Protein AF-A0A2M6XU69-F1 (afdb_monomer_lite)

Organism: NCBI:txid2014273

Sequence (946 aa):
MEDDLRRLQGEQAQTVRETMVRGRLKMVSPRLAEAGETQEKKTETLATSLAQGSFLLKLKNSFARFKRKKSDLRFGKARESFQPPSQVISQSSPQVSRPQVVFSTTETKPSPAPLKKGLASGLRLGERIIEANKEEPEAESLESKRTTQPQVLAPKPLTQEQISQPKILPEGAQLPISSPLPVVPVSSDIQPLPDNLRAEPYAIDDLEERLKEKSRLQQEKSELDAKLQVFWPQRRPLELKIAVLREERQAFSKSLSPFAVKDAQLRAQTRDITEKEKKAQSPQERHQLEEQRWALEQQRQGLEKQKWAQEEKIDAKDAEIKAAELQLEAVLTQEADLRQRKEAVVEGLEKIVLAQERLMLNDKLSALDLQRRGLGKDIFALKAEEDLFKKKLEEISDKERIFEAQETSLEETYEKAASFKEKKEIEQNRWRLAEQRKDAEEKRWEIEKKIEKNKEQADILKLNSNEILRKQIAREIRAQEIDILLRQAFSQAENILKIRHQQKDRIEAAQKQEIEIRSEQDKPWLPFLKKTISDEAASFQSEDVIASPKPTPADSEVLSTFEAQSAAKIRQKVEEREKEKKLALIQQRAEDQRGSLVVPKIKGSISKADVLFKLLQISPDEQANRERFLARLAGRTPLFAVSSKKEGKEIIFRPLVKKSSFFEKILARFLFLLIIFAVVATIIALVYFYVILPKPEIHFPLPPVLPGAGNEATTSPPSTSTLPEIEFPAGSTSTESGLSTTTGEAPVIPTLVASTSVVVLPEPLIPIEKTTTLEFTTSTEIAGLLKKALEDNQGDNLNRLIFQTKDQTVLNLPDFLAAFKVALPAAIGDLLETDGLLLVSGQGLSSRFGFIVSVKDAAALPSVLRGWETNMEKDWSGLWSVLGKTKPALTPYFLNAKYKNMSFRYQTFTKQDFGICYCVLDDYFVIATSYAQMKLILEKVKGITP

Structure (mmCIF, N/CA/C/O backbone):
data_AF-A0A2M6XU69-F1
#
_entry.id   AF-A0A2M6XU69-F1
#
loop_
_atom_site.group_PDB
_atom_site.id
_atom_site.type_symbol
_atom_site.label_atom_id
_atom_site.label_alt_id
_atom_site.label_comp_id
_atom_site.label_asym_id
_atom_site.label_entity_id
_atom_site.label_seq_id
_atom_site.pdbx_PDB_ins_code
_atom_site.Cartn_x
_atom_site.Cartn_y
_atom_site.Cartn_z
_atom_site.occupancy
_atom_site.B_iso_or_equiv
_atom_site.auth_seq_id
_atom_site.auth_comp_id
_atom_site.auth_asym_id
_atom_site.auth_atom_id
_atom_site.pdbx_PDB_model_num
ATOM 1 N N . MET A 1 1 ? -24.689 -4.017 18.060 1.00 42.03 1 MET A N 1
ATOM 2 C CA . MET A 1 1 ? -25.381 -4.418 19.304 1.00 42.03 1 MET A CA 1
ATOM 3 C C . MET A 1 1 ? -24.886 -3.622 20.513 1.00 42.03 1 MET A C 1
ATOM 5 O O . MET A 1 1 ? -25.682 -2.906 21.095 1.00 42.03 1 MET A O 1
ATOM 9 N N . GLU A 1 2 ? -23.597 -3.670 20.875 1.00 35.09 2 GLU A N 1
ATOM 10 C CA . GLU A 1 2 ? -23.054 -2.887 22.011 1.00 35.09 2 GLU A CA 1
ATOM 11 C C . GLU A 1 2 ? -22.980 -1.371 21.717 1.00 35.09 2 GLU A C 1
ATOM 13 O O . GLU A 1 2 ? -23.292 -0.554 22.580 1.00 35.09 2 GLU A O 1
ATOM 18 N N . ASP A 1 3 ? -22.707 -0.990 20.464 1.00 43.25 3 ASP A N 1
ATOM 19 C CA . ASP A 1 3 ? -22.790 0.410 20.011 1.00 43.25 3 ASP A CA 1
ATOM 20 C C . ASP A 1 3 ? -24.237 0.908 19.834 1.00 43.25 3 ASP A C 1
ATOM 22 O O . ASP A 1 3 ? -24.505 2.098 20.000 1.00 43.25 3 ASP A O 1
ATOM 26 N N . ASP A 1 4 ? -25.189 0.005 19.575 1.00 49.16 4 ASP A N 1
ATOM 27 C CA . ASP A 1 4 ? -26.618 0.345 19.472 1.00 49.16 4 ASP A CA 1
ATOM 28 C C . ASP A 1 4 ? -27.223 0.602 20.862 1.00 49.16 4 ASP A C 1
ATOM 30 O O . ASP A 1 4 ? -28.015 1.524 21.040 1.00 49.16 4 ASP A O 1
ATOM 34 N N . LEU A 1 5 ? -26.766 -0.142 21.877 1.00 45.25 5 LEU A N 1
ATOM 35 C CA . LEU A 1 5 ? -27.092 0.095 23.287 1.00 45.25 5 LEU A CA 1
ATOM 36 C C . LEU A 1 5 ? -26.481 1.403 23.816 1.00 45.25 5 LEU A C 1
ATOM 38 O O . LEU A 1 5 ? -27.141 2.123 24.564 1.00 45.25 5 LEU A O 1
ATOM 42 N N . ARG A 1 6 ? -25.264 1.763 23.382 1.00 53.94 6 ARG A N 1
ATOM 43 C CA . ARG A 1 6 ? -24.649 3.062 23.721 1.00 53.94 6 ARG A CA 1
ATOM 44 C C . ARG A 1 6 ? -25.345 4.247 23.045 1.00 53.94 6 ARG A C 1
ATOM 46 O O . ARG A 1 6 ? -25.410 5.315 23.648 1.00 53.94 6 ARG A O 1
ATOM 53 N N . ARG A 1 7 ? -25.898 4.072 21.838 1.00 50.75 7 ARG A N 1
ATOM 54 C CA . ARG A 1 7 ? -26.703 5.104 21.153 1.00 50.75 7 ARG A CA 1
ATOM 55 C C . ARG A 1 7 ? -28.054 5.335 21.831 1.00 50.75 7 ARG A C 1
ATOM 57 O O . ARG A 1 7 ? -28.388 6.483 22.105 1.00 50.75 7 ARG A O 1
ATOM 64 N N . LEU A 1 8 ? -28.752 4.267 22.220 1.00 50.50 8 LEU A N 1
ATOM 65 C CA . LEU A 1 8 ? -30.031 4.366 22.938 1.00 50.50 8 LEU A CA 1
ATOM 66 C C . LEU A 1 8 ? -29.895 5.014 24.329 1.00 50.50 8 LEU A C 1
ATOM 68 O O . LEU A 1 8 ? -30.794 5.727 24.767 1.00 50.50 8 LEU A O 1
ATOM 72 N N . GLN A 1 9 ? -28.762 4.818 25.015 1.00 48.69 9 GLN A N 1
ATOM 73 C CA . GLN A 1 9 ? -28.497 5.446 26.318 1.00 48.69 9 GLN A CA 1
ATOM 74 C C . GLN A 1 9 ? -27.971 6.893 26.212 1.00 48.69 9 GLN A C 1
ATOM 76 O O . GLN A 1 9 ? -28.116 7.663 27.161 1.00 48.69 9 GLN A O 1
ATOM 81 N N . GLY A 1 10 ? -27.391 7.289 25.072 1.00 45.69 10 GLY A N 1
ATOM 82 C CA . GLY A 1 10 ? -26.908 8.654 24.824 1.00 45.69 10 GLY A CA 1
ATOM 83 C C . GLY A 1 10 ? -28.006 9.645 24.411 1.00 45.69 10 GLY A C 1
ATOM 84 O O . GLY A 1 10 ? -27.972 10.802 24.832 1.00 45.69 10 GLY A O 1
ATOM 85 N N . GLU A 1 11 ? -29.013 9.196 23.653 1.00 42.88 11 GLU A N 1
ATOM 86 C CA . GLU A 1 11 ? -30.100 10.055 23.144 1.00 42.88 11 GLU A CA 1
ATOM 87 C C . GLU A 1 11 ? -31.061 10.556 24.240 1.00 42.88 11 GLU A C 1
ATOM 89 O O . GLU A 1 11 ? -31.608 11.656 24.127 1.00 42.88 11 GLU A O 1
ATOM 94 N N . GLN A 1 12 ? -31.206 9.828 25.355 1.00 40.59 12 GLN A N 1
ATOM 95 C CA . GLN A 1 12 ? -32.028 10.284 26.488 1.00 40.59 12 GLN A CA 1
ATOM 96 C C . GLN A 1 12 ? -31.341 11.335 27.380 1.00 40.59 12 GLN A C 1
ATOM 98 O O . GLN A 1 12 ? -32.012 12.018 28.152 1.00 40.59 12 GLN A O 1
ATOM 103 N N . ALA A 1 13 ? -30.020 11.516 27.273 1.00 39.44 13 ALA A N 1
ATOM 104 C CA . ALA A 1 13 ? -29.284 12.489 28.087 1.00 39.44 13 ALA A CA 1
ATOM 105 C C . ALA A 1 13 ? -29.176 13.883 27.435 1.00 39.44 13 ALA A C 1
ATOM 107 O O . ALA A 1 13 ? -28.981 14.875 28.142 1.00 39.44 13 ALA A O 1
ATOM 108 N N . GLN A 1 14 ? -29.315 13.986 26.106 1.00 39.50 14 GLN A N 1
ATOM 109 C CA . GLN A 1 14 ? -29.244 15.264 25.380 1.00 39.50 14 GLN A CA 1
ATOM 110 C C . GLN A 1 14 ? -30.592 15.994 25.294 1.00 39.50 14 GLN A C 1
ATOM 112 O O . GLN A 1 14 ? -30.618 17.221 25.350 1.00 39.50 14 GLN A O 1
ATOM 117 N N . THR A 1 15 ? -31.716 15.275 25.288 1.00 37.56 15 THR A N 1
ATOM 118 C CA . THR A 1 15 ? -33.066 15.866 25.189 1.00 37.56 15 THR A CA 1
ATOM 119 C C . THR A 1 15 ? -33.536 16.598 26.455 1.00 37.56 15 THR A C 1
ATOM 121 O O . THR A 1 15 ? -34.483 17.376 26.393 1.00 37.56 15 THR A O 1
ATOM 124 N N . VAL A 1 16 ? -32.848 16.441 27.594 1.00 36.28 16 VAL A N 1
ATOM 125 C CA . VAL A 1 16 ? -33.194 17.121 28.862 1.00 36.28 16 VAL A CA 1
ATOM 126 C C . VAL A 1 16 ? -32.378 18.408 29.097 1.00 36.28 16 VAL A C 1
ATOM 128 O O . VAL A 1 16 ? -32.716 19.199 29.974 1.00 36.28 16 VAL A O 1
ATOM 131 N N . ARG A 1 17 ? -31.325 18.683 28.309 1.00 34.44 17 ARG A N 1
ATOM 132 C CA . ARG A 1 17 ? -30.462 19.870 28.506 1.00 34.44 17 ARG A CA 1
ATOM 133 C C . ARG A 1 17 ? -30.762 21.071 27.602 1.00 34.44 17 ARG A C 1
ATOM 135 O O . ARG A 1 17 ? -30.236 22.143 27.882 1.00 34.44 17 ARG A O 1
ATOM 142 N N . GLU A 1 18 ? -31.622 20.949 26.591 1.00 34.12 18 GLU A N 1
ATOM 143 C CA . GLU A 1 18 ? -31.889 22.045 25.636 1.00 34.12 18 GLU A CA 1
ATOM 144 C C . GLU A 1 18 ? -33.148 22.893 25.914 1.00 34.12 18 GLU A C 1
ATOM 146 O O . GLU A 1 18 ? -33.395 23.864 25.203 1.00 34.12 18 GLU A O 1
ATOM 151 N N . THR A 1 19 ? -33.911 22.638 26.983 1.00 32.81 19 THR A N 1
ATOM 152 C CA . THR A 1 19 ? -35.131 23.420 27.304 1.00 32.81 19 THR A CA 1
ATOM 153 C C . THR A 1 19 ? -34.983 24.457 28.423 1.00 32.81 19 THR A C 1
ATOM 155 O O . THR A 1 19 ? -35.948 25.138 28.762 1.00 32.81 19 THR A O 1
ATOM 158 N N . MET A 1 20 ? -33.781 24.680 28.957 1.00 31.50 20 MET A N 1
ATOM 159 C CA . MET A 1 20 ? -33.524 25.746 29.936 1.00 31.50 20 MET A CA 1
ATOM 160 C C . MET A 1 20 ? -32.295 26.565 29.543 1.00 31.50 20 MET A C 1
ATOM 162 O O . MET A 1 20 ? -31.247 26.363 30.124 1.00 31.50 20 MET A O 1
ATOM 166 N N . VAL A 1 21 ? -32.416 27.474 28.571 1.00 35.78 21 VAL A N 1
ATOM 167 C CA . VAL A 1 21 ? -31.783 28.816 28.544 1.00 35.78 21 VAL A CA 1
ATOM 168 C C . VAL A 1 21 ? -32.374 29.551 27.335 1.00 35.78 21 VAL A C 1
ATOM 170 O O . VAL A 1 21 ? -31.847 29.479 26.231 1.00 35.78 21 VAL A O 1
ATOM 173 N N . ARG A 1 22 ? -33.485 30.269 27.526 1.00 33.66 22 ARG A N 1
ATOM 174 C CA . ARG A 1 22 ? -33.873 31.414 26.682 1.00 33.66 22 ARG A CA 1
ATOM 175 C C . ARG A 1 22 ? -34.889 32.272 27.433 1.00 33.66 22 ARG A C 1
ATOM 177 O O . ARG A 1 22 ? -36.054 31.914 27.550 1.00 33.66 22 ARG A O 1
ATOM 184 N N . GLY A 1 23 ? -34.438 33.418 27.942 1.00 28.61 23 GLY A N 1
ATOM 185 C CA . GLY A 1 23 ? -35.325 34.443 28.486 1.00 28.61 23 GLY A CA 1
ATOM 186 C C . GLY A 1 23 ? -34.585 35.652 29.066 1.00 28.61 23 GLY A C 1
ATOM 187 O O . GLY A 1 23 ? -33.869 35.497 30.047 1.00 28.61 23 GLY A O 1
ATOM 188 N N . ARG A 1 24 ? -34.893 36.844 28.513 1.00 29.69 24 ARG A N 1
ATOM 189 C CA . ARG A 1 24 ? -34.493 38.233 28.891 1.00 29.69 24 ARG A CA 1
ATOM 190 C C . ARG A 1 24 ? -33.141 38.699 28.314 1.00 29.69 24 ARG A C 1
ATOM 192 O O . ARG A 1 24 ? -32.173 37.970 28.418 1.00 29.69 24 ARG A O 1
ATOM 199 N N . LEU A 1 25 ? -32.968 39.877 27.695 1.00 29.39 25 LEU A N 1
ATOM 200 C CA . LEU A 1 25 ? -33.717 41.149 27.576 1.00 29.39 25 LEU A CA 1
ATOM 201 C C . LEU A 1 25 ? -33.661 41.643 26.105 1.00 29.39 25 LEU A C 1
ATOM 203 O O . LEU A 1 25 ? -32.676 41.386 25.427 1.00 29.39 25 LEU A O 1
ATOM 207 N N . LYS A 1 26 ? -34.732 42.156 25.480 1.00 31.36 26 LYS A N 1
ATOM 208 C CA . LYS A 1 26 ? -35.340 43.513 25.510 1.00 31.36 26 LYS A CA 1
ATOM 209 C C . LYS A 1 26 ? -34.455 44.693 25.035 1.00 31.36 26 LYS A C 1
ATOM 211 O O . LYS A 1 26 ? -33.638 45.188 25.793 1.00 31.36 26 LYS A O 1
ATOM 216 N N . MET A 1 27 ? -34.837 45.173 23.839 1.00 30.05 27 MET A N 1
ATOM 217 C CA . MET A 1 27 ? -34.958 46.554 23.321 1.00 30.05 27 MET A CA 1
ATOM 218 C C . MET A 1 27 ? -33.715 47.448 23.200 1.00 30.05 27 MET A C 1
ATOM 220 O O . MET A 1 27 ? -33.096 47.784 24.197 1.00 30.05 27 MET A O 1
ATOM 224 N N . VAL A 1 28 ? -33.457 47.948 21.982 1.00 27.36 28 VAL A N 1
ATOM 225 C CA . VAL A 1 28 ? -33.779 49.319 21.511 1.00 27.36 28 VAL A CA 1
ATOM 226 C C . VAL A 1 28 ? -33.515 49.380 19.989 1.00 27.36 28 VAL A C 1
ATOM 228 O O . VAL A 1 28 ? -32.492 48.900 19.511 1.00 27.36 28 VAL A O 1
ATOM 231 N N . SER A 1 29 ? -34.471 49.928 19.235 1.00 29.95 29 SER A N 1
ATOM 232 C CA . SER A 1 29 ? -34.413 50.193 17.783 1.00 29.95 29 SER A CA 1
ATOM 233 C C . SER A 1 29 ? -33.961 51.653 17.510 1.00 29.95 29 SER A C 1
ATOM 235 O O . SER A 1 29 ? -33.661 52.376 18.456 1.00 29.95 29 SER A O 1
ATOM 237 N N . PRO A 1 30 ? -34.055 52.183 16.275 1.00 59.09 30 PRO A N 1
ATOM 238 C CA . PRO A 1 30 ? -33.104 52.058 15.162 1.00 59.09 30 PRO A CA 1
ATOM 239 C C . PRO A 1 30 ? -32.678 53.458 14.645 1.00 59.09 30 PRO A C 1
ATOM 241 O O . PRO A 1 30 ? -33.177 54.457 15.158 1.00 59.09 30 PRO A O 1
ATOM 244 N N . ARG A 1 31 ? -31.838 53.564 13.596 1.00 26.72 31 ARG A N 1
ATOM 245 C CA . ARG A 1 31 ? -31.917 54.640 12.570 1.00 26.72 31 ARG A CA 1
ATOM 246 C C . ARG A 1 31 ? -30.834 54.529 11.480 1.00 26.72 31 ARG A C 1
ATOM 248 O O . ARG A 1 31 ? -29.673 54.420 11.841 1.00 26.72 31 ARG A O 1
ATOM 255 N N . LEU A 1 32 ? -31.296 54.664 10.219 1.00 30.08 32 LEU A N 1
ATOM 256 C CA . LEU A 1 32 ? -30.759 55.458 9.079 1.00 30.08 32 LEU A CA 1
ATOM 257 C C . LEU A 1 32 ? -29.300 55.204 8.635 1.00 30.08 32 LEU A C 1
ATOM 259 O O . LEU A 1 32 ? -28.423 55.074 9.469 1.00 30.08 32 LEU A O 1
ATOM 263 N N . ALA A 1 33 ? -28.896 55.213 7.366 1.00 30.94 33 ALA A N 1
ATOM 264 C CA . ALA A 1 33 ? -29.474 55.464 6.042 1.00 30.94 33 ALA A CA 1
ATOM 265 C C . ALA A 1 33 ? -28.445 54.884 5.025 1.00 30.94 33 ALA A C 1
ATOM 267 O O . ALA A 1 33 ? -27.288 54.693 5.388 1.00 30.94 33 ALA A O 1
ATOM 268 N N . GLU A 1 34 ? -28.877 54.321 3.897 1.00 30.97 34 GLU A N 1
ATOM 269 C CA . GLU A 1 34 ? -28.775 54.891 2.532 1.00 30.97 34 GLU A CA 1
ATOM 270 C C . GLU A 1 34 ? -27.372 55.090 1.927 1.00 30.97 34 GLU A C 1
ATOM 272 O O . GLU A 1 34 ? -26.472 55.636 2.555 1.00 30.97 34 GLU A O 1
ATOM 277 N N . ALA A 1 35 ? -27.324 54.759 0.626 1.00 30.61 35 ALA A N 1
ATOM 278 C CA . ALA A 1 35 ? -26.343 55.122 -0.404 1.00 30.61 35 ALA A CA 1
ATOM 279 C C . ALA A 1 35 ? -24.946 54.497 -0.251 1.00 30.61 35 ALA A C 1
ATOM 281 O O . ALA A 1 35 ? -24.418 54.338 0.837 1.00 30.61 35 ALA A O 1
ATOM 282 N N . GLY A 1 36 ? -24.244 54.085 -1.296 1.00 28.38 36 GLY A N 1
ATOM 283 C CA . GLY A 1 36 ? -24.320 54.317 -2.737 1.00 28.38 36 GLY A CA 1
ATOM 284 C C . GLY A 1 36 ? -22.896 53.999 -3.211 1.00 28.38 36 GLY A C 1
ATOM 285 O O . GLY A 1 36 ? -21.928 54.400 -2.577 1.00 28.38 36 GLY A O 1
ATOM 286 N N . GLU A 1 37 ? -22.735 52.980 -4.039 1.00 31.83 37 GLU A N 1
ATOM 287 C CA . GLU A 1 37 ? -22.411 53.159 -5.453 1.00 31.83 37 GLU A CA 1
ATOM 288 C C . GLU A 1 37 ? -20.974 53.657 -5.734 1.00 31.83 37 GLU A C 1
ATOM 290 O O . GLU A 1 37 ? -20.611 54.809 -5.527 1.00 31.83 37 GLU A O 1
ATOM 295 N N . THR A 1 38 ? -20.228 52.745 -6.366 1.00 31.86 38 THR A N 1
ATOM 296 C CA . THR A 1 38 ? -19.315 52.947 -7.508 1.00 31.86 38 THR A CA 1
ATOM 297 C C . THR A 1 38 ? -17.893 53.509 -7.383 1.00 31.86 38 THR A C 1
ATOM 299 O O . THR A 1 38 ? -17.652 54.589 -6.863 1.00 31.86 38 THR A O 1
ATOM 302 N N . GLN A 1 39 ? -17.036 52.798 -8.143 1.00 30.80 39 GLN A N 1
ATOM 303 C CA . GLN A 1 39 ? -15.887 53.266 -8.938 1.00 30.80 39 GLN A CA 1
ATOM 304 C C . GLN A 1 39 ? -14.606 53.644 -8.172 1.00 30.80 39 GLN A C 1
ATOM 306 O O . GLN A 1 39 ? -14.643 54.126 -7.056 1.00 30.80 39 GLN A O 1
ATOM 311 N N . GLU A 1 40 ? -13.390 53.487 -8.691 1.00 30.11 40 GLU A N 1
ATOM 312 C CA . GLU A 1 40 ? -12.807 52.838 -9.870 1.00 30.11 40 GLU A CA 1
ATOM 313 C C . GLU A 1 40 ? -11.280 52.852 -9.640 1.00 30.11 40 GLU A C 1
ATOM 315 O O . GLU A 1 40 ? -10.756 53.832 -9.127 1.00 30.11 40 GLU A O 1
ATOM 320 N N . LYS A 1 41 ? -10.599 51.815 -10.144 1.00 30.61 41 LYS A N 1
ATOM 321 C CA . LYS A 1 41 ? -9.269 51.818 -10.793 1.00 30.61 41 LYS A CA 1
ATOM 322 C C . LYS A 1 41 ? -7.994 52.322 -10.074 1.00 30.61 41 LYS A C 1
ATOM 324 O O . LYS A 1 41 ? -7.959 53.310 -9.358 1.00 30.61 41 LYS A O 1
ATOM 329 N N . LYS A 1 42 ? -6.908 51.715 -10.587 1.00 30.02 42 LYS A N 1
ATOM 330 C CA . LYS A 1 42 ? -5.476 52.083 -10.559 1.00 30.02 42 LYS A CA 1
ATOM 331 C C . LYS A 1 42 ? -4.727 51.699 -9.280 1.00 30.02 42 LYS A C 1
ATOM 333 O O . LYS A 1 42 ? -5.244 51.875 -8.193 1.00 30.02 42 LYS A O 1
ATOM 338 N N . THR A 1 43 ? -3.504 51.183 -9.305 1.00 31.02 43 THR A N 1
ATOM 339 C CA . THR A 1 43 ? -2.548 50.741 -10.339 1.00 31.02 43 THR A CA 1
ATOM 340 C C . THR A 1 43 ? -1.421 50.023 -9.579 1.00 31.02 43 THR A C 1
ATOM 342 O O . THR A 1 43 ? -1.208 50.295 -8.403 1.00 31.02 43 THR A O 1
ATOM 345 N N . GLU A 1 44 ? -0.677 49.184 -10.301 1.00 29.42 44 GLU A N 1
ATOM 346 C CA . GLU A 1 44 ? 0.778 48.996 -10.157 1.00 29.42 44 GLU A CA 1
ATOM 347 C C . GLU A 1 44 ? 1.361 48.262 -8.931 1.00 29.42 44 GLU A C 1
ATOM 349 O O . GLU A 1 44 ? 1.444 48.751 -7.812 1.00 29.42 44 GLU A O 1
ATOM 354 N N . THR A 1 45 ? 1.860 47.057 -9.240 1.00 33.38 45 THR A N 1
ATOM 355 C CA . THR A 1 45 ? 3.252 46.610 -9.035 1.00 33.38 45 THR A CA 1
ATOM 356 C C . THR A 1 45 ? 4.035 47.200 -7.861 1.00 33.38 45 THR A C 1
ATOM 358 O O . THR A 1 45 ? 4.455 48.348 -7.918 1.00 33.38 45 THR A O 1
ATOM 361 N N . LEU A 1 46 ? 4.454 46.335 -6.931 1.00 27.77 46 LEU A N 1
ATOM 362 C CA . LEU A 1 46 ? 5.874 46.012 -6.740 1.00 27.77 46 LEU A CA 1
ATOM 363 C C . LEU A 1 46 ? 6.055 44.857 -5.749 1.00 27.77 46 LEU A C 1
ATOM 365 O O . LEU A 1 46 ? 5.328 44.700 -4.771 1.00 27.77 46 LEU A O 1
ATOM 369 N N . ALA A 1 47 ? 7.046 44.031 -6.062 1.00 31.48 47 ALA A N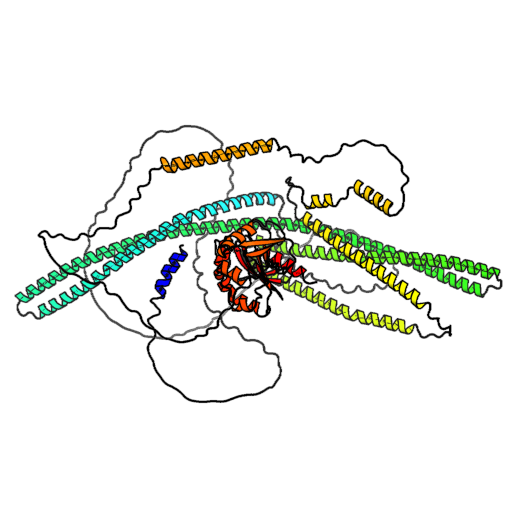 1
ATOM 370 C CA . ALA A 1 47 ? 7.534 42.935 -5.250 1.00 31.48 47 ALA A CA 1
ATOM 371 C C . ALA A 1 47 ? 8.311 43.429 -4.015 1.00 31.48 47 ALA A C 1
ATOM 373 O O . ALA A 1 47 ? 8.727 44.582 -3.937 1.00 31.48 47 ALA A O 1
ATOM 374 N N . THR A 1 48 ? 8.597 42.468 -3.133 1.00 31.12 48 THR A N 1
ATOM 375 C CA . THR A 1 48 ? 9.513 42.473 -1.977 1.00 31.12 48 THR A CA 1
ATOM 376 C C . THR A 1 48 ? 9.025 43.103 -0.669 1.00 31.12 48 THR A C 1
ATOM 378 O O . THR A 1 48 ? 9.185 44.291 -0.431 1.00 31.12 48 THR A O 1
ATOM 381 N N . SER A 1 49 ? 8.619 42.250 0.279 1.00 27.91 49 SER A N 1
ATOM 382 C CA . SER A 1 49 ? 9.227 42.286 1.612 1.00 27.91 49 SER A CA 1
ATOM 383 C C . SER A 1 49 ? 9.180 40.914 2.291 1.00 27.91 49 SER A C 1
ATOM 385 O O . SER A 1 49 ? 8.244 40.126 2.156 1.00 27.91 49 SER A O 1
ATOM 387 N N . LEU A 1 50 ? 10.294 40.623 2.949 1.00 30.97 50 LEU A N 1
ATOM 388 C CA . LEU A 1 50 ? 10.594 39.441 3.729 1.00 30.97 50 LEU A CA 1
ATOM 389 C C . LEU A 1 50 ? 9.885 39.510 5.090 1.00 30.97 50 LEU A C 1
ATOM 391 O O . LEU A 1 50 ? 9.781 40.578 5.679 1.00 30.97 50 LEU A O 1
ATOM 395 N N . ALA A 1 51 ? 9.601 38.324 5.629 1.00 30.55 51 ALA A N 1
ATOM 396 C CA . ALA A 1 51 ? 9.660 37.987 7.052 1.00 30.55 51 ALA A CA 1
ATOM 397 C C . ALA A 1 51 ? 8.721 38.728 8.023 1.00 30.55 51 ALA A C 1
ATOM 399 O O . ALA A 1 51 ? 9.034 39.807 8.506 1.00 30.55 51 ALA A O 1
ATOM 400 N N . GLN A 1 52 ? 7.669 38.027 8.460 1.00 32.50 52 GLN A N 1
ATOM 401 C CA . GLN A 1 52 ? 7.355 37.794 9.881 1.00 32.50 52 GLN A CA 1
ATOM 402 C C . GLN A 1 52 ? 6.104 36.912 10.000 1.00 32.50 52 GLN A C 1
ATOM 404 O O . GLN A 1 52 ? 5.086 37.170 9.369 1.00 32.50 52 GLN A O 1
ATOM 409 N N . GLY A 1 53 ? 6.178 35.855 10.810 1.00 25.80 53 GLY A N 1
ATOM 410 C CA . GLY A 1 53 ? 5.034 34.967 11.025 1.00 25.80 53 GLY A CA 1
ATOM 411 C C . GLY A 1 53 ? 5.311 33.758 11.911 1.00 25.80 53 GLY A C 1
ATOM 412 O O . GLY A 1 53 ? 4.798 32.678 11.650 1.00 25.80 53 GLY A O 1
ATOM 413 N N . SER A 1 54 ? 6.140 33.907 12.946 1.00 31.17 54 SER A N 1
ATOM 414 C CA . SER A 1 54 ? 6.257 32.926 14.026 1.00 31.17 54 SER A CA 1
ATOM 415 C C . SER A 1 54 ? 5.292 33.299 15.150 1.00 31.17 54 SER A C 1
ATOM 417 O O . SER A 1 54 ? 5.645 34.095 16.015 1.00 31.17 54 SER A O 1
ATOM 419 N N . PHE A 1 55 ? 4.087 32.729 15.162 1.00 28.94 55 PHE A N 1
ATOM 420 C CA . PHE A 1 55 ? 3.241 32.695 16.356 1.00 28.94 55 PHE A CA 1
ATOM 421 C C . PHE A 1 55 ? 2.334 31.457 16.329 1.00 28.94 55 PHE A C 1
ATOM 423 O O . PHE A 1 55 ? 1.756 31.135 15.300 1.00 28.94 55 PHE A O 1
ATOM 430 N N . LEU A 1 56 ? 2.200 30.826 17.503 1.00 29.27 56 LEU A N 1
ATOM 431 C CA . LEU A 1 56 ? 1.324 29.698 17.874 1.00 29.27 56 LEU A CA 1
ATOM 432 C C . LEU A 1 56 ? 1.872 28.271 17.705 1.00 29.27 56 LEU A C 1
ATOM 434 O O . LEU A 1 56 ? 1.522 27.555 16.777 1.00 29.27 56 LEU A O 1
ATOM 438 N N . LEU A 1 57 ? 2.593 27.806 18.735 1.00 28.78 57 LEU A N 1
ATOM 439 C CA . LEU A 1 57 ? 2.351 26.487 19.350 1.00 28.78 57 LEU A CA 1
ATOM 440 C C . LEU A 1 57 ? 2.995 26.419 20.749 1.00 28.78 57 LEU A C 1
ATOM 442 O O . LEU A 1 57 ? 4.073 25.873 20.961 1.00 28.78 57 LEU A O 1
ATOM 446 N N . LYS A 1 58 ? 2.300 26.995 21.736 1.00 28.09 58 LYS A N 1
ATOM 447 C CA . LYS A 1 58 ? 2.416 26.607 23.148 1.00 28.09 58 LYS A CA 1
ATOM 448 C C . LYS A 1 58 ? 1.148 25.843 23.499 1.00 28.09 58 LYS A C 1
ATOM 450 O O . LYS A 1 58 ? 0.099 26.469 23.577 1.00 28.09 58 LYS A O 1
ATOM 455 N N . LEU A 1 59 ? 1.253 24.531 23.716 1.00 29.28 59 LEU A N 1
ATOM 456 C CA . LEU A 1 59 ? 0.604 23.800 24.815 1.00 29.28 59 LEU A CA 1
ATOM 457 C C . LEU A 1 59 ? 0.844 22.287 24.685 1.00 29.28 59 LEU A C 1
ATOM 459 O O . LEU A 1 59 ? 0.682 21.714 23.615 1.00 29.28 59 LEU A O 1
ATOM 463 N N . LYS A 1 60 ? 1.126 21.674 25.843 1.00 28.59 60 LYS A N 1
ATOM 464 C CA . LYS A 1 60 ? 1.200 20.233 26.160 1.00 28.59 60 LYS A CA 1
ATOM 465 C C . LYS A 1 60 ? 2.545 19.525 25.947 1.00 28.59 60 LYS A C 1
ATOM 467 O O . LYS A 1 60 ? 2.670 18.606 25.151 1.00 28.59 60 LYS A O 1
ATOM 472 N N . ASN A 1 61 ? 3.497 19.868 26.819 1.00 28.38 61 ASN A N 1
ATOM 473 C CA . ASN A 1 61 ? 4.488 18.925 27.343 1.00 28.38 61 ASN A CA 1
ATOM 474 C C . ASN A 1 61 ? 4.174 18.668 28.824 1.00 28.38 61 ASN A C 1
ATOM 476 O O . ASN A 1 61 ? 4.490 19.490 29.681 1.00 28.38 61 ASN A O 1
ATOM 480 N N . SER A 1 62 ? 3.532 17.542 29.124 1.00 28.64 62 SER A N 1
ATOM 481 C CA . SER A 1 62 ? 3.367 17.049 30.495 1.00 28.64 62 SER A CA 1
ATOM 482 C C . SER A 1 62 ? 3.002 15.566 30.468 1.00 28.64 62 SER A C 1
ATOM 484 O O . SER A 1 62 ? 1.824 15.250 30.462 1.00 28.64 62 SER A O 1
ATOM 486 N N . PHE A 1 63 ? 3.995 14.674 30.387 1.00 31.69 63 PHE A N 1
ATOM 487 C CA . PHE A 1 63 ? 3.997 13.332 31.003 1.00 31.69 63 PHE A CA 1
ATOM 488 C C . PHE A 1 63 ? 5.350 12.652 30.725 1.00 31.69 63 PHE A C 1
ATOM 490 O O . PHE A 1 63 ? 5.487 11.807 29.850 1.00 31.69 63 PHE A O 1
ATOM 497 N N . ALA A 1 64 ? 6.388 13.060 31.458 1.00 32.91 64 ALA A N 1
ATOM 498 C CA . ALA A 1 64 ? 7.672 12.357 31.479 1.00 32.91 64 ALA A CA 1
ATOM 499 C C . ALA A 1 64 ? 8.409 12.621 32.799 1.00 32.91 64 ALA A C 1
ATOM 501 O O . ALA A 1 64 ? 9.390 13.357 32.838 1.00 32.91 64 ALA A O 1
ATOM 502 N N . ARG A 1 65 ? 7.926 12.039 33.904 1.00 30.34 65 ARG A N 1
ATOM 503 C CA . ARG A 1 65 ? 8.710 11.856 35.138 1.00 30.34 65 ARG A CA 1
ATOM 504 C C . ARG A 1 65 ? 8.200 10.638 35.899 1.00 30.34 65 ARG A C 1
ATOM 506 O O . ARG A 1 65 ? 7.321 10.776 36.730 1.00 30.34 65 ARG A O 1
ATOM 513 N N . PHE A 1 66 ? 8.773 9.469 35.631 1.00 32.97 66 PHE A N 1
ATOM 514 C CA . PHE A 1 66 ? 8.983 8.423 36.638 1.00 32.97 66 PHE A CA 1
ATOM 515 C C . PHE A 1 66 ? 9.953 7.391 36.051 1.00 32.97 66 PHE A C 1
ATOM 517 O O . PHE A 1 66 ? 9.538 6.531 35.285 1.00 32.97 66 PHE A O 1
ATOM 524 N N . LYS A 1 67 ? 11.258 7.531 36.337 1.00 35.12 67 LYS A N 1
ATOM 525 C CA . LYS A 1 67 ? 12.261 6.444 36.296 1.00 35.12 67 LYS A CA 1
ATOM 526 C C . LYS A 1 67 ? 13.631 6.929 36.804 1.00 35.12 67 LYS A C 1
ATOM 528 O O . LYS A 1 67 ? 14.401 7.558 36.090 1.00 35.12 67 LYS A O 1
ATOM 533 N N . ARG A 1 68 ? 13.907 6.614 38.069 1.00 33.53 68 ARG A N 1
ATOM 534 C CA . ARG A 1 68 ? 15.202 6.393 38.758 1.00 33.53 68 ARG A CA 1
ATOM 535 C C . ARG A 1 68 ? 14.810 5.463 39.924 1.00 33.53 68 ARG A C 1
ATOM 537 O O . ARG A 1 68 ? 13.738 5.668 40.474 1.00 33.53 68 ARG A O 1
ATOM 544 N N . LYS A 1 69 ? 15.509 4.418 40.365 1.00 31.66 69 LYS A N 1
ATOM 545 C CA . LYS A 1 69 ? 16.927 4.026 40.416 1.00 31.66 69 LYS A CA 1
ATOM 546 C C . LYS A 1 69 ? 16.946 2.550 40.882 1.00 31.66 69 LYS A C 1
ATOM 548 O O . LYS A 1 69 ? 16.091 2.211 41.696 1.00 31.66 69 LYS A O 1
ATOM 553 N N . LYS A 1 70 ? 17.940 1.752 40.471 1.00 32.78 70 LYS A N 1
ATOM 554 C CA . LYS A 1 70 ? 18.666 0.696 41.237 1.00 32.78 70 LYS A CA 1
ATOM 555 C C . LYS A 1 70 ? 19.440 -0.151 40.214 1.00 32.78 70 LYS A C 1
ATOM 557 O O . LYS A 1 70 ? 18.816 -0.703 39.322 1.00 32.78 70 LYS A O 1
ATOM 562 N N . SER A 1 71 ? 20.759 -0.020 40.079 1.00 32.47 71 SER A N 1
ATOM 563 C CA . SER A 1 71 ? 21.898 -0.306 40.977 1.00 32.47 71 SER A CA 1
ATOM 564 C C . SER A 1 71 ? 22.568 -1.610 40.556 1.00 32.47 71 SER A C 1
ATOM 566 O O . SER A 1 71 ? 21.912 -2.643 40.446 1.00 32.47 71 SER A O 1
ATOM 568 N N . ASP A 1 72 ? 23.869 -1.494 40.325 1.00 33.31 72 ASP A N 1
ATOM 569 C CA . ASP A 1 72 ? 24.791 -2.494 39.817 1.00 33.31 72 ASP A CA 1
ATOM 570 C C . ASP A 1 72 ? 24.842 -3.768 40.666 1.00 33.31 72 ASP A C 1
ATOM 572 O O . ASP A 1 72 ? 24.960 -3.713 41.890 1.00 33.31 72 ASP A O 1
ATOM 576 N N . LEU A 1 73 ? 24.866 -4.920 39.996 1.00 33.19 73 LEU A N 1
ATOM 577 C CA . LEU A 1 73 ? 25.460 -6.140 40.531 1.00 33.19 73 LEU A CA 1
ATOM 578 C C . LEU A 1 73 ? 26.288 -6.812 39.435 1.00 33.19 73 LEU A C 1
ATOM 580 O O . LEU A 1 73 ? 25.772 -7.316 38.440 1.00 33.19 73 LEU A O 1
ATOM 584 N N . ARG A 1 74 ? 27.606 -6.783 39.649 1.00 34.88 74 ARG A N 1
ATOM 585 C CA . ARG A 1 74 ? 28.601 -7.598 38.954 1.00 34.88 74 ARG A CA 1
ATOM 586 C C . ARG A 1 74 ? 28.397 -9.059 39.351 1.00 34.88 74 ARG A C 1
ATOM 588 O O . ARG A 1 74 ? 28.398 -9.351 40.540 1.00 34.88 74 ARG A O 1
ATOM 595 N N . PHE A 1 75 ? 28.358 -9.966 38.381 1.00 32.34 75 PHE A N 1
ATOM 596 C CA . PHE A 1 75 ? 28.755 -11.357 38.596 1.00 32.34 75 PHE A CA 1
ATOM 597 C C . PHE A 1 75 ? 29.571 -11.845 37.399 1.00 32.34 75 PHE A C 1
ATOM 599 O O . PHE A 1 75 ? 29.152 -11.737 36.246 1.00 32.34 75 PHE A O 1
ATOM 606 N N . GLY A 1 76 ? 30.783 -12.311 37.703 1.00 29.58 76 GLY A N 1
ATOM 607 C CA . GLY A 1 76 ? 31.725 -12.874 36.749 1.00 29.58 76 GLY A CA 1
ATOM 608 C C . GLY A 1 76 ? 31.250 -14.220 36.208 1.00 29.58 76 GLY A C 1
ATOM 609 O O . GLY A 1 76 ? 30.636 -15.012 36.919 1.00 29.58 76 GLY A O 1
ATOM 610 N N . LYS A 1 77 ? 31.558 -14.479 34.937 1.00 33.19 77 LYS A N 1
ATOM 611 C CA . LYS A 1 77 ? 31.408 -15.795 34.312 1.00 33.19 77 LYS A CA 1
ATOM 612 C C . LYS A 1 77 ? 32.693 -16.593 34.525 1.00 33.19 77 LYS A C 1
ATOM 614 O O . LYS A 1 77 ? 33.684 -16.347 33.843 1.00 33.19 77 LYS A O 1
ATOM 619 N N . ALA A 1 78 ? 32.648 -17.552 35.445 1.00 32.66 78 ALA A N 1
ATOM 620 C CA . ALA A 1 78 ? 33.514 -18.723 35.415 1.00 32.66 78 ALA A CA 1
ATOM 621 C C . ALA A 1 78 ? 32.838 -19.813 34.569 1.00 32.66 78 ALA A C 1
ATOM 623 O O . ALA A 1 78 ? 31.614 -19.946 34.545 1.00 32.66 78 ALA A O 1
ATOM 624 N N . ARG A 1 79 ? 33.664 -20.523 33.809 1.00 36.25 79 ARG A N 1
ATOM 625 C CA . ARG A 1 79 ? 33.322 -21.498 32.778 1.00 36.25 79 ARG A CA 1
ATOM 626 C C . ARG A 1 79 ? 33.614 -22.874 33.362 1.00 36.25 79 ARG A C 1
ATOM 628 O O . ARG A 1 79 ? 34.783 -23.187 33.529 1.00 36.25 79 ARG A O 1
ATOM 635 N N . GLU A 1 80 ? 32.593 -23.680 33.630 1.00 32.34 80 GLU A N 1
ATOM 636 C CA . GLU A 1 80 ? 32.771 -25.099 33.950 1.00 32.34 80 GLU A CA 1
ATOM 637 C C . GLU A 1 80 ? 31.756 -25.964 33.197 1.00 32.34 80 GLU A C 1
ATOM 639 O O . GLU A 1 80 ? 30.553 -25.715 33.163 1.00 32.34 80 GLU A O 1
ATOM 644 N N . SER A 1 81 ? 32.333 -26.951 32.523 1.00 37.47 81 SER A N 1
ATOM 645 C CA . SER A 1 81 ? 31.757 -28.124 31.878 1.00 37.47 81 SER A CA 1
ATOM 646 C C . SER A 1 81 ? 31.052 -29.043 32.871 1.00 37.47 81 SER A C 1
ATOM 648 O O . SER A 1 81 ? 31.605 -29.227 33.942 1.00 37.47 81 SER A O 1
ATOM 650 N N . PHE A 1 82 ? 29.968 -29.729 32.488 1.00 33.91 82 PHE A N 1
ATOM 651 C CA . PHE A 1 82 ? 29.780 -31.159 32.795 1.00 33.91 82 PHE A CA 1
ATOM 652 C C . PHE A 1 82 ? 28.641 -31.788 31.965 1.00 33.91 82 PHE A C 1
ATOM 654 O O . PHE A 1 82 ? 27.681 -31.128 31.573 1.00 33.91 82 PHE A O 1
ATOM 661 N N . GLN A 1 83 ? 28.842 -33.070 31.661 1.00 32.78 83 GLN A N 1
ATOM 662 C CA . GLN A 1 83 ? 28.057 -34.004 30.843 1.00 32.78 83 GLN A CA 1
ATOM 663 C C . GLN A 1 83 ? 26.679 -34.391 31.436 1.00 32.78 83 GLN A C 1
ATOM 665 O O . GLN A 1 83 ? 26.442 -34.167 32.622 1.00 32.78 83 GLN A O 1
ATOM 670 N N . PRO A 1 84 ? 25.783 -35.016 30.638 1.00 50.28 84 PRO A N 1
ATOM 671 C CA . PRO A 1 84 ? 24.444 -35.431 31.065 1.00 50.28 84 PRO A CA 1
ATOM 672 C C . PRO A 1 84 ? 24.421 -36.878 31.594 1.00 50.28 84 PRO A C 1
ATOM 674 O O . PRO A 1 84 ? 25.332 -37.649 31.287 1.00 50.28 84 PRO A O 1
ATOM 677 N N . PRO A 1 85 ? 23.331 -37.307 32.258 1.00 46.47 85 PRO A N 1
ATOM 678 C CA . PRO A 1 85 ? 23.003 -38.722 32.299 1.00 46.47 85 PRO A CA 1
ATOM 679 C C . PRO A 1 85 ? 21.639 -39.055 31.685 1.00 46.47 85 PRO A C 1
ATOM 681 O O . PRO A 1 85 ? 20.664 -38.304 31.729 1.00 46.47 85 PRO A O 1
ATOM 684 N N . SER A 1 86 ? 21.644 -40.250 31.110 1.00 34.47 86 SER A N 1
ATOM 685 C CA . SER A 1 86 ? 20.579 -40.972 30.433 1.00 34.47 86 SER A CA 1
ATOM 686 C C . SER A 1 86 ? 19.693 -41.768 31.404 1.00 34.47 86 SER A C 1
ATOM 688 O O . SER A 1 86 ? 20.195 -42.298 32.384 1.00 34.47 86 SER A O 1
ATOM 690 N N . GLN A 1 87 ? 18.422 -41.930 31.000 1.00 38.25 87 GLN A N 1
ATOM 691 C CA . GLN A 1 87 ? 17.528 -43.107 31.119 1.00 38.25 87 GLN A CA 1
ATOM 692 C C . GLN A 1 87 ? 17.185 -43.725 32.499 1.00 38.25 87 GLN A C 1
ATOM 694 O O . GLN A 1 87 ? 18.054 -44.026 33.302 1.00 38.25 87 GLN A O 1
ATOM 699 N N . VAL A 1 88 ? 15.893 -44.047 32.703 1.00 32.09 88 VAL A N 1
ATOM 700 C CA . VAL A 1 88 ? 15.315 -45.423 32.773 1.00 32.09 88 VAL A CA 1
ATOM 701 C C . VAL A 1 88 ? 13.890 -45.395 33.395 1.00 32.09 88 VAL A C 1
ATOM 703 O O . VAL A 1 88 ? 13.696 -45.077 34.558 1.00 32.09 88 VAL A O 1
ATOM 706 N N . ILE A 1 89 ? 12.894 -45.663 32.541 1.00 34.41 89 ILE A N 1
ATOM 707 C CA . ILE A 1 89 ? 11.779 -46.644 32.598 1.00 34.41 89 ILE A CA 1
ATOM 708 C C . ILE A 1 89 ? 11.201 -47.140 33.965 1.00 34.41 89 ILE A C 1
ATOM 710 O O . ILE A 1 89 ? 11.910 -47.739 34.763 1.00 34.41 89 ILE A O 1
ATOM 714 N N . SER A 1 90 ? 9.852 -47.069 34.063 1.00 32.12 90 SER A N 1
ATOM 715 C CA . SER A 1 90 ? 8.858 -48.087 34.530 1.00 32.12 90 SER A CA 1
ATOM 716 C C . SER A 1 90 ? 7.953 -47.856 35.766 1.00 32.12 90 SER A C 1
ATOM 718 O O . SER A 1 90 ? 8.401 -47.845 36.902 1.00 32.12 90 SER A O 1
ATOM 720 N N . GLN A 1 91 ? 6.639 -47.886 35.462 1.00 33.78 91 GLN A N 1
ATOM 721 C CA . GLN A 1 91 ? 5.515 -48.615 36.100 1.00 33.78 91 GLN A CA 1
ATOM 722 C C . GLN A 1 91 ? 5.013 -48.262 37.520 1.00 33.78 91 GLN A C 1
ATOM 724 O O . GLN A 1 91 ? 5.643 -48.578 38.519 1.00 33.78 91 GLN A O 1
ATOM 729 N N . SER A 1 92 ? 3.758 -47.790 37.614 1.00 31.33 92 SER A N 1
ATOM 730 C CA . SER A 1 92 ? 2.576 -48.548 38.113 1.00 31.33 92 SER A CA 1
ATOM 731 C C . SER A 1 92 ? 1.417 -47.616 38.538 1.00 31.33 92 SER A C 1
ATOM 733 O O . SER A 1 92 ? 1.625 -46.534 39.079 1.00 31.33 92 SER A O 1
ATOM 735 N N . SER A 1 93 ? 0.181 -48.022 38.220 1.00 33.34 93 SER A N 1
ATOM 736 C CA . SER A 1 93 ? -1.093 -47.378 38.602 1.00 33.34 93 SER A CA 1
ATOM 737 C C . SER A 1 93 ? -1.631 -47.936 39.950 1.00 33.34 93 SER A C 1
ATOM 739 O O . SER A 1 93 ? -0.901 -48.640 40.638 1.00 33.34 93 SER A O 1
ATOM 741 N N . PRO A 1 94 ? -2.884 -47.658 40.371 1.00 47.81 94 PRO A N 1
ATOM 742 C CA . PRO A 1 94 ? -3.226 -46.594 41.313 1.00 47.81 94 PRO A CA 1
ATOM 743 C C . PRO A 1 94 ? -3.831 -47.133 42.629 1.00 47.81 94 PRO A C 1
ATOM 745 O O . PRO A 1 94 ? -4.498 -48.167 42.639 1.00 47.81 94 PRO A O 1
ATOM 748 N N . GLN A 1 95 ? -3.711 -46.390 43.733 1.00 32.16 95 GLN A N 1
ATOM 749 C CA . GLN A 1 95 ? -4.574 -46.605 44.899 1.00 32.16 95 GLN A CA 1
ATOM 750 C C . GLN A 1 95 ? -5.160 -45.310 45.460 1.00 32.16 95 GLN A C 1
ATOM 752 O O . GLN A 1 95 ? -4.519 -44.267 45.563 1.00 32.16 95 GLN A O 1
ATOM 757 N N . VAL A 1 96 ? -6.442 -45.448 45.774 1.00 38.75 96 VAL A N 1
ATOM 758 C CA . VAL A 1 96 ? -7.393 -44.500 46.336 1.00 38.75 96 VAL A CA 1
ATOM 759 C C . VAL A 1 96 ? -7.092 -44.269 47.814 1.00 38.75 96 VAL A C 1
ATOM 761 O O . VAL A 1 96 ? -7.101 -45.226 48.579 1.00 38.75 96 VAL A O 1
ATOM 764 N N . SER A 1 97 ? -6.982 -43.008 48.239 1.00 34.50 97 SER A N 1
ATOM 765 C CA . SER A 1 97 ? -7.389 -42.600 49.593 1.00 34.50 97 SER A CA 1
ATOM 766 C C . SER A 1 97 ? -7.494 -41.077 49.730 1.00 34.50 97 SER A C 1
ATOM 768 O O . SER A 1 97 ? -6.575 -40.334 49.397 1.00 34.50 97 SER A O 1
ATOM 770 N N . ARG A 1 98 ? -8.660 -40.645 50.232 1.00 36.66 98 ARG A N 1
ATOM 771 C CA . ARG A 1 98 ? -9.016 -39.302 50.727 1.00 36.66 98 ARG A CA 1
ATOM 772 C C . ARG A 1 98 ? -7.905 -38.649 51.564 1.00 36.66 98 ARG A C 1
ATOM 774 O O . ARG A 1 98 ? -7.321 -39.337 52.398 1.00 36.66 98 ARG A O 1
ATOM 781 N N . PRO A 1 99 ? -7.827 -37.308 51.550 1.00 39.12 99 PRO A N 1
ATOM 782 C CA . PRO A 1 99 ? -7.475 -36.567 52.751 1.00 39.12 99 PRO A CA 1
ATOM 783 C C . PRO A 1 99 ? -8.592 -35.620 53.204 1.00 39.12 99 PRO A C 1
ATOM 785 O O . PRO A 1 99 ? -9.296 -34.986 52.418 1.00 39.12 99 PRO A O 1
ATOM 788 N N . GLN A 1 100 ? -8.738 -35.591 54.524 1.00 32.72 100 GLN A N 1
ATOM 789 C CA . GLN A 1 100 ? -9.631 -34.754 55.304 1.00 32.72 100 GLN A CA 1
ATOM 790 C C . GLN A 1 100 ? -9.248 -33.275 55.193 1.00 32.72 100 GLN A C 1
ATOM 792 O O . GLN A 1 100 ? -8.073 -32.912 55.203 1.00 32.72 100 GLN A O 1
ATOM 797 N N . VAL A 1 101 ? -10.273 -32.430 55.133 1.00 34.16 101 VAL A N 1
ATOM 798 C CA . VAL A 1 101 ? -10.175 -30.974 55.219 1.00 34.16 101 VAL A CA 1
ATOM 799 C C . VAL A 1 101 ? -10.130 -30.591 56.698 1.00 34.16 101 VAL A C 1
ATOM 801 O O . VAL A 1 101 ? -11.101 -30.813 57.418 1.00 34.16 101 VAL A O 1
ATOM 804 N N . VAL A 1 102 ? -9.013 -30.018 57.148 1.00 34.03 102 VAL A N 1
ATOM 805 C CA . VAL A 1 102 ? -8.897 -29.362 58.457 1.00 34.03 102 VAL A CA 1
ATOM 806 C C . VAL A 1 102 ? -8.976 -27.856 58.222 1.00 34.03 102 VAL A C 1
ATOM 808 O O . VAL A 1 102 ? -8.063 -27.260 57.654 1.00 34.03 102 VAL A O 1
ATOM 811 N N . PHE A 1 103 ? -10.095 -27.253 58.622 1.00 33.94 103 PHE A N 1
ATOM 812 C CA . PHE A 1 103 ? -10.259 -25.805 58.725 1.00 33.94 103 PHE A CA 1
ATOM 813 C C . PHE A 1 103 ? -9.733 -25.343 60.088 1.00 33.94 103 PHE A C 1
ATOM 815 O O . PHE A 1 103 ? -10.239 -25.774 61.122 1.00 33.94 103 PHE A O 1
ATOM 822 N N . SER A 1 104 ? -8.750 -24.444 60.083 1.00 33.34 104 SER A N 1
ATOM 823 C CA . SER A 1 104 ? -8.313 -23.706 61.270 1.00 33.34 104 SER A CA 1
ATOM 824 C C . SER A 1 104 ? -8.945 -22.316 61.254 1.00 33.34 104 SER A C 1
ATOM 826 O O . SER A 1 104 ? -8.500 -21.429 60.529 1.00 33.34 104 SER A O 1
ATOM 828 N N . THR A 1 105 ? -9.996 -22.134 62.047 1.00 31.66 105 THR A N 1
ATOM 829 C CA . THR A 1 105 ? -10.570 -20.837 62.427 1.00 31.66 105 THR A CA 1
ATOM 830 C C . THR A 1 105 ? -9.920 -20.370 63.726 1.00 31.66 105 THR A C 1
ATOM 832 O O . THR A 1 105 ? -10.090 -21.010 64.760 1.00 31.66 105 THR A O 1
ATOM 835 N N . THR A 1 106 ? -9.191 -19.254 63.695 1.00 37.69 106 THR A N 1
ATOM 836 C CA . THR A 1 106 ? -8.772 -18.534 64.906 1.00 37.69 106 THR A CA 1
ATOM 837 C C . THR A 1 106 ? -9.637 -17.293 65.073 1.00 37.69 106 THR A C 1
ATOM 839 O O . THR A 1 106 ? -9.488 -16.318 64.338 1.00 37.69 106 THR A O 1
ATOM 842 N N . GLU A 1 107 ? -10.549 -17.366 66.040 1.00 31.67 107 GLU A N 1
ATOM 843 C CA . GLU A 1 107 ? -11.275 -16.243 66.628 1.00 31.67 107 GLU A CA 1
ATOM 844 C C . GLU A 1 107 ? -10.327 -15.395 67.492 1.00 31.67 107 GLU A C 1
ATOM 846 O O . GLU A 1 107 ? -9.586 -15.927 68.321 1.00 31.67 107 GLU A O 1
ATOM 851 N N . THR A 1 108 ? -10.393 -14.070 67.365 1.00 37.38 108 THR A N 1
ATOM 852 C CA . THR A 1 108 ? -9.810 -13.127 68.331 1.00 37.38 108 THR A CA 1
ATOM 853 C C . THR A 1 108 ? -10.898 -12.206 68.874 1.00 37.38 108 THR A C 1
ATOM 855 O O . THR A 1 108 ? -11.568 -11.478 68.146 1.00 37.38 108 THR A O 1
ATOM 858 N N . LYS A 1 109 ? -11.078 -12.290 70.193 1.00 34.91 109 LYS A N 1
ATOM 859 C CA . LYS A 1 109 ? -12.060 -11.594 71.033 1.00 34.91 109 LYS A CA 1
ATOM 860 C C . LYS A 1 109 ? -11.506 -10.228 71.507 1.00 34.91 109 LYS A C 1
ATOM 862 O O . LYS A 1 109 ? -10.292 -10.126 71.689 1.00 34.91 109 LYS A O 1
ATOM 867 N N . PRO A 1 110 ? -12.347 -9.196 71.738 1.00 50.59 110 PRO A N 1
ATOM 868 C CA . PRO A 1 110 ? -11.908 -7.823 72.021 1.00 50.59 110 PRO A CA 1
ATOM 869 C C . PRO A 1 110 ? -11.812 -7.489 73.527 1.00 50.59 110 PRO A C 1
ATOM 871 O O . PRO A 1 110 ? -12.434 -8.145 74.360 1.00 50.59 110 PRO A O 1
ATOM 874 N N . SER A 1 111 ? -11.062 -6.430 73.864 1.00 30.41 111 SER A N 1
ATOM 875 C CA . SER A 1 111 ? -10.917 -5.827 75.210 1.00 30.41 111 SER A CA 1
ATOM 876 C C . SER A 1 111 ? -10.600 -4.313 75.066 1.00 30.41 111 SER A C 1
ATOM 878 O O . SER A 1 111 ? -10.148 -3.926 73.988 1.00 30.41 111 SER A O 1
ATOM 880 N N . PRO A 1 112 ? -10.882 -3.419 76.044 1.00 51.62 112 PRO A N 1
ATOM 881 C CA . PRO A 1 112 ? -11.676 -2.212 75.803 1.00 51.62 112 PRO A CA 1
ATOM 882 C C . PRO A 1 112 ? -10.912 -0.875 75.902 1.00 51.62 112 PRO A C 1
ATOM 884 O O . PRO A 1 112 ? -9.755 -0.799 76.305 1.00 51.62 112 PRO A O 1
ATOM 887 N N . ALA A 1 113 ? -11.637 0.187 75.531 1.00 39.69 113 ALA A N 1
ATOM 888 C CA . ALA A 1 113 ? -11.276 1.607 75.524 1.00 39.69 113 ALA A CA 1
ATOM 889 C C . ALA A 1 113 ? -10.776 2.190 76.864 1.00 39.69 113 ALA A C 1
ATOM 891 O O . ALA A 1 113 ? -11.073 1.658 77.936 1.00 39.69 113 ALA A O 1
ATOM 892 N N . PRO A 1 114 ? -10.201 3.411 76.808 1.00 51.84 114 PRO A N 1
ATOM 893 C CA . PRO A 1 114 ? -10.734 4.455 77.682 1.00 51.84 114 PRO A CA 1
ATOM 894 C C . PRO A 1 114 ? -10.999 5.818 77.007 1.00 51.84 114 PRO A C 1
ATOM 896 O O . PRO A 1 114 ? -10.315 6.279 76.099 1.00 51.84 114 PRO A O 1
ATOM 899 N N . LEU A 1 115 ? -12.035 6.454 77.553 1.00 44.03 115 LEU A N 1
ATOM 900 C CA . LEU A 1 115 ? -12.533 7.826 77.412 1.00 44.03 115 LEU A CA 1
ATOM 901 C C . LEU A 1 115 ? -11.550 8.911 77.914 1.00 44.03 115 LEU A C 1
ATOM 903 O O . LEU A 1 115 ? -11.005 8.735 79.000 1.00 44.03 115 LEU A O 1
ATOM 907 N N . LYS A 1 116 ? -11.493 10.093 77.258 1.00 38.22 116 LYS A N 1
ATOM 908 C CA . LYS A 1 116 ? -12.006 11.417 77.743 1.00 38.22 116 LYS A CA 1
ATOM 909 C C . LYS A 1 116 ? -11.355 12.650 77.065 1.00 38.22 116 LYS A C 1
ATOM 911 O O . LYS A 1 116 ? -10.139 12.747 77.030 1.00 38.22 116 LYS A O 1
ATOM 916 N N . LYS A 1 117 ? -12.228 13.645 76.789 1.00 36.03 117 LYS A N 1
ATOM 917 C CA . LYS A 1 117 ? -12.044 15.129 76.759 1.00 36.03 117 LYS A CA 1
ATOM 918 C C . LYS A 1 117 ? -11.176 15.688 75.611 1.00 36.03 117 LYS A C 1
ATOM 920 O O . LYS A 1 117 ? -10.058 15.254 75.431 1.00 36.03 117 LYS A O 1
ATOM 925 N N . GLY A 1 118 ? -11.577 16.658 74.787 1.00 33.53 118 GLY A N 1
ATOM 926 C CA . GLY A 1 118 ? -12.608 17.697 74.866 1.00 33.53 118 GLY A CA 1
ATOM 927 C C . GLY A 1 118 ? -11.921 19.068 74.847 1.00 33.53 118 GLY A C 1
ATOM 928 O O . GLY A 1 118 ? -11.164 19.318 75.771 1.00 33.53 118 GLY A O 1
ATOM 929 N N . LEU A 1 119 ? -12.161 19.917 73.835 1.00 36.03 119 LEU A N 1
ATOM 930 C CA . LEU A 1 119 ? -12.223 21.392 73.918 1.00 36.03 119 LEU A CA 1
ATOM 931 C C . LEU A 1 119 ? -12.345 22.042 72.531 1.00 36.03 119 LEU A C 1
ATOM 933 O O . LEU A 1 119 ? -11.971 21.477 71.510 1.00 36.03 119 LEU A O 1
ATOM 937 N N . ALA A 1 120 ? -12.964 23.216 72.554 1.00 36.03 120 ALA A N 1
ATOM 938 C CA . ALA A 1 120 ? -13.554 23.960 71.455 1.00 36.03 120 ALA A CA 1
ATOM 939 C C . ALA A 1 120 ? -12.649 25.103 70.944 1.00 36.03 120 ALA A C 1
ATOM 941 O O . ALA A 1 120 ? -11.507 25.231 71.377 1.00 36.03 120 ALA A O 1
ATOM 942 N N . SER A 1 121 ? -13.252 25.984 70.129 1.00 36.31 121 SER A N 1
ATOM 943 C CA . SER A 1 121 ? -12.760 27.244 69.522 1.00 36.31 121 SER A CA 1
ATOM 944 C C . SER A 1 121 ? -11.963 27.066 68.218 1.00 36.31 121 SER A C 1
ATOM 946 O O . SER A 1 121 ? -11.162 26.154 68.106 1.00 36.31 121 SER A O 1
ATOM 948 N N . GLY A 1 122 ? -12.153 27.833 67.141 1.00 30.70 122 GLY A N 1
ATOM 949 C CA . GLY A 1 122 ? -12.892 29.079 66.929 1.00 30.70 122 GLY A CA 1
ATOM 950 C C . GLY A 1 122 ? -11.962 30.130 66.301 1.00 30.70 122 GLY A C 1
ATOM 951 O O . GLY A 1 122 ? -10.875 30.326 66.823 1.00 30.70 122 GLY A O 1
ATOM 952 N N . LEU A 1 123 ? -12.443 30.832 65.258 1.00 32.94 123 LEU A N 1
ATOM 953 C CA . LEU A 1 123 ? -11.864 32.036 64.608 1.00 32.94 123 LEU A CA 1
ATOM 954 C C . LEU A 1 123 ? -10.582 31.844 63.764 1.00 32.94 123 LEU A C 1
ATOM 956 O O . LEU A 1 123 ? -9.802 30.945 64.022 1.00 32.94 123 LEU A O 1
ATOM 960 N N . ARG A 1 124 ? -10.193 32.706 62.812 1.00 34.28 124 ARG A N 1
ATOM 961 C CA . ARG A 1 124 ? -10.778 33.629 61.800 1.00 34.28 124 ARG A CA 1
ATOM 962 C C . ARG A 1 124 ? -9.581 34.505 61.366 1.00 34.28 124 ARG A C 1
ATOM 964 O O . ARG A 1 124 ? -8.917 35.010 62.258 1.00 34.28 124 ARG A O 1
ATOM 971 N N . LEU A 1 125 ? -9.431 34.776 60.058 1.00 33.81 125 LEU A N 1
ATOM 972 C CA . LEU A 1 125 ? -8.544 35.797 59.439 1.00 33.81 125 LEU A CA 1
ATOM 973 C C . LEU A 1 125 ? -7.025 35.641 59.708 1.00 33.81 125 LEU A C 1
ATOM 975 O O . LEU A 1 125 ? -6.616 35.077 60.704 1.00 33.81 125 LEU A O 1
ATOM 979 N N . GLY A 1 126 ? -6.100 36.102 58.871 1.00 29.16 126 GLY A N 1
ATOM 980 C CA . GLY A 1 126 ? -6.147 36.970 57.701 1.00 29.16 126 GLY A CA 1
ATOM 981 C C . GLY A 1 126 ? -4.713 37.262 57.229 1.00 29.16 126 GLY A C 1
ATOM 982 O O . GLY A 1 126 ? -3.740 36.825 57.837 1.00 29.16 126 GLY A O 1
ATOM 983 N N . GLU A 1 127 ? -4.642 37.982 56.117 1.00 34.94 127 GLU A N 1
ATOM 984 C CA . GLU A 1 127 ? -3.482 38.440 55.342 1.00 34.94 127 GLU A CA 1
ATOM 985 C C . GLU A 1 127 ? -2.353 39.147 56.120 1.00 34.94 127 GLU A C 1
ATOM 987 O O . GLU A 1 127 ? -2.613 39.852 57.094 1.00 34.94 127 GLU A O 1
ATOM 992 N N . ARG A 1 128 ? -1.122 39.055 55.579 1.00 31.64 128 ARG A N 1
ATOM 993 C CA . ARG A 1 128 ? -0.135 40.137 55.282 1.00 31.64 128 ARG A CA 1
ATOM 994 C C . ARG A 1 128 ? 1.206 39.473 54.904 1.00 31.64 128 ARG A C 1
ATOM 996 O O . ARG A 1 128 ? 1.629 38.553 55.588 1.00 31.64 128 ARG A O 1
ATOM 1003 N N . ILE A 1 129 ? 1.759 39.667 53.701 1.00 37.38 129 ILE A N 1
ATOM 1004 C CA . ILE A 1 129 ? 2.616 40.779 53.218 1.00 37.38 129 ILE A CA 1
ATOM 1005 C C . ILE A 1 129 ? 3.821 41.067 54.133 1.00 37.38 129 ILE A C 1
ATOM 1007 O O . ILE A 1 129 ? 3.603 41.438 55.280 1.00 37.38 129 ILE A O 1
ATOM 1011 N N . ILE A 1 130 ? 5.034 40.920 53.566 1.00 36.44 130 ILE A N 1
ATOM 1012 C CA . ILE A 1 130 ? 6.300 41.709 53.648 1.00 36.44 130 ILE A CA 1
ATOM 1013 C C . ILE A 1 130 ? 7.325 40.878 52.825 1.00 36.44 130 ILE A C 1
ATOM 1015 O O . ILE A 1 130 ? 7.512 39.701 53.116 1.00 36.44 130 ILE A O 1
ATOM 1019 N N . GLU A 1 131 ? 7.747 41.240 51.609 1.00 33.72 131 GLU A N 1
ATOM 1020 C CA . GLU A 1 131 ? 8.733 42.255 51.172 1.00 33.72 131 GLU A CA 1
ATOM 1021 C C . GLU A 1 131 ? 10.193 42.104 51.667 1.00 33.72 131 GLU A C 1
ATOM 1023 O O . GLU A 1 131 ? 10.470 42.124 52.857 1.00 33.72 131 GLU A O 1
ATOM 1028 N N . ALA A 1 132 ? 11.088 42.068 50.664 1.00 33.94 132 ALA A N 1
ATOM 1029 C CA . ALA A 1 132 ? 12.454 42.615 50.580 1.00 33.94 132 ALA A CA 1
ATOM 1030 C C . ALA A 1 132 ? 13.648 41.987 51.343 1.00 33.94 132 ALA A C 1
ATOM 1032 O O . ALA A 1 132 ? 13.710 41.990 52.566 1.00 33.94 132 ALA A O 1
ATOM 1033 N N . ASN A 1 133 ? 14.648 41.549 50.556 1.00 33.09 133 ASN A N 1
ATOM 1034 C CA . ASN A 1 133 ? 16.091 41.910 50.576 1.00 33.09 133 ASN A CA 1
ATOM 1035 C C . ASN A 1 133 ? 16.853 40.825 49.781 1.00 33.09 133 ASN A C 1
ATOM 1037 O O . ASN A 1 133 ? 16.702 39.644 50.069 1.00 33.09 133 ASN A O 1
ATOM 1041 N N . LYS A 1 134 ? 17.497 41.075 48.630 1.00 33.75 134 LYS A N 1
ATOM 1042 C CA . LYS A 1 134 ? 18.612 41.987 48.301 1.00 33.75 134 LYS A CA 1
ATOM 1043 C C . LYS A 1 134 ? 19.829 41.739 49.194 1.00 33.75 134 LYS A C 1
ATOM 1045 O O . LYS A 1 134 ? 19.824 42.210 50.318 1.00 33.75 134 LYS A O 1
ATOM 1050 N N . GLU A 1 135 ? 20.824 41.024 48.663 1.00 34.72 135 GLU A N 1
ATOM 1051 C CA . GLU A 1 135 ? 22.253 41.374 48.732 1.00 34.72 135 GLU A CA 1
ATOM 1052 C C . GLU A 1 135 ? 23.124 40.353 47.969 1.00 34.72 135 GLU A C 1
ATOM 1054 O O . GLU A 1 135 ? 23.077 39.145 48.192 1.00 34.72 135 GLU A O 1
ATOM 1059 N N . GLU A 1 136 ? 23.867 40.898 47.007 1.00 38.47 136 GLU A N 1
ATOM 1060 C CA . GLU A 1 136 ? 25.173 40.459 46.492 1.00 38.47 136 GLU A CA 1
ATOM 1061 C C . GLU A 1 136 ? 26.209 40.483 47.646 1.00 38.47 136 GLU A C 1
ATOM 1063 O O . GLU A 1 136 ? 25.948 41.174 48.635 1.00 38.47 136 GLU A O 1
ATOM 1068 N N . PRO A 1 137 ? 27.375 39.798 47.572 1.00 52.75 137 PRO A N 1
ATOM 1069 C CA . PRO A 1 137 ? 28.484 40.393 46.814 1.00 52.75 137 PRO A CA 1
ATOM 1070 C C . PRO A 1 137 ? 29.539 39.437 46.203 1.00 52.75 137 PRO A C 1
ATOM 1072 O O . PRO A 1 137 ? 29.738 38.302 46.623 1.00 52.75 137 PRO A O 1
ATOM 1075 N N . GLU A 1 138 ? 30.162 39.986 45.157 1.00 34.47 138 GLU A N 1
ATOM 1076 C CA . GLU A 1 138 ? 31.592 40.152 44.830 1.00 34.47 138 GLU A CA 1
ATOM 1077 C C . GLU A 1 138 ? 32.680 39.080 45.053 1.00 34.47 138 GLU A C 1
ATOM 1079 O O . GLU A 1 138 ? 32.684 38.238 45.944 1.00 34.47 138 GLU A O 1
ATOM 1084 N N . ALA A 1 139 ? 33.644 39.208 44.137 1.00 41.97 139 ALA A N 1
ATOM 1085 C CA . ALA A 1 139 ? 34.848 38.442 43.875 1.00 41.97 139 ALA A CA 1
ATOM 1086 C C . ALA A 1 139 ? 35.973 38.628 44.903 1.00 41.97 139 ALA A C 1
ATOM 1088 O O . ALA A 1 139 ? 36.125 39.698 45.477 1.00 41.97 139 ALA A O 1
ATOM 1089 N N . GLU A 1 140 ? 36.882 37.649 44.953 1.00 34.34 140 GLU A N 1
ATOM 1090 C CA . GLU A 1 140 ? 38.283 37.887 45.304 1.00 34.34 140 GLU A CA 1
ATOM 1091 C C . GLU A 1 140 ? 39.220 36.911 44.565 1.00 34.34 140 GLU A C 1
ATOM 1093 O O . GLU A 1 140 ? 38.932 35.727 44.377 1.00 34.34 140 GLU A O 1
ATOM 1098 N N . SER A 1 141 ? 40.324 37.475 44.087 1.00 35.12 141 SER A N 1
ATOM 1099 C CA . SER A 1 141 ? 41.463 36.892 43.370 1.00 35.12 141 SER A CA 1
ATOM 1100 C C . SER A 1 141 ? 42.622 36.682 44.376 1.00 35.12 141 SER A C 1
ATOM 1102 O O . SER A 1 141 ? 42.611 37.299 45.432 1.00 35.12 141 SER A O 1
ATOM 1104 N N . LEU A 1 142 ? 43.591 35.763 44.235 1.00 34.59 142 LEU A N 1
ATOM 1105 C CA . LEU A 1 142 ? 44.832 35.850 43.438 1.00 34.59 142 LEU A CA 1
ATOM 1106 C C . LEU A 1 142 ? 45.809 34.718 43.875 1.00 34.59 142 LEU A C 1
ATOM 1108 O O . LEU A 1 142 ? 45.798 34.317 45.034 1.00 34.59 142 LEU A O 1
ATOM 1112 N N . GLU A 1 143 ? 46.714 34.342 42.950 1.00 31.70 143 GLU A N 1
ATOM 1113 C CA . GLU A 1 143 ? 48.104 33.827 43.139 1.00 31.70 143 GLU A CA 1
ATOM 1114 C C . GLU A 1 143 ? 48.354 32.443 43.785 1.00 31.70 143 GLU A C 1
ATOM 1116 O O . GLU A 1 143 ? 47.675 32.034 44.708 1.00 31.70 143 GLU A O 1
ATOM 1121 N N . SER A 1 144 ? 49.386 31.637 43.481 1.00 33.88 144 SER A N 1
ATOM 1122 C CA . SER A 1 144 ? 50.457 31.461 42.466 1.00 33.88 144 SER A CA 1
ATOM 1123 C C . SER A 1 144 ? 51.104 30.082 42.829 1.00 33.88 144 SER A C 1
ATOM 1125 O O . SER A 1 144 ? 51.031 29.693 43.990 1.00 33.88 144 SER A O 1
ATOM 1127 N N . LYS A 1 145 ? 51.687 29.206 41.985 1.00 32.41 145 LYS A N 1
ATOM 1128 C CA . LYS A 1 145 ? 53.049 29.234 41.395 1.00 32.41 145 LYS A CA 1
ATOM 1129 C C . LYS A 1 145 ? 53.489 27.788 41.009 1.00 32.41 145 LYS A C 1
ATOM 1131 O O . LYS A 1 145 ? 53.190 26.855 41.744 1.00 32.41 145 LYS A O 1
ATOM 1136 N N . ARG A 1 146 ? 54.355 27.699 39.978 1.00 29.28 146 ARG A N 1
ATOM 1137 C CA . ARG A 1 146 ? 55.397 26.678 39.629 1.00 29.28 146 ARG A CA 1
ATOM 1138 C C . ARG A 1 146 ? 55.006 25.376 38.883 1.00 29.28 146 ARG A C 1
ATOM 1140 O O . ARG A 1 146 ? 54.221 24.591 39.386 1.00 29.28 146 ARG A O 1
ATOM 1147 N N . THR A 1 147 ? 55.437 25.195 37.615 1.00 29.30 147 THR A N 1
ATOM 1148 C CA . THR A 1 147 ? 56.729 24.616 37.094 1.00 29.30 147 THR A CA 1
ATOM 1149 C C . THR A 1 147 ? 56.631 23.072 37.024 1.00 29.30 147 THR A C 1
ATOM 1151 O O . THR A 1 147 ? 56.346 22.460 38.038 1.00 29.30 147 THR A O 1
ATOM 1154 N N . THR A 1 148 ? 56.739 22.342 35.896 1.00 31.88 148 THR A N 1
ATOM 1155 C CA . THR A 1 148 ? 57.866 22.197 34.938 1.00 31.88 148 THR A CA 1
ATOM 1156 C C . THR A 1 148 ? 57.429 21.323 33.731 1.00 31.88 148 THR A C 1
ATOM 1158 O O . THR A 1 148 ? 56.675 20.373 33.925 1.00 31.88 148 THR A O 1
ATOM 1161 N N . GLN A 1 149 ? 57.939 21.591 32.516 1.00 34.12 149 GLN A N 1
ATOM 1162 C CA . GLN A 1 149 ? 58.055 20.611 31.406 1.00 34.12 149 GLN A CA 1
ATOM 1163 C C . GLN A 1 149 ? 59.227 19.629 31.666 1.00 34.12 149 GLN A C 1
ATOM 1165 O O . GLN A 1 149 ? 60.037 19.904 32.554 1.00 34.12 149 GLN A O 1
ATOM 1170 N N . PRO A 1 150 ? 59.374 18.524 30.899 1.00 48.50 150 PRO A N 1
ATOM 1171 C CA . PRO A 1 150 ? 60.288 18.574 29.740 1.00 48.50 150 PRO A CA 1
ATOM 1172 C C . PRO A 1 150 ? 59.866 17.739 28.507 1.00 48.50 150 PRO A C 1
ATOM 1174 O O . PRO A 1 150 ? 59.054 16.819 28.579 1.00 48.50 150 PRO A O 1
ATOM 1177 N N . GLN A 1 151 ? 60.474 18.084 27.367 1.00 39.69 151 GLN A N 1
ATOM 1178 C CA . GLN A 1 151 ? 60.497 17.353 26.094 1.00 39.69 151 GLN A CA 1
ATOM 1179 C C . GLN A 1 151 ? 61.675 16.343 26.004 1.00 39.69 151 GLN A C 1
ATOM 1181 O O . GLN A 1 151 ? 62.640 16.446 26.756 1.00 39.69 151 GLN A O 1
ATOM 1186 N N . VAL A 1 152 ? 61.628 15.530 24.930 1.00 38.44 152 VAL A N 1
ATOM 1187 C CA . VAL A 1 152 ? 62.726 14.894 24.151 1.00 38.44 152 VAL A CA 1
ATOM 1188 C C . VAL A 1 152 ? 63.160 13.471 24.549 1.00 38.44 152 VAL A C 1
ATOM 1190 O O . VAL A 1 152 ? 63.769 13.280 25.589 1.00 38.44 152 VAL A O 1
ATOM 1193 N N . LEU A 1 153 ? 62.943 12.493 23.646 1.00 32.31 153 LEU A N 1
ATOM 1194 C CA . LEU A 1 153 ? 63.993 11.708 22.951 1.00 32.31 153 LEU A CA 1
ATOM 1195 C C . LEU A 1 153 ? 63.380 10.676 21.970 1.00 32.31 153 LEU A C 1
ATOM 1197 O O . LEU A 1 153 ? 62.556 9.851 22.351 1.00 32.31 153 LEU A O 1
ATOM 1201 N N . ALA A 1 154 ? 63.823 10.711 20.708 1.00 40.94 154 ALA A N 1
ATOM 1202 C CA . ALA A 1 154 ? 63.726 9.608 19.736 1.00 40.94 154 ALA A CA 1
ATOM 1203 C C . ALA A 1 154 ? 64.931 8.651 19.914 1.00 40.94 154 ALA A C 1
ATOM 1205 O O . ALA A 1 154 ? 65.930 9.085 20.497 1.00 40.94 154 ALA A O 1
ATOM 1206 N N . PRO A 1 155 ? 64.915 7.399 19.392 1.00 47.12 155 PRO A N 1
ATOM 1207 C CA . PRO A 1 155 ? 65.475 7.203 18.041 1.00 47.12 155 PRO A CA 1
ATOM 1208 C C . PRO A 1 155 ? 64.968 5.999 17.190 1.00 47.12 155 PRO A C 1
ATOM 1210 O O . PRO A 1 155 ? 64.646 4.930 17.694 1.00 47.12 155 PRO A O 1
ATOM 1213 N N . LYS A 1 156 ? 65.136 6.195 15.870 1.00 33.78 156 LYS A N 1
ATOM 1214 C CA . LYS A 1 156 ? 65.598 5.293 14.779 1.00 33.78 156 LYS A CA 1
ATOM 1215 C C . LYS A 1 156 ? 64.682 4.277 14.037 1.00 33.78 156 LYS A C 1
ATOM 1217 O O . LYS A 1 156 ? 63.805 3.676 14.643 1.00 33.78 156 LYS A O 1
ATOM 1222 N N . PRO A 1 157 ? 64.929 4.076 12.709 1.00 47.81 157 PRO A N 1
ATOM 1223 C CA . PRO A 1 157 ? 64.026 3.426 11.746 1.00 47.81 157 PRO A CA 1
ATOM 1224 C C . PRO A 1 157 ? 64.525 2.057 11.220 1.00 47.81 157 PRO A C 1
ATOM 1226 O O . PRO A 1 157 ? 65.705 1.732 11.353 1.00 47.81 157 PRO A O 1
ATOM 1229 N N . LEU A 1 158 ? 63.649 1.301 10.538 1.00 33.25 158 LEU A N 1
ATOM 1230 C CA . LEU A 1 158 ? 64.003 0.104 9.760 1.00 33.25 158 LEU A CA 1
ATOM 1231 C C . LEU A 1 158 ? 63.705 0.276 8.255 1.00 33.25 158 LEU A C 1
ATOM 1233 O O . LEU A 1 158 ? 62.560 0.421 7.845 1.00 33.25 158 LEU A O 1
ATOM 1237 N N . THR A 1 159 ? 64.806 0.277 7.504 1.00 34.16 159 THR A N 1
ATOM 1238 C CA . THR A 1 159 ? 65.145 -0.436 6.257 1.00 34.16 159 THR A CA 1
ATOM 1239 C C . THR A 1 159 ? 64.165 -0.505 5.077 1.00 34.16 159 THR A C 1
ATOM 1241 O O . THR A 1 159 ? 63.112 -1.131 5.124 1.00 34.16 159 THR A O 1
ATOM 1244 N N . GLN A 1 160 ? 64.640 0.060 3.963 1.00 31.16 160 GLN A N 1
ATOM 1245 C CA . GLN A 1 160 ? 64.095 0.048 2.608 1.00 31.16 160 GLN A CA 1
ATOM 1246 C C . GLN A 1 160 ? 65.073 -0.748 1.721 1.00 31.16 160 GLN A C 1
ATOM 1248 O O . GLN A 1 160 ? 66.262 -0.427 1.702 1.00 31.16 160 GLN A O 1
ATOM 1253 N N . GLU A 1 161 ? 64.600 -1.774 1.009 1.00 37.22 161 GLU A N 1
ATOM 1254 C CA . GLU A 1 161 ? 65.383 -2.502 -0.003 1.00 37.22 161 GLU A CA 1
ATOM 1255 C C . GLU A 1 161 ? 65.136 -1.933 -1.409 1.00 37.22 161 GLU A C 1
ATOM 1257 O O . GLU A 1 161 ? 64.010 -1.631 -1.807 1.00 37.22 161 GLU A O 1
ATOM 1262 N N . GLN A 1 162 ? 66.244 -1.763 -2.131 1.00 34.31 162 GLN A N 1
ATOM 1263 C CA . GLN A 1 162 ? 66.384 -1.270 -3.499 1.00 34.31 162 GLN A CA 1
ATOM 1264 C C . GLN A 1 162 ? 66.219 -2.410 -4.510 1.00 34.31 162 GLN A C 1
ATOM 1266 O O . GLN A 1 162 ? 66.858 -3.434 -4.307 1.00 34.31 162 GLN A O 1
ATOM 1271 N N . ILE A 1 163 ? 65.561 -2.179 -5.658 1.00 32.34 163 ILE A N 1
ATOM 1272 C CA . ILE A 1 163 ? 66.000 -2.721 -6.965 1.00 32.34 163 ILE A CA 1
ATOM 1273 C C . ILE A 1 163 ? 65.735 -1.686 -8.083 1.00 32.34 163 ILE A C 1
ATOM 1275 O O . ILE A 1 163 ? 64.606 -1.444 -8.495 1.00 32.34 163 ILE A O 1
ATOM 1279 N N . SER A 1 164 ? 66.833 -1.051 -8.497 1.00 36.34 164 SER A N 1
ATOM 1280 C CA . SER A 1 164 ? 67.340 -0.766 -9.853 1.00 36.34 164 SER A CA 1
ATOM 1281 C C . SER A 1 164 ? 66.413 -0.425 -11.039 1.00 36.34 164 SER A C 1
ATOM 1283 O O . SER A 1 164 ? 65.648 -1.249 -11.531 1.00 36.34 164 SER A O 1
ATOM 1285 N N . GLN A 1 165 ? 66.668 0.762 -11.612 1.00 36.03 165 GLN A N 1
ATOM 1286 C CA . GLN A 1 165 ? 66.445 1.128 -13.024 1.00 36.03 165 GLN A CA 1
ATOM 1287 C C . GLN A 1 165 ? 67.440 0.406 -13.966 1.00 36.03 165 GLN A C 1
ATOM 1289 O O . GLN A 1 165 ? 68.442 -0.137 -13.494 1.00 36.03 165 GLN A O 1
ATOM 1294 N N . PRO A 1 166 ? 67.261 0.519 -15.299 1.00 49.59 166 PRO A N 1
ATOM 1295 C CA . PRO A 1 166 ? 68.218 1.372 -16.011 1.00 49.59 166 PRO A CA 1
ATOM 1296 C C . PRO A 1 166 ? 67.606 2.343 -17.038 1.00 49.59 166 PRO A C 1
ATOM 1298 O O . PRO A 1 166 ? 66.471 2.231 -17.490 1.00 49.59 166 PRO A O 1
ATOM 1301 N N . LYS A 1 167 ? 68.450 3.323 -17.356 1.00 43.94 167 LYS A N 1
ATOM 1302 C CA . LYS A 1 167 ? 68.303 4.554 -18.139 1.00 43.94 167 LYS A CA 1
ATOM 1303 C C . LYS A 1 167 ? 68.907 4.352 -19.541 1.00 43.94 167 LYS A C 1
ATOM 1305 O O . LYS A 1 167 ? 69.917 3.660 -19.624 1.00 43.94 167 LYS A O 1
ATOM 1310 N N . ILE A 1 168 ? 68.362 5.008 -20.580 1.00 34.50 168 ILE A N 1
ATOM 1311 C CA . ILE A 1 168 ? 69.035 5.866 -21.603 1.00 34.50 168 ILE A CA 1
ATOM 1312 C C . ILE A 1 168 ? 68.139 6.060 -22.867 1.00 34.50 168 ILE A C 1
ATOM 1314 O O . ILE A 1 168 ? 67.511 5.124 -23.345 1.00 34.50 168 ILE A O 1
ATOM 1318 N N . LEU A 1 169 ? 68.107 7.328 -23.318 1.00 39.34 169 LEU A N 1
ATOM 1319 C CA . LEU A 1 169 ? 67.508 8.059 -24.474 1.00 39.34 169 LEU A CA 1
ATOM 1320 C C . LEU A 1 169 ? 67.868 7.527 -25.898 1.00 39.34 169 LEU A C 1
ATOM 1322 O O . LEU A 1 169 ? 68.660 6.586 -25.928 1.00 39.34 169 LEU A O 1
ATOM 1326 N N . PRO A 1 170 ? 67.429 8.110 -27.065 1.00 51.72 170 PRO A N 1
ATOM 1327 C CA . PRO A 1 170 ? 66.913 9.482 -27.350 1.00 51.72 170 PRO A CA 1
ATOM 1328 C C . PRO A 1 170 ? 65.661 9.586 -28.284 1.00 51.72 170 PRO A C 1
ATOM 1330 O O . PRO A 1 170 ? 65.274 8.625 -28.932 1.00 51.72 170 PRO A O 1
ATOM 1333 N N . GLU A 1 171 ? 64.830 10.633 -28.160 1.00 36.50 171 GLU A N 1
ATOM 1334 C CA . GLU A 1 171 ? 64.759 11.866 -28.995 1.00 36.50 171 GLU A CA 1
ATOM 1335 C C . GLU A 1 171 ? 64.079 11.692 -30.374 1.00 36.50 171 GLU A C 1
ATOM 1337 O O . GLU A 1 171 ? 64.587 10.998 -31.248 1.00 36.50 171 GLU A O 1
ATOM 1342 N N . GLY A 1 172 ? 62.944 12.380 -30.583 1.00 36.81 172 GLY A N 1
ATOM 1343 C CA . GLY A 1 172 ? 62.378 12.621 -31.918 1.00 36.81 172 GLY A CA 1
ATOM 1344 C C . GLY A 1 172 ? 60.847 12.722 -31.989 1.00 36.81 172 GLY A C 1
ATOM 1345 O O . GLY A 1 172 ? 60.153 11.745 -31.745 1.00 36.81 172 GLY A O 1
ATOM 1346 N N . ALA A 1 173 ? 60.363 13.890 -32.428 1.00 34.25 173 ALA A N 1
ATOM 1347 C CA . ALA A 1 173 ? 59.007 14.217 -32.901 1.00 34.25 173 ALA A CA 1
ATOM 1348 C C . ALA A 1 173 ? 57.902 14.474 -31.850 1.00 34.25 173 ALA A C 1
ATOM 1350 O O . ALA A 1 173 ? 57.150 13.597 -31.433 1.00 34.25 173 ALA A O 1
ATOM 1351 N N . GLN A 1 174 ? 57.750 15.757 -31.506 1.00 36.81 174 GLN A N 1
ATOM 1352 C CA . GLN A 1 174 ? 56.529 16.320 -30.931 1.00 36.81 174 GLN A CA 1
ATOM 1353 C C . GLN A 1 174 ? 55.441 16.405 -32.016 1.00 36.81 174 GLN A C 1
ATOM 1355 O O . GLN A 1 174 ? 55.640 17.057 -33.039 1.00 36.81 174 GLN A O 1
ATOM 1360 N N . LEU A 1 175 ? 54.282 15.792 -31.769 1.00 37.06 175 LEU A N 1
ATOM 1361 C CA . LEU A 1 175 ? 53.015 16.127 -32.425 1.00 37.06 175 LEU A CA 1
ATOM 1362 C C . LEU A 1 175 ? 52.124 16.853 -31.402 1.00 37.06 175 LEU A C 1
ATOM 1364 O O . LEU A 1 175 ? 52.110 16.455 -30.233 1.00 37.06 175 LEU A O 1
ATOM 1368 N N . PRO A 1 176 ? 51.384 17.904 -31.794 1.00 42.41 176 PRO A N 1
ATOM 1369 C CA . PRO A 1 176 ? 50.542 18.649 -30.869 1.00 42.41 176 PRO A CA 1
ATOM 1370 C C . PRO A 1 176 ? 49.319 17.808 -30.484 1.00 42.41 176 PRO A C 1
ATOM 1372 O O . PRO A 1 176 ? 48.414 17.582 -31.285 1.00 42.41 176 PRO A O 1
ATOM 1375 N N . ILE A 1 177 ? 49.292 17.340 -29.235 1.00 34.16 177 ILE A N 1
ATOM 1376 C CA . ILE A 1 177 ? 48.109 16.729 -28.630 1.00 34.16 177 ILE A CA 1
ATOM 1377 C C . ILE A 1 177 ? 47.120 17.858 -28.336 1.00 34.16 177 ILE A C 1
ATOM 1379 O O . ILE A 1 177 ? 47.337 18.681 -27.449 1.00 34.16 177 ILE A O 1
ATOM 1383 N N . SER A 1 178 ? 46.040 17.889 -29.114 1.00 36.31 178 SER A N 1
ATOM 1384 C CA . SER A 1 178 ? 44.860 18.703 -28.846 1.00 36.31 178 SER A CA 1
ATOM 1385 C C . SER A 1 178 ? 44.257 18.293 -27.500 1.00 36.31 178 SER A C 1
ATOM 1387 O O . SER A 1 178 ? 43.972 17.115 -27.265 1.00 36.31 178 SER A O 1
ATOM 1389 N N . SER A 1 179 ? 44.115 19.265 -26.603 1.00 36.06 179 SER A N 1
ATOM 1390 C CA . SER A 1 179 ? 43.548 19.115 -25.266 1.00 36.06 179 SER A CA 1
ATOM 1391 C C . SER A 1 179 ? 42.195 18.388 -25.304 1.00 36.06 179 SER A C 1
ATOM 1393 O O . SER A 1 179 ? 41.290 18.839 -26.011 1.00 36.06 179 SER A O 1
ATOM 1395 N N . PRO A 1 180 ? 41.991 17.305 -24.532 1.00 38.66 180 PRO A N 1
ATOM 1396 C CA . PRO A 1 180 ? 40.660 16.743 -24.374 1.00 38.66 180 PRO A CA 1
ATOM 1397 C C . PRO A 1 180 ? 39.783 17.734 -23.597 1.00 38.66 180 PRO A C 1
ATOM 1399 O O . PRO A 1 180 ? 40.178 18.252 -22.551 1.00 38.66 180 PRO A O 1
ATOM 1402 N N . LEU A 1 181 ? 38.592 17.996 -24.137 1.00 35.62 181 LEU A N 1
ATOM 1403 C CA . LEU A 1 181 ? 37.526 18.771 -23.501 1.00 35.62 181 LEU A CA 1
ATOM 1404 C C . LEU A 1 181 ? 37.296 18.309 -22.047 1.00 35.62 181 LEU A C 1
ATOM 1406 O O . LEU A 1 181 ? 37.356 17.104 -21.775 1.00 35.62 181 LEU A O 1
ATOM 1410 N N . PRO A 1 182 ? 36.995 19.232 -21.113 1.00 34.00 182 PRO A N 1
ATOM 1411 C CA . PRO A 1 182 ? 36.730 18.893 -19.724 1.00 34.00 182 PRO A CA 1
ATOM 1412 C C . PRO A 1 182 ? 35.470 18.027 -19.643 1.00 34.00 182 PRO A C 1
ATOM 1414 O O . PRO A 1 182 ? 34.346 18.497 -19.812 1.00 34.00 182 PRO A O 1
ATOM 1417 N N . VAL A 1 183 ? 35.662 16.736 -19.383 1.00 35.19 183 VAL A N 1
ATOM 1418 C CA . VAL A 1 183 ? 34.587 15.828 -18.991 1.00 35.19 183 VAL A CA 1
ATOM 1419 C C . VAL A 1 183 ? 34.098 16.299 -17.625 1.00 35.19 183 VAL A C 1
ATOM 1421 O O . VAL A 1 183 ? 34.774 16.103 -16.618 1.00 35.19 183 VAL A O 1
ATOM 1424 N N . VAL A 1 184 ? 32.941 16.960 -17.592 1.00 35.38 184 VAL A N 1
ATOM 1425 C CA . VAL A 1 184 ? 32.252 17.310 -16.346 1.00 35.38 184 VAL A CA 1
ATOM 1426 C C . VAL A 1 184 ? 31.956 16.001 -15.600 1.00 35.38 184 VAL A C 1
ATOM 1428 O O . VAL A 1 184 ? 31.239 15.158 -16.152 1.00 35.38 184 VAL A O 1
ATOM 1431 N N . PRO A 1 185 ? 32.493 15.777 -14.384 1.00 36.72 185 PRO A N 1
ATOM 1432 C CA . PRO A 1 185 ? 32.170 14.598 -13.594 1.00 36.72 185 PRO A CA 1
ATOM 1433 C C . PRO A 1 185 ? 30.709 14.702 -13.150 1.00 36.72 185 PRO A C 1
ATOM 1435 O O . PRO A 1 185 ? 30.373 15.368 -12.175 1.00 36.72 185 PRO A O 1
ATOM 1438 N N . VAL A 1 186 ? 29.811 14.065 -13.898 1.00 41.31 186 VAL A N 1
ATOM 1439 C CA . VAL A 1 186 ? 28.411 13.939 -13.501 1.00 41.31 186 VAL A CA 1
ATOM 1440 C C . VAL A 1 186 ? 28.345 12.969 -12.318 1.00 41.31 186 VAL A C 1
ATOM 1442 O O . VAL A 1 186 ? 28.483 11.760 -12.479 1.00 41.31 186 VAL A O 1
ATOM 1445 N N . SER A 1 187 ? 28.089 13.540 -11.139 1.00 43.91 187 SER A N 1
ATOM 1446 C CA . SER A 1 187 ? 27.511 12.899 -9.951 1.00 43.91 187 SER A CA 1
ATOM 1447 C C . SER A 1 187 ? 28.369 11.846 -9.226 1.00 43.91 187 SER A C 1
ATOM 1449 O O . SER A 1 187 ? 28.043 10.662 -9.193 1.00 43.91 187 SER A O 1
ATOM 1451 N N . SER A 1 188 ? 29.424 12.301 -8.543 1.00 42.72 188 SER A N 1
ATOM 1452 C CA . SER A 1 188 ? 30.088 11.551 -7.458 1.00 42.72 188 SER A CA 1
ATOM 1453 C C . SER A 1 188 ? 29.689 12.011 -6.044 1.00 42.72 188 SER A C 1
ATOM 1455 O O . SER A 1 188 ? 30.204 11.476 -5.068 1.00 42.72 188 SER A O 1
ATOM 1457 N N . ASP A 1 189 ? 28.756 12.958 -5.900 1.00 45.00 189 ASP A N 1
ATOM 1458 C CA . ASP A 1 189 ? 28.404 13.565 -4.600 1.00 45.00 189 ASP A CA 1
ATOM 1459 C C . ASP A 1 189 ? 27.424 12.744 -3.743 1.00 45.00 189 ASP A C 1
ATOM 1461 O O . ASP A 1 189 ? 26.905 13.229 -2.734 1.00 45.00 189 ASP A O 1
ATOM 1465 N N . ILE A 1 190 ? 27.182 11.475 -4.080 1.00 52.41 190 ILE A N 1
ATOM 1466 C CA . ILE A 1 190 ? 26.633 10.545 -3.091 1.00 52.41 190 ILE A CA 1
ATOM 1467 C C . ILE A 1 190 ? 27.806 10.165 -2.194 1.00 52.41 190 ILE A C 1
ATOM 1469 O O . ILE A 1 190 ? 28.557 9.245 -2.518 1.00 52.41 190 ILE A O 1
ATOM 1473 N N . GLN A 1 191 ? 27.992 10.902 -1.092 1.00 54.53 191 GLN A N 1
ATOM 1474 C CA . GLN A 1 191 ? 29.001 10.543 -0.099 1.00 54.53 191 GLN A CA 1
ATOM 1475 C C . GLN A 1 191 ? 28.837 9.055 0.247 1.00 54.53 191 GLN A C 1
ATOM 1477 O O . GLN A 1 191 ? 27.729 8.645 0.620 1.00 54.53 191 GLN A O 1
ATOM 1482 N N . PRO A 1 192 ? 29.893 8.232 0.087 1.00 54.97 192 PRO A N 1
ATOM 1483 C CA . PRO A 1 192 ? 29.828 6.836 0.479 1.00 54.97 192 PRO A CA 1
ATOM 1484 C C . PRO A 1 192 ? 29.416 6.780 1.949 1.00 54.97 192 PRO A C 1
ATOM 1486 O O . PRO A 1 192 ? 29.868 7.600 2.753 1.00 54.97 192 PRO A O 1
ATOM 1489 N N . LEU A 1 193 ? 28.517 5.848 2.291 1.00 53.81 193 LEU A N 1
ATOM 1490 C CA . LEU A 1 193 ? 28.154 5.619 3.688 1.00 53.81 193 LEU A CA 1
ATOM 1491 C C . LEU A 1 193 ? 29.456 5.491 4.493 1.00 53.81 193 LEU A C 1
ATOM 1493 O O . LEU A 1 193 ? 30.315 4.717 4.068 1.00 53.81 193 LEU A O 1
ATOM 1497 N N . PRO A 1 194 ? 29.619 6.223 5.613 1.00 66.81 194 PRO A N 1
ATOM 1498 C CA . PRO A 1 194 ? 30.807 6.090 6.445 1.00 66.81 194 PRO A CA 1
ATOM 1499 C C . PRO A 1 194 ? 31.031 4.608 6.767 1.00 66.81 194 PRO A C 1
ATOM 1501 O O . PRO A 1 194 ? 30.064 3.874 6.958 1.00 66.81 194 PRO A O 1
ATOM 1504 N N . ASP A 1 195 ? 32.286 4.149 6.779 1.00 60.06 195 ASP A N 1
ATOM 1505 C CA . ASP A 1 195 ? 32.619 2.712 6.807 1.00 60.06 195 ASP A CA 1
ATOM 1506 C C . ASP A 1 195 ? 32.002 1.955 8.000 1.00 60.06 195 ASP A C 1
ATOM 1508 O O . ASP A 1 195 ? 31.725 0.761 7.915 1.00 60.06 195 ASP A O 1
ATOM 1512 N N . ASN A 1 196 ? 31.667 2.657 9.086 1.00 63.97 196 ASN A N 1
ATOM 1513 C CA . ASN A 1 196 ? 30.914 2.122 10.227 1.00 63.97 196 ASN A CA 1
ATOM 1514 C C . ASN A 1 196 ? 29.448 1.729 9.904 1.00 63.97 196 ASN A C 1
ATOM 1516 O O . ASN A 1 196 ? 28.787 1.037 10.688 1.00 63.97 196 ASN A O 1
ATOM 1520 N N . LEU A 1 197 ? 28.917 2.157 8.758 1.00 55.09 197 LEU A N 1
ATOM 1521 C CA . LEU A 1 197 ? 27.584 1.836 8.254 1.00 55.09 197 LEU A CA 1
ATOM 1522 C C . LEU A 1 197 ? 27.567 0.708 7.214 1.00 55.09 197 LEU A C 1
ATOM 1524 O O . LEU A 1 197 ? 26.480 0.261 6.845 1.00 55.09 197 LEU A O 1
ATOM 1528 N N . ARG A 1 198 ? 28.724 0.184 6.791 1.00 55.72 198 ARG A N 1
ATOM 1529 C CA . ARG A 1 198 ? 28.779 -0.993 5.915 1.00 55.72 198 ARG A CA 1
ATOM 1530 C C . ARG A 1 198 ? 28.436 -2.238 6.736 1.00 55.72 198 ARG A C 1
ATOM 1532 O O . ARG A 1 198 ? 29.018 -2.467 7.792 1.00 55.72 198 ARG A O 1
ATOM 1539 N N . ALA A 1 199 ? 27.394 -2.972 6.348 1.00 56.53 199 ALA A N 1
ATOM 1540 C CA . ALA A 1 199 ? 27.060 -4.236 7.001 1.00 56.53 199 ALA A CA 1
ATOM 1541 C C . ALA A 1 199 ? 28.056 -5.312 6.548 1.00 56.53 199 ALA A C 1
ATOM 1543 O O . ALA A 1 199 ? 28.376 -5.380 5.360 1.00 56.53 199 ALA A O 1
ATOM 1544 N N . GLU A 1 200 ? 28.537 -6.127 7.487 1.00 62.84 200 GLU A N 1
ATOM 1545 C CA . GLU A 1 200 ? 29.270 -7.354 7.166 1.00 62.84 200 GLU A CA 1
ATOM 1546 C C . GLU A 1 200 ? 28.418 -8.206 6.203 1.00 62.84 200 GLU A C 1
ATOM 1548 O O . GLU A 1 200 ? 27.203 -8.323 6.410 1.00 62.84 200 GLU A O 1
ATOM 1553 N N . PRO A 1 201 ? 29.003 -8.758 5.127 1.00 61.09 201 PRO A N 1
ATOM 1554 C CA . PRO A 1 201 ? 28.268 -9.561 4.160 1.00 61.09 201 PRO A CA 1
ATOM 1555 C C . PRO A 1 201 ? 27.629 -10.776 4.848 1.00 61.09 201 PRO A C 1
ATOM 1557 O O . PRO A 1 201 ? 28.311 -11.604 5.446 1.00 61.09 201 PRO A O 1
ATOM 1560 N N . TYR A 1 202 ? 26.301 -10.879 4.759 1.00 65.00 202 TYR A N 1
ATOM 1561 C CA . TYR A 1 202 ? 25.537 -11.990 5.326 1.00 65.00 202 TYR A CA 1
ATOM 1562 C C . TYR A 1 202 ? 25.893 -13.303 4.607 1.00 65.00 202 TYR A C 1
ATOM 1564 O O . TYR A 1 202 ? 25.688 -13.428 3.398 1.00 65.00 202 TYR A O 1
ATOM 1572 N N . ALA A 1 203 ? 26.442 -14.274 5.342 1.00 75.19 203 ALA A N 1
ATOM 1573 C CA . ALA A 1 203 ? 26.814 -15.585 4.810 1.00 75.19 203 ALA A CA 1
ATOM 1574 C C . ALA A 1 203 ? 25.575 -16.440 4.476 1.00 75.19 203 ALA A C 1
ATOM 1576 O O . ALA A 1 203 ? 24.538 -16.319 5.122 1.00 75.19 203 ALA A O 1
ATOM 1577 N N . ILE A 1 204 ? 25.682 -17.336 3.488 1.00 67.94 204 ILE A N 1
ATOM 1578 C CA . ILE A 1 204 ? 24.576 -18.211 3.040 1.00 67.94 204 ILE A CA 1
ATOM 1579 C C . ILE A 1 204 ? 24.080 -19.131 4.169 1.00 67.94 204 ILE A C 1
ATOM 1581 O O . ILE A 1 204 ? 22.874 -19.354 4.280 1.00 67.94 204 ILE A O 1
ATOM 1585 N N . ASP A 1 205 ? 24.977 -19.592 5.043 1.00 74.56 205 ASP A N 1
ATOM 1586 C CA . ASP A 1 205 ? 24.634 -20.436 6.198 1.00 74.56 205 ASP A CA 1
ATOM 1587 C C . ASP A 1 205 ? 23.677 -19.724 7.182 1.00 74.56 205 ASP A C 1
ATOM 1589 O O . ASP A 1 205 ? 22.847 -20.368 7.824 1.00 74.56 205 ASP A O 1
ATOM 1593 N N . ASP A 1 206 ? 23.698 -18.385 7.216 1.00 82.88 206 ASP A N 1
ATOM 1594 C CA . ASP A 1 206 ? 22.795 -17.547 8.022 1.00 82.88 206 ASP A CA 1
ATOM 1595 C C . ASP A 1 206 ? 21.337 -17.606 7.503 1.00 82.88 206 ASP A C 1
ATOM 1597 O O . ASP A 1 206 ? 20.380 -17.320 8.224 1.00 82.88 206 ASP A O 1
ATOM 1601 N N . LEU A 1 207 ? 21.114 -18.009 6.243 1.00 83.94 207 LEU A N 1
ATOM 1602 C CA . LEU A 1 207 ? 19.778 -18.025 5.639 1.00 83.94 207 LEU A CA 1
ATOM 1603 C C . LEU A 1 207 ? 18.922 -19.208 6.115 1.00 83.94 207 LEU A C 1
ATOM 1605 O O . LEU A 1 207 ? 17.724 -19.041 6.364 1.00 83.94 207 LEU A O 1
ATOM 1609 N N . GLU A 1 208 ? 19.511 -20.398 6.247 1.00 88.81 208 GLU A N 1
ATOM 1610 C CA . GLU A 1 208 ? 18.796 -21.574 6.758 1.00 88.81 208 GLU A CA 1
ATOM 1611 C C . GLU A 1 208 ? 18.399 -21.393 8.225 1.00 88.81 208 GLU A C 1
ATOM 1613 O O . GLU A 1 208 ? 17.279 -21.740 8.617 1.00 88.81 208 GLU A O 1
ATOM 1618 N N . GLU A 1 209 ? 19.293 -20.813 9.030 1.00 92.44 209 GLU A N 1
ATOM 1619 C CA . GLU A 1 209 ? 19.025 -20.500 10.432 1.00 92.44 209 GLU A CA 1
ATOM 1620 C C . GLU A 1 209 ? 17.873 -19.495 10.556 1.00 92.44 209 GLU A C 1
ATOM 1622 O O . GLU A 1 209 ? 16.901 -19.750 11.271 1.00 92.44 209 GLU A O 1
ATOM 1627 N N . ARG A 1 210 ? 17.883 -18.431 9.747 1.00 89.62 210 ARG A N 1
ATOM 1628 C CA . ARG A 1 210 ? 16.788 -17.450 9.694 1.00 89.62 210 ARG A CA 1
ATOM 1629 C C . ARG A 1 210 ? 15.464 -18.025 9.203 1.00 89.62 210 ARG A C 1
ATOM 1631 O O . ARG A 1 210 ? 14.407 -17.575 9.637 1.00 89.62 210 ARG A O 1
ATOM 1638 N N . LEU A 1 211 ? 15.464 -19.013 8.306 1.00 91.56 211 LEU A N 1
ATOM 1639 C CA . LEU A 1 211 ? 14.230 -19.691 7.879 1.00 91.56 211 LEU A CA 1
ATOM 1640 C C . LEU A 1 211 ? 13.615 -20.527 9.010 1.00 91.56 211 LEU A C 1
ATOM 1642 O O . LEU A 1 211 ? 12.390 -20.521 9.197 1.00 91.56 211 LEU A O 1
ATOM 1646 N N . LYS A 1 212 ? 14.456 -21.208 9.797 1.00 95.19 212 LYS A N 1
ATOM 1647 C CA . LYS A 1 212 ? 14.024 -21.907 11.016 1.00 95.19 212 LYS A CA 1
ATOM 1648 C C . LYS A 1 212 ? 13.514 -20.908 12.054 1.00 95.19 212 LYS A C 1
ATOM 1650 O O . LYS A 1 212 ? 12.429 -21.102 12.603 1.00 95.19 212 LYS A O 1
ATOM 1655 N N . GLU A 1 213 ? 14.234 -19.807 12.261 1.00 95.44 213 GLU A N 1
ATOM 1656 C CA . GLU A 1 213 ? 13.829 -18.737 13.173 1.00 95.44 213 GLU A CA 1
ATOM 1657 C C . GLU A 1 213 ? 12.499 -18.097 12.756 1.00 95.44 213 GLU A C 1
ATOM 1659 O O . GLU A 1 213 ? 11.611 -17.928 13.589 1.00 95.44 213 GLU A O 1
ATOM 1664 N N . LYS A 1 214 ? 12.296 -17.834 11.461 1.00 95.81 214 LYS A N 1
ATOM 1665 C CA . LYS A 1 214 ? 11.027 -17.336 10.914 1.00 95.81 214 LYS A CA 1
ATOM 1666 C C . LYS A 1 214 ? 9.869 -18.264 11.254 1.00 95.81 214 LYS A C 1
ATOM 1668 O O . LYS A 1 214 ? 8.819 -17.794 11.682 1.00 95.81 214 LYS A O 1
ATOM 1673 N N . SER A 1 215 ? 10.061 -19.571 11.090 1.00 95.75 215 SER A N 1
ATOM 1674 C CA . SER A 1 215 ? 9.040 -20.571 11.415 1.00 95.75 215 SER A CA 1
ATOM 1675 C C . SER A 1 215 ? 8.735 -20.579 12.919 1.00 95.75 215 SER A C 1
ATOM 1677 O O . SER A 1 215 ? 7.568 -20.573 13.309 1.00 95.75 215 SER A O 1
ATOM 1679 N N . ARG A 1 216 ? 9.773 -20.485 13.767 1.00 97.88 216 ARG A N 1
ATOM 1680 C CA . ARG A 1 216 ? 9.632 -20.372 15.229 1.00 97.88 216 ARG A CA 1
ATOM 1681 C C . ARG A 1 216 ? 8.851 -19.120 15.632 1.00 97.88 216 ARG A C 1
ATOM 1683 O O . ARG A 1 216 ? 7.914 -19.215 16.416 1.00 97.88 216 ARG A O 1
ATOM 1690 N N . LEU A 1 217 ? 9.202 -17.959 15.081 1.00 97.25 217 LEU A N 1
ATOM 1691 C CA . LEU A 1 217 ? 8.526 -16.691 15.369 1.00 97.25 217 LEU A CA 1
ATOM 1692 C C . LEU A 1 217 ? 7.085 -16.667 14.834 1.00 97.25 217 LEU A C 1
ATOM 1694 O O . LEU A 1 217 ? 6.200 -16.102 15.470 1.00 97.25 217 LEU A O 1
ATOM 1698 N N . GLN A 1 218 ? 6.810 -17.302 13.690 1.00 96.44 218 GLN A N 1
ATOM 1699 C CA . GLN A 1 218 ? 5.443 -17.465 13.183 1.00 96.44 218 GLN A CA 1
ATOM 1700 C C . GLN A 1 218 ? 4.586 -18.315 14.124 1.00 96.44 218 GLN A C 1
ATOM 1702 O O . GLN A 1 218 ? 3.443 -17.946 14.406 1.00 96.44 218 GLN A O 1
ATOM 1707 N N . GLN A 1 219 ? 5.141 -19.415 14.636 1.00 97.75 219 GLN A N 1
ATOM 1708 C CA . GLN A 1 219 ? 4.475 -20.235 15.640 1.00 97.75 219 GLN A CA 1
ATOM 1709 C C . GLN A 1 219 ? 4.238 -19.434 16.928 1.00 97.75 219 GLN A C 1
ATOM 1711 O O . GLN A 1 219 ? 3.096 -19.343 17.377 1.00 97.75 219 GLN A O 1
ATOM 1716 N N . GLU A 1 220 ? 5.265 -18.772 17.467 1.00 98.00 220 GLU A N 1
ATOM 1717 C CA . GLU A 1 220 ? 5.148 -17.946 18.677 1.00 98.00 220 GLU A CA 1
ATOM 1718 C C . GLU A 1 220 ? 4.084 -16.850 18.519 1.00 98.00 220 GLU A C 1
ATOM 1720 O O . GLU A 1 220 ? 3.267 -16.638 19.414 1.00 98.00 220 GLU A O 1
ATOM 1725 N N . LYS A 1 221 ? 4.020 -16.196 17.354 1.00 97.62 221 LYS A N 1
ATOM 1726 C CA . LYS A 1 221 ? 2.973 -15.218 17.040 1.00 97.62 221 LYS A CA 1
ATOM 1727 C C . LYS A 1 221 ? 1.575 -15.833 17.138 1.00 97.62 221 LYS A C 1
ATOM 1729 O O . LYS A 1 221 ? 0.694 -15.225 17.740 1.00 97.62 221 LYS A O 1
ATOM 1734 N N . SER A 1 222 ? 1.374 -17.023 16.569 1.00 96.00 222 SER A N 1
ATOM 1735 C CA . SER A 1 222 ? 0.078 -17.713 16.621 1.00 96.00 222 SER A CA 1
ATOM 1736 C C . SER A 1 222 ? -0.312 -18.121 18.047 1.00 96.00 222 SER A C 1
ATOM 1738 O O . SER A 1 222 ? -1.472 -17.983 18.432 1.00 96.00 222 SER A O 1
ATOM 1740 N N . GLU A 1 223 ? 0.660 -18.533 18.865 1.00 98.00 223 GLU A N 1
ATOM 1741 C CA . GLU A 1 223 ? 0.447 -18.847 20.279 1.00 98.00 223 GLU A CA 1
ATOM 1742 C C . GLU A 1 223 ? 0.088 -17.594 21.091 1.00 98.00 223 GLU A C 1
ATOM 1744 O O . GLU A 1 223 ? -0.798 -17.641 21.945 1.00 98.00 223 GLU A O 1
ATOM 1749 N N . LEU A 1 224 ? 0.742 -16.458 20.824 1.00 96.94 224 LEU A N 1
ATOM 1750 C CA . LEU A 1 224 ? 0.415 -15.173 21.449 1.00 96.94 224 LEU A CA 1
ATOM 1751 C C . LEU A 1 224 ? -0.974 -14.677 21.035 1.00 96.94 224 LEU A C 1
ATOM 1753 O O . LEU A 1 224 ? -1.716 -14.181 21.880 1.00 96.94 224 LEU A O 1
ATOM 1757 N N . ASP A 1 225 ? -1.352 -14.854 19.769 1.00 95.81 225 ASP A N 1
ATOM 1758 C CA . ASP A 1 225 ? -2.696 -14.538 19.283 1.00 95.81 225 ASP A CA 1
ATOM 1759 C C . ASP A 1 225 ? -3.765 -15.388 19.982 1.00 95.81 225 ASP A C 1
ATOM 1761 O O . ASP A 1 225 ? -4.773 -14.847 20.439 1.00 95.81 225 ASP A O 1
ATOM 1765 N N . ALA A 1 226 ? -3.522 -16.692 20.140 1.00 97.44 226 ALA A N 1
ATOM 1766 C CA . ALA A 1 226 ? -4.410 -17.577 20.887 1.00 97.44 226 ALA A CA 1
ATOM 1767 C C . ALA A 1 226 ? -4.521 -17.160 22.364 1.00 97.44 226 ALA A C 1
ATOM 1769 O O . ALA A 1 226 ? -5.627 -17.087 22.899 1.00 97.44 226 ALA A O 1
ATOM 1770 N N . LYS A 1 227 ? -3.401 -16.811 23.016 1.00 97.81 227 LYS A N 1
ATOM 1771 C CA . LYS A 1 227 ? -3.399 -16.313 24.404 1.00 97.81 227 LYS A CA 1
ATOM 1772 C C . LYS A 1 227 ? -4.197 -15.020 24.546 1.00 97.81 227 LYS A C 1
ATOM 1774 O O . LYS A 1 227 ? -5.005 -14.918 25.462 1.00 97.81 227 LYS A O 1
ATOM 1779 N N . LEU A 1 228 ? -4.029 -14.065 23.630 1.00 96.69 228 LEU A N 1
ATOM 1780 C CA . LEU A 1 228 ? -4.761 -12.794 23.648 1.00 96.69 228 LEU A CA 1
ATOM 1781 C C . LEU A 1 228 ? -6.278 -12.974 23.482 1.00 96.69 228 LEU A C 1
ATOM 1783 O O . LEU A 1 228 ? -7.044 -12.195 24.045 1.00 96.69 228 LEU A O 1
ATOM 1787 N N . GLN A 1 229 ? -6.737 -14.009 22.772 1.00 94.75 229 GLN A N 1
ATOM 1788 C CA . GLN A 1 229 ? -8.174 -14.293 22.654 1.00 94.75 229 GLN A CA 1
ATOM 1789 C C . GLN A 1 229 ? -8.822 -14.709 23.985 1.00 94.75 229 GLN A C 1
ATOM 1791 O O . GLN A 1 229 ? -10.004 -14.431 24.193 1.00 94.75 229 GLN A O 1
ATOM 1796 N N . VAL A 1 230 ? -8.067 -15.314 24.909 1.00 96.94 230 VAL A N 1
ATOM 1797 C CA . VAL A 1 230 ? -8.579 -15.780 26.214 1.00 96.94 230 VAL A CA 1
ATOM 1798 C C . VAL A 1 230 ? -8.867 -14.622 27.184 1.00 96.94 230 VAL A C 1
ATOM 1800 O O . VAL A 1 230 ? -9.692 -14.768 28.087 1.00 96.94 230 VAL A O 1
ATOM 1803 N N . PHE A 1 231 ? -8.268 -13.444 26.980 1.00 94.31 231 PHE A N 1
ATOM 1804 C CA . PHE A 1 231 ? -8.466 -12.282 27.859 1.00 94.31 231 PHE A CA 1
ATOM 1805 C C . PHE A 1 231 ? -9.878 -11.695 27.770 1.00 94.31 231 PHE A C 1
ATOM 1807 O O . PHE A 1 231 ? -10.407 -11.202 28.765 1.00 94.31 231 PHE A O 1
ATOM 1814 N N . TRP A 1 232 ? -10.531 -11.790 26.609 1.00 89.56 232 TRP A N 1
ATOM 1815 C CA . TRP A 1 232 ? -11.883 -11.256 26.413 1.00 89.56 232 TRP A CA 1
ATOM 1816 C C . TRP A 1 232 ? -12.921 -11.893 27.356 1.00 89.56 232 TRP A C 1
ATOM 1818 O O . TRP A 1 232 ? -13.602 -11.155 28.077 1.00 89.56 232 TRP A O 1
ATOM 1828 N N . PRO A 1 233 ? -13.030 -13.235 27.419 1.00 96.88 233 PRO A N 1
ATOM 1829 C CA . PRO A 1 233 ? -13.887 -13.913 28.390 1.00 96.88 233 PRO A CA 1
ATOM 1830 C C . PRO A 1 233 ? -13.544 -13.644 29.861 1.00 96.88 233 PRO A C 1
ATOM 1832 O O . PRO A 1 233 ? -14.434 -13.747 30.697 1.00 96.88 233 PRO A O 1
ATOM 1835 N N . GLN A 1 234 ? -12.293 -13.307 30.195 1.00 96.06 234 GLN A N 1
ATOM 1836 C CA . GLN A 1 234 ? -11.873 -13.021 31.577 1.00 96.06 234 GLN A CA 1
ATOM 1837 C C . GLN A 1 234 ? -12.192 -11.584 32.006 1.00 96.06 234 GLN A C 1
ATOM 1839 O O . GLN A 1 234 ? -12.609 -11.341 33.137 1.00 96.06 234 GLN A O 1
ATOM 1844 N N . ARG A 1 235 ? -12.036 -10.627 31.091 1.00 96.31 235 ARG A N 1
ATOM 1845 C CA . ARG A 1 235 ? -12.249 -9.199 31.338 1.00 96.31 235 ARG A CA 1
ATOM 1846 C C . ARG A 1 235 ? -13.727 -8.853 31.532 1.00 96.31 235 ARG A C 1
ATOM 1848 O O . ARG A 1 235 ? -14.091 -8.161 32.481 1.00 96.31 235 ARG A O 1
ATOM 1855 N N . ARG A 1 236 ? -14.587 -9.369 30.650 1.00 96.31 236 ARG A N 1
ATOM 1856 C CA . ARG A 1 236 ? -16.025 -9.064 30.628 1.00 96.31 236 ARG A CA 1
ATOM 1857 C C . ARG A 1 236 ? -16.768 -9.335 31.952 1.00 96.31 236 ARG A C 1
ATOM 1859 O O . ARG A 1 236 ? -17.515 -8.457 32.378 1.00 96.31 236 ARG A O 1
ATOM 1866 N N . PRO A 1 237 ? -16.611 -10.490 32.629 1.00 98.06 237 PRO A N 1
ATOM 1867 C CA . PRO A 1 237 ? -17.307 -10.741 33.892 1.00 98.06 237 PRO A CA 1
ATOM 1868 C C . PRO A 1 237 ? -16.851 -9.804 35.016 1.00 98.06 237 PRO A C 1
ATOM 1870 O O . PRO A 1 237 ? -17.670 -9.444 35.856 1.00 98.06 237 PRO A O 1
ATOM 1873 N N . LEU A 1 238 ? -15.586 -9.367 35.025 1.00 97.94 238 LEU A N 1
ATOM 1874 C CA . LEU A 1 238 ? -15.090 -8.399 36.008 1.00 97.94 238 LEU A CA 1
ATOM 1875 C C . LEU A 1 238 ? -15.693 -7.010 35.780 1.00 97.94 238 LEU A C 1
ATOM 1877 O O . LEU A 1 238 ? -16.163 -6.389 36.729 1.00 97.94 238 LEU A O 1
ATOM 1881 N N . GLU A 1 239 ? -15.755 -6.549 34.528 1.00 97.06 239 GLU A N 1
ATOM 1882 C CA . GLU A 1 239 ? -16.404 -5.277 34.177 1.00 97.06 239 GLU A CA 1
ATOM 1883 C C . GLU A 1 239 ? -17.896 -5.278 34.547 1.00 97.06 239 GLU A C 1
ATOM 1885 O O . GLU A 1 239 ? -18.386 -4.318 35.144 1.00 97.06 239 GLU A O 1
ATOM 1890 N N . LEU A 1 240 ? -18.604 -6.377 34.258 1.00 97.88 240 LEU A N 1
ATOM 1891 C CA . LEU A 1 240 ? -20.005 -6.550 34.651 1.00 97.88 240 LEU A CA 1
ATOM 1892 C C . LEU A 1 240 ? -20.168 -6.580 36.174 1.00 97.88 240 LEU A C 1
ATOM 1894 O O . LEU A 1 240 ? -21.049 -5.905 36.701 1.00 97.88 240 LEU A O 1
ATOM 1898 N N . LYS A 1 241 ? -19.300 -7.302 36.895 1.00 98.31 241 LYS A N 1
ATOM 1899 C CA . LYS A 1 241 ? -19.312 -7.341 38.364 1.00 98.31 241 LYS A CA 1
ATOM 1900 C C . LYS A 1 241 ? -19.126 -5.944 38.958 1.00 98.31 241 LYS A C 1
ATOM 1902 O O . LYS A 1 241 ? -19.871 -5.567 39.855 1.00 98.31 241 LYS A O 1
ATOM 1907 N N . ILE A 1 242 ? -18.181 -5.159 38.440 1.00 97.88 242 ILE A N 1
ATOM 1908 C CA . ILE A 1 242 ? -17.960 -3.772 38.873 1.00 97.88 242 ILE A CA 1
ATOM 1909 C C . ILE A 1 242 ? -19.208 -2.917 38.617 1.00 97.88 242 ILE A C 1
ATOM 1911 O O . ILE A 1 242 ? -19.598 -2.135 39.483 1.00 97.88 242 ILE A O 1
ATOM 1915 N N . ALA A 1 243 ? -19.848 -3.060 37.453 1.00 97.94 243 ALA A N 1
ATOM 1916 C CA . ALA A 1 243 ? -21.062 -2.316 37.124 1.00 97.94 243 ALA A CA 1
ATOM 1917 C C . ALA A 1 243 ? -22.222 -2.643 38.083 1.00 97.94 243 ALA A C 1
ATOM 1919 O O . ALA A 1 243 ? -22.815 -1.722 38.643 1.00 97.94 243 ALA A O 1
ATOM 1920 N N . VAL A 1 244 ? -22.479 -3.933 38.334 1.00 98.00 244 VAL A N 1
ATOM 1921 C CA . VAL A 1 244 ? -23.526 -4.396 39.264 1.00 98.00 244 VAL A CA 1
ATOM 1922 C C . VAL A 1 244 ? -23.261 -3.892 40.684 1.00 98.00 244 VAL A C 1
ATOM 1924 O O . VAL A 1 244 ? -24.143 -3.308 41.308 1.00 98.00 244 VAL A O 1
ATOM 1927 N N . LEU A 1 245 ? -22.029 -4.028 41.184 1.00 98.06 245 LEU A N 1
ATOM 1928 C CA . LEU A 1 245 ? -21.671 -3.550 42.522 1.00 98.06 245 LEU A CA 1
ATOM 1929 C C . LEU A 1 245 ? -21.838 -2.031 42.667 1.00 98.06 245 LEU A C 1
ATOM 1931 O O . LEU A 1 245 ? -22.271 -1.556 43.717 1.00 98.06 245 LEU A O 1
ATOM 1935 N N . ARG A 1 246 ? -21.533 -1.254 41.619 1.00 98.31 246 ARG A N 1
ATOM 1936 C CA . ARG A 1 246 ? -21.751 0.203 41.613 1.00 98.31 246 ARG A CA 1
ATOM 1937 C C . ARG A 1 246 ? -23.233 0.563 41.663 1.00 98.31 246 ARG A C 1
ATOM 1939 O O . ARG A 1 246 ? -23.586 1.531 42.336 1.00 98.31 246 ARG A O 1
ATOM 1946 N N . GLU A 1 247 ? -24.086 -0.203 40.991 1.00 97.88 247 GLU A N 1
ATOM 1947 C CA . GLU A 1 247 ? -25.536 -0.016 41.037 1.00 97.88 247 GLU A CA 1
ATOM 1948 C C . GLU A 1 247 ? -26.098 -0.325 42.432 1.00 97.88 247 GLU A C 1
ATOM 1950 O O . GLU A 1 247 ? -26.803 0.508 43.006 1.00 97.88 247 GLU A O 1
ATOM 1955 N N . GLU A 1 248 ? -25.707 -1.453 43.036 1.00 97.94 248 GLU A N 1
ATOM 1956 C CA . GLU A 1 248 ? -26.077 -1.812 44.415 1.00 97.94 248 GLU A CA 1
ATOM 1957 C C . GLU A 1 248 ? -25.628 -0.739 45.416 1.00 97.94 248 GLU A C 1
ATOM 1959 O O . GLU A 1 248 ? -26.407 -0.266 46.249 1.00 97.94 248 GLU A O 1
ATOM 1964 N N . ARG A 1 249 ? -24.378 -0.285 45.294 1.00 97.81 249 ARG A N 1
ATOM 1965 C CA . ARG A 1 249 ? -23.813 0.798 46.105 1.00 97.81 249 ARG A CA 1
ATOM 1966 C C . ARG A 1 249 ? -24.601 2.100 45.949 1.00 97.81 249 ARG A C 1
ATOM 1968 O O . ARG A 1 249 ? -24.843 2.807 46.930 1.00 97.81 249 ARG A O 1
ATOM 1975 N N . GLN A 1 250 ? -25.048 2.422 44.735 1.00 97.81 250 GLN A N 1
ATOM 1976 C CA . GLN A 1 250 ? -25.897 3.585 44.482 1.00 97.81 250 GLN A CA 1
ATOM 1977 C C . GLN A 1 250 ? -27.300 3.418 45.083 1.00 97.81 250 GLN A C 1
ATOM 1979 O O . GLN A 1 250 ? -27.856 4.395 45.588 1.00 97.81 250 GLN A O 1
ATOM 1984 N N . ALA A 1 251 ? -27.871 2.212 45.069 1.00 97.50 251 ALA A N 1
ATOM 1985 C CA . ALA A 1 251 ? -29.151 1.926 45.713 1.00 97.50 251 ALA A CA 1
ATOM 1986 C C . ALA A 1 251 ? -29.076 2.147 47.235 1.00 97.50 251 ALA A C 1
ATOM 1988 O O . ALA A 1 251 ? -29.923 2.854 47.789 1.00 97.50 251 ALA A O 1
ATOM 1989 N N . PHE A 1 252 ? -28.019 1.658 47.896 1.00 97.06 252 PHE A N 1
ATOM 1990 C CA . PHE A 1 252 ? -27.778 1.935 49.317 1.00 97.06 252 PHE A CA 1
ATOM 1991 C C . PHE A 1 252 ? -27.579 3.431 49.584 1.00 97.06 252 PHE A C 1
ATOM 1993 O O . PHE A 1 252 ? -28.200 3.982 50.493 1.00 97.06 252 PHE A O 1
ATOM 2000 N N . SER A 1 253 ? -26.818 4.128 48.739 1.00 96.75 253 SER A N 1
ATOM 2001 C CA . SER A 1 253 ? -26.639 5.582 48.845 1.00 96.75 253 SER A CA 1
ATOM 2002 C C . SER A 1 253 ? -27.960 6.355 48.719 1.00 96.75 253 SER A C 1
ATOM 2004 O O . SER A 1 253 ? -28.235 7.243 49.526 1.00 96.75 253 SER A O 1
ATOM 2006 N N . LYS A 1 254 ? -28.836 5.989 47.774 1.00 97.12 254 LYS A N 1
ATOM 2007 C CA . LYS A 1 254 ? -30.178 6.587 47.644 1.00 97.12 254 LYS A CA 1
ATOM 2008 C C . LYS A 1 254 ? -31.038 6.318 48.880 1.00 97.12 254 LYS A C 1
ATOM 2010 O O . LYS A 1 254 ? -31.758 7.216 49.325 1.00 97.12 254 LYS A O 1
ATOM 2015 N N . SER A 1 255 ? -30.916 5.124 49.467 1.00 95.88 255 SER A N 1
ATOM 2016 C CA . SER A 1 255 ? -31.623 4.746 50.694 1.00 95.88 255 SER A CA 1
ATOM 2017 C C . SER A 1 255 ? -31.205 5.556 51.927 1.00 95.88 255 SER A C 1
ATOM 2019 O O . SER A 1 255 ? -31.961 5.574 52.889 1.00 95.88 255 SER A O 1
ATOM 2021 N N . LEU A 1 256 ? -30.072 6.280 51.898 1.00 96.12 256 LEU A N 1
ATOM 2022 C CA . LEU A 1 256 ? -29.654 7.195 52.972 1.00 96.12 256 LEU A CA 1
ATOM 2023 C C . LEU A 1 256 ? -30.433 8.522 52.986 1.00 96.12 256 LEU A C 1
ATOM 2025 O O . LEU A 1 256 ? -30.544 9.162 54.033 1.00 96.12 256 LEU A O 1
ATOM 2029 N N . SER A 1 257 ? -31.003 8.943 51.851 1.00 95.25 257 SER A N 1
ATOM 2030 C CA . SER A 1 257 ? -31.707 10.232 51.745 1.00 95.25 257 SER A CA 1
ATOM 2031 C C . SER A 1 257 ? -32.906 10.392 52.701 1.00 95.25 257 SER A C 1
ATOM 2033 O O . SER A 1 257 ? -33.008 11.452 53.327 1.00 95.25 257 SER A O 1
ATOM 2035 N N . PRO A 1 258 ? -33.766 9.377 52.942 1.00 97.44 258 PRO A N 1
ATOM 2036 C CA . PRO A 1 258 ? -34.870 9.500 53.891 1.00 97.44 258 PRO A CA 1
ATOM 2037 C C . PRO A 1 258 ? -34.389 9.612 55.343 1.00 97.44 258 PRO A C 1
ATOM 2039 O O . PRO A 1 258 ? -35.066 10.239 56.155 1.00 97.44 258 PRO A O 1
ATOM 2042 N N . PHE A 1 259 ? -33.220 9.049 55.685 1.00 96.75 259 PHE A N 1
ATOM 2043 C CA . PHE A 1 259 ? -32.645 9.181 57.028 1.00 96.75 259 PHE A CA 1
ATOM 2044 C C . PHE A 1 259 ? -32.240 10.628 57.318 1.00 96.75 259 PHE A C 1
ATOM 2046 O O . PHE A 1 259 ? -32.511 11.120 58.408 1.00 96.75 259 PHE A O 1
ATOM 2053 N N . ALA A 1 260 ? -31.665 11.334 56.338 1.00 95.69 260 ALA A N 1
ATOM 2054 C CA . ALA A 1 260 ? -31.308 12.745 56.488 1.00 95.69 260 ALA A CA 1
ATOM 2055 C C . ALA A 1 260 ? -32.543 13.636 56.721 1.00 95.69 260 ALA A C 1
ATOM 2057 O O . ALA A 1 260 ? -32.517 14.521 57.575 1.00 95.69 260 ALA A O 1
ATOM 2058 N N . VAL A 1 261 ? -33.643 13.370 56.005 1.00 97.75 261 VAL A N 1
ATOM 2059 C CA . VAL A 1 261 ? -34.912 14.097 56.183 1.00 97.75 261 VAL A CA 1
ATOM 2060 C C . VAL A 1 261 ? -35.521 13.813 57.560 1.00 97.75 261 VAL A C 1
ATOM 2062 O O . VAL A 1 261 ? -35.897 14.752 58.260 1.00 97.75 261 VAL A O 1
ATOM 2065 N N . LYS A 1 262 ? -35.578 12.542 57.982 1.00 97.69 262 LYS A N 1
ATOM 2066 C CA . LYS A 1 262 ? -36.104 12.154 59.302 1.00 97.69 262 LYS A CA 1
ATOM 2067 C C . LYS A 1 262 ? -35.272 12.720 60.456 1.00 97.69 262 LYS A C 1
ATOM 2069 O O . LYS A 1 262 ? -35.845 13.222 61.415 1.00 97.69 262 LYS A O 1
ATOM 2074 N N . ASP A 1 263 ? -33.941 12.698 60.360 1.00 97.19 263 ASP A N 1
ATOM 2075 C CA . ASP A 1 263 ? -33.059 13.297 61.374 1.00 97.19 263 ASP A CA 1
ATOM 2076 C C . ASP A 1 263 ? -33.277 14.817 61.469 1.00 97.19 263 ASP A C 1
ATOM 2078 O O . ASP A 1 263 ? -33.383 15.364 62.565 1.00 97.19 263 ASP A O 1
ATOM 2082 N N . ALA A 1 264 ? -33.445 15.512 60.336 1.00 97.19 264 ALA A N 1
ATOM 2083 C CA . ALA A 1 264 ? -33.779 16.936 60.331 1.00 97.19 264 ALA A CA 1
ATOM 2084 C C . ALA A 1 264 ? -35.143 17.232 60.988 1.00 97.19 264 ALA A C 1
ATOM 2086 O O . ALA A 1 264 ? -35.251 18.194 61.751 1.00 97.19 264 ALA A O 1
ATOM 2087 N N . GLN A 1 265 ? -36.161 16.399 60.737 1.00 97.69 265 GLN A N 1
ATOM 2088 C CA . GLN A 1 265 ? -37.484 16.510 61.367 1.00 97.69 265 GLN A CA 1
ATOM 2089 C C . GLN A 1 265 ? -37.419 16.289 62.881 1.00 97.69 265 GLN A C 1
ATOM 2091 O O . GLN A 1 265 ? -37.937 17.114 63.633 1.00 97.69 265 GLN A O 1
ATOM 2096 N N . LEU A 1 266 ? -36.737 15.230 63.330 1.00 97.25 266 LEU A N 1
ATOM 2097 C CA . LEU A 1 266 ? -36.547 14.953 64.755 1.00 97.25 266 LEU A CA 1
ATOM 2098 C C . LEU A 1 266 ? -35.820 16.115 65.440 1.00 97.25 266 LEU A C 1
ATOM 2100 O O . LEU A 1 266 ? -36.280 16.596 66.469 1.00 97.25 266 LEU A O 1
ATOM 2104 N N . ARG A 1 267 ? -34.754 16.656 64.833 1.00 97.06 267 ARG A N 1
ATOM 2105 C CA . ARG A 1 267 ? -34.038 17.829 65.367 1.00 97.06 267 ARG A CA 1
ATOM 2106 C C . ARG A 1 267 ? -34.918 19.074 65.465 1.00 97.06 267 ARG A C 1
ATOM 2108 O O . ARG A 1 267 ? -34.760 19.836 66.417 1.00 97.06 267 ARG A O 1
ATOM 2115 N N . ALA A 1 268 ? -35.803 19.309 64.496 1.00 97.62 268 ALA A N 1
ATOM 2116 C CA . ALA A 1 268 ? -36.752 20.419 64.550 1.00 97.62 268 ALA A CA 1
ATOM 2117 C C . ALA A 1 268 ? -37.741 20.240 65.714 1.00 97.62 268 ALA A C 1
ATOM 2119 O O . ALA A 1 268 ? -37.863 21.133 66.547 1.00 97.62 268 ALA A O 1
ATOM 2120 N N . GLN A 1 269 ? -38.333 19.050 65.856 1.00 97.50 269 GLN A N 1
ATOM 2121 C CA . GLN A 1 269 ? -39.232 18.727 66.971 1.00 97.50 269 GLN A CA 1
ATOM 2122 C C . GLN A 1 269 ? -38.537 18.839 68.334 1.00 97.50 269 GLN A C 1
ATOM 2124 O O . GLN A 1 269 ? -39.096 19.407 69.269 1.00 97.50 269 GLN A O 1
ATOM 2129 N N . THR A 1 270 ? -37.295 18.358 68.456 1.00 97.38 270 THR A N 1
ATOM 2130 C CA . THR A 1 270 ? -36.502 18.503 69.684 1.00 97.38 270 THR A CA 1
ATOM 2131 C C . THR A 1 270 ? -36.295 19.974 70.044 1.00 97.38 270 THR A C 1
ATOM 2133 O O . THR A 1 270 ? -36.404 20.326 71.219 1.00 97.38 270 THR A O 1
ATOM 2136 N N . ARG A 1 271 ? -36.032 20.852 69.062 1.00 97.50 271 ARG A N 1
ATOM 2137 C CA . ARG A 1 271 ? -35.914 22.304 69.298 1.00 97.50 271 ARG A CA 1
ATOM 2138 C C . ARG A 1 271 ? -37.230 22.891 69.800 1.00 97.50 271 ARG A C 1
ATOM 2140 O O . ARG A 1 271 ? -37.210 23.572 70.821 1.00 97.50 271 ARG A O 1
ATOM 2147 N N . ASP A 1 272 ? -38.348 22.561 69.158 1.00 97.62 272 ASP A N 1
ATOM 2148 C CA . ASP A 1 272 ? -39.673 23.057 69.547 1.00 97.62 272 ASP A CA 1
ATOM 2149 C C . ASP A 1 272 ? -40.050 22.631 70.975 1.00 97.62 272 ASP A C 1
ATOM 2151 O O . ASP A 1 272 ? -40.543 23.442 71.760 1.00 97.62 272 ASP A O 1
ATOM 2155 N N . ILE A 1 273 ? -39.784 21.372 71.348 1.00 96.50 273 ILE A N 1
ATOM 2156 C CA . ILE A 1 273 ? -40.019 20.870 72.713 1.00 96.50 273 ILE A CA 1
ATOM 2157 C C . ILE A 1 273 ? -39.106 21.576 73.716 1.00 96.50 273 ILE A C 1
ATOM 2159 O O . ILE A 1 273 ? -39.577 22.002 74.766 1.00 96.50 273 ILE A O 1
ATOM 2163 N N . THR A 1 274 ? -37.832 21.784 73.376 1.00 96.31 274 THR A N 1
ATOM 2164 C CA . THR A 1 274 ? -36.881 22.496 74.247 1.00 96.31 274 THR A CA 1
ATOM 2165 C C . THR A 1 274 ? -37.308 23.954 74.470 1.00 96.31 274 THR A C 1
ATOM 2167 O O . THR A 1 274 ? -37.145 24.501 75.560 1.00 96.31 274 THR A O 1
ATOM 2170 N N . GLU A 1 275 ? -37.867 24.617 73.454 1.00 97.12 275 GLU A N 1
ATOM 2171 C CA . GLU A 1 275 ? -38.428 25.961 73.609 1.00 97.12 275 GLU A CA 1
ATOM 2172 C C . GLU A 1 275 ? -39.687 25.980 74.482 1.00 97.12 275 GLU A C 1
ATOM 2174 O O . GLU A 1 275 ? -39.850 26.902 75.284 1.00 97.12 275 GLU A O 1
ATOM 2179 N N . LYS A 1 276 ? -40.560 24.972 74.363 1.00 96.62 276 LYS A N 1
ATOM 2180 C CA . LYS A 1 276 ? -41.732 24.809 75.239 1.00 96.62 276 LYS A CA 1
ATOM 2181 C C . LYS A 1 276 ? -41.317 24.535 76.688 1.00 96.62 276 LYS A C 1
ATOM 2183 O O . LYS A 1 276 ? -41.849 25.169 77.591 1.00 96.62 276 LYS A O 1
ATOM 2188 N N . GLU A 1 277 ? -40.313 23.687 76.908 1.00 94.75 277 GLU A N 1
ATOM 2189 C CA . GLU A 1 277 ? -39.762 23.348 78.231 1.00 94.75 277 GLU A CA 1
ATOM 2190 C C . GLU A 1 277 ? -39.240 24.599 78.955 1.00 94.75 277 GLU A C 1
ATOM 2192 O O . GLU A 1 277 ? -39.518 24.812 80.135 1.00 94.75 277 GLU A O 1
ATOM 2197 N N . LYS A 1 278 ? -38.560 25.494 78.223 1.00 95.44 278 LYS A N 1
ATOM 2198 C CA . LYS A 1 278 ? -38.102 26.791 78.750 1.00 95.44 278 LYS A CA 1
ATOM 2199 C C . LYS A 1 278 ? -39.253 27.720 79.154 1.00 95.44 278 LYS A C 1
ATOM 2201 O O . LYS A 1 278 ? -39.085 28.503 80.087 1.00 95.44 278 LYS A O 1
ATOM 2206 N N . LYS A 1 279 ? -40.390 27.658 78.452 1.00 95.94 279 LYS A N 1
ATOM 2207 C CA . LYS A 1 279 ? -41.576 28.508 78.681 1.00 95.94 279 LYS A CA 1
ATOM 2208 C C . LYS A 1 279 ? -42.520 27.953 79.756 1.00 95.94 279 LYS A C 1
ATOM 2210 O O . LYS A 1 279 ? -43.280 28.730 80.328 1.00 95.94 279 LYS A O 1
ATOM 2215 N N . ALA A 1 280 ? -42.459 26.654 80.046 1.00 93.31 280 ALA A N 1
ATOM 2216 C CA . ALA A 1 280 ? -43.287 26.005 81.059 1.00 93.31 280 ALA A CA 1
ATOM 2217 C C . ALA A 1 280 ? -43.001 26.565 82.466 1.00 93.31 280 ALA A C 1
ATOM 2219 O O . ALA A 1 280 ? -41.840 26.671 82.890 1.00 93.31 280 ALA A O 1
ATOM 2220 N N . GLN A 1 281 ? -44.072 26.929 83.178 1.00 91.62 281 GLN A N 1
ATOM 2221 C CA . GLN A 1 281 ? -44.022 27.542 84.514 1.00 91.62 281 GLN A CA 1
ATOM 2222 C C . GLN A 1 281 ? -44.148 26.504 85.638 1.00 91.62 281 GLN A C 1
ATOM 2224 O O . GLN A 1 281 ? -43.610 26.711 86.725 1.00 91.62 281 GLN A O 1
ATOM 2229 N N . SER A 1 282 ? -44.822 25.378 85.376 1.00 93.06 282 SER A N 1
ATOM 2230 C CA . SER A 1 282 ? -44.987 24.292 86.344 1.00 93.06 282 SER A CA 1
ATOM 2231 C C . SER A 1 282 ? -43.848 23.266 86.240 1.00 93.06 282 SER A C 1
ATOM 2233 O O . SER A 1 282 ? -43.525 22.822 85.133 1.00 93.06 282 SER A O 1
ATOM 2235 N N . PRO A 1 283 ? -43.263 22.814 87.367 1.00 92.44 283 PRO A N 1
ATOM 2236 C CA . PRO A 1 283 ? -42.289 21.722 87.378 1.00 92.44 283 PRO A CA 1
ATOM 2237 C C . PRO A 1 283 ? -42.808 20.424 86.740 1.00 92.44 283 PRO A C 1
ATOM 2239 O O . PRO A 1 283 ? -42.052 19.740 86.055 1.00 92.44 283 PRO A O 1
ATOM 2242 N N . GLN A 1 284 ? -44.094 20.098 86.909 1.00 94.00 284 GLN A N 1
ATOM 2243 C CA . GLN A 1 284 ? -44.690 18.890 86.320 1.00 94.00 284 GLN A CA 1
ATOM 2244 C C . GLN A 1 284 ? -44.757 18.957 84.791 1.00 94.00 284 GLN A C 1
ATOM 2246 O O . GLN A 1 284 ? -44.457 17.973 84.121 1.00 94.00 284 GLN A O 1
ATOM 2251 N N . GLU A 1 285 ? -45.089 20.121 84.233 1.00 93.12 285 GLU A N 1
ATOM 2252 C CA . GLU A 1 285 ? -45.119 20.334 82.782 1.00 93.12 285 GLU A CA 1
ATOM 2253 C C . GLU A 1 285 ? -43.708 20.245 82.177 1.00 93.12 285 GLU A C 1
ATOM 2255 O O . GLU A 1 285 ? -43.515 19.624 81.132 1.00 93.12 285 GLU A O 1
ATOM 2260 N N . ARG A 1 286 ? -42.695 20.788 82.871 1.00 94.25 286 ARG A N 1
ATOM 2261 C CA . ARG A 1 286 ? -41.286 20.634 82.470 1.00 94.25 286 ARG A CA 1
ATOM 2262 C C . ARG A 1 286 ? -40.846 19.176 82.439 1.00 94.25 286 ARG A C 1
ATOM 2264 O O . ARG A 1 286 ? -40.234 18.769 81.460 1.00 94.25 286 ARG A O 1
ATOM 2271 N N . HIS A 1 287 ? -41.193 18.395 83.463 1.00 95.00 287 HIS A N 1
ATOM 2272 C CA . HIS A 1 287 ? -40.883 16.963 83.502 1.00 95.00 287 HIS A CA 1
ATOM 2273 C C . HIS A 1 287 ? -41.512 16.203 82.324 1.00 95.00 287 HIS A C 1
ATOM 2275 O O . HIS A 1 287 ? -40.830 15.414 81.676 1.00 95.00 287 HIS A O 1
ATOM 2281 N N . GLN A 1 288 ? -42.774 16.482 81.982 1.00 96.00 288 GLN A N 1
ATOM 2282 C CA . GLN A 1 288 ? -43.432 15.847 80.831 1.00 96.00 288 GLN A CA 1
ATOM 2283 C C . GLN A 1 288 ? -42.757 16.206 79.498 1.00 96.00 288 GLN A C 1
ATOM 2285 O O . GLN A 1 288 ? -42.574 15.345 78.637 1.00 96.00 288 GLN A O 1
ATOM 2290 N N . LEU A 1 289 ? -42.364 17.470 79.313 1.00 95.50 289 LEU A N 1
ATOM 2291 C CA . LEU A 1 289 ? -41.647 17.910 78.111 1.00 95.50 289 LEU A CA 1
ATOM 2292 C C . LEU A 1 289 ? -40.232 17.322 78.041 1.00 95.50 289 LEU A C 1
ATOM 2294 O O . LEU A 1 289 ? -39.771 16.969 76.954 1.00 95.50 289 LEU A O 1
ATOM 2298 N N . GLU A 1 290 ? -39.563 17.155 79.182 1.00 95.62 290 GLU A N 1
ATOM 2299 C CA . GLU A 1 290 ? -38.279 16.465 79.253 1.00 95.62 290 GLU A CA 1
ATOM 2300 C C . GLU A 1 290 ? -38.417 14.988 78.856 1.00 95.62 290 GLU A C 1
ATOM 2302 O O . GLU A 1 290 ? -37.656 14.522 78.008 1.00 95.62 290 GLU A O 1
ATOM 2307 N N . GLU A 1 291 ? -39.415 14.265 79.367 1.00 96.69 291 GLU A N 1
ATOM 2308 C CA . GLU A 1 291 ? -39.686 12.879 78.958 1.00 96.69 291 GLU A CA 1
ATOM 2309 C C . GLU A 1 291 ? -39.927 12.768 77.443 1.00 96.69 291 GLU A C 1
ATOM 2311 O O . GLU A 1 291 ? -39.365 11.888 76.783 1.00 96.69 291 GLU A O 1
ATOM 2316 N N . GLN A 1 292 ? -40.683 13.705 76.857 1.00 96.38 292 GLN A N 1
ATOM 2317 C CA . GLN A 1 292 ? -40.884 13.765 75.404 1.00 96.38 292 GLN A CA 1
ATOM 2318 C C . GLN A 1 292 ? -39.579 14.045 74.645 1.00 96.38 292 GLN A C 1
ATOM 2320 O O . GLN A 1 292 ? -39.313 13.420 73.614 1.00 96.38 292 GLN A O 1
ATOM 2325 N N . ARG A 1 293 ? -38.730 14.948 75.154 1.00 97.75 293 ARG A N 1
ATOM 2326 C CA . ARG A 1 293 ? -37.407 15.233 74.576 1.00 97.75 293 ARG A CA 1
ATOM 2327 C C . ARG A 1 293 ? -36.521 13.987 74.590 1.00 97.75 293 ARG A C 1
ATOM 2329 O O . ARG A 1 293 ? -35.877 13.683 73.587 1.00 97.75 293 ARG A O 1
ATOM 2336 N N . TRP A 1 294 ? -36.507 13.256 75.702 1.00 96.94 294 TRP A N 1
ATOM 2337 C CA . TRP A 1 294 ? -35.762 12.006 75.845 1.00 96.94 294 TRP A CA 1
ATOM 2338 C C . TRP A 1 294 ? -36.282 10.916 74.901 1.00 96.94 294 TRP A C 1
ATOM 2340 O O . TRP A 1 294 ? -35.479 10.220 74.278 1.00 96.94 294 TRP A O 1
ATOM 2350 N N . ALA A 1 295 ? -37.601 10.802 74.728 1.00 97.06 295 ALA A N 1
ATOM 2351 C CA . ALA A 1 295 ? -38.194 9.872 73.771 1.00 97.06 295 ALA A CA 1
ATOM 2352 C C . ALA A 1 295 ? -37.762 10.174 72.321 1.00 97.06 295 ALA A C 1
ATOM 2354 O O . ALA A 1 295 ? -37.396 9.251 71.590 1.00 97.06 295 ALA A O 1
ATOM 2355 N N . LEU A 1 296 ? -37.730 11.451 71.912 1.00 96.38 296 LEU A N 1
ATOM 2356 C CA . LEU A 1 296 ? -37.228 11.850 70.588 1.00 96.38 296 LEU A CA 1
ATOM 2357 C C . LEU A 1 296 ? -35.733 11.557 70.408 1.00 96.38 296 LEU A C 1
ATOM 2359 O O . LEU A 1 296 ? -35.320 11.119 69.335 1.00 96.38 296 LEU A O 1
ATOM 2363 N N . GLU A 1 297 ? -34.913 11.764 71.439 1.00 96.69 297 GLU A N 1
ATOM 2364 C CA . GLU A 1 297 ? -33.479 11.457 71.366 1.00 96.69 297 GLU A CA 1
ATOM 2365 C C . GLU A 1 297 ? -33.235 9.945 71.232 1.00 96.69 297 GLU A C 1
ATOM 2367 O O . GLU A 1 297 ? -32.400 9.526 70.432 1.00 96.69 297 GLU A O 1
ATOM 2372 N N . GLN A 1 298 ? -34.015 9.107 71.924 1.00 96.69 298 GLN A N 1
ATOM 2373 C CA . GLN A 1 298 ? -33.972 7.652 71.728 1.00 96.69 298 GLN A CA 1
ATOM 2374 C C . GLN A 1 298 ? -34.362 7.254 70.298 1.00 96.69 298 GLN A C 1
ATOM 2376 O O . GLN A 1 298 ? -33.689 6.425 69.677 1.00 96.69 298 GLN A O 1
ATOM 2381 N N . GLN A 1 299 ? -35.400 7.881 69.730 1.00 96.69 299 GLN A N 1
ATOM 2382 C CA . GLN A 1 299 ? -35.770 7.669 68.326 1.00 96.69 299 GLN A CA 1
ATOM 2383 C C . GLN A 1 299 ? -34.642 8.073 67.372 1.00 96.69 299 GLN A C 1
ATOM 2385 O O . GLN A 1 299 ? -34.341 7.343 66.424 1.00 96.69 299 GLN A O 1
ATOM 2390 N N . ARG A 1 300 ? -33.975 9.199 67.638 1.00 97.44 300 ARG A N 1
ATOM 2391 C CA . ARG A 1 300 ? -32.843 9.677 66.843 1.00 97.44 300 ARG A CA 1
ATOM 2392 C C . ARG A 1 300 ? -31.649 8.725 66.912 1.00 97.44 300 ARG A C 1
ATOM 2394 O O . ARG A 1 300 ? -31.100 8.392 65.867 1.00 97.44 300 ARG A O 1
ATOM 2401 N N . GLN A 1 301 ? -31.289 8.226 68.093 1.00 97.00 301 GLN A N 1
ATOM 2402 C CA . GLN A 1 301 ? -30.223 7.225 68.236 1.00 97.00 301 GLN A CA 1
ATOM 2403 C C . GLN A 1 301 ? -30.555 5.922 67.498 1.00 97.00 301 GLN A C 1
ATOM 2405 O O . GLN A 1 301 ? -29.682 5.317 66.875 1.00 97.00 301 GLN A O 1
ATOM 2410 N N . GLY A 1 302 ? -31.820 5.491 67.529 1.00 97.50 302 GLY A N 1
ATOM 2411 C CA . GLY A 1 302 ? -32.291 4.354 66.737 1.00 97.50 302 GLY A CA 1
ATOM 2412 C C . GLY A 1 302 ? -32.125 4.579 65.230 1.00 97.50 302 GLY A C 1
ATOM 2413 O O . GLY A 1 302 ? -31.609 3.707 64.529 1.00 97.50 302 GLY A O 1
ATOM 2414 N N . LEU A 1 303 ? -32.501 5.764 64.740 1.00 96.88 303 LEU A N 1
ATOM 2415 C CA . LEU A 1 303 ? -32.340 6.169 63.340 1.00 96.88 303 LEU A CA 1
ATOM 2416 C C . LEU A 1 303 ? -30.859 6.250 62.927 1.00 96.88 303 LEU A C 1
ATOM 2418 O O . LEU A 1 303 ? -30.498 5.811 61.837 1.00 96.88 303 LEU A O 1
ATOM 2422 N N . GLU A 1 304 ? -29.997 6.778 63.795 1.00 97.31 304 GLU A N 1
ATOM 2423 C CA . GLU A 1 304 ? -28.558 6.911 63.549 1.00 97.31 304 GLU A CA 1
ATOM 2424 C C . GLU A 1 304 ? -27.869 5.545 63.450 1.00 97.31 304 GLU A C 1
ATOM 2426 O O . GLU A 1 304 ? -27.117 5.308 62.507 1.00 97.31 304 GLU A O 1
ATOM 2431 N N . LYS A 1 305 ? -28.217 4.590 64.322 1.00 97.75 305 LYS A N 1
ATOM 2432 C CA . LYS A 1 305 ? -27.746 3.198 64.205 1.00 97.75 305 LYS A CA 1
ATOM 2433 C C . LYS A 1 305 ? -28.152 2.560 62.874 1.00 97.75 305 LYS A C 1
ATOM 2435 O O . LYS A 1 305 ? -27.347 1.868 62.256 1.00 97.75 305 LYS A O 1
ATOM 2440 N N . GLN A 1 306 ? -29.382 2.801 62.412 1.00 97.00 306 GLN A N 1
ATOM 2441 C CA . GLN A 1 306 ? -29.837 2.312 61.105 1.00 97.00 306 GLN A CA 1
ATOM 2442 C C . GLN A 1 306 ? -29.078 2.971 59.947 1.00 97.00 306 GLN A C 1
ATOM 2444 O O . GLN A 1 306 ? -28.746 2.293 58.975 1.00 97.00 306 GLN A O 1
ATOM 2449 N N . LYS A 1 307 ? -28.776 4.271 60.056 1.00 97.62 307 LYS A N 1
ATOM 2450 C CA . LYS A 1 307 ? -27.962 5.000 59.078 1.00 97.62 307 LYS A CA 1
ATOM 2451 C C . LYS A 1 307 ? -26.549 4.422 58.997 1.00 97.62 307 LYS A C 1
ATOM 2453 O O . LYS A 1 307 ? -26.102 4.110 57.898 1.00 97.62 307 LYS A O 1
ATOM 2458 N N . TRP A 1 308 ? -25.885 4.211 60.133 1.00 97.75 308 TRP A N 1
ATOM 2459 C CA . TRP A 1 308 ? -24.549 3.608 60.173 1.00 97.75 308 TRP A CA 1
ATOM 2460 C C . TRP A 1 308 ? -24.530 2.204 59.574 1.00 97.75 308 TRP A C 1
ATOM 2462 O O . TRP A 1 308 ? -23.643 1.898 58.789 1.00 97.75 308 TRP A O 1
ATOM 2472 N N . ALA A 1 309 ? -25.549 1.382 59.839 1.00 97.31 309 ALA A N 1
ATOM 2473 C CA . ALA A 1 309 ? -25.657 0.059 59.223 1.00 97.31 309 ALA A CA 1
ATOM 2474 C C . ALA A 1 309 ? -25.803 0.110 57.686 1.00 97.31 309 ALA A C 1
ATOM 2476 O O . ALA A 1 309 ? -25.447 -0.845 57.000 1.00 97.31 309 ALA A O 1
ATOM 2477 N N . GLN A 1 310 ? -26.348 1.195 57.122 1.00 96.44 310 GLN A N 1
ATOM 2478 C CA . GLN A 1 310 ? -26.389 1.412 55.670 1.00 96.44 310 GLN A CA 1
ATOM 2479 C C . GLN A 1 310 ? -25.062 1.968 55.135 1.00 96.44 310 GLN A C 1
ATOM 2481 O O . GLN A 1 310 ? -24.632 1.569 54.056 1.00 96.44 310 GLN A O 1
ATOM 2486 N N . GLU A 1 311 ? -24.396 2.851 55.880 1.00 97.12 311 GLU A N 1
ATOM 2487 C CA . GLU A 1 311 ? -23.060 3.361 55.536 1.00 97.12 311 GLU A CA 1
ATOM 2488 C C . GLU A 1 311 ? -22.016 2.235 55.529 1.00 97.12 311 GLU A C 1
ATOM 2490 O O . GLU A 1 311 ? -21.269 2.112 54.565 1.00 97.12 311 GLU A O 1
ATOM 2495 N N . GLU A 1 312 ? -22.053 1.324 56.503 1.00 97.69 312 GLU A N 1
ATOM 2496 C CA . GLU A 1 312 ? -21.180 0.144 56.548 1.00 97.69 312 GLU A CA 1
ATOM 2497 C C . GLU A 1 312 ? -21.380 -0.771 55.325 1.00 97.69 312 GLU A C 1
ATOM 2499 O O . GLU A 1 312 ? -20.419 -1.308 54.774 1.00 97.69 312 GLU A O 1
ATOM 2504 N N . LYS A 1 313 ? -22.619 -0.899 54.824 1.00 97.88 313 LYS A N 1
ATOM 2505 C CA . LYS A 1 313 ? -22.900 -1.621 53.569 1.00 97.88 313 LYS A CA 1
ATOM 2506 C C . LYS A 1 313 ? -22.317 -0.915 52.348 1.00 97.88 313 LYS A C 1
ATOM 2508 O O . LYS A 1 313 ? -21.866 -1.593 51.426 1.00 97.88 313 LYS A O 1
ATOM 2513 N N . ILE A 1 314 ? -22.328 0.419 52.318 1.00 96.81 314 ILE A N 1
ATOM 2514 C CA . ILE A 1 314 ? -21.690 1.196 51.246 1.00 96.81 314 ILE A CA 1
ATOM 2515 C C . ILE A 1 314 ? -20.178 0.980 51.281 1.00 96.81 314 ILE A C 1
ATOM 2517 O O . ILE A 1 314 ? -19.603 0.671 50.240 1.00 96.81 314 ILE A O 1
ATOM 2521 N N . ASP A 1 315 ? -19.557 1.063 52.458 1.00 97.56 315 ASP A N 1
ATOM 2522 C CA . ASP A 1 315 ? -18.117 0.849 52.623 1.00 97.56 315 ASP A CA 1
ATOM 2523 C C . ASP A 1 315 ? -17.707 -0.579 52.230 1.00 97.56 315 ASP A C 1
ATOM 2525 O O . ASP A 1 315 ? -16.711 -0.772 51.526 1.00 97.56 315 ASP A O 1
ATOM 2529 N N . ALA A 1 316 ? -18.511 -1.584 52.598 1.00 98.06 316 ALA A N 1
ATOM 2530 C CA . ALA A 1 316 ? -18.311 -2.968 52.176 1.00 98.06 316 ALA A CA 1
ATOM 2531 C C . ALA A 1 316 ? -18.383 -3.119 50.645 1.00 98.06 316 ALA A C 1
ATOM 2533 O O . ALA A 1 316 ? -17.516 -3.753 50.039 1.00 98.06 316 ALA A O 1
ATOM 2534 N N . LYS A 1 317 ? -19.367 -2.486 49.992 1.00 97.88 317 LYS A N 1
ATOM 2535 C CA . LYS A 1 317 ? -19.488 -2.501 48.525 1.00 97.88 317 LYS A CA 1
ATOM 2536 C C . LYS A 1 317 ? -18.350 -1.748 47.839 1.00 97.88 317 LYS A C 1
ATOM 2538 O O . LYS A 1 317 ? -17.834 -2.227 46.832 1.00 97.88 317 LYS A O 1
ATOM 2543 N N . ASP A 1 318 ? -17.905 -0.623 48.392 1.00 97.75 318 ASP A N 1
ATOM 2544 C CA . ASP A 1 318 ? -16.749 0.120 47.884 1.00 97.75 318 ASP A CA 1
ATOM 2545 C C . ASP A 1 318 ? -15.455 -0.716 48.002 1.00 97.75 318 ASP A C 1
ATOM 2547 O O . ASP A 1 318 ? -14.607 -0.671 47.105 1.00 97.75 318 ASP A O 1
ATOM 2551 N N . ALA A 1 319 ? -15.309 -1.539 49.047 1.00 98.12 319 ALA A N 1
ATOM 2552 C CA . ALA A 1 319 ? -14.213 -2.503 49.160 1.00 98.12 319 ALA A CA 1
ATOM 2553 C C . ALA A 1 319 ? -14.302 -3.630 48.109 1.00 98.12 319 ALA A C 1
ATOM 2555 O O . ALA A 1 319 ? -13.291 -3.959 47.481 1.00 98.12 319 ALA A O 1
ATOM 2556 N N . GLU A 1 320 ? -15.497 -4.184 47.859 1.00 98.19 320 GLU A N 1
ATOM 2557 C CA . GLU A 1 320 ? -15.728 -5.190 46.806 1.00 98.19 320 GLU A CA 1
ATOM 2558 C C . GLU A 1 320 ? -15.420 -4.642 45.400 1.00 98.19 320 GLU A C 1
ATOM 2560 O O . GLU A 1 320 ? -14.794 -5.334 44.591 1.00 98.19 320 GLU A O 1
ATOM 2565 N N . ILE A 1 321 ? -15.811 -3.392 45.116 1.00 97.69 321 ILE A N 1
ATOM 2566 C CA . ILE A 1 321 ? -15.512 -2.702 43.852 1.00 97.69 321 ILE A CA 1
ATOM 2567 C C . ILE A 1 321 ? -14.000 -2.566 43.672 1.00 97.69 321 ILE A C 1
ATOM 2569 O O . ILE A 1 321 ? -13.479 -2.987 42.640 1.00 97.69 321 ILE A O 1
ATOM 2573 N N . LYS A 1 322 ? -13.283 -2.053 44.682 1.00 98.25 322 LYS A N 1
ATOM 2574 C CA . LYS A 1 322 ? -11.817 -1.905 44.628 1.00 98.25 322 LYS A CA 1
ATOM 2575 C C . LYS A 1 322 ? -11.113 -3.241 44.398 1.00 98.25 322 LYS A C 1
ATOM 2577 O O . LYS A 1 322 ? -10.174 -3.313 43.611 1.00 98.25 322 LYS A O 1
ATOM 2582 N N . ALA A 1 323 ? -11.569 -4.311 45.050 1.00 98.31 323 ALA A N 1
ATOM 2583 C CA . ALA A 1 323 ? -11.008 -5.644 44.848 1.00 98.31 323 ALA A CA 1
ATOM 2584 C C . ALA A 1 323 ? -11.210 -6.147 43.405 1.00 98.31 323 ALA A C 1
ATOM 2586 O O . ALA A 1 323 ? -10.286 -6.707 42.815 1.00 98.31 323 ALA A O 1
ATOM 2587 N N . ALA A 1 324 ? -12.390 -5.923 42.816 1.00 98.00 324 ALA A N 1
ATOM 2588 C CA . ALA A 1 324 ? -12.664 -6.282 41.424 1.00 98.00 324 ALA A CA 1
ATOM 2589 C C . ALA A 1 324 ? -11.880 -5.413 40.420 1.00 98.00 324 ALA A C 1
ATOM 2591 O O . ALA A 1 324 ? -11.403 -5.926 39.409 1.00 98.00 324 ALA A O 1
ATOM 2592 N N . GLU A 1 325 ? -11.695 -4.122 40.708 1.00 98.06 325 GLU A N 1
ATOM 2593 C CA . GLU A 1 325 ? -10.870 -3.211 39.905 1.00 98.06 325 GLU A CA 1
ATOM 2594 C C . GLU A 1 325 ? -9.396 -3.638 39.892 1.00 98.06 325 GLU A C 1
ATOM 2596 O O . GLU A 1 325 ? -8.795 -3.694 38.821 1.00 98.06 325 GLU A O 1
ATOM 2601 N N . LEU A 1 326 ? -8.837 -4.039 41.040 1.00 98.25 326 LEU A N 1
ATOM 2602 C CA . LEU A 1 326 ? -7.473 -4.579 41.120 1.00 98.25 326 LEU A CA 1
ATOM 2603 C C . LEU A 1 326 ? -7.307 -5.870 40.302 1.00 98.25 326 LEU A C 1
ATOM 2605 O O . LEU A 1 326 ? -6.287 -6.064 39.641 1.00 98.25 326 LEU A O 1
ATOM 2609 N N . GLN A 1 327 ? -8.314 -6.752 40.307 1.00 98.06 327 GLN A N 1
ATOM 2610 C CA . GLN A 1 327 ? -8.309 -7.953 39.464 1.00 98.06 327 GLN A CA 1
ATOM 2611 C C . GLN A 1 327 ? -8.350 -7.599 37.973 1.00 98.06 327 GLN A C 1
ATOM 2613 O O . GLN A 1 327 ? -7.623 -8.193 37.179 1.00 98.06 327 GLN A O 1
ATOM 2618 N N . LEU A 1 328 ? -9.169 -6.618 37.588 1.00 97.69 328 LEU A N 1
ATOM 2619 C CA . LEU A 1 328 ? -9.251 -6.143 36.209 1.00 97.69 328 LEU A CA 1
ATOM 2620 C C . LEU A 1 328 ? -7.923 -5.521 35.749 1.00 97.69 328 LEU A C 1
ATOM 2622 O O . LEU A 1 328 ? -7.465 -5.809 34.645 1.00 97.69 328 LEU A O 1
ATOM 2626 N N . GLU A 1 329 ? -7.272 -4.723 36.594 1.00 97.44 329 GLU A N 1
ATOM 2627 C CA . GLU A 1 329 ? -5.960 -4.133 36.305 1.00 97.44 329 GLU A CA 1
ATOM 2628 C C . GLU A 1 329 ? -4.871 -5.204 36.117 1.00 97.44 329 GLU A C 1
ATOM 2630 O O . GLU A 1 329 ? -4.070 -5.123 35.182 1.00 97.44 329 GLU A O 1
ATOM 2635 N N . ALA A 1 330 ? -4.882 -6.264 36.931 1.00 98.19 330 ALA A N 1
ATOM 2636 C CA . ALA A 1 330 ? -3.981 -7.406 36.763 1.00 98.19 330 ALA A CA 1
ATOM 2637 C C . ALA A 1 330 ? -4.184 -8.128 35.412 1.00 98.19 330 ALA A C 1
ATOM 2639 O O . ALA A 1 330 ? -3.216 -8.531 34.769 1.00 98.19 330 ALA A O 1
ATOM 2640 N N . VAL A 1 331 ? -5.429 -8.257 34.942 1.00 97.56 331 VAL A N 1
ATOM 2641 C CA . VAL A 1 331 ? -5.738 -8.847 33.625 1.00 97.56 331 VAL A CA 1
ATOM 2642 C C . VAL A 1 331 ? -5.265 -7.930 32.490 1.00 97.56 331 VAL A C 1
ATOM 2644 O O . VAL A 1 331 ? -4.659 -8.398 31.527 1.00 97.56 331 VAL A O 1
ATOM 2647 N N . LEU A 1 332 ? -5.487 -6.618 32.607 1.00 96.62 332 LEU A N 1
ATOM 2648 C CA . LEU A 1 332 ? -5.083 -5.641 31.589 1.00 96.62 332 LEU A CA 1
ATOM 2649 C C . LEU A 1 332 ? -3.558 -5.504 31.462 1.00 96.62 332 LEU A C 1
ATOM 2651 O O . LEU A 1 332 ? -3.050 -5.349 30.352 1.00 96.62 332 LEU A O 1
ATOM 2655 N N . THR A 1 333 ? -2.821 -5.577 32.572 1.00 97.62 333 THR A N 1
ATOM 2656 C CA . THR A 1 333 ? -1.348 -5.543 32.557 1.00 97.62 333 THR A CA 1
ATOM 2657 C C . THR A 1 333 ? -0.767 -6.778 31.866 1.00 97.62 333 THR A C 1
ATOM 2659 O O . THR A 1 333 ? 0.069 -6.637 30.977 1.00 97.62 333 THR A O 1
ATOM 2662 N N . GLN A 1 334 ? -1.285 -7.974 32.163 1.00 97.62 334 GLN A N 1
ATOM 2663 C CA . GLN A 1 334 ? -0.898 -9.202 31.456 1.00 97.62 334 GLN A CA 1
ATOM 2664 C C . GLN A 1 334 ? -1.226 -9.151 29.954 1.00 97.62 334 GLN A C 1
ATOM 2666 O O . GLN A 1 334 ? -0.428 -9.595 29.125 1.00 97.62 334 GLN A O 1
ATOM 2671 N N . GLU A 1 335 ? -2.383 -8.592 29.583 1.00 96.62 335 GLU A N 1
ATOM 2672 C CA . GLU A 1 335 ? -2.749 -8.388 28.179 1.00 96.62 335 GLU A CA 1
ATOM 2673 C C . GLU A 1 335 ? -1.753 -7.449 27.475 1.00 96.62 335 GLU A C 1
ATOM 2675 O O . GLU A 1 335 ? -1.316 -7.728 26.355 1.00 96.62 335 GLU A O 1
ATOM 2680 N N . ALA A 1 336 ? -1.370 -6.349 28.131 1.00 96.62 336 ALA A N 1
ATOM 2681 C CA . ALA A 1 336 ? -0.406 -5.388 27.605 1.00 96.62 336 ALA A CA 1
ATOM 2682 C C . ALA A 1 336 ? 0.981 -6.019 27.385 1.00 96.62 336 ALA A C 1
ATOM 2684 O O . ALA A 1 336 ? 1.554 -5.846 26.306 1.00 96.62 336 ALA A O 1
ATOM 2685 N N . ASP A 1 337 ? 1.475 -6.815 28.337 1.00 97.94 337 ASP A N 1
ATOM 2686 C CA . ASP A 1 337 ? 2.760 -7.518 28.224 1.00 97.94 337 ASP A CA 1
ATOM 2687 C C . ASP A 1 337 ? 2.772 -8.504 27.042 1.00 97.94 337 ASP A C 1
ATOM 2689 O O . ASP A 1 337 ? 3.734 -8.570 26.269 1.00 97.94 337 ASP A O 1
ATOM 2693 N N . LEU A 1 338 ? 1.677 -9.250 26.838 1.00 97.56 338 LEU A N 1
ATOM 2694 C CA . LEU A 1 338 ? 1.542 -10.160 25.695 1.00 97.56 338 LEU A CA 1
ATOM 2695 C C . LEU A 1 338 ? 1.470 -9.414 24.360 1.00 97.56 338 LEU A C 1
ATOM 2697 O O . LEU A 1 338 ? 2.046 -9.879 23.373 1.00 97.56 338 LEU A O 1
ATOM 2701 N N . ARG A 1 339 ? 0.798 -8.257 24.313 1.00 95.88 339 ARG A N 1
ATOM 2702 C CA . ARG A 1 339 ? 0.775 -7.396 23.120 1.00 95.88 339 ARG A CA 1
ATOM 2703 C C . ARG A 1 339 ? 2.166 -6.863 22.793 1.00 95.88 339 ARG A C 1
ATOM 2705 O O . ARG A 1 339 ? 2.565 -6.939 21.634 1.00 95.88 339 ARG A O 1
ATOM 2712 N N . GLN A 1 340 ? 2.917 -6.409 23.795 1.00 96.25 340 GLN A N 1
ATOM 2713 C CA . GLN A 1 340 ? 4.293 -5.948 23.614 1.00 96.25 340 GLN A CA 1
ATOM 2714 C C . GLN A 1 340 ? 5.202 -7.078 23.109 1.00 96.25 340 GLN A C 1
ATOM 2716 O O . GLN A 1 340 ? 5.976 -6.888 22.171 1.00 96.25 340 GLN A O 1
ATOM 2721 N N . ARG A 1 341 ? 5.082 -8.287 23.673 1.00 97.44 341 ARG A N 1
ATOM 2722 C CA . ARG A 1 341 ? 5.833 -9.456 23.190 1.00 97.44 341 ARG A CA 1
ATOM 2723 C C . ARG A 1 341 ? 5.462 -9.817 21.752 1.00 97.44 341 ARG A C 1
ATOM 2725 O O . ARG A 1 341 ? 6.342 -10.128 20.954 1.00 97.44 341 ARG A O 1
ATOM 2732 N N . LYS A 1 342 ? 4.176 -9.750 21.402 1.00 96.50 342 LYS A N 1
ATOM 2733 C CA . LYS A 1 342 ? 3.707 -9.982 20.030 1.00 96.50 342 LYS A CA 1
ATOM 2734 C C . LYS A 1 342 ? 4.297 -8.964 19.056 1.00 96.50 342 LYS A C 1
ATOM 2736 O O . LYS A 1 342 ? 4.687 -9.352 17.960 1.00 96.50 342 LYS A O 1
ATOM 2741 N N . GLU A 1 343 ? 4.371 -7.694 19.441 1.00 94.44 343 GLU A N 1
ATOM 2742 C CA . GLU A 1 343 ? 4.996 -6.644 18.632 1.00 94.44 343 GLU A CA 1
ATOM 2743 C C . GLU A 1 343 ? 6.479 -6.945 18.376 1.00 94.44 343 GLU A C 1
ATOM 2745 O O . GLU A 1 343 ? 6.897 -6.955 17.222 1.00 94.44 343 GLU A O 1
ATOM 2750 N N . ALA A 1 344 ? 7.237 -7.337 19.407 1.00 95.56 344 ALA A N 1
ATOM 2751 C CA . ALA A 1 344 ? 8.639 -7.743 19.257 1.00 95.56 344 ALA A CA 1
ATOM 2752 C C . ALA A 1 344 ? 8.822 -8.969 18.334 1.00 95.56 344 ALA A C 1
ATOM 2754 O O . ALA A 1 344 ? 9.759 -9.022 17.537 1.00 95.56 344 ALA A O 1
ATOM 2755 N N . VAL A 1 345 ? 7.913 -9.951 18.398 1.00 96.69 345 VAL A N 1
ATOM 2756 C CA . VAL A 1 345 ? 7.921 -11.121 17.497 1.00 96.69 345 VAL A CA 1
ATOM 2757 C C . VAL A 1 345 ? 7.641 -10.710 16.048 1.00 96.69 345 VAL A C 1
ATOM 2759 O O . VAL A 1 345 ? 8.287 -11.212 15.127 1.00 96.69 345 VAL A O 1
ATOM 2762 N N . VAL A 1 346 ? 6.692 -9.795 15.825 1.00 94.56 346 VAL A N 1
ATOM 2763 C CA . VAL A 1 346 ? 6.398 -9.255 14.488 1.00 94.56 346 VAL A CA 1
ATOM 2764 C C . VAL A 1 346 ? 7.591 -8.467 13.948 1.00 94.56 346 VAL A C 1
ATOM 2766 O O . VAL A 1 346 ? 7.978 -8.690 12.804 1.00 94.56 346 VAL A O 1
ATOM 2769 N N . GLU A 1 347 ? 8.229 -7.644 14.780 1.00 92.81 347 GLU A N 1
ATOM 2770 C CA . GLU A 1 347 ? 9.449 -6.913 14.427 1.00 92.81 347 GLU A CA 1
ATOM 2771 C C . GLU A 1 347 ? 10.581 -7.866 14.001 1.00 92.81 347 GLU A C 1
ATOM 2773 O O . GLU A 1 347 ? 11.248 -7.650 12.987 1.00 92.81 347 GLU A O 1
ATOM 2778 N N . GLY A 1 348 ? 10.772 -8.965 14.741 1.00 93.69 348 GLY A N 1
ATOM 2779 C CA . GLY A 1 348 ? 11.735 -10.011 14.391 1.00 93.69 348 GLY A CA 1
ATOM 2780 C C . GLY A 1 348 ? 11.432 -10.672 13.042 1.00 93.69 348 GLY A C 1
ATOM 2781 O O . GLY A 1 348 ? 12.332 -10.852 12.220 1.00 93.69 348 GLY A O 1
ATOM 2782 N N . LEU A 1 349 ? 10.159 -10.976 12.764 1.00 94.94 349 LEU A N 1
ATOM 2783 C CA . LEU A 1 349 ? 9.738 -11.528 11.471 1.00 94.94 349 LEU A CA 1
ATOM 2784 C C . LEU A 1 349 ? 10.020 -10.570 10.311 1.00 94.94 349 LEU A C 1
ATOM 2786 O O . LEU A 1 349 ? 10.490 -11.006 9.259 1.00 94.94 349 LEU A O 1
ATOM 2790 N N . GLU A 1 350 ? 9.746 -9.281 10.493 1.00 93.19 350 GLU A N 1
ATOM 2791 C CA . GLU A 1 350 ? 10.007 -8.258 9.480 1.00 93.19 350 GLU A CA 1
ATOM 2792 C C . GLU A 1 350 ? 11.507 -8.105 9.215 1.00 93.19 350 GLU A C 1
ATOM 2794 O O . GLU A 1 350 ? 11.918 -8.094 8.055 1.00 93.19 350 GLU A O 1
ATOM 2799 N N . LYS A 1 351 ? 12.344 -8.109 10.261 1.00 93.19 351 LYS A N 1
ATOM 2800 C CA . LYS A 1 351 ? 13.811 -8.117 10.126 1.00 93.19 351 LYS A CA 1
ATOM 2801 C C . LYS A 1 351 ? 14.317 -9.318 9.325 1.00 93.19 351 LYS A C 1
ATOM 2803 O O . LYS A 1 351 ? 15.187 -9.161 8.469 1.00 93.19 351 LYS A O 1
ATOM 2808 N N . ILE A 1 352 ? 13.758 -10.510 9.536 1.00 92.75 352 ILE A N 1
ATOM 2809 C CA . ILE A 1 352 ? 14.128 -11.691 8.741 1.00 92.75 352 ILE A CA 1
ATOM 2810 C C . ILE A 1 352 ? 13.730 -11.517 7.269 1.00 92.75 352 ILE A C 1
ATOM 2812 O O . ILE A 1 352 ? 14.526 -11.818 6.381 1.00 92.75 352 ILE A O 1
ATOM 2816 N N . VAL A 1 353 ? 12.525 -11.012 6.992 1.00 94.75 353 VAL A N 1
ATOM 2817 C CA . VAL A 1 353 ? 12.057 -10.770 5.614 1.00 94.75 353 VAL A CA 1
ATOM 2818 C C . VAL A 1 353 ? 12.923 -9.726 4.906 1.00 94.75 353 VAL A C 1
ATOM 2820 O O . VAL A 1 353 ? 13.316 -9.935 3.760 1.00 94.75 353 VAL A O 1
ATOM 2823 N N . LEU A 1 354 ? 13.273 -8.640 5.593 1.00 92.62 354 LEU A N 1
ATOM 2824 C CA . LEU A 1 354 ? 14.158 -7.602 5.070 1.00 92.62 354 LEU A CA 1
ATOM 2825 C C . LEU A 1 354 ? 15.555 -8.150 4.758 1.00 92.62 354 LEU A C 1
ATOM 2827 O O . LEU A 1 354 ? 16.098 -7.876 3.692 1.00 92.62 354 LEU A O 1
ATOM 2831 N N . ALA A 1 355 ? 16.118 -8.991 5.626 1.00 91.50 355 ALA A N 1
ATOM 2832 C CA . ALA A 1 355 ? 17.401 -9.635 5.356 1.00 91.50 355 ALA A CA 1
ATOM 2833 C C . ALA A 1 355 ? 17.349 -10.574 4.135 1.00 91.50 355 ALA A C 1
ATOM 2835 O O . ALA A 1 355 ? 18.278 -10.595 3.328 1.00 91.50 355 ALA A O 1
ATOM 2836 N N . GLN A 1 356 ? 16.242 -11.303 3.945 1.00 93.31 356 GLN A N 1
ATOM 2837 C CA . GLN A 1 356 ? 16.022 -12.103 2.733 1.00 93.31 356 GLN A CA 1
ATOM 2838 C C . GLN A 1 356 ? 15.955 -11.221 1.479 1.00 93.31 356 GLN A C 1
ATOM 2840 O O . GLN A 1 356 ? 16.553 -11.549 0.454 1.00 93.31 356 GLN A O 1
ATOM 2845 N N . GLU A 1 357 ? 15.265 -10.081 1.555 1.00 94.25 357 GLU A N 1
ATOM 2846 C CA . GLU A 1 357 ? 15.219 -9.102 0.465 1.00 94.25 357 GLU A CA 1
ATOM 2847 C C . GLU A 1 357 ? 16.616 -8.550 0.144 1.00 94.25 357 GLU A C 1
ATOM 2849 O O . GLU A 1 357 ? 16.989 -8.470 -1.029 1.00 94.25 357 GLU A O 1
ATOM 2854 N N . ARG A 1 358 ? 17.421 -8.241 1.169 1.00 94.06 358 ARG A N 1
ATOM 2855 C CA . ARG A 1 358 ? 18.796 -7.745 1.017 1.00 94.06 358 ARG A CA 1
ATOM 2856 C C . ARG A 1 358 ? 19.683 -8.711 0.240 1.00 94.06 358 ARG A C 1
ATOM 2858 O O . ARG A 1 358 ? 20.428 -8.270 -0.637 1.00 94.06 358 ARG A O 1
ATOM 2865 N N . LEU A 1 359 ? 19.586 -10.004 0.540 1.00 92.00 359 LEU A N 1
ATOM 2866 C CA . LEU A 1 359 ? 20.337 -11.051 -0.152 1.00 92.00 359 LEU A CA 1
ATOM 2867 C C . LEU A 1 359 ? 19.912 -11.166 -1.620 1.00 92.00 359 LEU A C 1
ATOM 2869 O O . LEU A 1 359 ? 20.758 -11.083 -2.507 1.00 92.00 359 LEU A O 1
ATOM 2873 N N . MET A 1 360 ? 18.604 -11.209 -1.895 1.00 93.06 360 MET A N 1
ATOM 2874 C CA . MET A 1 360 ? 18.098 -11.225 -3.275 1.00 93.06 360 MET A CA 1
ATOM 2875 C C . MET A 1 360 ? 18.512 -9.983 -4.076 1.00 93.06 360 MET A C 1
ATOM 2877 O O . MET A 1 360 ? 18.715 -10.063 -5.289 1.00 93.06 360 MET A O 1
ATOM 2881 N N . LEU A 1 361 ? 18.602 -8.815 -3.432 1.00 94.81 361 LEU A N 1
ATOM 2882 C CA . LEU A 1 361 ? 19.098 -7.593 -4.068 1.00 94.81 361 LEU A CA 1
ATOM 2883 C C . LEU A 1 361 ? 20.588 -7.680 -4.384 1.00 94.81 361 LEU A C 1
ATOM 2885 O O . LEU A 1 361 ? 20.988 -7.225 -5.451 1.00 94.81 361 LEU A O 1
ATOM 2889 N N . ASN A 1 362 ? 21.384 -8.292 -3.509 1.00 93.25 362 ASN A N 1
ATOM 2890 C CA . ASN A 1 362 ? 22.811 -8.490 -3.734 1.00 93.25 362 ASN A CA 1
ATOM 2891 C C . ASN A 1 362 ? 23.076 -9.399 -4.947 1.00 93.25 362 ASN A C 1
ATOM 2893 O O . ASN A 1 362 ? 23.845 -9.033 -5.837 1.00 93.25 362 ASN A O 1
ATOM 2897 N N . ASP A 1 363 ? 22.351 -10.515 -5.058 1.00 93.19 363 ASP A N 1
ATOM 2898 C CA . ASP A 1 363 ? 22.433 -11.407 -6.224 1.00 93.19 363 ASP A CA 1
ATOM 2899 C C . ASP A 1 363 ? 22.059 -10.661 -7.511 1.00 93.19 363 ASP A C 1
ATOM 2901 O O . ASP A 1 363 ? 22.762 -10.703 -8.523 1.00 93.19 363 ASP A O 1
ATOM 2905 N N . LYS A 1 364 ? 20.974 -9.885 -7.448 1.00 95.38 364 LYS A N 1
ATOM 2906 C CA . LYS A 1 364 ? 20.494 -9.041 -8.545 1.00 95.38 364 LYS A CA 1
ATOM 2907 C C . LYS A 1 364 ? 21.477 -7.941 -8.947 1.00 95.38 364 LYS A C 1
ATOM 2909 O O . LYS A 1 364 ? 21.492 -7.575 -10.122 1.00 95.38 364 LYS A O 1
ATOM 2914 N N . LEU A 1 365 ? 22.230 -7.376 -8.008 1.00 95.25 365 LEU A N 1
ATOM 2915 C CA . LEU A 1 365 ? 23.275 -6.388 -8.282 1.00 95.25 365 LEU A CA 1
ATOM 2916 C C . LEU A 1 365 ? 24.457 -7.050 -8.992 1.00 95.25 365 LEU A C 1
ATOM 2918 O O . LEU A 1 365 ? 24.869 -6.567 -10.043 1.00 95.25 365 LEU A O 1
ATOM 2922 N N . SER A 1 366 ? 24.904 -8.212 -8.506 1.00 93.62 366 SER A N 1
ATOM 2923 C CA . SER A 1 366 ? 25.992 -8.971 -9.137 1.00 93.62 366 SER A CA 1
ATOM 2924 C C . SER A 1 366 ? 25.672 -9.381 -10.585 1.00 93.62 366 SER A C 1
ATOM 2926 O O . SER A 1 366 ? 26.526 -9.291 -11.470 1.00 93.62 366 SER A O 1
ATOM 2928 N N . ALA A 1 367 ? 24.415 -9.750 -10.863 1.00 96.38 367 ALA A N 1
ATOM 2929 C CA . ALA A 1 367 ? 23.953 -10.069 -12.210 1.00 96.38 367 ALA A CA 1
ATOM 2930 C C . ALA A 1 367 ? 23.964 -8.841 -13.138 1.00 96.38 367 ALA A C 1
ATOM 2932 O O . ALA A 1 367 ? 24.412 -8.943 -14.282 1.00 96.38 367 ALA A O 1
ATOM 2933 N N . LEU A 1 368 ? 23.518 -7.675 -12.651 1.00 95.12 368 LEU A N 1
ATOM 2934 C CA . LEU A 1 368 ? 23.578 -6.423 -13.418 1.00 95.12 368 LEU A CA 1
ATOM 2935 C C . LEU A 1 368 ? 25.025 -6.000 -13.693 1.00 95.12 368 LEU A C 1
ATOM 2937 O O . LEU A 1 368 ? 25.323 -5.556 -14.799 1.00 95.12 368 LEU A O 1
ATOM 2941 N N . ASP A 1 369 ? 25.931 -6.179 -12.729 1.00 95.25 369 ASP A N 1
ATOM 2942 C CA . ASP A 1 369 ? 27.359 -5.906 -12.915 1.00 95.25 369 ASP A CA 1
ATOM 2943 C C . ASP A 1 369 ? 27.966 -6.780 -14.014 1.00 95.25 369 ASP A C 1
ATOM 2945 O O . ASP A 1 369 ? 28.720 -6.288 -14.860 1.00 95.25 369 ASP A O 1
ATOM 2949 N N . LEU A 1 370 ? 27.618 -8.070 -14.040 1.00 96.75 370 LEU A N 1
ATOM 2950 C CA . LEU A 1 370 ? 28.072 -8.983 -15.085 1.00 96.75 370 LEU A CA 1
ATOM 2951 C C . LEU A 1 370 ? 27.538 -8.567 -16.464 1.00 96.75 370 LEU A C 1
ATOM 2953 O O . LEU A 1 370 ? 28.311 -8.510 -17.421 1.00 96.75 370 LEU A O 1
ATOM 2957 N N . GLN A 1 371 ? 26.252 -8.214 -16.558 1.00 95.94 371 GLN A N 1
ATOM 2958 C CA . GLN A 1 371 ? 25.645 -7.716 -17.798 1.00 95.94 371 GLN A CA 1
ATOM 2959 C C . GLN A 1 371 ? 26.306 -6.419 -18.279 1.00 95.94 371 GLN A C 1
ATOM 2961 O O . GLN A 1 371 ? 26.652 -6.303 -19.453 1.00 95.94 371 GLN A O 1
ATOM 2966 N N . ARG A 1 372 ? 26.553 -5.465 -17.372 1.00 95.69 372 ARG A N 1
ATOM 2967 C CA . ARG A 1 372 ? 27.215 -4.193 -17.692 1.00 95.69 372 ARG A CA 1
ATOM 2968 C C . ARG A 1 372 ? 28.628 -4.412 -18.227 1.00 95.69 372 ARG A C 1
ATOM 2970 O O . ARG A 1 372 ? 29.024 -3.777 -19.200 1.00 95.69 372 ARG A O 1
ATOM 2977 N N . ARG A 1 373 ? 29.390 -5.330 -17.618 1.00 95.44 373 ARG A N 1
ATOM 2978 C CA . ARG A 1 373 ? 30.723 -5.719 -18.113 1.00 95.44 373 ARG A CA 1
ATOM 2979 C C . ARG A 1 373 ? 30.650 -6.382 -19.489 1.00 95.44 373 ARG A C 1
ATOM 2981 O O . ARG A 1 373 ? 31.541 -6.140 -20.294 1.00 95.44 373 ARG A O 1
ATOM 2988 N N . GLY A 1 374 ? 29.619 -7.189 -19.753 1.00 96.62 374 GLY A N 1
ATOM 2989 C CA . GLY A 1 374 ? 29.351 -7.773 -21.072 1.00 96.62 374 GLY A CA 1
ATOM 2990 C C . GLY A 1 374 ? 29.170 -6.698 -22.143 1.00 96.62 374 GLY A C 1
ATOM 2991 O O . GLY A 1 374 ? 29.972 -6.629 -23.069 1.00 96.62 374 GLY A O 1
ATOM 2992 N N . LEU A 1 375 ? 28.225 -5.775 -21.935 1.00 95.56 375 LEU A N 1
ATOM 2993 C CA . LEU A 1 375 ? 27.987 -4.657 -22.858 1.00 95.56 375 LEU A CA 1
ATOM 2994 C C . LEU A 1 375 ? 29.229 -3.777 -23.051 1.00 95.56 375 LEU A C 1
ATOM 2996 O O . LEU A 1 375 ? 29.497 -3.317 -24.156 1.00 95.56 375 LEU A O 1
ATOM 3000 N N . GLY A 1 376 ? 30.012 -3.556 -21.991 1.00 94.50 376 GLY A N 1
ATOM 3001 C CA . GLY A 1 376 ? 31.265 -2.806 -22.081 1.00 94.50 376 GLY A CA 1
ATOM 3002 C C . GLY A 1 376 ? 32.291 -3.453 -23.019 1.00 94.50 376 GLY A C 1
ATOM 3003 O O . GLY A 1 376 ? 32.975 -2.739 -23.751 1.00 94.50 376 GLY A O 1
ATOM 3004 N N . LYS A 1 377 ? 32.378 -4.792 -23.038 1.00 97.56 377 LYS A N 1
ATOM 3005 C CA . LYS A 1 377 ? 33.241 -5.527 -23.977 1.00 97.56 377 LYS A CA 1
ATOM 3006 C C . LYS A 1 377 ? 32.744 -5.396 -25.414 1.00 97.56 377 LYS A C 1
ATOM 3008 O O . LYS A 1 377 ? 33.561 -5.161 -26.297 1.00 97.56 377 LYS A O 1
ATOM 3013 N N . ASP A 1 378 ? 31.434 -5.483 -25.630 1.00 97.31 378 ASP A N 1
ATOM 3014 C CA . ASP A 1 378 ? 30.833 -5.368 -26.964 1.00 97.31 378 ASP A CA 1
ATOM 3015 C C . ASP A 1 378 ? 31.025 -3.957 -27.545 1.00 97.31 378 ASP A C 1
ATOM 3017 O O . ASP A 1 378 ? 31.427 -3.805 -28.697 1.00 97.31 378 ASP A O 1
ATOM 3021 N N . ILE A 1 379 ? 30.837 -2.913 -26.726 1.00 95.81 379 ILE A N 1
ATOM 3022 C CA . ILE A 1 379 ? 31.115 -1.518 -27.113 1.00 95.81 379 ILE A CA 1
ATOM 3023 C C . ILE A 1 379 ? 32.594 -1.345 -27.485 1.00 95.81 379 ILE A C 1
ATOM 3025 O O . ILE A 1 379 ? 32.911 -0.683 -28.474 1.00 95.81 379 ILE A O 1
ATOM 3029 N N . PHE A 1 380 ? 33.506 -1.931 -26.704 1.00 96.25 380 PHE A N 1
ATOM 3030 C CA . PHE A 1 380 ? 34.937 -1.870 -26.997 1.00 96.25 380 PHE A CA 1
ATOM 3031 C C . PHE A 1 380 ? 35.291 -2.602 -28.301 1.00 96.25 380 PHE A C 1
ATOM 3033 O O . PHE A 1 380 ? 36.073 -2.078 -29.091 1.00 96.25 380 PHE A O 1
ATOM 3040 N N . ALA A 1 381 ? 34.687 -3.767 -28.557 1.00 97.69 381 ALA A N 1
ATOM 3041 C CA . ALA A 1 381 ? 34.885 -4.526 -29.789 1.00 97.69 381 ALA A CA 1
ATOM 3042 C C . ALA A 1 381 ? 34.406 -3.749 -31.027 1.00 97.69 381 ALA A C 1
ATOM 3044 O O . ALA A 1 381 ? 35.169 -3.606 -31.980 1.00 97.69 381 ALA A O 1
ATOM 3045 N N . LEU A 1 382 ? 33.203 -3.160 -30.983 1.00 96.62 382 LEU A N 1
ATOM 3046 C CA . LEU A 1 382 ? 32.682 -2.332 -32.079 1.00 96.62 382 LEU A CA 1
ATOM 3047 C C . LEU A 1 382 ? 33.575 -1.123 -32.369 1.00 96.62 382 LEU A C 1
ATOM 3049 O O . LEU A 1 382 ? 33.785 -0.781 -33.532 1.00 96.62 382 LEU A O 1
ATOM 3053 N N . LYS A 1 383 ? 34.131 -0.495 -31.326 1.00 96.88 383 LYS A N 1
ATOM 3054 C CA . LYS A 1 383 ? 35.059 0.630 -31.481 1.00 96.88 383 LYS A CA 1
ATOM 3055 C C . LYS A 1 383 ? 36.394 0.198 -32.093 1.00 96.88 383 LYS A C 1
ATOM 3057 O O . LYS A 1 383 ? 36.915 0.884 -32.964 1.00 96.88 383 LYS A O 1
ATOM 3062 N N . ALA A 1 384 ? 36.927 -0.954 -31.685 1.00 97.62 384 ALA A N 1
ATOM 3063 C CA . ALA A 1 384 ? 38.139 -1.508 -32.285 1.00 97.62 384 ALA A CA 1
ATOM 3064 C C . ALA A 1 384 ? 37.938 -1.850 -33.775 1.00 97.62 384 ALA A C 1
ATOM 3066 O O . ALA A 1 384 ? 38.827 -1.599 -34.590 1.00 97.62 384 ALA A O 1
ATOM 3067 N N . GLU A 1 385 ? 36.766 -2.376 -34.149 1.00 97.62 385 GLU A N 1
ATOM 3068 C CA . GLU A 1 385 ? 36.391 -2.576 -35.555 1.00 97.62 385 GLU A CA 1
ATOM 3069 C C . GLU A 1 385 ? 36.241 -1.251 -36.311 1.00 97.62 385 GLU A C 1
ATOM 3071 O O . GLU A 1 385 ? 36.702 -1.141 -37.446 1.00 97.62 385 GLU A O 1
ATOM 3076 N N . GLU A 1 386 ? 35.636 -0.234 -35.692 1.00 96.50 386 GLU A N 1
ATOM 3077 C CA . GLU A 1 386 ? 35.520 1.110 -36.267 1.00 96.50 386 GLU A CA 1
ATOM 3078 C C . GLU A 1 386 ? 36.903 1.693 -36.596 1.00 96.50 386 GLU A C 1
ATOM 3080 O O . GLU A 1 386 ? 37.122 2.182 -37.703 1.00 96.50 386 GLU A O 1
ATOM 3085 N N . ASP A 1 387 ? 37.859 1.585 -35.671 1.00 96.62 387 ASP A N 1
ATOM 3086 C CA . ASP A 1 387 ? 39.230 2.065 -35.865 1.00 96.62 387 ASP A CA 1
ATOM 3087 C C . ASP A 1 387 ? 39.974 1.262 -36.948 1.00 96.62 387 ASP A C 1
ATOM 3089 O O . ASP A 1 387 ? 40.753 1.826 -37.720 1.00 96.62 387 ASP A O 1
ATOM 3093 N N . LEU A 1 388 ? 39.703 -0.043 -37.068 1.00 97.94 388 LEU A N 1
ATOM 3094 C CA . LEU A 1 388 ? 40.214 -0.865 -38.169 1.00 97.94 388 LEU A CA 1
ATOM 3095 C C . LEU A 1 388 ? 39.647 -0.410 -39.524 1.00 97.94 388 LEU A C 1
ATOM 3097 O O . LEU A 1 388 ? 40.380 -0.347 -40.511 1.00 97.94 388 LEU A O 1
ATOM 3101 N N . PHE A 1 389 ? 38.351 -0.102 -39.588 1.00 97.69 389 PHE A N 1
ATOM 3102 C CA . PHE A 1 389 ? 37.711 0.387 -40.807 1.00 97.69 389 PHE A CA 1
ATOM 3103 C C . PHE A 1 389 ? 38.200 1.782 -41.202 1.00 97.69 389 PHE A C 1
ATOM 3105 O O . PHE A 1 389 ? 38.406 2.014 -42.389 1.00 97.69 389 PHE A O 1
ATOM 3112 N N . LYS A 1 390 ? 38.469 2.671 -40.239 1.00 97.06 390 LYS A N 1
ATOM 3113 C CA . LYS A 1 390 ? 39.076 3.987 -40.506 1.00 97.06 390 LYS A CA 1
ATOM 3114 C C . LYS A 1 390 ? 40.446 3.867 -41.169 1.00 97.06 390 LYS A C 1
ATOM 3116 O O . LYS A 1 390 ? 40.676 4.516 -42.179 1.00 97.06 390 LYS A O 1
ATOM 3121 N N . LYS A 1 391 ? 41.306 2.965 -40.684 1.00 97.94 391 LYS A N 1
ATOM 3122 C CA . LYS A 1 391 ? 42.608 2.698 -41.324 1.00 97.94 391 LYS A CA 1
ATOM 3123 C C . LYS A 1 391 ? 42.459 2.211 -42.767 1.00 97.94 391 LYS A C 1
ATOM 3125 O O . LYS A 1 391 ? 43.161 2.674 -43.654 1.00 97.94 391 LYS A O 1
ATOM 3130 N N . LYS A 1 392 ? 41.502 1.314 -43.030 1.00 97.94 392 LYS A N 1
ATOM 3131 C CA . LYS A 1 392 ? 41.206 0.866 -44.404 1.00 97.94 392 LYS A CA 1
ATOM 3132 C C . LYS A 1 392 ? 40.664 1.992 -45.286 1.00 97.94 392 LYS A C 1
ATOM 3134 O O . LYS A 1 392 ? 40.916 1.989 -46.485 1.00 97.94 392 LYS A O 1
ATOM 3139 N N . LEU A 1 393 ? 39.907 2.925 -44.710 1.00 97.44 393 LEU A N 1
ATOM 3140 C CA . LEU A 1 393 ? 39.392 4.093 -45.419 1.00 97.44 393 LEU A CA 1
ATOM 3141 C C . LEU A 1 393 ? 40.533 5.030 -45.842 1.00 97.44 393 LEU A C 1
ATOM 3143 O O . LEU A 1 393 ? 40.535 5.502 -46.974 1.00 97.44 393 LEU A O 1
ATOM 3147 N N . GLU A 1 394 ? 41.524 5.232 -44.969 1.00 97.00 394 GLU A N 1
ATOM 3148 C CA . GLU A 1 394 ? 42.756 5.970 -45.287 1.00 97.00 394 GLU A CA 1
ATOM 3149 C C . GLU A 1 394 ? 43.522 5.299 -46.442 1.00 97.00 394 GLU A C 1
ATOM 3151 O O . GLU A 1 394 ? 43.830 5.957 -47.431 1.00 97.00 394 GLU A O 1
ATOM 3156 N N . GLU A 1 395 ? 43.716 3.974 -46.396 1.00 97.69 395 GLU A N 1
ATOM 3157 C CA . GLU A 1 395 ? 44.373 3.222 -47.481 1.00 97.69 395 GLU A CA 1
ATOM 3158 C C . GLU A 1 395 ? 43.643 3.324 -48.835 1.00 97.69 395 GLU A C 1
ATOM 3160 O O . GLU A 1 395 ? 44.281 3.280 -49.890 1.00 97.69 395 GLU A O 1
ATOM 3165 N N . ILE A 1 396 ? 42.307 3.396 -48.836 1.00 97.25 396 ILE A N 1
ATOM 3166 C CA . ILE A 1 396 ? 41.517 3.572 -50.065 1.00 97.25 396 ILE A CA 1
ATOM 3167 C C . ILE A 1 396 ? 41.626 5.011 -50.572 1.00 97.25 396 ILE A C 1
ATOM 3169 O O . ILE A 1 396 ? 41.836 5.201 -51.765 1.00 97.25 396 ILE A O 1
ATOM 3173 N N . SER A 1 397 ? 41.566 5.999 -49.677 1.00 96.31 397 SER A N 1
ATOM 3174 C CA . SER A 1 397 ? 41.736 7.418 -50.013 1.00 96.31 397 SER A CA 1
ATOM 3175 C C . SER A 1 397 ? 43.090 7.688 -50.681 1.00 96.31 397 SER A C 1
ATOM 3177 O O . SER A 1 397 ? 43.167 8.377 -51.697 1.00 96.31 397 SER A O 1
ATOM 3179 N N . ASP A 1 398 ? 44.164 7.062 -50.192 1.00 96.94 398 ASP A N 1
ATOM 3180 C CA . ASP A 1 398 ? 45.483 7.172 -50.821 1.00 96.94 398 ASP A CA 1
ATOM 3181 C C . ASP A 1 398 ? 45.525 6.533 -52.222 1.00 96.94 398 ASP A C 1
ATOM 3183 O O . ASP A 1 398 ? 46.177 7.064 -53.122 1.00 96.94 398 ASP A O 1
ATOM 3187 N N . LYS A 1 399 ? 44.796 5.431 -52.454 1.00 96.88 399 LYS A N 1
ATOM 3188 C CA . LYS A 1 399 ? 44.665 4.826 -53.794 1.00 96.88 399 LYS A CA 1
ATOM 3189 C C . LYS A 1 399 ? 43.859 5.703 -54.746 1.00 96.88 399 LYS A C 1
ATOM 3191 O O . LYS A 1 399 ? 44.265 5.849 -55.894 1.00 96.88 399 LYS A O 1
ATOM 3196 N N . GLU A 1 400 ? 42.761 6.294 -54.278 1.00 95.00 400 GLU A N 1
ATOM 3197 C CA . GLU A 1 400 ? 41.952 7.241 -55.056 1.00 95.00 400 GLU A CA 1
ATOM 3198 C C . GLU A 1 400 ? 42.812 8.420 -55.528 1.00 95.00 400 GLU A C 1
ATOM 3200 O O . GLU A 1 400 ? 42.826 8.721 -56.719 1.00 95.00 400 GLU A O 1
ATOM 3205 N N . ARG A 1 401 ? 43.640 8.993 -54.643 1.00 96.31 401 ARG A N 1
ATOM 3206 C CA . ARG A 1 401 ? 44.597 10.057 -55.000 1.00 96.31 401 ARG A CA 1
ATOM 3207 C C . ARG A 1 401 ? 45.604 9.631 -56.069 1.00 96.31 401 ARG A C 1
ATOM 3209 O O . ARG A 1 401 ? 45.931 10.420 -56.953 1.00 96.31 401 ARG A O 1
ATOM 3216 N N . ILE A 1 402 ? 46.113 8.398 -55.999 1.00 97.12 402 ILE A N 1
ATOM 3217 C CA . ILE A 1 402 ? 47.030 7.861 -57.019 1.00 97.12 402 ILE A CA 1
ATOM 3218 C C . ILE A 1 402 ? 46.310 7.723 -58.365 1.00 97.12 402 ILE A C 1
ATOM 3220 O O . ILE A 1 402 ? 46.881 8.093 -59.390 1.00 97.12 402 ILE A O 1
ATOM 3224 N N . PHE A 1 403 ? 45.072 7.221 -58.376 1.00 96.69 403 PHE A N 1
ATOM 3225 C CA . PHE A 1 403 ? 44.284 7.108 -59.603 1.00 96.69 403 PHE A CA 1
ATOM 3226 C C . PHE A 1 403 ? 43.963 8.478 -60.206 1.00 96.69 403 PHE A C 1
ATOM 3228 O O . PHE A 1 403 ? 44.125 8.649 -61.408 1.00 96.69 403 PHE A O 1
ATOM 3235 N N . GLU A 1 404 ? 43.609 9.473 -59.393 1.00 94.69 404 GLU A N 1
ATOM 3236 C CA . GLU A 1 404 ? 43.376 10.849 -59.855 1.00 94.69 404 GLU A CA 1
ATOM 3237 C C . GLU A 1 404 ? 44.639 11.474 -60.467 1.00 94.69 404 GLU A C 1
ATOM 3239 O O . GLU A 1 404 ? 44.580 12.087 -61.532 1.00 94.69 404 GLU A O 1
ATOM 3244 N N . ALA A 1 405 ? 45.807 11.265 -59.853 1.00 96.19 405 ALA A N 1
ATOM 3245 C CA . ALA A 1 405 ? 47.083 11.720 -60.408 1.00 96.19 405 ALA A CA 1
ATOM 3246 C C . ALA A 1 405 ? 47.462 10.993 -61.716 1.00 96.19 405 ALA A C 1
ATOM 3248 O O . ALA A 1 405 ? 48.061 11.580 -62.616 1.00 96.19 405 ALA A O 1
ATOM 3249 N N . GLN A 1 406 ? 47.120 9.709 -61.846 1.00 95.88 406 GLN A N 1
ATOM 3250 C CA . GLN A 1 406 ? 47.310 8.968 -63.095 1.00 95.88 406 GLN A CA 1
ATOM 3251 C C . GLN A 1 406 ? 46.350 9.452 -64.187 1.00 95.88 406 GLN A C 1
ATOM 3253 O O . GLN A 1 406 ? 46.763 9.579 -65.339 1.00 95.88 406 GLN A O 1
ATOM 3258 N N . GLU A 1 407 ? 45.103 9.762 -63.835 1.00 94.56 407 GLU A N 1
ATOM 3259 C CA . GLU A 1 407 ? 44.079 10.248 -64.758 1.00 94.56 407 GLU A CA 1
ATOM 3260 C C . GLU A 1 407 ? 44.481 11.599 -65.357 1.00 94.56 407 GLU A C 1
ATOM 3262 O O . GLU A 1 407 ? 44.473 11.744 -66.581 1.00 94.56 407 GLU A O 1
ATOM 3267 N N . THR A 1 408 ? 44.952 12.533 -64.523 1.00 95.38 408 THR A N 1
ATOM 3268 C CA . THR A 1 408 ? 45.483 13.824 -64.989 1.00 95.38 408 THR A CA 1
ATOM 3269 C C . THR A 1 408 ? 46.705 13.645 -65.890 1.00 95.38 408 THR A C 1
ATOM 3271 O O . THR A 1 408 ? 46.786 14.269 -66.947 1.00 95.38 408 THR A O 1
ATOM 3274 N N . SER A 1 409 ? 47.619 12.728 -65.550 1.00 95.38 409 SER A N 1
ATOM 3275 C CA . SER A 1 409 ? 48.778 12.434 -66.405 1.00 95.38 409 SER A CA 1
ATOM 3276 C C . SER A 1 409 ? 48.382 11.849 -67.770 1.00 95.38 409 SER A C 1
ATOM 3278 O O . SER A 1 409 ? 48.971 12.210 -68.791 1.00 95.38 409 SER A O 1
ATOM 3280 N N . LEU A 1 410 ? 47.356 10.987 -67.819 1.00 94.44 410 LEU A N 1
ATOM 3281 C CA . LEU A 1 410 ? 46.843 10.419 -69.067 1.00 94.44 410 LEU A CA 1
ATOM 3282 C C . LEU A 1 410 ? 46.164 11.489 -69.923 1.00 94.44 410 LEU A C 1
ATOM 3284 O O . LEU A 1 410 ? 46.373 11.506 -71.134 1.00 94.44 410 LEU A O 1
ATOM 3288 N N . GLU A 1 411 ? 45.412 12.402 -69.313 1.00 94.12 411 GLU A N 1
ATOM 3289 C CA . GLU A 1 411 ? 44.769 13.526 -69.998 1.00 94.12 411 GLU A CA 1
ATOM 3290 C C . GLU A 1 411 ? 45.798 1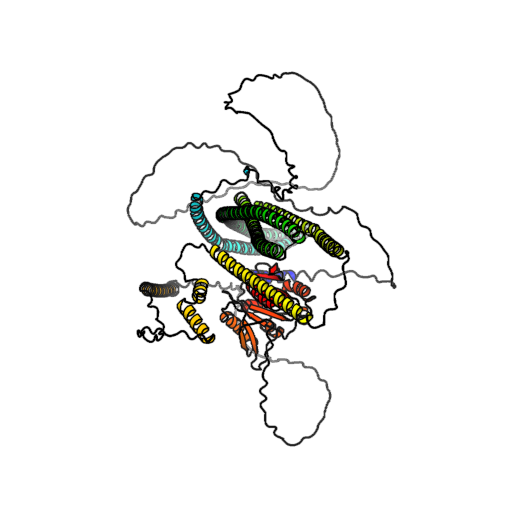4.467 -70.637 1.00 94.12 411 GLU A C 1
ATOM 3292 O O . GLU A 1 411 ? 45.707 14.774 -71.826 1.00 94.12 411 GLU A O 1
ATOM 3297 N N . GLU A 1 412 ? 46.869 14.807 -69.916 1.00 94.81 412 GLU A N 1
ATOM 3298 C CA . GLU A 1 412 ? 47.978 15.573 -70.491 1.00 94.81 412 GLU A CA 1
ATOM 3299 C C . GLU A 1 412 ? 48.654 14.853 -71.668 1.00 94.81 412 GLU A C 1
ATOM 3301 O O . GLU A 1 412 ? 49.054 15.495 -72.644 1.00 94.81 412 GLU A O 1
ATOM 3306 N N . THR A 1 413 ? 48.823 13.527 -71.591 1.00 93.94 413 THR A N 1
ATOM 3307 C CA . THR A 1 413 ? 49.389 12.750 -72.709 1.00 93.94 413 THR A CA 1
ATOM 3308 C C . THR A 1 413 ? 48.426 12.626 -73.889 1.00 93.94 413 THR A C 1
ATOM 3310 O O . THR A 1 413 ? 48.882 12.607 -75.031 1.00 93.94 413 THR A O 1
ATOM 3313 N N . TYR A 1 414 ? 47.114 12.592 -73.640 1.00 93.12 414 TYR A N 1
ATOM 3314 C CA . TYR A 1 414 ? 46.076 12.538 -74.670 1.00 93.12 414 TYR A CA 1
ATOM 3315 C C . TYR A 1 414 ? 46.076 13.805 -75.533 1.00 93.12 414 TYR A C 1
ATOM 3317 O O . TYR A 1 414 ? 46.052 13.716 -76.765 1.00 93.12 414 TYR A O 1
ATOM 3325 N N . GLU A 1 415 ? 46.185 14.975 -74.896 1.00 92.81 415 GLU A N 1
ATOM 3326 C CA . GLU A 1 415 ? 46.288 16.271 -75.579 1.00 92.81 415 GLU A CA 1
ATOM 3327 C C . GLU A 1 415 ? 47.555 16.375 -76.444 1.00 92.81 415 GLU A C 1
ATOM 3329 O O . GLU A 1 415 ? 47.534 16.943 -77.536 1.00 92.81 415 GLU A O 1
ATOM 3334 N N . LYS A 1 416 ? 48.662 15.767 -75.995 1.00 93.38 416 LYS A N 1
ATOM 3335 C CA . LYS A 1 416 ? 49.957 15.770 -76.701 1.00 93.38 416 LYS A CA 1
ATOM 3336 C C . LYS A 1 416 ? 50.062 14.715 -77.814 1.00 93.38 416 LYS A C 1
ATOM 3338 O O . LYS A 1 416 ? 50.994 14.783 -78.616 1.00 93.38 416 LYS A O 1
ATOM 3343 N N . ALA A 1 417 ? 49.152 13.742 -77.883 1.00 92.00 417 ALA A N 1
ATOM 3344 C CA . ALA A 1 417 ? 49.227 12.640 -78.841 1.00 92.00 417 ALA A CA 1
ATOM 3345 C C . ALA A 1 417 ? 48.911 13.099 -80.279 1.00 92.00 417 ALA A C 1
ATOM 3347 O O . ALA A 1 417 ? 47.846 13.658 -80.556 1.00 92.00 417 ALA A O 1
ATOM 3348 N N . ALA A 1 418 ? 49.818 12.822 -81.220 1.00 88.75 418 ALA A N 1
ATOM 3349 C CA . ALA A 1 418 ? 49.693 13.255 -82.617 1.00 88.75 418 ALA A CA 1
ATOM 3350 C C . ALA A 1 418 ? 48.925 12.248 -83.494 1.00 88.75 418 ALA A C 1
ATOM 3352 O O . ALA A 1 418 ? 48.359 12.619 -84.523 1.00 88.75 418 ALA A O 1
ATOM 3353 N N . SER A 1 419 ? 48.889 10.971 -83.094 1.00 90.25 419 SER A N 1
ATOM 3354 C CA . SER A 1 419 ? 48.259 9.889 -83.855 1.00 90.25 419 SER A CA 1
ATOM 3355 C C . SER A 1 419 ? 46.930 9.446 -83.245 1.00 90.25 419 SER A C 1
ATOM 3357 O O . SER A 1 419 ? 46.808 9.249 -82.037 1.00 90.25 419 SER A O 1
ATOM 3359 N N . PHE A 1 420 ? 45.931 9.186 -84.095 1.00 92.00 420 PHE A N 1
ATOM 3360 C CA . PHE A 1 420 ? 44.642 8.623 -83.672 1.00 92.00 420 PHE A CA 1
ATOM 3361 C C . PHE A 1 420 ? 44.797 7.286 -82.927 1.00 92.00 420 PHE A C 1
ATOM 3363 O O . PHE A 1 420 ? 44.040 6.994 -82.002 1.00 92.00 420 PHE A O 1
ATOM 3370 N N . LYS A 1 421 ? 45.792 6.472 -83.306 1.00 92.56 421 LYS A N 1
ATOM 3371 C CA . LYS A 1 421 ? 46.042 5.178 -82.659 1.00 92.56 421 LYS A CA 1
ATOM 3372 C C . LYS A 1 421 ? 46.510 5.352 -81.210 1.00 92.56 421 LYS A C 1
ATOM 3374 O O . LYS A 1 421 ? 46.006 4.658 -80.336 1.00 92.56 421 LYS A O 1
ATOM 3379 N N . GLU A 1 422 ? 47.403 6.310 -80.966 1.00 90.56 422 GLU A N 1
ATOM 3380 C CA . GLU A 1 422 ? 47.887 6.651 -79.622 1.00 90.56 422 GLU A CA 1
ATOM 3381 C C . GLU A 1 422 ? 46.752 7.211 -78.761 1.00 90.56 422 GLU A C 1
ATOM 3383 O O . GLU A 1 422 ? 46.546 6.743 -77.645 1.00 90.56 422 GLU A O 1
ATOM 3388 N N . LYS A 1 423 ? 45.932 8.120 -79.310 1.00 92.44 423 LYS A N 1
ATOM 3389 C CA . LYS A 1 423 ? 44.737 8.635 -78.618 1.00 92.44 423 LYS A CA 1
ATOM 3390 C C . LYS A 1 423 ? 43.780 7.519 -78.204 1.00 92.44 423 LYS A C 1
ATOM 3392 O O . LYS A 1 423 ? 43.296 7.513 -77.078 1.00 92.44 423 LYS A O 1
ATOM 3397 N N . LYS A 1 424 ? 43.543 6.539 -79.082 1.00 94.25 424 LYS A N 1
ATOM 3398 C CA . LYS A 1 424 ? 42.684 5.386 -78.780 1.00 94.25 424 LYS A CA 1
ATOM 3399 C C . LYS A 1 424 ? 43.246 4.509 -77.655 1.00 94.25 424 LYS A C 1
ATOM 3401 O O . LYS A 1 424 ? 42.474 4.032 -76.828 1.00 94.25 424 LYS A O 1
ATOM 3406 N N . GLU A 1 425 ? 44.555 4.266 -77.625 1.00 94.19 425 GLU A N 1
ATOM 3407 C CA . GLU A 1 425 ? 45.197 3.480 -76.560 1.00 94.19 425 GLU A CA 1
ATOM 3408 C C . GLU A 1 425 ? 45.181 4.224 -75.214 1.00 94.19 425 GLU A C 1
ATOM 3410 O O . GLU A 1 425 ? 44.882 3.615 -74.185 1.00 94.19 425 GLU A O 1
ATOM 3415 N N . ILE A 1 426 ? 45.415 5.542 -75.220 1.00 92.94 426 ILE A N 1
ATOM 3416 C CA . ILE A 1 426 ? 45.316 6.393 -74.024 1.00 92.94 426 ILE A CA 1
ATOM 3417 C C . ILE A 1 426 ? 43.879 6.406 -73.489 1.00 92.94 426 ILE A C 1
ATOM 3419 O O . ILE A 1 426 ? 43.679 6.214 -72.293 1.00 92.94 426 ILE A O 1
ATOM 3423 N N . GLU A 1 427 ? 42.876 6.523 -74.361 1.00 94.38 427 GLU A N 1
ATOM 3424 C CA . GLU A 1 427 ? 41.460 6.489 -73.973 1.00 94.38 427 GLU A CA 1
ATOM 3425 C C . GLU A 1 427 ? 41.055 5.137 -73.361 1.00 94.38 427 GLU A C 1
ATOM 3427 O O . GLU A 1 427 ? 40.385 5.082 -72.333 1.00 94.38 427 GLU A O 1
ATOM 3432 N N . GLN A 1 428 ? 41.530 4.019 -73.924 1.00 95.19 428 GLN A N 1
ATOM 3433 C CA . GLN A 1 428 ? 41.310 2.700 -73.320 1.00 95.19 428 GLN A CA 1
ATOM 3434 C C . GLN A 1 428 ? 41.948 2.580 -71.931 1.00 95.19 428 GLN A C 1
ATOM 3436 O O . GLN A 1 428 ? 41.378 1.937 -71.048 1.00 95.19 428 GLN A O 1
ATOM 3441 N N . ASN A 1 429 ? 43.120 3.185 -71.726 1.00 94.50 429 ASN A N 1
ATOM 3442 C CA . ASN A 1 429 ? 43.757 3.226 -70.413 1.00 94.50 429 ASN A CA 1
ATOM 3443 C C . ASN A 1 429 ? 42.988 4.135 -69.440 1.00 94.50 429 ASN A C 1
ATOM 3445 O O . ASN A 1 429 ? 42.827 3.738 -68.286 1.00 94.50 429 ASN A O 1
ATOM 3449 N N . ARG A 1 430 ? 42.435 5.272 -69.898 1.00 95.06 430 ARG A N 1
ATOM 3450 C CA . ARG A 1 430 ? 41.518 6.105 -69.095 1.00 95.06 430 ARG A CA 1
ATOM 3451 C C . ARG A 1 430 ? 40.301 5.306 -68.644 1.00 95.06 430 ARG A C 1
ATOM 3453 O O . ARG A 1 430 ? 39.967 5.346 -67.468 1.00 95.06 430 ARG A O 1
ATOM 3460 N N . TRP A 1 431 ? 39.679 4.524 -69.528 1.00 95.56 431 TRP A N 1
ATOM 3461 C CA . TRP A 1 431 ? 38.512 3.711 -69.158 1.00 95.56 431 TRP A CA 1
ATOM 3462 C C . TRP A 1 431 ? 38.839 2.653 -68.104 1.00 95.56 431 TRP A C 1
ATOM 3464 O O . TRP A 1 431 ? 38.093 2.511 -67.139 1.00 95.56 431 TRP A O 1
ATOM 3474 N N . ARG A 1 432 ? 39.969 1.944 -68.240 1.00 96.75 432 ARG A N 1
ATOM 3475 C CA . ARG A 1 432 ? 40.404 0.978 -67.215 1.00 96.75 432 ARG A CA 1
ATOM 3476 C C . ARG A 1 432 ? 40.690 1.659 -65.877 1.00 96.75 432 ARG A C 1
ATOM 3478 O O . ARG A 1 432 ? 40.375 1.097 -64.834 1.00 96.75 432 ARG A O 1
ATOM 3485 N N . LEU A 1 433 ? 41.286 2.850 -65.900 1.00 95.75 433 LEU A N 1
ATOM 3486 C CA . LEU A 1 433 ? 41.578 3.618 -64.692 1.00 95.75 433 LEU A CA 1
ATOM 3487 C C . LEU A 1 433 ? 40.295 4.135 -64.023 1.00 95.75 433 LEU A C 1
ATOM 3489 O O . LEU A 1 433 ? 40.154 4.030 -62.808 1.00 95.75 433 LEU A O 1
ATOM 3493 N N . ALA A 1 434 ? 39.330 4.613 -64.811 1.00 94.75 434 ALA A N 1
ATOM 3494 C CA . ALA A 1 434 ? 38.016 5.025 -64.327 1.00 94.75 434 ALA A CA 1
ATOM 3495 C C . ALA A 1 434 ? 37.247 3.851 -63.696 1.00 94.75 434 ALA A C 1
ATOM 3497 O O . ALA A 1 434 ? 36.612 4.016 -62.656 1.00 94.75 434 ALA A O 1
ATOM 3498 N N . GLU A 1 435 ? 37.347 2.649 -64.273 1.00 95.94 435 GLU A N 1
ATOM 3499 C CA . GLU A 1 435 ? 36.782 1.428 -63.687 1.00 95.94 435 GLU A CA 1
ATOM 3500 C C . GLU A 1 435 ? 37.451 1.084 -62.344 1.00 95.94 435 GLU A C 1
ATOM 3502 O O . GLU A 1 435 ? 36.760 0.845 -61.357 1.00 95.94 435 GLU A O 1
ATOM 3507 N N . GLN A 1 436 ? 38.783 1.172 -62.253 1.00 96.31 436 GLN A N 1
ATOM 3508 C CA . GLN A 1 436 ? 39.509 0.970 -60.990 1.00 96.31 436 GLN A CA 1
ATOM 3509 C C . GLN A 1 436 ? 39.156 2.010 -59.918 1.00 96.31 436 GLN A C 1
ATOM 3511 O O . GLN A 1 436 ? 39.052 1.662 -58.739 1.00 96.31 436 GLN A O 1
ATOM 3516 N N . ARG A 1 437 ? 38.957 3.273 -60.312 1.00 95.31 437 ARG A N 1
ATOM 3517 C CA . ARG A 1 437 ? 38.512 4.346 -59.414 1.00 95.31 437 ARG A CA 1
ATOM 3518 C C . ARG A 1 437 ? 37.104 4.075 -58.898 1.00 95.31 437 ARG A C 1
ATOM 3520 O O . ARG A 1 437 ? 36.885 4.144 -57.693 1.00 95.31 437 ARG A O 1
ATOM 3527 N N . LYS A 1 438 ? 36.185 3.688 -59.783 1.00 96.06 438 LYS A N 1
ATOM 3528 C CA . LYS A 1 438 ? 34.818 3.308 -59.414 1.00 96.06 438 LYS A CA 1
ATOM 3529 C C . LYS A 1 438 ? 34.803 2.140 -58.421 1.00 96.06 438 LYS A C 1
ATOM 3531 O O . LYS A 1 438 ? 34.092 2.199 -57.423 1.00 96.06 438 LYS A O 1
ATOM 3536 N N . ASP A 1 439 ? 35.629 1.118 -58.644 1.00 96.31 439 ASP A N 1
ATOM 3537 C CA . ASP A 1 439 ? 35.773 -0.014 -57.719 1.00 96.31 439 ASP A CA 1
ATOM 3538 C C . ASP A 1 439 ? 36.346 0.401 -56.351 1.00 96.31 439 ASP A C 1
ATOM 3540 O O . ASP A 1 439 ? 36.040 -0.219 -55.327 1.00 96.31 439 ASP A O 1
ATOM 3544 N N . ALA A 1 440 ? 37.234 1.401 -56.312 1.00 95.50 440 ALA A N 1
ATOM 3545 C CA . ALA A 1 440 ? 37.774 1.947 -55.067 1.00 95.50 440 ALA A CA 1
ATOM 3546 C C . ALA A 1 440 ? 36.713 2.752 -54.303 1.00 95.50 440 ALA A C 1
ATOM 3548 O O . ALA A 1 440 ? 36.536 2.524 -53.105 1.00 95.50 440 ALA A O 1
ATOM 3549 N N . GLU A 1 441 ? 35.954 3.588 -55.008 1.00 96.31 441 GLU A N 1
ATOM 3550 C CA . GLU A 1 441 ? 34.865 4.391 -54.452 1.00 96.31 441 GLU A CA 1
ATOM 3551 C C . GLU A 1 441 ? 33.734 3.508 -53.898 1.00 96.31 441 GLU A C 1
ATOM 3553 O O . GLU A 1 441 ? 33.259 3.720 -52.782 1.00 96.31 441 GLU A O 1
ATOM 3558 N N . GLU A 1 442 ? 33.358 2.437 -54.605 1.00 96.56 442 GLU A N 1
ATOM 3559 C CA . GLU A 1 442 ? 32.361 1.482 -54.109 1.00 96.56 442 GLU A CA 1
ATOM 3560 C C . GLU A 1 442 ? 32.829 0.815 -52.802 1.00 96.56 442 GLU A C 1
ATOM 3562 O O . GLU A 1 442 ? 32.080 0.750 -51.821 1.00 96.56 442 GLU A O 1
ATOM 3567 N N . LYS A 1 443 ? 34.103 0.402 -52.729 1.00 97.38 443 LYS A N 1
ATOM 3568 C CA . LYS A 1 443 ? 34.697 -0.141 -51.491 1.00 97.38 443 LYS A CA 1
ATOM 3569 C C . LYS A 1 443 ? 34.728 0.895 -50.372 1.00 97.38 443 LYS A C 1
ATOM 3571 O O . LYS A 1 443 ? 34.493 0.537 -49.215 1.00 97.38 443 LYS A O 1
ATOM 3576 N N . ARG A 1 444 ? 35.010 2.159 -50.693 1.00 97.38 444 ARG A N 1
ATOM 3577 C CA . ARG A 1 444 ? 34.984 3.267 -49.737 1.00 97.38 444 ARG A CA 1
ATOM 3578 C C . ARG A 1 444 ? 33.592 3.404 -49.119 1.00 97.38 444 ARG A C 1
ATOM 3580 O O . ARG A 1 444 ? 33.466 3.343 -47.894 1.00 97.38 444 ARG A O 1
ATOM 3587 N N . TRP A 1 445 ? 32.548 3.479 -49.944 1.00 97.06 445 TRP A N 1
ATOM 3588 C CA . TRP A 1 445 ? 31.159 3.585 -49.485 1.00 97.06 445 TRP A CA 1
ATOM 3589 C C . TRP A 1 445 ? 30.716 2.376 -48.656 1.00 97.06 445 TRP A C 1
ATOM 3591 O O . TRP A 1 445 ? 30.023 2.528 -47.645 1.00 97.06 445 TRP A O 1
ATOM 3601 N N . GLU A 1 446 ? 31.130 1.160 -49.027 1.00 97.44 446 GLU A N 1
ATOM 3602 C CA . GLU A 1 446 ? 30.850 -0.032 -48.221 1.00 97.44 446 GLU A CA 1
ATOM 3603 C C . GLU A 1 446 ? 31.463 0.046 -46.817 1.00 97.44 446 GLU A C 1
ATOM 3605 O O . GLU A 1 446 ? 30.838 -0.388 -45.841 1.00 97.44 446 GLU A O 1
ATOM 3610 N N . ILE A 1 447 ? 32.687 0.568 -46.701 1.00 97.31 447 ILE A N 1
ATOM 3611 C CA . ILE A 1 447 ? 33.377 0.732 -45.419 1.00 97.31 447 ILE A CA 1
ATOM 3612 C C . ILE A 1 447 ? 32.733 1.850 -44.597 1.00 97.31 447 ILE A C 1
ATOM 3614 O O . ILE A 1 447 ? 32.454 1.632 -43.418 1.00 97.31 447 ILE A O 1
ATOM 3618 N N . GLU A 1 448 ? 32.418 2.997 -45.202 1.00 96.81 448 GLU A N 1
ATOM 3619 C CA . GLU A 1 448 ? 31.711 4.101 -44.535 1.00 96.81 448 GLU A CA 1
ATOM 3620 C C . GLU A 1 448 ? 30.363 3.632 -43.965 1.00 96.81 448 GLU A C 1
ATOM 3622 O O . GLU A 1 448 ? 30.046 3.880 -42.800 1.00 96.81 448 GLU A O 1
ATOM 3627 N N . LYS A 1 449 ? 29.610 2.835 -44.731 1.00 97.38 449 LYS A N 1
ATOM 3628 C CA . LYS A 1 449 ? 28.348 2.241 -44.274 1.00 97.38 449 LYS A CA 1
ATOM 3629 C C . LYS A 1 449 ? 28.529 1.271 -43.101 1.00 97.38 449 LYS A C 1
ATOM 3631 O O . LYS A 1 449 ? 27.661 1.197 -42.230 1.00 97.38 449 LYS A O 1
ATOM 3636 N N . LYS A 1 450 ? 29.629 0.507 -43.065 1.00 97.50 450 LYS A N 1
ATOM 3637 C CA . LYS A 1 450 ? 29.964 -0.379 -41.932 1.00 97.50 450 LYS A CA 1
ATOM 3638 C C . LYS A 1 450 ? 30.345 0.425 -40.688 1.00 97.50 450 LYS A C 1
ATOM 3640 O O . LYS A 1 450 ? 29.881 0.082 -39.606 1.00 97.50 450 LYS A O 1
ATOM 3645 N N . ILE A 1 451 ? 31.115 1.505 -40.843 1.00 95.94 451 ILE A N 1
ATOM 3646 C CA . ILE A 1 451 ? 31.451 2.434 -39.752 1.00 95.94 451 ILE A CA 1
ATOM 3647 C C . ILE A 1 451 ? 30.174 3.020 -39.148 1.00 95.94 451 ILE A C 1
ATOM 3649 O O . ILE A 1 451 ? 29.998 2.963 -37.934 1.00 95.94 451 ILE A O 1
ATOM 3653 N N . GLU A 1 452 ? 29.263 3.528 -39.980 1.00 96.19 452 GLU A N 1
ATOM 3654 C CA . GLU A 1 452 ? 28.017 4.131 -39.500 1.00 96.19 452 GLU A CA 1
ATOM 3655 C C . GLU A 1 452 ? 27.138 3.109 -38.769 1.00 96.19 452 GLU A C 1
ATOM 3657 O O . GLU A 1 452 ? 26.671 3.359 -37.660 1.00 96.19 452 GLU A O 1
ATOM 3662 N N . LYS A 1 453 ? 27.012 1.894 -39.317 1.00 97.25 453 LYS A N 1
ATOM 3663 C CA . LYS A 1 453 ? 26.301 0.797 -38.648 1.00 97.25 453 LYS A CA 1
ATOM 3664 C C . LYS A 1 453 ? 26.925 0.441 -37.291 1.00 97.25 453 LYS A C 1
ATOM 3666 O O . LYS A 1 453 ? 26.189 0.212 -36.331 1.00 97.25 453 LYS A O 1
ATOM 3671 N N . ASN A 1 454 ? 28.256 0.394 -37.193 1.00 96.56 454 ASN A N 1
ATOM 3672 C CA . ASN A 1 454 ? 28.949 0.108 -35.934 1.00 96.56 454 ASN A CA 1
ATOM 3673 C C . ASN A 1 454 ? 28.740 1.232 -34.906 1.00 96.56 454 ASN A C 1
ATOM 3675 O O . ASN A 1 454 ? 28.553 0.936 -33.725 1.00 96.56 454 ASN A O 1
ATOM 3679 N N . LYS A 1 455 ? 28.695 2.501 -35.336 1.00 95.88 455 LYS A N 1
ATOM 3680 C CA . LYS A 1 455 ? 28.359 3.642 -34.468 1.00 95.88 455 LYS A CA 1
ATOM 3681 C C . LYS A 1 455 ? 26.929 3.559 -33.942 1.00 95.88 455 LYS A C 1
ATOM 3683 O O . LYS A 1 455 ? 26.736 3.623 -32.729 1.00 95.88 455 LYS A O 1
ATOM 3688 N N . GLU A 1 456 ? 25.949 3.330 -34.820 1.00 95.56 456 GLU A N 1
ATOM 3689 C CA . GLU A 1 456 ? 24.545 3.149 -34.425 1.00 95.56 456 GLU A CA 1
ATOM 3690 C C . GLU A 1 456 ? 24.402 2.015 -33.394 1.00 95.56 456 GLU A C 1
ATOM 3692 O O . GLU A 1 456 ? 23.737 2.168 -32.366 1.00 95.56 456 GLU A O 1
ATOM 3697 N N . GLN A 1 457 ? 25.069 0.879 -33.629 1.00 96.25 457 GLN A N 1
ATOM 3698 C CA . GLN A 1 457 ? 25.075 -0.246 -32.693 1.00 96.25 457 GLN A CA 1
ATOM 3699 C C . GLN A 1 457 ? 25.744 0.110 -31.361 1.00 96.25 457 GLN A C 1
ATOM 3701 O O . GLN A 1 457 ? 25.205 -0.218 -30.301 1.00 96.25 457 GLN A O 1
ATOM 3706 N N . ALA A 1 458 ? 26.880 0.808 -31.387 1.00 94.69 458 ALA A N 1
ATOM 3707 C CA . ALA A 1 458 ? 27.570 1.241 -30.178 1.00 94.69 458 ALA A CA 1
ATOM 3708 C C . ALA A 1 458 ? 26.706 2.199 -29.342 1.00 94.69 458 ALA A C 1
ATOM 3710 O O . ALA A 1 458 ? 26.680 2.080 -28.117 1.00 94.69 458 ALA A O 1
ATOM 3711 N N . ASP A 1 459 ? 25.959 3.106 -29.972 1.00 93.88 459 ASP A N 1
ATOM 3712 C CA . ASP A 1 459 ? 25.073 4.035 -29.268 1.00 93.88 459 ASP A CA 1
ATOM 3713 C C . ASP A 1 459 ? 23.859 3.332 -28.647 1.00 93.88 459 ASP A C 1
ATOM 3715 O O . ASP A 1 459 ? 23.510 3.614 -27.496 1.00 93.88 459 ASP A O 1
ATOM 3719 N N . ILE A 1 460 ? 23.282 2.333 -29.325 1.00 94.75 460 ILE A N 1
ATOM 3720 C CA . ILE A 1 460 ? 22.246 1.465 -28.738 1.00 94.75 460 ILE A CA 1
ATOM 3721 C C . ILE A 1 460 ? 22.792 0.726 -27.506 1.00 94.75 460 ILE A C 1
ATOM 3723 O O . ILE A 1 460 ? 22.147 0.700 -26.454 1.00 94.75 460 ILE A O 1
ATOM 3727 N N . LEU A 1 461 ? 23.999 0.158 -27.591 1.00 95.19 461 LEU A N 1
ATOM 3728 C CA . LEU A 1 461 ? 24.617 -0.537 -26.459 1.00 95.19 461 LEU A CA 1
ATOM 3729 C C . LEU A 1 461 ? 24.938 0.414 -25.296 1.00 95.19 461 LEU A C 1
ATOM 3731 O O . LEU A 1 461 ? 24.752 0.037 -24.137 1.00 95.19 461 LEU A O 1
ATOM 3735 N N . LYS A 1 462 ? 25.358 1.658 -25.569 1.00 94.62 462 LYS A N 1
ATOM 3736 C CA . LYS A 1 462 ? 25.552 2.691 -24.534 1.00 94.62 462 LYS A CA 1
ATOM 3737 C C . LYS A 1 462 ? 24.242 3.025 -23.822 1.00 94.62 462 LYS A C 1
ATOM 3739 O O . LYS A 1 462 ? 24.233 3.120 -22.595 1.00 94.62 462 LYS A O 1
ATOM 3744 N N . LEU A 1 463 ? 23.139 3.170 -24.560 1.00 92.88 463 LEU A N 1
ATOM 3745 C CA . LEU A 1 463 ? 21.814 3.395 -23.971 1.00 92.88 463 LEU A CA 1
ATOM 3746 C C . LEU A 1 463 ? 21.409 2.233 -23.052 1.00 92.88 463 LEU A C 1
ATOM 3748 O O . LEU A 1 463 ? 21.028 2.473 -21.905 1.00 92.88 463 LEU A O 1
ATOM 3752 N N . ASN A 1 464 ? 21.590 0.988 -23.500 1.00 94.06 464 ASN A N 1
ATOM 3753 C CA . ASN A 1 464 ? 21.320 -0.202 -22.686 1.00 94.06 464 ASN A CA 1
ATOM 3754 C C . ASN A 1 464 ? 22.214 -0.257 -21.435 1.00 94.06 464 ASN A C 1
ATOM 3756 O O . ASN A 1 464 ? 21.738 -0.544 -20.337 1.00 94.06 464 ASN A O 1
ATOM 3760 N N . SER A 1 465 ? 23.502 0.076 -21.568 1.00 94.88 465 SER A N 1
ATOM 3761 C CA . SER A 1 465 ? 24.436 0.161 -20.438 1.00 94.88 465 SER A CA 1
ATOM 3762 C C . SER A 1 465 ? 23.993 1.210 -19.410 1.00 94.88 465 SER A C 1
ATOM 3764 O O . SER A 1 465 ? 24.030 0.956 -18.204 1.00 94.88 465 SER A O 1
ATOM 3766 N N . ASN A 1 466 ? 23.512 2.369 -19.868 1.00 90.12 466 ASN A N 1
ATOM 3767 C CA . ASN A 1 466 ? 22.971 3.415 -18.999 1.00 90.12 466 ASN A CA 1
ATOM 3768 C C . ASN A 1 466 ? 21.680 2.971 -18.292 1.00 90.12 466 ASN A C 1
ATOM 3770 O O . ASN A 1 466 ? 21.482 3.280 -17.115 1.00 90.12 466 ASN A O 1
ATOM 3774 N N . GLU A 1 467 ? 20.809 2.220 -18.968 1.00 92.88 467 GLU A N 1
ATOM 3775 C CA . GLU A 1 467 ? 19.612 1.647 -18.344 1.00 92.88 467 GLU A CA 1
ATOM 3776 C C . GLU A 1 467 ? 19.977 0.646 -17.235 1.00 92.88 467 GLU A C 1
ATOM 3778 O O . GLU A 1 467 ? 19.418 0.699 -16.134 1.00 92.88 467 GLU A O 1
ATOM 3783 N N . ILE A 1 468 ? 20.956 -0.229 -17.486 1.00 92.25 468 ILE A N 1
ATOM 3784 C CA . ILE A 1 468 ? 21.475 -1.174 -16.487 1.00 92.25 468 ILE A CA 1
ATOM 3785 C C . ILE A 1 468 ? 22.062 -0.429 -15.285 1.00 92.25 468 ILE A C 1
ATOM 3787 O O . ILE A 1 468 ? 21.769 -0.793 -14.145 1.00 92.25 468 ILE A O 1
ATOM 3791 N N . LEU A 1 469 ? 22.815 0.650 -15.515 1.00 91.12 469 LEU A N 1
ATOM 3792 C CA . LEU A 1 469 ? 23.365 1.481 -14.444 1.00 91.12 469 LEU A CA 1
ATOM 3793 C C . LEU A 1 469 ? 22.261 2.108 -13.577 1.00 91.12 469 LEU A C 1
ATOM 3795 O O . LEU A 1 469 ? 22.345 2.068 -12.350 1.00 91.12 469 LEU A O 1
ATOM 3799 N N . ARG A 1 470 ? 21.182 2.621 -14.184 1.00 87.69 470 ARG A N 1
ATOM 3800 C CA . ARG A 1 470 ? 20.020 3.139 -13.436 1.00 87.69 470 ARG A CA 1
ATOM 3801 C C . ARG A 1 470 ? 19.370 2.054 -12.576 1.00 87.69 470 ARG A C 1
ATOM 3803 O O . ARG A 1 470 ? 19.070 2.297 -11.407 1.00 87.69 470 ARG A O 1
ATOM 3810 N N . LYS A 1 471 ? 19.189 0.843 -13.121 1.00 92.44 471 LYS A N 1
ATOM 3811 C CA . LYS A 1 471 ? 18.663 -0.314 -12.369 1.00 92.44 471 LYS A CA 1
ATOM 3812 C C . LYS A 1 471 ? 19.583 -0.697 -11.207 1.00 92.44 471 LYS A C 1
ATOM 3814 O O . LYS A 1 471 ? 19.087 -1.027 -10.131 1.00 92.44 471 LYS A O 1
ATOM 3819 N N . GLN A 1 472 ? 20.897 -0.634 -11.411 1.00 92.62 472 GLN A N 1
ATOM 3820 C CA . GLN A 1 472 ? 21.900 -0.911 -10.386 1.00 92.62 472 GLN A CA 1
ATOM 3821 C C . GLN A 1 472 ? 21.814 0.106 -9.241 1.00 92.62 472 GLN A C 1
ATOM 3823 O O . GLN A 1 472 ? 21.644 -0.297 -8.095 1.00 92.62 472 GLN A O 1
ATOM 3828 N N . ILE A 1 473 ? 21.817 1.407 -9.547 1.00 88.44 473 ILE A N 1
ATOM 3829 C CA . ILE A 1 473 ? 21.695 2.479 -8.544 1.00 88.44 473 ILE A CA 1
ATOM 3830 C C . ILE A 1 473 ? 20.392 2.339 -7.747 1.00 88.44 473 ILE A C 1
ATOM 3832 O O . ILE A 1 473 ? 20.405 2.404 -6.521 1.00 88.44 473 ILE A O 1
ATOM 3836 N N . ALA A 1 474 ? 19.262 2.089 -8.417 1.00 89.50 474 ALA A N 1
ATOM 3837 C CA . ALA A 1 474 ? 17.977 1.923 -7.739 1.00 89.50 474 ALA A CA 1
ATOM 3838 C C . ALA A 1 474 ? 17.974 0.735 -6.757 1.00 89.50 474 ALA A C 1
ATOM 3840 O O . ALA A 1 474 ? 17.425 0.839 -5.659 1.00 89.50 474 ALA A O 1
ATOM 3841 N N . ARG A 1 475 ? 18.598 -0.389 -7.136 1.00 93.88 475 ARG A N 1
ATOM 3842 C CA . ARG A 1 475 ? 18.732 -1.569 -6.268 1.00 93.88 475 ARG A CA 1
ATOM 3843 C C . ARG A 1 475 ? 19.706 -1.333 -5.115 1.00 93.88 475 ARG A C 1
ATOM 3845 O O . ARG A 1 475 ? 19.425 -1.791 -4.013 1.00 93.88 475 ARG A O 1
ATOM 3852 N N . GLU A 1 476 ? 20.790 -0.599 -5.346 1.00 92.31 476 GLU A N 1
ATOM 3853 C CA . GLU A 1 476 ? 21.759 -0.220 -4.312 1.00 92.31 476 GLU A CA 1
ATOM 3854 C C . GLU A 1 476 ? 21.116 0.689 -3.256 1.00 92.31 476 GLU A C 1
ATOM 3856 O O . GLU A 1 476 ? 21.250 0.448 -2.059 1.00 92.31 476 GLU A O 1
ATOM 3861 N N . ILE A 1 477 ? 20.325 1.679 -3.683 1.00 89.19 477 ILE A N 1
ATOM 3862 C CA . ILE A 1 477 ? 19.553 2.530 -2.767 1.00 89.19 477 ILE A CA 1
ATOM 3863 C C . ILE A 1 477 ? 18.621 1.669 -1.910 1.00 89.19 477 ILE A C 1
ATOM 3865 O O . ILE A 1 477 ? 18.635 1.783 -0.686 1.00 89.19 477 ILE A O 1
ATOM 3869 N N . ARG A 1 478 ? 17.861 0.754 -2.528 1.00 94.12 478 ARG A N 1
ATOM 3870 C CA . ARG A 1 478 ? 16.963 -0.148 -1.794 1.00 94.12 478 ARG A CA 1
ATOM 3871 C C . ARG A 1 478 ? 17.719 -1.031 -0.796 1.00 94.12 478 ARG A C 1
ATOM 3873 O O . ARG A 1 478 ? 17.261 -1.223 0.326 1.00 94.12 478 ARG A O 1
ATOM 3880 N N . ALA A 1 479 ? 18.880 -1.548 -1.183 1.00 93.19 479 ALA A N 1
ATOM 3881 C CA . ALA A 1 479 ? 19.752 -2.309 -0.300 1.00 93.19 479 ALA A CA 1
ATOM 3882 C C . ALA A 1 479 ? 20.192 -1.483 0.925 1.00 93.19 479 ALA A C 1
ATOM 3884 O O . ALA A 1 479 ? 20.092 -1.963 2.052 1.00 93.19 479 ALA A O 1
ATOM 3885 N N . GLN A 1 480 ? 20.578 -0.221 0.729 1.00 90.81 480 GLN A N 1
ATOM 3886 C CA . GLN A 1 480 ? 20.943 0.683 1.824 1.00 90.81 480 GLN A CA 1
ATOM 3887 C C . GLN A 1 480 ? 19.756 1.069 2.718 1.00 90.81 480 GLN A C 1
ATOM 3889 O O . GLN A 1 480 ? 19.940 1.311 3.909 1.00 90.81 480 GLN A O 1
ATOM 3894 N N . GLU A 1 481 ? 18.545 1.186 2.170 1.00 92.19 481 GLU A N 1
ATOM 3895 C CA . GLU A 1 481 ? 17.323 1.403 2.960 1.00 92.19 481 GLU A CA 1
ATOM 3896 C C . GLU A 1 481 ? 17.048 0.215 3.885 1.00 92.19 481 GLU A C 1
ATOM 3898 O O . GLU A 1 481 ? 16.735 0.398 5.062 1.00 92.19 481 GLU A O 1
ATOM 3903 N N . ILE A 1 482 ? 17.212 -1.003 3.365 1.00 92.62 482 ILE A N 1
ATOM 3904 C CA . ILE A 1 482 ? 17.078 -2.228 4.151 1.00 92.62 482 ILE A CA 1
ATOM 3905 C C . ILE A 1 482 ? 18.139 -2.282 5.253 1.00 92.62 482 ILE A C 1
ATOM 3907 O O . ILE A 1 482 ? 17.805 -2.597 6.392 1.00 92.62 482 ILE A O 1
ATOM 3911 N N . ASP A 1 483 ? 19.386 -1.908 4.959 1.00 91.31 483 ASP A N 1
ATOM 3912 C CA . ASP A 1 483 ? 20.459 -1.878 5.960 1.00 91.31 483 ASP A CA 1
ATOM 3913 C C . ASP A 1 483 ? 20.135 -0.908 7.122 1.00 91.31 483 ASP A C 1
ATOM 3915 O O . ASP A 1 483 ? 20.466 -1.189 8.276 1.00 91.31 483 ASP A O 1
ATOM 3919 N N . ILE A 1 484 ? 19.424 0.199 6.860 1.00 90.00 484 ILE A N 1
ATOM 3920 C CA . ILE A 1 484 ? 18.914 1.106 7.908 1.00 90.00 484 ILE A CA 1
ATOM 3921 C C . ILE A 1 484 ? 17.802 0.438 8.722 1.00 90.00 484 ILE A C 1
ATOM 3923 O O . ILE A 1 484 ? 17.852 0.461 9.955 1.00 90.00 484 ILE A O 1
ATOM 3927 N N . LEU A 1 485 ? 16.818 -0.165 8.047 1.00 90.19 485 LEU A N 1
ATOM 3928 C CA . LEU A 1 485 ? 15.689 -0.844 8.692 1.00 90.19 485 LEU A CA 1
ATOM 3929 C C . LEU A 1 485 ? 16.134 -2.021 9.571 1.00 90.19 485 LEU A C 1
ATOM 3931 O O . LEU A 1 485 ? 15.524 -2.288 10.600 1.00 90.19 485 LEU A O 1
ATOM 3935 N N . LEU A 1 486 ? 17.212 -2.712 9.198 1.00 90.12 486 LEU A N 1
ATOM 3936 C CA . LEU A 1 486 ? 17.763 -3.814 9.985 1.00 90.12 486 LEU A CA 1
ATOM 3937 C C . LEU A 1 486 ? 18.485 -3.339 11.256 1.00 90.12 486 LEU A C 1
ATOM 3939 O O . LEU A 1 486 ? 18.501 -4.066 12.251 1.00 90.12 486 LEU A O 1
ATOM 3943 N N . ARG A 1 487 ? 19.081 -2.138 11.245 1.00 88.00 487 ARG A N 1
ATOM 3944 C CA . ARG A 1 487 ? 19.896 -1.610 12.357 1.00 88.00 487 ARG A CA 1
ATOM 3945 C C . ARG A 1 487 ? 19.093 -0.845 13.406 1.00 88.00 487 ARG A C 1
ATOM 3947 O O . ARG A 1 487 ? 19.492 -0.820 14.568 1.00 88.00 487 ARG A O 1
ATOM 3954 N N . GLN A 1 488 ? 18.013 -0.182 13.009 1.00 88.50 488 GLN A N 1
ATOM 3955 C CA . GLN A 1 488 ? 17.249 0.708 13.884 1.00 88.50 488 GLN A CA 1
ATOM 3956 C C . GLN A 1 488 ? 15.862 0.151 14.198 1.00 88.50 488 GLN A C 1
ATOM 3958 O O . GLN A 1 488 ? 15.336 -0.691 13.477 1.00 88.50 488 GLN A O 1
ATOM 3963 N N . ALA A 1 489 ? 15.248 0.643 15.277 1.00 83.44 489 ALA A N 1
ATOM 3964 C CA . ALA A 1 489 ? 13.827 0.403 15.506 1.00 83.44 489 ALA A CA 1
ATOM 3965 C C . ALA A 1 489 ? 13.015 1.019 14.352 1.00 83.44 489 ALA A C 1
ATOM 3967 O O . ALA A 1 489 ? 13.316 2.134 13.915 1.00 83.44 489 ALA A O 1
ATOM 3968 N N . PHE A 1 490 ? 11.972 0.330 13.885 1.00 78.06 490 PHE A N 1
ATOM 3969 C CA . PHE A 1 490 ? 11.193 0.742 12.707 1.00 78.06 490 PHE A CA 1
ATOM 3970 C C . PHE A 1 490 ? 10.686 2.189 12.781 1.00 78.06 490 PHE A C 1
ATOM 3972 O O . PHE A 1 490 ? 10.780 2.929 11.804 1.00 78.06 490 PHE A O 1
ATOM 3979 N N . SER A 1 491 ? 10.247 2.637 13.961 1.00 78.56 491 SER A N 1
ATOM 3980 C CA . SER A 1 491 ? 9.776 4.011 14.181 1.00 78.56 491 SER A CA 1
ATOM 3981 C C . SER A 1 491 ? 10.850 5.082 13.943 1.00 78.56 491 SER A C 1
ATOM 3983 O O . SER A 1 491 ? 10.537 6.193 13.518 1.00 78.56 491 SER A O 1
ATOM 3985 N N . GLN A 1 492 ? 12.121 4.765 14.194 1.00 84.12 492 GLN A N 1
ATOM 3986 C CA . GLN A 1 492 ? 13.249 5.660 13.923 1.00 84.12 492 GLN A CA 1
ATOM 3987 C C . GLN A 1 492 ? 13.674 5.579 12.455 1.00 84.12 492 GLN A C 1
ATOM 3989 O O . GLN A 1 492 ? 13.901 6.614 11.822 1.00 84.12 492 GLN A O 1
ATOM 3994 N N . ALA A 1 493 ? 13.704 4.363 11.902 1.00 81.81 493 ALA A N 1
ATOM 3995 C CA . ALA A 1 493 ? 14.082 4.116 10.518 1.00 81.81 493 ALA A CA 1
ATOM 3996 C C . ALA A 1 493 ? 13.143 4.819 9.524 1.00 81.81 493 ALA A C 1
ATOM 3998 O O . ALA A 1 493 ? 13.618 5.430 8.569 1.00 81.81 493 ALA A O 1
ATOM 3999 N N . GLU A 1 494 ? 11.827 4.827 9.766 1.00 80.81 494 GLU A N 1
ATOM 4000 C CA . GLU A 1 494 ? 10.859 5.509 8.893 1.00 80.81 494 GLU A CA 1
ATOM 4001 C C . GLU A 1 494 ? 11.149 7.005 8.716 1.00 80.81 494 GLU A C 1
ATOM 4003 O O . GLU A 1 494 ? 11.001 7.546 7.618 1.00 80.81 494 GLU A O 1
ATOM 4008 N N . ASN A 1 495 ? 11.576 7.690 9.778 1.00 85.38 495 ASN A N 1
ATOM 4009 C CA . ASN A 1 495 ? 11.897 9.114 9.700 1.00 85.38 495 ASN A CA 1
ATOM 4010 C C . ASN A 1 495 ? 13.147 9.353 8.845 1.00 85.38 495 ASN A C 1
ATOM 4012 O O . ASN A 1 495 ? 13.177 10.287 8.045 1.00 85.38 495 ASN A O 1
ATOM 4016 N N . ILE A 1 496 ? 14.146 8.476 8.959 1.00 82.75 496 ILE A N 1
ATOM 4017 C CA . ILE A 1 496 ? 15.367 8.544 8.150 1.00 82.75 496 ILE A CA 1
ATOM 4018 C C . ILE A 1 496 ? 15.061 8.241 6.679 1.00 82.75 496 ILE A C 1
ATOM 4020 O O . ILE A 1 496 ? 15.541 8.953 5.795 1.00 82.75 496 ILE A O 1
ATOM 4024 N N . LEU A 1 497 ? 14.211 7.248 6.406 1.00 84.00 497 LEU A N 1
ATOM 4025 C CA . LEU A 1 497 ? 13.777 6.915 5.048 1.00 84.00 497 LEU A CA 1
ATOM 4026 C C . LEU A 1 497 ? 13.007 8.065 4.392 1.00 84.00 497 LEU A C 1
ATOM 4028 O O . LEU A 1 497 ? 13.277 8.395 3.240 1.00 84.00 497 LEU A O 1
ATOM 4032 N N . LYS A 1 498 ? 12.108 8.737 5.123 1.00 88.25 498 LYS A N 1
ATOM 4033 C CA . LYS A 1 498 ? 11.392 9.922 4.613 1.00 88.25 498 LYS A CA 1
ATOM 4034 C C . LYS A 1 498 ? 12.352 11.032 4.188 1.00 88.25 498 LYS A C 1
ATOM 4036 O O . LYS A 1 498 ? 12.181 11.597 3.110 1.00 88.25 498 LYS A O 1
ATOM 4041 N N . ILE A 1 499 ? 13.372 11.317 4.999 1.00 85.88 499 ILE A N 1
ATOM 4042 C CA . ILE A 1 499 ? 14.387 12.332 4.679 1.00 85.88 499 ILE A CA 1
ATOM 4043 C C . ILE A 1 499 ? 15.181 11.921 3.431 1.00 85.88 499 ILE A C 1
ATOM 4045 O O . ILE A 1 499 ? 15.379 12.741 2.535 1.00 85.88 499 ILE A O 1
ATOM 4049 N N . ARG A 1 500 ? 15.583 10.648 3.325 1.00 82.38 500 ARG A N 1
ATOM 4050 C CA . ARG A 1 500 ? 16.290 10.133 2.142 1.00 82.38 500 ARG A CA 1
ATOM 4051 C C . ARG A 1 500 ? 15.457 10.198 0.870 1.00 82.38 500 ARG A C 1
ATOM 4053 O O . ARG A 1 500 ? 15.982 10.605 -0.160 1.00 82.38 500 ARG A O 1
ATOM 4060 N N . HIS A 1 501 ? 14.180 9.826 0.922 1.00 85.25 501 HIS A N 1
ATOM 4061 C CA . HIS A 1 501 ? 13.300 9.927 -0.241 1.00 85.25 501 HIS A CA 1
ATOM 4062 C C . HIS A 1 501 ? 13.145 11.380 -0.692 1.00 85.25 501 HIS A C 1
ATOM 4064 O O . HIS A 1 501 ? 13.306 11.663 -1.872 1.00 85.25 501 HIS A O 1
ATOM 4070 N N . GLN A 1 502 ? 12.980 12.322 0.241 1.00 88.25 502 GLN A N 1
ATOM 4071 C CA . GLN A 1 502 ? 12.959 13.749 -0.095 1.00 88.25 502 GLN A CA 1
ATOM 4072 C C . GLN A 1 502 ? 14.272 14.230 -0.731 1.00 88.25 502 GLN A C 1
ATOM 4074 O O . GLN A 1 502 ? 14.246 15.049 -1.647 1.00 88.25 502 GLN A O 1
ATOM 4079 N N . GLN A 1 503 ? 15.427 13.743 -0.265 1.00 83.00 503 GLN A N 1
ATOM 4080 C CA . GLN A 1 503 ? 16.722 14.049 -0.882 1.00 83.00 503 GLN A CA 1
ATOM 4081 C C . GLN A 1 503 ? 16.836 13.450 -2.287 1.00 83.00 503 GLN A C 1
ATOM 4083 O O . GLN A 1 503 ? 17.274 14.138 -3.205 1.00 83.00 503 GLN A O 1
ATOM 4088 N N . LYS A 1 504 ? 16.397 12.202 -2.469 1.00 83.62 504 LYS A N 1
ATOM 4089 C CA . LYS A 1 504 ? 16.373 11.525 -3.767 1.00 83.62 504 LYS A CA 1
ATOM 4090 C C . LYS A 1 504 ? 15.505 12.278 -4.771 1.00 83.62 504 LYS A C 1
ATOM 4092 O O . LYS A 1 504 ? 15.979 12.572 -5.861 1.00 83.62 504 LYS A O 1
ATOM 4097 N N . ASP A 1 505 ? 14.289 12.652 -4.385 1.00 82.75 505 ASP A N 1
ATOM 4098 C CA . ASP A 1 505 ? 13.365 13.388 -5.250 1.00 82.75 505 ASP A CA 1
ATOM 4099 C C . ASP A 1 505 ? 13.955 14.746 -5.669 1.00 82.75 505 ASP A C 1
ATOM 4101 O O . ASP A 1 505 ? 13.810 15.167 -6.815 1.00 82.75 505 ASP A O 1
ATOM 4105 N N . ARG A 1 506 ? 14.687 15.419 -4.765 1.00 83.69 506 ARG A N 1
ATOM 4106 C CA . ARG A 1 506 ? 15.420 16.658 -5.081 1.00 83.69 506 ARG A CA 1
ATOM 4107 C C . ARG A 1 506 ? 16.557 16.427 -6.077 1.00 83.69 506 ARG A C 1
ATOM 4109 O O . ARG A 1 506 ? 16.727 17.243 -6.977 1.00 83.69 506 ARG A O 1
ATOM 4116 N N . ILE A 1 507 ? 17.315 15.339 -5.934 1.00 77.19 507 ILE A N 1
ATOM 4117 C CA . ILE A 1 507 ? 18.406 14.987 -6.857 1.00 77.19 507 ILE A CA 1
ATOM 4118 C C . ILE A 1 507 ? 17.846 14.620 -8.235 1.00 77.19 507 ILE A C 1
ATOM 4120 O O . ILE A 1 507 ? 18.351 15.104 -9.242 1.00 77.19 507 ILE A O 1
ATOM 4124 N N . GLU A 1 508 ? 16.786 13.812 -8.299 1.00 79.69 508 GLU A N 1
ATOM 4125 C CA . GLU A 1 508 ? 16.137 13.446 -9.564 1.00 79.69 508 GLU A CA 1
ATOM 4126 C C . GLU A 1 508 ? 15.536 14.673 -10.262 1.00 79.69 508 GLU A C 1
ATOM 4128 O O . GLU A 1 508 ? 15.674 14.822 -11.478 1.00 79.69 508 GLU A O 1
ATOM 4133 N N . ALA A 1 509 ? 14.928 15.593 -9.505 1.00 81.50 509 ALA A N 1
ATOM 4134 C CA . ALA A 1 509 ? 14.448 16.863 -10.041 1.00 81.50 509 ALA A CA 1
ATOM 4135 C C . ALA A 1 509 ? 15.597 17.727 -10.589 1.00 81.50 509 ALA A C 1
ATOM 4137 O O . ALA A 1 509 ? 15.473 18.261 -11.690 1.00 81.50 509 ALA A O 1
ATOM 4138 N N . ALA A 1 510 ? 16.722 17.813 -9.872 1.00 78.62 510 ALA A N 1
ATOM 4139 C CA . ALA A 1 510 ? 17.901 18.555 -10.318 1.00 78.62 510 ALA A CA 1
ATOM 4140 C C . ALA A 1 510 ? 18.530 17.942 -11.583 1.00 78.62 510 ALA A C 1
ATOM 4142 O O . ALA A 1 510 ? 18.833 18.666 -12.525 1.00 78.62 510 ALA A O 1
ATOM 4143 N N . GLN A 1 511 ? 18.654 16.611 -11.658 1.00 79.88 511 GLN A N 1
ATOM 4144 C CA . GLN A 1 511 ? 19.141 15.922 -12.861 1.00 79.88 511 GLN A CA 1
ATOM 4145 C C . GLN A 1 511 ? 18.211 16.132 -14.055 1.00 79.88 511 GLN A C 1
ATOM 4147 O O . GLN A 1 511 ? 18.670 16.316 -15.180 1.00 79.88 511 GLN A O 1
ATOM 4152 N N . LYS A 1 512 ? 16.894 16.115 -13.827 1.00 82.56 512 LYS A N 1
ATOM 4153 C CA . LYS A 1 512 ? 15.918 16.386 -14.882 1.00 82.56 512 LYS A CA 1
ATOM 4154 C C . LYS A 1 512 ? 16.048 17.819 -15.404 1.00 82.56 512 LYS A C 1
ATOM 4156 O O . LYS A 1 512 ? 16.044 18.000 -16.616 1.00 82.56 512 LYS A O 1
ATOM 4161 N N . GLN A 1 513 ? 16.223 18.794 -14.511 1.00 83.19 513 GLN A N 1
ATOM 4162 C CA . GLN A 1 513 ? 16.498 20.182 -14.888 1.00 83.19 513 GLN A CA 1
ATOM 4163 C C . GLN A 1 513 ? 17.821 20.315 -15.651 1.00 83.19 513 GLN A C 1
ATOM 4165 O O . GLN A 1 513 ? 17.869 21.023 -16.648 1.00 83.19 513 GLN A O 1
ATOM 4170 N N . GLU A 1 514 ? 18.880 19.605 -15.253 1.00 79.56 514 GLU A N 1
ATOM 4171 C CA . GLU A 1 514 ? 20.156 19.628 -15.981 1.00 79.56 514 GLU A CA 1
ATOM 4172 C C . GLU A 1 514 ? 20.020 19.054 -17.402 1.00 79.56 514 GLU A C 1
ATOM 4174 O O . GLU A 1 514 ? 20.550 19.627 -18.353 1.00 79.56 514 GLU A O 1
ATOM 4179 N N . ILE A 1 515 ? 19.280 17.952 -17.572 1.00 76.31 515 ILE A N 1
ATOM 4180 C CA . ILE A 1 515 ? 18.995 17.372 -18.895 1.00 76.31 515 ILE A CA 1
ATOM 4181 C C . ILE A 1 515 ? 18.182 18.350 -19.750 1.00 76.31 515 ILE A C 1
ATOM 4183 O O . ILE A 1 515 ? 18.464 18.497 -20.938 1.00 76.31 515 ILE A O 1
ATOM 4187 N N . GLU A 1 516 ? 17.194 19.021 -19.158 1.00 82.75 516 GLU A N 1
ATOM 4188 C CA . GLU A 1 516 ? 16.375 20.024 -19.839 1.00 82.75 516 GLU A CA 1
ATOM 4189 C C . GLU A 1 516 ? 17.235 21.209 -20.302 1.00 82.75 516 GLU A C 1
ATOM 4191 O O . GLU A 1 516 ? 17.237 21.516 -21.493 1.00 82.75 516 GLU A O 1
ATOM 4196 N N . ILE A 1 517 ? 18.083 21.757 -19.425 1.00 85.81 517 ILE A N 1
ATOM 4197 C CA . ILE A 1 517 ? 19.025 22.839 -19.751 1.00 85.81 517 ILE A CA 1
ATOM 4198 C C . ILE A 1 517 ? 20.007 22.416 -20.854 1.00 85.81 517 ILE A C 1
ATOM 4200 O O . ILE A 1 517 ? 20.218 23.180 -21.794 1.00 85.81 517 ILE A O 1
ATOM 4204 N N . ARG A 1 518 ? 20.580 21.202 -20.801 1.00 74.44 518 ARG A N 1
ATOM 4205 C CA . ARG A 1 518 ? 21.458 20.700 -21.879 1.00 74.44 518 ARG A CA 1
ATOM 4206 C C . ARG A 1 518 ? 20.709 20.568 -23.201 1.00 74.44 518 ARG A C 1
ATOM 4208 O O . ARG A 1 518 ? 21.202 21.014 -24.230 1.00 74.44 518 ARG A O 1
ATOM 4215 N N . SER A 1 519 ? 19.488 20.035 -23.173 1.00 76.94 519 SER A N 1
ATOM 4216 C CA . SER A 1 519 ? 18.662 19.916 -24.379 1.00 76.94 519 SER A CA 1
ATOM 4217 C C . SER A 1 519 ? 18.269 21.276 -24.972 1.00 76.94 519 SER A C 1
ATOM 4219 O O . SER A 1 519 ? 18.090 21.397 -26.183 1.00 76.94 519 SER A O 1
ATOM 4221 N N . GLU A 1 520 ? 18.157 22.314 -24.139 1.00 78.88 520 GLU A N 1
ATOM 4222 C CA . GLU A 1 520 ? 17.936 23.692 -24.580 1.00 78.88 520 GLU A CA 1
ATOM 4223 C C . GLU A 1 520 ? 19.212 24.365 -25.093 1.00 78.88 520 GLU A C 1
ATOM 4225 O O . GLU A 1 520 ? 19.132 25.144 -26.040 1.00 78.88 520 GLU A O 1
ATOM 4230 N N . GLN A 1 521 ? 20.384 24.033 -24.546 1.00 73.56 521 GLN A N 1
ATOM 4231 C CA . GLN A 1 521 ? 21.681 24.512 -25.038 1.00 73.56 521 GLN A CA 1
ATOM 4232 C C . GLN A 1 521 ? 22.114 23.860 -26.359 1.00 73.56 521 GLN A C 1
ATOM 4234 O O . GLN A 1 521 ? 22.794 24.510 -27.153 1.00 73.56 521 GLN A O 1
ATOM 4239 N N . ASP A 1 522 ? 21.660 22.639 -26.646 1.00 65.00 522 ASP A N 1
ATOM 4240 C CA . ASP A 1 522 ? 21.921 21.955 -27.921 1.00 65.00 522 ASP A CA 1
ATOM 4241 C C . ASP A 1 522 ? 20.949 22.388 -29.048 1.00 65.00 522 ASP A C 1
ATOM 4243 O O . ASP A 1 522 ? 21.250 22.238 -30.235 1.00 65.00 522 ASP A O 1
ATOM 4247 N N . LYS A 1 523 ? 19.797 23.000 -28.717 1.00 65.69 523 LYS A N 1
ATOM 4248 C CA . LYS A 1 523 ? 18.841 23.572 -29.694 1.00 65.69 523 LYS A CA 1
ATOM 4249 C C . LYS A 1 523 ? 19.399 24.704 -30.587 1.00 65.69 523 LYS A C 1
ATOM 4251 O O . LYS A 1 523 ? 19.085 24.683 -31.780 1.00 65.69 523 LYS A O 1
ATOM 4256 N N . PRO A 1 524 ? 20.180 25.696 -30.104 1.00 55.59 524 PRO A N 1
ATOM 4257 C CA . PRO A 1 524 ? 20.652 26.814 -30.932 1.00 55.59 524 PRO A CA 1
ATOM 4258 C C . PRO A 1 524 ? 21.686 26.451 -32.012 1.00 55.59 524 PRO A C 1
ATOM 4260 O O . PRO A 1 524 ? 21.911 27.261 -32.910 1.00 55.59 524 PRO A O 1
ATOM 4263 N N . TRP A 1 525 ? 22.274 25.249 -32.004 1.00 46.97 525 TRP A N 1
ATOM 4264 C CA . TRP A 1 525 ? 23.233 24.831 -33.041 1.00 46.97 525 TRP A CA 1
ATOM 4265 C C . TRP A 1 525 ? 22.582 24.351 -34.352 1.00 46.97 525 TRP A C 1
ATOM 4267 O O . TRP A 1 525 ? 23.186 24.450 -35.421 1.00 46.97 525 TRP A O 1
ATOM 4277 N N . LEU A 1 526 ? 21.326 23.897 -34.311 1.00 53.03 526 LEU A N 1
ATOM 4278 C CA . LEU A 1 526 ? 20.586 23.425 -35.491 1.00 53.03 526 LEU A CA 1
ATOM 4279 C C . LEU A 1 526 ? 20.296 24.511 -36.554 1.00 53.03 526 LEU A C 1
ATOM 4281 O O . LEU A 1 526 ? 20.447 24.218 -37.743 1.00 53.03 526 LEU A O 1
ATOM 4285 N N . PRO A 1 527 ? 19.898 25.753 -36.202 1.00 57.81 527 PRO A N 1
ATOM 4286 C CA . PRO A 1 527 ? 19.735 26.816 -37.196 1.00 57.81 527 PRO A CA 1
ATOM 4287 C C . PRO A 1 527 ? 21.069 27.328 -37.759 1.00 57.81 527 PRO A C 1
ATOM 4289 O O . PRO A 1 527 ? 21.097 27.759 -38.909 1.00 57.81 527 PRO A O 1
ATOM 4292 N N . PHE A 1 528 ? 22.172 27.241 -37.003 1.00 56.66 528 PHE A N 1
ATOM 4293 C CA . PHE A 1 528 ? 23.495 27.652 -37.485 1.00 56.66 528 PHE A CA 1
ATOM 4294 C C . PHE A 1 528 ? 24.003 26.714 -38.591 1.00 56.66 528 PHE A C 1
ATOM 4296 O O . PHE A 1 528 ? 24.333 27.191 -39.669 1.00 56.66 528 PHE A O 1
ATOM 4303 N N . LEU A 1 529 ? 23.929 25.391 -38.390 1.00 51.94 529 LEU A N 1
ATOM 4304 C CA . LEU A 1 529 ? 24.286 24.387 -39.409 1.00 51.94 529 LEU A CA 1
ATOM 4305 C C . LEU A 1 529 ? 23.427 24.482 -40.679 1.00 51.94 529 LEU A C 1
ATOM 4307 O O . LEU A 1 529 ? 23.947 24.363 -41.784 1.00 51.94 529 LEU A O 1
ATOM 4311 N N . LYS A 1 530 ? 22.119 24.749 -40.545 1.00 62.03 530 LYS A N 1
ATOM 4312 C CA . LYS A 1 530 ? 21.251 24.994 -41.711 1.00 62.03 530 LYS A CA 1
ATOM 4313 C C . LYS A 1 530 ? 21.654 26.244 -42.483 1.00 62.03 530 LYS A C 1
ATOM 4315 O O . LYS A 1 530 ? 21.570 26.239 -43.705 1.00 62.03 530 LYS A O 1
ATOM 4320 N N . LYS A 1 531 ? 22.084 27.295 -41.783 1.00 67.81 531 LYS A N 1
ATOM 4321 C CA . LYS A 1 531 ? 22.524 28.535 -42.413 1.00 67.81 531 LYS A CA 1
ATOM 4322 C C . LYS A 1 531 ? 23.855 28.350 -43.143 1.00 67.81 531 LYS A C 1
ATOM 4324 O O . LYS A 1 531 ? 23.951 28.760 -44.287 1.00 67.81 531 LYS A O 1
ATOM 4329 N N . THR A 1 532 ? 24.825 27.647 -42.555 1.00 61.12 532 THR A N 1
ATOM 4330 C CA . THR A 1 532 ? 26.113 27.379 -43.218 1.00 61.12 532 THR A CA 1
ATOM 4331 C C . THR A 1 532 ? 25.944 26.524 -44.478 1.00 61.12 532 THR A C 1
ATOM 4333 O O . THR A 1 532 ? 26.519 26.852 -45.505 1.00 61.12 532 THR A O 1
ATOM 4336 N N . ILE A 1 533 ? 25.077 25.504 -44.446 1.00 64.06 533 ILE A N 1
ATOM 4337 C CA . ILE A 1 533 ? 24.787 24.664 -45.623 1.00 64.06 533 ILE A CA 1
ATOM 4338 C C . ILE A 1 533 ? 24.010 25.446 -46.700 1.00 64.06 533 ILE A C 1
ATOM 4340 O O . ILE A 1 533 ? 24.248 25.252 -47.890 1.00 64.06 533 ILE A O 1
ATOM 4344 N N . SER A 1 534 ? 23.097 26.346 -46.312 1.00 63.59 534 SER A N 1
ATOM 4345 C CA . SER A 1 534 ? 22.396 27.218 -47.269 1.00 63.59 534 SER A CA 1
ATOM 4346 C C . SER A 1 534 ? 23.312 28.268 -47.897 1.00 63.59 534 SER A C 1
ATOM 4348 O O . SER A 1 534 ? 23.173 28.545 -49.085 1.00 63.59 534 SER A O 1
ATOM 4350 N N . ASP A 1 535 ? 24.236 28.834 -47.124 1.00 60.47 535 ASP A N 1
ATOM 4351 C CA . ASP A 1 535 ? 25.151 29.873 -47.599 1.00 60.47 535 ASP A CA 1
ATOM 4352 C C . ASP A 1 535 ? 26.261 29.268 -48.492 1.00 60.47 535 ASP A C 1
ATOM 4354 O O . ASP A 1 535 ? 26.650 29.882 -49.482 1.00 60.47 535 ASP A O 1
ATOM 4358 N N . GLU A 1 536 ? 26.693 28.028 -48.228 1.00 55.88 536 GLU A N 1
ATOM 4359 C CA . GLU A 1 536 ? 27.665 27.283 -49.052 1.00 55.88 536 GLU A CA 1
ATOM 4360 C C . GLU A 1 536 ? 27.042 26.728 -50.352 1.00 55.88 536 GLU A C 1
ATOM 4362 O O . GLU A 1 536 ? 27.692 26.688 -51.396 1.00 55.88 536 GLU A O 1
ATOM 4367 N N . ALA A 1 537 ? 25.743 26.399 -50.343 1.00 52.34 537 ALA A N 1
ATOM 4368 C CA . ALA A 1 537 ? 24.991 26.087 -51.564 1.00 52.34 537 ALA A CA 1
ATOM 4369 C C . ALA A 1 537 ? 24.734 27.330 -52.440 1.00 52.34 537 ALA A C 1
ATOM 4371 O O . ALA A 1 537 ? 24.628 27.214 -53.661 1.00 52.34 537 ALA A O 1
ATOM 4372 N N . ALA A 1 538 ? 24.654 28.5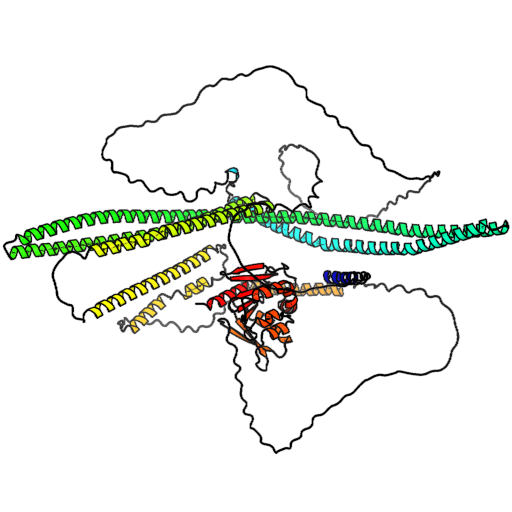22 -51.838 1.00 53.03 538 ALA A N 1
ATOM 4373 C CA . ALA A 1 538 ? 24.462 29.778 -52.560 1.00 53.03 538 ALA A CA 1
ATOM 4374 C C . ALA A 1 538 ? 25.756 30.300 -53.213 1.00 53.03 538 ALA A C 1
ATOM 4376 O O . ALA A 1 538 ? 25.681 30.995 -54.225 1.00 53.03 538 ALA A O 1
ATOM 4377 N N . SER A 1 539 ? 26.939 29.940 -52.699 1.00 48.94 539 SER A N 1
ATOM 4378 C CA . SER A 1 539 ? 28.221 30.346 -53.296 1.00 48.94 539 SER A CA 1
ATOM 4379 C C . SER A 1 539 ? 28.674 29.486 -54.482 1.00 48.94 539 SER A C 1
ATOM 4381 O O . SER A 1 539 ? 29.658 29.828 -55.126 1.00 48.94 539 SER A O 1
ATOM 4383 N N . PHE A 1 540 ? 27.967 28.397 -54.806 1.00 43.50 540 PHE A N 1
ATOM 4384 C CA . PHE A 1 540 ? 28.306 27.501 -55.925 1.00 43.50 540 PHE A CA 1
ATOM 4385 C C . PHE A 1 540 ? 27.567 27.825 -57.243 1.00 43.50 540 PHE A C 1
ATOM 4387 O O . PHE A 1 540 ? 27.630 27.043 -58.188 1.00 43.50 540 PHE A O 1
ATOM 4394 N N . GLN A 1 541 ? 26.857 28.961 -57.332 1.00 47.41 541 GLN A N 1
ATOM 4395 C CA . GLN A 1 541 ? 26.088 29.369 -58.526 1.00 47.41 541 GLN A CA 1
ATOM 4396 C C . GLN A 1 541 ? 26.551 30.672 -59.195 1.00 47.41 541 GLN A C 1
ATOM 4398 O O . GLN A 1 541 ? 25.791 31.286 -59.943 1.00 47.41 541 GLN A O 1
ATOM 4403 N N . SER A 1 542 ? 27.793 31.103 -58.989 1.00 48.91 542 SER A N 1
ATOM 4404 C CA . SER A 1 542 ? 28.333 32.242 -59.737 1.00 48.91 542 SER A CA 1
ATOM 4405 C C . SER A 1 542 ? 29.712 31.943 -60.304 1.00 48.91 542 SER A C 1
ATOM 4407 O O . SER A 1 542 ? 30.697 32.527 -59.869 1.00 48.91 542 SER A O 1
ATOM 4409 N N . GLU A 1 543 ? 29.773 31.054 -61.290 1.00 41.59 543 GLU A N 1
ATOM 4410 C CA . GLU A 1 543 ? 30.810 31.117 -62.318 1.00 41.59 543 GLU A CA 1
ATOM 4411 C C . GLU A 1 543 ? 30.188 30.762 -63.673 1.00 41.59 543 GLU A C 1
ATOM 4413 O O . GLU A 1 543 ? 29.461 29.779 -63.822 1.00 41.59 543 GLU A O 1
ATOM 4418 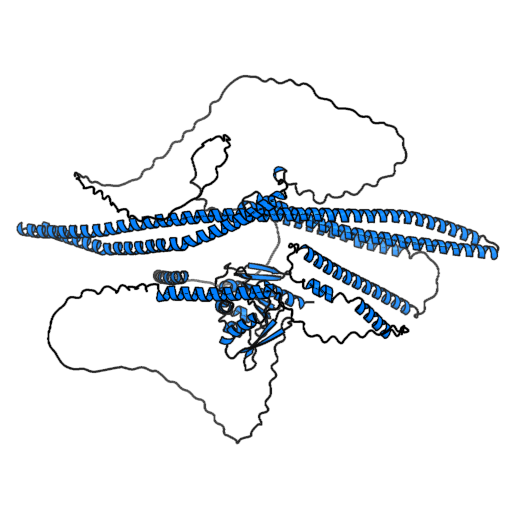N N . ASP A 1 544 ? 30.400 31.677 -64.617 1.00 50.59 544 ASP A N 1
ATOM 4419 C CA . ASP A 1 544 ? 29.900 31.690 -65.985 1.00 50.59 544 ASP A CA 1
ATOM 4420 C C . ASP A 1 544 ? 30.156 30.370 -66.718 1.00 50.59 544 ASP A C 1
ATOM 4422 O O . ASP A 1 544 ? 31.253 29.833 -66.619 1.00 50.59 544 ASP A O 1
ATOM 4426 N N . VAL A 1 545 ? 29.187 29.908 -67.526 1.00 39.84 545 VAL A N 1
ATOM 4427 C CA . VAL A 1 545 ? 29.402 29.303 -68.860 1.00 39.84 545 VAL A CA 1
ATOM 4428 C C . VAL A 1 545 ? 28.058 28.909 -69.505 1.00 39.84 545 VAL A C 1
ATOM 4430 O O . VAL A 1 545 ? 27.345 28.016 -69.068 1.00 39.84 545 VAL A O 1
ATOM 4433 N N . ILE A 1 546 ? 27.770 29.624 -70.597 1.00 40.19 546 ILE A N 1
ATOM 4434 C CA . ILE A 1 546 ? 27.217 29.173 -71.885 1.00 40.19 546 ILE A CA 1
ATOM 4435 C C . ILE A 1 546 ? 25.816 28.532 -71.909 1.00 40.19 546 ILE A C 1
ATOM 4437 O O . ILE A 1 546 ? 25.549 27.425 -71.454 1.00 40.19 546 ILE A O 1
ATOM 4441 N N . ALA A 1 547 ? 24.944 29.247 -72.624 1.00 47.09 547 ALA A N 1
ATOM 4442 C CA . ALA A 1 547 ? 23.624 28.842 -73.069 1.00 47.09 547 ALA A CA 1
ATOM 4443 C C . ALA A 1 547 ? 23.591 27.433 -73.693 1.00 47.09 547 ALA A C 1
ATOM 4445 O O . ALA A 1 547 ? 24.294 27.132 -74.656 1.00 47.09 547 ALA A O 1
ATOM 4446 N N . SER A 1 548 ? 22.686 26.603 -73.181 1.00 39.78 548 SER A N 1
ATOM 4447 C CA . SER A 1 548 ? 22.224 25.355 -73.793 1.00 39.78 548 SER A CA 1
ATOM 4448 C C . SER A 1 548 ? 20.714 25.195 -73.564 1.00 39.78 548 SER A C 1
ATOM 4450 O O . SER A 1 548 ? 20.146 25.868 -72.700 1.00 39.78 548 SER A O 1
ATOM 4452 N N . PRO A 1 549 ? 20.024 24.425 -74.424 1.00 47.72 549 PRO A N 1
ATOM 4453 C CA . PRO A 1 549 ? 18.672 24.751 -74.847 1.00 47.72 549 PRO A CA 1
ATOM 4454 C C . PRO A 1 549 ? 17.586 24.287 -73.874 1.00 47.72 549 PRO A C 1
ATOM 4456 O O . PRO A 1 549 ? 17.681 23.266 -73.200 1.00 47.72 549 PRO A O 1
ATOM 4459 N N . LYS A 1 550 ? 16.515 25.079 -73.881 1.00 41.81 550 LYS A N 1
ATOM 4460 C CA . LYS A 1 550 ? 15.226 24.916 -73.205 1.00 41.81 550 LYS A CA 1
ATOM 4461 C C . LYS A 1 550 ? 14.713 23.458 -73.243 1.00 41.81 550 LYS A C 1
ATOM 4463 O O . LYS A 1 550 ? 14.459 22.964 -74.342 1.00 41.81 550 LYS A O 1
ATOM 4468 N N . PRO A 1 551 ? 14.504 22.792 -72.090 1.00 39.59 551 PRO A N 1
ATOM 4469 C CA . PRO A 1 551 ? 13.951 21.445 -72.059 1.00 39.59 551 PRO A CA 1
ATOM 4470 C C . PRO A 1 551 ? 12.440 21.462 -72.325 1.00 39.59 551 PRO A C 1
ATOM 4472 O O . PRO A 1 551 ? 11.697 22.333 -71.864 1.00 39.59 551 PRO A O 1
ATOM 4475 N N . THR A 1 552 ? 12.010 20.491 -73.120 1.00 52.59 552 THR A N 1
ATOM 4476 C CA . THR A 1 552 ? 10.631 20.220 -73.540 1.00 52.59 552 THR A CA 1
ATOM 4477 C C . THR A 1 552 ? 9.828 19.599 -72.375 1.00 52.59 552 THR A C 1
ATOM 4479 O O . THR A 1 552 ? 10.417 18.887 -71.564 1.00 52.59 552 THR A O 1
ATOM 4482 N N . PRO A 1 553 ? 8.494 19.790 -72.265 1.00 49.28 553 PRO A N 1
ATOM 4483 C CA . PRO A 1 553 ? 7.705 19.448 -71.066 1.00 49.28 553 PRO A CA 1
ATOM 4484 C C . PRO A 1 553 ? 7.460 17.947 -70.803 1.00 49.28 553 PRO A C 1
ATOM 4486 O O . PRO A 1 553 ? 6.542 17.617 -70.061 1.00 49.28 553 PRO A O 1
ATOM 4489 N N . ALA A 1 554 ? 8.217 17.037 -71.419 1.00 49.28 554 ALA A N 1
ATOM 4490 C CA . ALA A 1 554 ? 7.946 15.596 -71.371 1.00 49.28 554 ALA A CA 1
ATOM 4491 C C . ALA A 1 554 ? 8.764 14.825 -70.311 1.00 49.28 554 ALA A C 1
ATOM 4493 O O . ALA A 1 554 ? 8.403 13.700 -69.982 1.00 49.28 554 ALA A O 1
ATOM 4494 N N . ASP A 1 555 ? 9.806 15.425 -69.723 1.00 45.59 555 ASP A N 1
ATOM 4495 C CA . ASP A 1 555 ? 10.720 14.716 -68.807 1.00 45.59 555 ASP A CA 1
ATOM 4496 C C . ASP A 1 555 ? 10.450 14.971 -67.306 1.00 45.59 555 ASP A C 1
ATOM 4498 O O . ASP A 1 555 ? 11.073 14.348 -66.444 1.00 45.59 555 ASP A O 1
ATOM 4502 N N . SER A 1 556 ? 9.489 15.835 -66.949 1.00 51.06 556 SER A N 1
ATOM 4503 C CA . SER A 1 556 ? 9.143 16.126 -65.542 1.00 51.06 556 SER A CA 1
ATOM 4504 C C . SER A 1 556 ? 8.212 15.088 -64.893 1.00 51.06 556 SER A C 1
ATOM 4506 O O . SER A 1 556 ? 8.188 14.967 -63.667 1.00 51.06 556 SER A O 1
ATOM 4508 N N . GLU A 1 557 ? 7.489 14.281 -65.676 1.00 51.78 557 GLU A N 1
ATOM 4509 C CA . GLU A 1 557 ? 6.614 13.225 -65.139 1.00 51.78 557 GLU A CA 1
ATOM 4510 C C . GLU A 1 557 ? 7.395 11.977 -64.688 1.00 51.78 557 GLU A C 1
ATOM 4512 O O . GLU A 1 557 ? 7.033 11.340 -63.692 1.00 51.78 557 GLU A O 1
ATOM 4517 N N . VAL A 1 558 ? 8.520 11.660 -65.339 1.00 53.19 558 VAL A N 1
ATOM 4518 C CA . VAL A 1 558 ? 9.334 10.474 -65.014 1.00 53.19 558 VAL A CA 1
ATOM 4519 C C . VAL A 1 558 ? 10.143 10.671 -63.723 1.00 53.19 558 VAL A C 1
ATOM 4521 O O . VAL A 1 558 ? 10.299 9.727 -62.947 1.00 53.19 558 VAL A O 1
ATOM 4524 N N . LEU A 1 559 ? 10.577 11.898 -63.413 1.00 47.91 559 LEU A N 1
ATOM 4525 C CA . LEU A 1 559 ? 11.272 12.192 -62.151 1.00 47.91 559 LEU A CA 1
ATOM 4526 C C . LEU A 1 559 ? 10.324 12.141 -60.936 1.00 47.91 559 LEU A C 1
ATOM 4528 O O . LEU A 1 559 ? 10.682 11.601 -59.889 1.00 47.91 559 LEU A O 1
ATOM 4532 N N . SER A 1 560 ? 9.080 12.613 -61.095 1.00 55.88 560 SER A N 1
ATOM 4533 C CA . SER A 1 560 ? 8.090 12.637 -60.003 1.00 55.88 560 SER A CA 1
ATOM 4534 C C . SER A 1 560 ? 7.651 11.235 -59.558 1.00 55.88 560 SER A C 1
ATOM 4536 O O . SER A 1 560 ? 7.418 10.980 -58.373 1.00 55.88 560 SER A O 1
ATOM 4538 N N . THR A 1 561 ? 7.593 10.284 -60.495 1.00 58.78 561 THR A N 1
ATOM 4539 C CA . THR A 1 561 ? 7.208 8.899 -60.197 1.00 58.78 561 THR A CA 1
ATOM 4540 C C . THR A 1 561 ? 8.333 8.127 -59.504 1.00 58.78 561 THR A C 1
ATOM 4542 O O . THR A 1 561 ? 8.050 7.278 -58.654 1.00 58.78 561 THR A O 1
ATOM 4545 N N . PHE A 1 562 ? 9.602 8.458 -59.768 1.00 57.81 562 PHE A N 1
ATOM 4546 C CA . PHE A 1 562 ? 10.749 7.852 -59.084 1.00 57.81 562 PHE A CA 1
ATOM 4547 C C . PHE A 1 562 ? 10.906 8.358 -57.638 1.00 57.81 562 PHE A C 1
ATOM 4549 O O . PHE A 1 562 ? 11.178 7.570 -56.725 1.00 57.81 562 PHE A O 1
ATOM 4556 N N . GLU A 1 563 ? 10.650 9.645 -57.390 1.00 63.28 563 GLU A N 1
ATOM 4557 C CA . GLU A 1 563 ? 10.619 10.220 -56.036 1.00 63.28 563 GLU A CA 1
ATOM 4558 C C . GLU A 1 563 ? 9.452 9.676 -55.200 1.00 63.28 563 GLU A C 1
ATOM 4560 O O . GLU A 1 563 ? 9.629 9.315 -54.034 1.00 63.28 563 GLU A O 1
ATOM 4565 N N . ALA A 1 564 ? 8.272 9.501 -55.802 1.00 64.62 564 ALA A N 1
ATOM 4566 C CA . ALA A 1 564 ? 7.130 8.892 -55.124 1.00 64.62 564 ALA A CA 1
ATOM 4567 C C . ALA A 1 564 ? 7.384 7.414 -54.758 1.00 64.62 564 ALA A C 1
ATOM 4569 O O . ALA A 1 564 ? 7.034 6.971 -53.659 1.00 64.62 564 ALA A O 1
ATOM 4570 N N . GLN A 1 565 ? 8.037 6.646 -55.639 1.00 69.56 565 GLN A N 1
ATOM 4571 C CA . GLN A 1 565 ? 8.382 5.245 -55.373 1.00 69.56 565 GLN A CA 1
ATOM 4572 C C . GLN A 1 565 ? 9.499 5.090 -54.330 1.00 69.56 565 GLN A C 1
ATOM 4574 O O . GLN A 1 565 ? 9.455 4.160 -53.515 1.00 69.56 565 GLN A O 1
ATOM 4579 N N . SER A 1 566 ? 10.486 5.990 -54.309 1.00 66.50 566 SER A N 1
ATOM 4580 C CA . SER A 1 566 ? 11.543 5.976 -53.291 1.00 66.50 566 SER A CA 1
ATOM 4581 C C . SER A 1 566 ? 11.002 6.390 -51.916 1.00 66.50 566 SER A C 1
ATOM 4583 O O . SER A 1 566 ? 11.270 5.703 -50.925 1.00 66.50 566 SER A O 1
ATOM 4585 N N . ALA A 1 567 ? 10.130 7.402 -51.852 1.00 69.44 567 ALA A N 1
ATOM 4586 C CA . ALA A 1 567 ? 9.436 7.803 -50.630 1.00 69.44 567 ALA A CA 1
ATOM 4587 C C . ALA A 1 567 ? 8.531 6.686 -50.073 1.00 69.44 567 ALA A C 1
ATOM 4589 O O . ALA A 1 567 ? 8.506 6.456 -48.860 1.00 69.44 567 ALA A O 1
ATOM 4590 N N . ALA A 1 568 ? 7.838 5.937 -50.937 1.00 76.25 568 ALA A N 1
ATOM 4591 C CA . ALA A 1 568 ? 7.027 4.789 -50.529 1.00 76.25 568 ALA A CA 1
ATOM 4592 C C . ALA A 1 568 ? 7.880 3.648 -49.936 1.00 76.25 568 ALA A C 1
ATOM 4594 O O . ALA A 1 568 ? 7.543 3.116 -48.875 1.00 76.25 568 ALA A O 1
ATOM 4595 N N . LYS A 1 569 ? 9.030 3.324 -50.548 1.00 82.06 569 LYS A N 1
ATOM 4596 C CA . LYS A 1 569 ? 9.978 2.327 -50.007 1.00 82.06 569 LYS A CA 1
ATOM 4597 C C . LYS A 1 569 ? 10.580 2.748 -48.664 1.00 82.06 569 LYS A C 1
ATOM 4599 O O . LYS A 1 569 ? 10.803 1.894 -47.805 1.00 82.06 569 LYS A O 1
ATOM 4604 N N . ILE A 1 570 ? 10.834 4.042 -48.461 1.00 75.19 570 ILE A N 1
ATOM 4605 C CA . ILE A 1 570 ? 11.322 4.568 -47.177 1.00 75.19 570 ILE A CA 1
ATOM 4606 C C . ILE A 1 570 ? 10.242 4.420 -46.098 1.00 75.19 570 ILE A C 1
ATOM 4608 O O . ILE A 1 570 ? 10.539 3.916 -45.016 1.00 75.19 570 ILE A O 1
ATOM 4612 N N . ARG A 1 571 ? 8.982 4.765 -46.400 1.00 76.50 571 ARG A N 1
ATOM 4613 C CA . ARG A 1 571 ? 7.854 4.593 -45.464 1.00 76.50 571 ARG A CA 1
ATOM 4614 C C . ARG A 1 571 ? 7.655 3.130 -45.062 1.00 76.50 571 ARG A C 1
ATOM 4616 O O . ARG A 1 571 ? 7.522 2.847 -43.875 1.00 76.50 571 ARG A O 1
ATOM 4623 N N . GLN A 1 572 ? 7.737 2.205 -46.017 1.00 81.69 572 GLN A N 1
ATOM 4624 C CA . GLN A 1 572 ? 7.605 0.771 -45.747 1.00 81.69 572 GLN A CA 1
ATOM 4625 C C . GLN A 1 572 ? 8.724 0.244 -44.830 1.00 81.69 572 GLN A C 1
ATOM 4627 O O . GLN A 1 572 ? 8.449 -0.466 -43.865 1.00 81.69 572 GLN A O 1
ATOM 4632 N N . LYS A 1 573 ? 9.979 0.660 -45.059 1.00 85.00 573 LYS A N 1
ATOM 4633 C CA . LYS A 1 573 ? 11.111 0.299 -44.184 1.00 85.00 573 LYS A CA 1
ATOM 4634 C C . LYS A 1 573 ? 10.994 0.871 -42.771 1.00 85.00 573 LYS A C 1
ATOM 4636 O O . LYS A 1 573 ? 11.434 0.232 -41.817 1.00 85.00 573 LYS A O 1
ATOM 4641 N N . VAL A 1 574 ? 10.440 2.074 -42.620 1.00 82.75 574 VAL A N 1
ATOM 4642 C CA . VAL A 1 574 ? 10.197 2.672 -41.297 1.00 82.75 574 VAL A CA 1
ATOM 4643 C C . VAL A 1 574 ? 9.131 1.873 -40.543 1.00 82.75 574 VAL A C 1
ATOM 4645 O O . VAL A 1 574 ? 9.331 1.549 -39.373 1.00 82.75 574 VAL A O 1
ATOM 4648 N N . GLU A 1 575 ? 8.056 1.472 -41.221 1.00 82.25 575 GLU A N 1
ATOM 4649 C CA . GLU A 1 575 ? 6.983 0.674 -40.622 1.00 82.25 575 GLU A CA 1
ATOM 4650 C C . GLU A 1 575 ? 7.452 -0.738 -40.217 1.00 82.25 575 GLU A C 1
ATOM 4652 O O . GLU A 1 575 ? 7.076 -1.248 -39.159 1.00 82.25 575 GLU A O 1
ATOM 4657 N N . GLU A 1 576 ? 8.327 -1.364 -41.011 1.00 83.38 576 GLU A N 1
ATOM 4658 C CA . GLU A 1 576 ? 8.967 -2.641 -40.665 1.00 83.38 576 GLU A CA 1
ATOM 4659 C C . GLU A 1 576 ? 9.862 -2.519 -39.423 1.00 83.38 576 GLU A C 1
ATOM 4661 O O . GLU A 1 576 ? 9.736 -3.326 -38.500 1.00 83.38 576 GLU A O 1
ATOM 4666 N N . ARG A 1 577 ? 10.683 -1.462 -39.323 1.00 80.31 577 ARG A N 1
ATOM 4667 C CA . ARG A 1 577 ? 11.507 -1.197 -38.126 1.00 80.31 577 ARG A CA 1
ATOM 4668 C C . ARG A 1 577 ? 10.659 -0.958 -36.875 1.00 80.31 577 ARG A C 1
ATOM 4670 O O . ARG A 1 577 ? 11.058 -1.348 -35.777 1.00 80.31 577 ARG A O 1
ATOM 4677 N N . GLU A 1 578 ? 9.490 -0.332 -37.001 1.00 80.44 578 GLU A N 1
ATOM 4678 C CA . GLU A 1 578 ? 8.561 -0.188 -35.875 1.00 80.44 578 GLU A CA 1
ATOM 4679 C C . GLU A 1 578 ? 7.925 -1.518 -35.459 1.00 80.44 578 GLU A C 1
ATOM 4681 O O . GLU A 1 578 ? 7.776 -1.778 -34.260 1.00 80.44 578 GLU A O 1
ATOM 4686 N N . LYS A 1 579 ? 7.573 -2.378 -36.421 1.00 85.62 579 LYS A N 1
ATOM 4687 C CA . LYS A 1 579 ? 7.062 -3.730 -36.144 1.00 85.62 579 LYS A CA 1
ATOM 4688 C C . LYS A 1 579 ? 8.117 -4.584 -35.440 1.00 85.62 579 LYS A C 1
ATOM 4690 O O . LYS A 1 579 ? 7.791 -5.227 -34.443 1.00 85.62 579 LYS A O 1
ATOM 4695 N N . GLU A 1 580 ? 9.375 -4.523 -35.875 1.00 86.81 580 GLU A N 1
ATOM 4696 C CA . GLU A 1 580 ? 10.497 -5.201 -35.213 1.00 86.81 580 GLU A CA 1
ATOM 4697 C C . GLU A 1 580 ? 10.716 -4.698 -33.780 1.00 86.81 580 GLU A C 1
ATOM 4699 O O . GLU A 1 580 ? 10.829 -5.507 -32.860 1.00 86.81 580 GLU A O 1
ATOM 4704 N N . LYS A 1 581 ? 10.679 -3.378 -33.544 1.00 88.44 581 LYS A N 1
ATOM 4705 C CA . LYS A 1 581 ? 10.770 -2.808 -32.185 1.00 88.44 581 LYS A CA 1
ATOM 4706 C C . LYS A 1 581 ? 9.625 -3.273 -31.281 1.00 88.44 581 LYS A C 1
ATOM 4708 O O . LYS A 1 581 ? 9.856 -3.595 -30.117 1.00 88.44 581 LYS A O 1
ATOM 4713 N N . LYS A 1 582 ? 8.394 -3.339 -31.803 1.00 84.75 582 LYS A N 1
ATOM 4714 C CA . LYS A 1 582 ? 7.228 -3.850 -31.058 1.00 84.75 582 LYS A CA 1
ATOM 4715 C C . LYS A 1 582 ? 7.384 -5.337 -30.725 1.00 84.75 582 LYS A C 1
ATOM 4717 O O . LYS A 1 582 ? 7.097 -5.731 -29.598 1.00 84.75 582 LYS A O 1
ATOM 4722 N N . LEU A 1 583 ? 7.883 -6.145 -31.662 1.00 83.00 583 LEU A N 1
ATOM 4723 C CA . LEU A 1 583 ? 8.175 -7.567 -31.446 1.00 83.00 583 LEU A CA 1
ATOM 4724 C C . LEU A 1 583 ? 9.285 -7.782 -30.407 1.00 83.00 583 LEU A C 1
ATOM 4726 O O . LEU A 1 583 ? 9.111 -8.601 -29.504 1.00 83.00 583 LEU A O 1
ATOM 4730 N N . ALA A 1 584 ? 10.371 -7.009 -30.475 1.00 83.69 584 ALA A N 1
ATOM 4731 C CA . ALA A 1 584 ? 11.461 -7.062 -29.502 1.00 83.69 584 ALA A CA 1
ATOM 4732 C C . ALA A 1 584 ? 10.984 -6.683 -28.089 1.00 83.69 584 ALA A C 1
ATOM 4734 O O . ALA A 1 584 ? 11.312 -7.364 -27.120 1.00 83.69 584 ALA A O 1
ATOM 4735 N N . LEU A 1 585 ? 10.130 -5.659 -27.965 1.00 82.75 585 LEU A N 1
ATOM 4736 C CA . LEU A 1 585 ? 9.532 -5.264 -26.686 1.00 82.75 585 LEU A CA 1
ATOM 4737 C C . LEU A 1 585 ? 8.613 -6.357 -26.110 1.00 82.75 585 LEU A C 1
ATOM 4739 O O . LEU A 1 585 ? 8.595 -6.582 -24.899 1.00 82.75 585 LEU A O 1
ATOM 4743 N N . ILE A 1 586 ? 7.856 -7.056 -26.964 1.00 77.94 586 ILE A N 1
ATOM 4744 C CA . ILE A 1 586 ? 7.021 -8.198 -26.559 1.00 77.94 586 ILE A CA 1
ATOM 4745 C C . ILE A 1 586 ? 7.897 -9.362 -26.072 1.00 77.94 586 ILE A C 1
ATOM 4747 O O . ILE A 1 586 ? 7.589 -9.951 -25.034 1.00 77.94 586 ILE A O 1
ATOM 4751 N N . GLN A 1 587 ? 8.996 -9.668 -26.771 1.00 82.00 587 GLN A N 1
ATOM 4752 C CA . GLN A 1 587 ? 9.952 -10.702 -26.355 1.00 82.00 587 GLN A CA 1
ATOM 4753 C C . GLN A 1 587 ? 10.616 -10.361 -25.019 1.00 82.00 587 GLN A C 1
ATOM 4755 O O . GLN A 1 587 ? 10.591 -11.183 -24.105 1.00 82.00 587 GLN A O 1
ATOM 4760 N N . GLN A 1 588 ? 11.109 -9.132 -24.860 1.00 85.94 588 GLN A N 1
ATOM 4761 C CA . GLN A 1 588 ? 11.721 -8.664 -23.616 1.00 85.94 588 GLN A CA 1
ATOM 4762 C C . GLN A 1 588 ? 10.748 -8.777 -22.432 1.00 85.94 588 GLN A C 1
ATOM 4764 O O . GLN A 1 588 ? 11.100 -9.275 -21.364 1.00 85.94 588 GLN A O 1
ATOM 4769 N N . ARG A 1 589 ? 9.476 -8.406 -22.633 1.00 73.69 589 ARG A N 1
ATOM 4770 C CA . ARG A 1 589 ? 8.437 -8.522 -21.600 1.00 73.69 589 ARG A CA 1
ATOM 4771 C C . ARG A 1 589 ? 8.129 -9.976 -21.227 1.00 73.69 589 ARG A C 1
ATOM 4773 O O . ARG A 1 589 ? 7.824 -10.252 -20.068 1.00 73.69 589 ARG A O 1
ATOM 4780 N N . ALA A 1 590 ? 8.201 -10.899 -22.186 1.00 73.31 590 ALA A N 1
ATOM 4781 C CA . ALA A 1 590 ? 8.038 -12.330 -21.936 1.00 73.31 590 ALA A CA 1
ATOM 4782 C C . ALA A 1 590 ? 9.228 -12.918 -21.151 1.00 73.31 590 ALA A C 1
ATOM 4784 O O . ALA A 1 590 ? 9.031 -13.761 -20.270 1.00 73.31 590 ALA A O 1
ATOM 4785 N N . GLU A 1 591 ? 10.449 -12.452 -21.419 1.00 76.00 591 GLU A N 1
ATOM 4786 C CA . GLU A 1 591 ? 11.655 -12.838 -20.675 1.00 76.00 591 GLU A CA 1
ATOM 4787 C C . GLU A 1 591 ? 11.649 -12.303 -19.238 1.00 76.00 591 GLU A C 1
ATOM 4789 O O . GLU A 1 591 ? 11.917 -13.063 -18.306 1.00 76.00 591 GLU A O 1
ATOM 4794 N N . ASP A 1 592 ? 11.239 -11.050 -19.030 1.00 71.38 592 ASP A N 1
ATOM 4795 C CA . ASP A 1 592 ? 11.084 -10.461 -17.694 1.00 71.38 592 ASP A CA 1
ATOM 4796 C C . ASP A 1 592 ? 10.039 -11.219 -16.853 1.00 71.38 592 ASP A C 1
ATOM 4798 O O . ASP A 1 592 ? 10.230 -11.458 -15.655 1.00 71.38 592 ASP A O 1
ATOM 4802 N N . GLN A 1 593 ? 8.946 -11.670 -17.481 1.00 69.06 593 GLN A N 1
ATOM 4803 C CA . GLN A 1 593 ? 7.944 -12.513 -16.822 1.00 69.06 593 GLN A CA 1
ATOM 4804 C C . GLN A 1 593 ? 8.501 -13.896 -16.459 1.00 69.06 593 GLN A C 1
ATOM 4806 O O . GLN A 1 593 ? 8.245 -14.372 -15.349 1.00 69.06 593 GLN A O 1
ATOM 4811 N N . ARG A 1 594 ? 9.316 -14.509 -17.332 1.00 65.06 594 ARG A N 1
ATOM 4812 C CA . ARG A 1 594 ? 10.045 -15.755 -17.028 1.00 65.06 594 ARG A CA 1
ATOM 4813 C C . ARG A 1 594 ? 11.043 -15.581 -15.881 1.00 65.06 594 ARG A C 1
ATOM 4815 O O . ARG A 1 594 ? 11.126 -16.459 -15.027 1.00 65.06 594 ARG A O 1
ATOM 4822 N N . GLY A 1 595 ? 11.752 -14.454 -15.822 1.00 59.59 595 GLY A N 1
ATOM 4823 C CA . GLY A 1 595 ? 12.703 -14.146 -14.749 1.00 59.59 595 GLY A CA 1
ATOM 4824 C C . GLY A 1 595 ? 12.046 -13.924 -13.381 1.00 59.59 595 GLY A C 1
ATOM 4825 O O . GLY A 1 595 ? 12.673 -14.164 -12.351 1.00 59.59 595 GLY A O 1
ATOM 4826 N N . SER A 1 596 ? 10.774 -13.509 -13.349 1.00 49.69 596 SER A N 1
ATOM 4827 C CA . SER A 1 596 ? 10.034 -13.248 -12.103 1.00 49.69 596 SER A CA 1
ATOM 4828 C C . SER A 1 596 ? 9.460 -14.497 -11.411 1.00 49.69 596 SER A C 1
ATOM 4830 O O . SER A 1 596 ? 9.016 -14.408 -10.267 1.00 49.69 596 SER A O 1
ATOM 4832 N N . LEU A 1 597 ? 9.498 -15.665 -12.065 1.00 44.22 597 LEU A N 1
ATOM 4833 C CA . LEU A 1 597 ? 8.934 -16.928 -11.570 1.00 44.22 597 LEU A CA 1
ATOM 4834 C C . LEU A 1 597 ? 10.014 -18.007 -11.398 1.00 44.22 597 LEU A C 1
ATOM 4836 O O . LEU A 1 597 ? 9.898 -19.116 -11.915 1.00 44.22 597 LEU A O 1
ATOM 4840 N N . VAL A 1 598 ? 11.057 -17.720 -10.618 1.00 41.62 598 VAL A N 1
ATOM 4841 C CA . VAL A 1 598 ? 11.884 -18.787 -10.031 1.00 41.62 598 VAL A CA 1
ATOM 4842 C C . VAL A 1 598 ? 11.190 -19.275 -8.758 1.00 41.62 598 VAL A C 1
ATOM 4844 O O . VAL A 1 598 ? 11.536 -18.902 -7.643 1.00 41.62 598 VAL A O 1
ATOM 4847 N N . VAL A 1 599 ? 10.155 -20.095 -8.940 1.00 44.12 599 VAL A N 1
ATOM 4848 C CA . VAL A 1 599 ? 9.636 -20.985 -7.894 1.00 44.12 599 VAL A CA 1
ATOM 4849 C C . VAL A 1 599 ? 10.313 -22.345 -8.104 1.00 44.12 599 VAL A C 1
ATOM 4851 O O . VAL A 1 599 ? 10.376 -22.810 -9.248 1.00 44.12 599 VAL A O 1
ATOM 4854 N N . PRO A 1 600 ? 10.849 -23.002 -7.057 1.00 46.12 600 PRO A N 1
ATOM 4855 C CA . PRO A 1 600 ? 11.438 -24.331 -7.192 1.00 46.12 600 PRO A CA 1
ATOM 4856 C C . PRO A 1 600 ? 10.429 -25.303 -7.818 1.00 46.12 600 PRO A C 1
ATOM 4858 O O . PRO A 1 600 ? 9.246 -25.283 -7.485 1.00 46.12 600 PRO A O 1
ATOM 4861 N N . LYS A 1 601 ? 10.916 -26.133 -8.750 1.00 41.78 601 LYS A N 1
ATOM 4862 C CA . LYS A 1 601 ? 10.158 -27.100 -9.564 1.00 41.78 601 LYS A CA 1
ATOM 4863 C C . LYS A 1 601 ? 9.157 -27.919 -8.733 1.00 41.78 601 LYS A C 1
ATOM 4865 O O . LYS A 1 601 ? 9.472 -29.010 -8.268 1.00 41.78 601 LYS A O 1
ATOM 4870 N N . ILE A 1 602 ? 7.918 -27.449 -8.651 1.00 44.09 602 ILE A N 1
ATOM 4871 C CA . ILE A 1 602 ? 6.752 -28.278 -8.358 1.00 44.09 602 ILE A CA 1
ATOM 4872 C C . ILE A 1 602 ? 6.109 -28.580 -9.711 1.00 44.09 602 ILE A C 1
ATOM 4874 O O . ILE A 1 602 ? 5.852 -27.671 -10.499 1.00 44.09 602 ILE A O 1
ATOM 4878 N N . LYS A 1 603 ? 5.910 -29.871 -10.011 1.00 49.59 603 LYS A N 1
ATOM 4879 C CA . LYS A 1 603 ? 5.248 -30.365 -11.230 1.00 49.59 603 LYS A CA 1
ATOM 4880 C C . LYS A 1 603 ? 3.789 -29.885 -11.254 1.00 49.59 603 LYS A C 1
ATOM 4882 O O . LYS A 1 603 ? 2.891 -30.602 -10.828 1.00 49.59 603 LYS A O 1
ATOM 4887 N N . GLY A 1 604 ? 3.580 -28.663 -11.727 1.00 47.50 604 GLY A N 1
ATOM 4888 C CA . GLY A 1 604 ? 2.284 -28.041 -11.971 1.00 47.50 604 GLY A CA 1
ATOM 4889 C C . GLY A 1 604 ? 2.024 -27.863 -13.463 1.00 47.50 604 GLY A C 1
ATOM 4890 O O . GLY A 1 604 ? 2.950 -27.852 -14.271 1.00 47.50 604 GLY A O 1
ATOM 4891 N N . SER A 1 605 ? 0.741 -27.779 -13.809 1.00 51.66 605 SER A N 1
ATOM 4892 C CA . SER A 1 605 ? 0.181 -27.683 -15.159 1.00 51.66 605 SER A CA 1
ATOM 4893 C C . SER A 1 605 ? 0.950 -26.747 -16.094 1.00 51.66 605 SER A C 1
ATOM 4895 O O . SER A 1 605 ? 1.245 -25.610 -15.733 1.00 51.66 605 SER A O 1
ATOM 4897 N N . ILE A 1 606 ? 1.200 -27.243 -17.310 1.00 49.88 606 ILE A N 1
ATOM 4898 C CA . ILE A 1 606 ? 1.782 -26.520 -18.449 1.00 49.88 606 ILE A CA 1
ATOM 4899 C C . ILE A 1 606 ? 1.161 -25.122 -18.523 1.00 49.88 606 ILE A C 1
ATOM 4901 O O . ILE A 1 606 ? -0.064 -24.987 -18.564 1.00 49.88 606 ILE A O 1
ATOM 4905 N N . SER A 1 607 ? 2.007 -24.092 -18.497 1.00 65.06 607 SER A N 1
ATOM 4906 C CA . SER A 1 607 ? 1.550 -22.706 -18.520 1.00 65.06 607 SER A CA 1
ATOM 4907 C C . SER A 1 607 ? 0.757 -22.438 -19.807 1.00 65.06 607 SER A C 1
ATOM 4909 O O . SER A 1 607 ? 1.096 -22.947 -20.876 1.00 65.06 607 SER A O 1
ATOM 4911 N N . LYS A 1 608 ? -0.303 -21.620 -19.733 1.00 65.19 608 LYS A N 1
ATOM 4912 C CA . LYS A 1 608 ? -1.069 -21.178 -20.920 1.00 65.19 608 LYS A CA 1
ATOM 4913 C C . LYS A 1 608 ? -0.151 -20.581 -22.002 1.00 65.19 608 LYS A C 1
ATOM 4915 O O . LYS A 1 608 ? -0.442 -20.727 -23.185 1.00 65.19 608 LYS A O 1
ATOM 4920 N N . ALA A 1 609 ? 0.969 -19.974 -21.599 1.00 64.00 609 ALA A N 1
ATOM 4921 C CA . ALA A 1 609 ? 1.993 -19.452 -22.497 1.00 64.00 609 ALA A CA 1
ATOM 4922 C C . ALA A 1 609 ? 2.720 -20.561 -23.281 1.00 64.00 609 ALA A C 1
ATOM 4924 O O . ALA A 1 609 ? 2.915 -20.411 -24.481 1.00 64.00 609 ALA A O 1
ATOM 4925 N N . ASP A 1 610 ? 3.038 -21.702 -22.660 1.00 65.69 610 ASP A N 1
ATOM 4926 C CA . ASP A 1 610 ? 3.639 -22.847 -23.363 1.00 65.69 610 ASP A CA 1
ATOM 4927 C C . ASP A 1 610 ? 2.647 -23.542 -24.309 1.00 65.69 610 ASP A C 1
ATOM 4929 O O . ASP A 1 610 ? 3.050 -24.081 -25.339 1.00 65.69 610 ASP A O 1
ATOM 4933 N N . VAL A 1 611 ? 1.345 -23.520 -23.995 1.00 65.44 611 VAL A N 1
ATOM 4934 C CA . VAL A 1 611 ? 0.294 -24.027 -24.899 1.00 65.44 611 VAL A CA 1
ATOM 4935 C C . VAL A 1 611 ? 0.119 -23.098 -26.101 1.00 65.44 611 VAL A C 1
ATOM 4937 O O . VAL A 1 611 ? 0.066 -23.576 -27.229 1.00 65.44 611 VAL A O 1
ATOM 4940 N N . LEU A 1 612 ? 0.095 -21.779 -25.885 1.00 68.56 612 LEU A N 1
ATOM 4941 C CA . LEU A 1 612 ? 0.019 -20.795 -26.968 1.00 68.56 612 LEU A CA 1
ATOM 4942 C C . LEU A 1 612 ? 1.281 -20.799 -27.836 1.00 68.56 612 LEU A C 1
ATOM 4944 O O . LEU A 1 612 ? 1.169 -20.733 -29.054 1.00 68.56 612 LEU A O 1
ATOM 4948 N N . PHE A 1 613 ? 2.467 -20.962 -27.246 1.00 68.44 613 PHE A N 1
ATOM 4949 C CA . PHE A 1 613 ? 3.718 -21.081 -27.998 1.00 68.44 613 PHE A CA 1
ATOM 4950 C C . PHE A 1 613 ? 3.759 -22.364 -28.843 1.00 68.44 613 PHE A C 1
ATOM 4952 O O . PHE A 1 613 ? 4.204 -22.330 -29.987 1.00 68.44 613 PHE A O 1
ATOM 4959 N N . LYS A 1 614 ? 3.219 -23.480 -28.331 1.00 70.50 614 LYS A N 1
ATOM 4960 C CA . LYS A 1 614 ? 3.061 -24.725 -29.104 1.00 70.50 614 LYS A CA 1
ATOM 4961 C C . LYS A 1 614 ? 1.976 -24.658 -30.180 1.00 70.50 614 LYS A C 1
ATOM 4963 O O . LYS A 1 614 ? 2.094 -25.371 -31.165 1.00 70.50 614 LYS A O 1
ATOM 4968 N N . LEU A 1 615 ? 0.945 -23.830 -30.007 1.00 69.25 615 LEU A N 1
ATOM 4969 C CA . LEU A 1 615 ? -0.072 -23.571 -31.036 1.00 69.25 615 LEU A CA 1
ATOM 4970 C C . LEU A 1 615 ? 0.412 -22.572 -32.102 1.00 69.25 615 LEU A C 1
ATOM 4972 O O . LEU A 1 615 ? -0.064 -22.613 -33.230 1.00 69.25 615 LEU A O 1
ATOM 4976 N N . LEU A 1 616 ? 1.356 -21.689 -31.758 1.00 67.19 616 LEU A N 1
ATOM 4977 C CA . LEU A 1 616 ? 2.002 -20.754 -32.688 1.00 67.19 616 LEU A CA 1
ATOM 4978 C C . LEU A 1 616 ? 3.147 -21.395 -33.484 1.00 67.19 616 LEU A C 1
ATOM 4980 O O . LEU A 1 616 ? 3.474 -20.919 -34.571 1.00 67.19 616 LEU A O 1
ATOM 4984 N N . GLN A 1 617 ? 3.747 -22.475 -32.978 1.00 68.94 617 GLN A N 1
ATOM 4985 C CA . GLN A 1 617 ? 4.673 -23.298 -33.749 1.00 68.94 617 GLN A CA 1
ATOM 4986 C C . GLN A 1 617 ? 3.895 -24.131 -34.769 1.00 68.94 617 GLN A C 1
ATOM 4988 O O . GLN A 1 617 ? 3.472 -25.252 -34.495 1.00 68.94 617 GLN A O 1
ATOM 4993 N N . ILE A 1 618 ? 3.729 -23.561 -35.963 1.00 72.81 618 ILE A N 1
ATOM 4994 C CA . ILE A 1 618 ? 3.312 -24.294 -37.160 1.00 72.81 618 ILE A CA 1
ATOM 4995 C C . ILE A 1 618 ? 4.270 -25.476 -37.308 1.00 72.81 618 ILE A C 1
ATOM 4997 O O . ILE A 1 618 ? 5.490 -25.289 -37.309 1.00 72.81 618 ILE A O 1
ATOM 5001 N N . SER A 1 619 ? 3.731 -26.694 -37.371 1.00 72.75 619 SER A N 1
ATOM 5002 C CA . SER A 1 619 ? 4.588 -27.869 -37.497 1.00 72.75 619 SER A CA 1
ATOM 5003 C C . SER A 1 619 ? 5.346 -27.794 -38.832 1.00 72.75 619 SER A C 1
ATOM 5005 O O . SER A 1 619 ? 4.802 -27.282 -39.815 1.00 72.75 619 SER A O 1
ATOM 5007 N N . PRO A 1 620 ? 6.588 -28.294 -38.910 1.00 77.31 620 PRO A N 1
ATOM 5008 C CA . PRO A 1 620 ? 7.355 -28.278 -40.156 1.00 77.31 620 PRO A CA 1
ATOM 5009 C C . PRO A 1 620 ? 6.606 -28.946 -41.326 1.00 77.31 620 PRO A C 1
ATOM 5011 O O . PRO A 1 620 ? 6.744 -28.512 -42.469 1.00 77.31 620 PRO A O 1
ATOM 5014 N N . ASP A 1 621 ? 5.729 -29.917 -41.051 1.00 76.00 621 ASP A N 1
ATOM 5015 C CA . ASP A 1 621 ? 4.871 -30.550 -42.062 1.00 76.00 621 ASP A CA 1
ATOM 5016 C C . ASP A 1 621 ? 3.764 -29.608 -42.569 1.00 76.00 621 ASP A C 1
ATOM 5018 O O . ASP A 1 621 ? 3.413 -29.608 -43.752 1.00 76.00 621 ASP A O 1
ATOM 5022 N N . GLU A 1 622 ? 3.211 -28.777 -41.686 1.00 78.88 622 GLU A N 1
ATOM 5023 C CA . GLU A 1 622 ? 2.191 -27.785 -42.025 1.00 78.88 622 GLU A CA 1
ATOM 5024 C C . GLU A 1 622 ? 2.798 -26.583 -42.766 1.00 78.88 622 GLU A C 1
ATOM 5026 O O . GLU A 1 622 ? 2.201 -26.096 -43.727 1.00 78.88 622 GLU A O 1
ATOM 5031 N N . GLN A 1 623 ? 4.023 -26.174 -42.415 1.00 79.88 623 GLN A N 1
ATOM 5032 C CA . GLN A 1 623 ? 4.816 -25.203 -43.181 1.00 79.88 623 GLN A CA 1
ATOM 5033 C C . GLN A 1 623 ? 5.119 -25.723 -44.593 1.00 79.88 623 GLN A C 1
ATOM 5035 O O . GLN A 1 623 ? 4.836 -25.024 -45.567 1.00 79.88 623 GLN A O 1
ATOM 5040 N N . ALA A 1 624 ? 5.562 -26.978 -44.723 1.00 79.06 624 ALA A N 1
ATOM 5041 C CA . ALA A 1 624 ? 5.798 -27.606 -46.023 1.00 79.06 624 ALA A CA 1
ATOM 5042 C C . ALA A 1 624 ? 4.513 -27.705 -46.869 1.00 79.06 624 ALA A C 1
ATOM 5044 O O . ALA A 1 624 ? 4.541 -27.519 -48.087 1.00 79.06 624 ALA A O 1
ATOM 5045 N N . ASN A 1 625 ? 3.356 -27.955 -46.248 1.00 78.62 625 ASN A N 1
ATOM 5046 C CA . ASN A 1 625 ? 2.070 -27.961 -46.948 1.00 78.62 625 ASN A CA 1
ATOM 5047 C C . ASN A 1 625 ? 1.603 -26.556 -47.347 1.00 78.62 625 ASN A C 1
ATOM 5049 O O . ASN A 1 625 ? 1.041 -26.396 -48.432 1.00 78.62 625 ASN A O 1
ATOM 5053 N N . ARG A 1 626 ? 1.874 -25.532 -46.529 1.00 79.88 626 ARG A N 1
ATOM 5054 C CA . ARG A 1 626 ? 1.616 -24.127 -46.875 1.00 79.88 626 ARG A CA 1
ATOM 5055 C C . ARG A 1 626 ? 2.484 -23.666 -48.039 1.00 79.88 626 ARG A C 1
ATOM 5057 O O . ARG A 1 626 ? 1.965 -23.032 -48.950 1.00 79.88 626 ARG A O 1
ATOM 5064 N N . GLU A 1 627 ? 3.758 -24.041 -48.068 1.00 82.19 627 GLU A N 1
ATOM 5065 C CA . GLU A 1 627 ? 4.653 -23.759 -49.195 1.00 82.19 627 GLU A CA 1
ATOM 5066 C C . GLU A 1 627 ? 4.211 -24.485 -50.469 1.00 82.19 627 GLU A C 1
ATOM 5068 O O . GLU A 1 627 ? 4.172 -23.883 -51.539 1.00 82.19 627 GLU A O 1
ATOM 5073 N N . ARG A 1 628 ? 3.769 -25.746 -50.365 1.00 79.44 628 ARG A N 1
ATOM 5074 C CA . ARG A 1 628 ? 3.171 -26.482 -51.495 1.00 79.44 628 ARG A CA 1
ATOM 5075 C C . ARG A 1 628 ? 1.879 -25.838 -51.994 1.00 79.44 628 ARG A C 1
ATOM 5077 O O . ARG A 1 628 ? 1.614 -25.839 -53.195 1.00 79.44 628 ARG A O 1
ATOM 5084 N N . PHE A 1 629 ? 1.070 -25.297 -51.089 1.00 75.25 629 PHE A N 1
ATOM 5085 C CA . PHE A 1 629 ? -0.160 -24.592 -51.429 1.00 75.25 629 PHE A CA 1
ATOM 5086 C C . PHE A 1 629 ? 0.127 -23.241 -52.100 1.00 75.25 629 PHE A C 1
ATOM 5088 O O . PHE A 1 629 ? -0.460 -22.938 -53.137 1.00 75.25 629 PHE A O 1
ATOM 5095 N N . LEU A 1 630 ? 1.088 -22.472 -51.582 1.00 80.38 630 LEU A N 1
ATOM 5096 C CA . LEU A 1 630 ? 1.543 -21.221 -52.192 1.00 80.38 630 LEU A CA 1
ATOM 5097 C C . LEU A 1 630 ? 2.211 -21.458 -53.553 1.00 80.38 630 LEU A C 1
ATOM 5099 O O . LEU A 1 630 ? 1.971 -20.696 -54.484 1.00 80.38 630 LEU A O 1
ATOM 5103 N N . ALA A 1 631 ? 2.961 -22.551 -53.719 1.00 74.00 631 ALA A N 1
ATOM 5104 C CA . ALA A 1 631 ? 3.521 -22.953 -55.008 1.00 74.00 631 ALA A CA 1
ATOM 5105 C C . ALA A 1 631 ? 2.430 -23.282 -56.047 1.00 74.00 631 ALA A C 1
ATOM 5107 O O . ALA A 1 631 ? 2.575 -22.912 -57.212 1.00 74.00 631 ALA A O 1
ATOM 5108 N N . ARG A 1 632 ? 1.309 -23.897 -55.627 1.00 75.75 632 ARG A N 1
ATOM 5109 C CA . ARG A 1 632 ? 0.131 -24.111 -56.494 1.00 75.75 632 ARG A CA 1
ATOM 5110 C C . ARG A 1 632 ? -0.549 -22.803 -56.887 1.00 75.75 632 ARG A C 1
ATOM 5112 O O . ARG A 1 632 ? -0.911 -22.651 -58.048 1.00 75.75 632 ARG A O 1
ATOM 5119 N N . LEU A 1 633 ? -0.711 -21.870 -55.948 1.00 71.81 633 LEU A N 1
ATOM 5120 C CA . LEU A 1 633 ? -1.300 -20.556 -56.233 1.00 71.81 633 LEU A CA 1
ATOM 5121 C C . LEU A 1 633 ? -0.408 -19.700 -57.143 1.00 71.81 633 LEU A C 1
ATOM 5123 O O . LEU A 1 633 ? -0.921 -18.932 -57.949 1.00 71.81 633 LEU A O 1
ATOM 5127 N N . ALA A 1 634 ? 0.913 -19.873 -57.070 1.00 77.12 634 ALA A N 1
ATOM 5128 C CA . ALA A 1 634 ? 1.883 -19.182 -57.919 1.00 77.12 634 ALA A CA 1
ATOM 5129 C C . ALA A 1 634 ? 2.036 -19.788 -59.332 1.00 77.12 634 ALA A C 1
ATOM 5131 O O . ALA A 1 634 ? 2.953 -19.411 -60.060 1.00 77.12 634 ALA A O 1
ATOM 5132 N N . GLY A 1 635 ? 1.193 -20.752 -59.726 1.00 68.88 635 GLY A N 1
ATOM 5133 C CA . GLY A 1 635 ? 1.206 -21.335 -61.074 1.00 68.88 635 GLY A CA 1
ATOM 5134 C C . GLY A 1 635 ? 2.442 -22.183 -61.405 1.00 68.88 635 GLY A C 1
ATOM 5135 O O . GLY A 1 635 ? 2.606 -22.609 -62.546 1.00 68.88 635 GLY A O 1
ATOM 5136 N N . ARG A 1 636 ? 3.309 -22.470 -60.425 1.00 56.16 636 ARG A N 1
ATOM 5137 C CA . ARG A 1 636 ? 4.421 -23.413 -60.584 1.00 56.16 636 ARG A CA 1
ATOM 5138 C C . ARG A 1 636 ? 3.912 -24.811 -60.275 1.00 56.16 636 ARG A C 1
ATOM 5140 O O . ARG A 1 636 ? 3.717 -25.163 -59.118 1.00 56.16 636 ARG A O 1
ATOM 5147 N N . THR A 1 637 ? 3.706 -25.620 -61.305 1.00 56.28 637 THR A N 1
ATOM 5148 C CA . THR A 1 637 ? 3.443 -27.051 -61.155 1.00 56.28 637 THR A CA 1
ATOM 5149 C C . THR A 1 637 ? 4.732 -27.769 -60.734 1.00 56.28 637 THR A C 1
ATOM 5151 O O . THR A 1 637 ? 5.678 -27.834 -61.519 1.00 56.28 637 THR A O 1
ATOM 5154 N N . PRO A 1 638 ? 4.829 -28.332 -59.514 1.00 52.50 638 PRO A N 1
ATOM 5155 C CA . PRO A 1 638 ? 5.903 -29.265 -59.217 1.00 52.50 638 PRO A CA 1
ATOM 5156 C C . PRO A 1 638 ? 5.615 -30.588 -59.939 1.00 52.50 638 PRO A C 1
ATOM 5158 O O . PRO A 1 638 ? 4.568 -31.207 -59.738 1.00 52.50 638 PRO A O 1
ATOM 5161 N N . LEU A 1 639 ? 6.548 -31.009 -60.793 1.00 48.12 639 LEU A N 1
ATOM 5162 C CA . LEU A 1 639 ? 6.566 -32.336 -61.403 1.00 48.12 639 LEU A CA 1
ATOM 5163 C C . LEU A 1 639 ? 6.593 -33.402 -60.296 1.00 48.12 639 LEU A C 1
ATOM 5165 O O . LEU A 1 639 ? 7.448 -33.390 -59.412 1.00 48.12 639 LEU A O 1
ATOM 5169 N N . PHE A 1 640 ? 5.609 -34.297 -60.332 1.00 43.66 640 PHE A N 1
ATOM 5170 C CA . PHE A 1 640 ? 5.420 -35.374 -59.368 1.00 43.66 640 PHE A CA 1
ATOM 5171 C C . PHE A 1 640 ? 6.585 -36.374 -59.396 1.00 43.66 640 PHE A C 1
ATOM 5173 O O . PHE A 1 640 ? 6.828 -37.015 -60.414 1.00 43.66 640 PHE A O 1
ATOM 5180 N N . ALA A 1 641 ? 7.201 -36.607 -58.236 1.00 39.38 641 ALA A N 1
ATOM 5181 C CA . ALA A 1 641 ? 7.804 -37.892 -57.903 1.00 39.38 641 ALA A CA 1
ATOM 5182 C C . ALA A 1 641 ? 6.849 -38.615 -56.945 1.00 39.38 641 ALA A C 1
ATOM 5184 O O . ALA A 1 641 ? 6.696 -38.250 -55.779 1.00 39.38 641 ALA A O 1
ATOM 5185 N N . VAL A 1 642 ? 6.144 -39.605 -57.488 1.00 48.22 642 VAL A N 1
ATOM 5186 C CA . VAL A 1 642 ? 5.256 -40.510 -56.760 1.00 48.22 642 VAL A CA 1
ATOM 5187 C C . VAL A 1 642 ? 6.111 -41.388 -55.847 1.00 48.22 642 VAL A C 1
ATOM 5189 O O . VAL A 1 642 ? 6.910 -42.182 -56.334 1.00 48.22 642 VAL A O 1
ATOM 5192 N N . SER A 1 643 ? 5.926 -41.285 -54.530 1.00 39.53 643 SER A N 1
ATOM 5193 C CA . SER A 1 643 ? 6.328 -42.345 -53.605 1.00 39.53 643 SER A CA 1
ATOM 5194 C C . SER A 1 643 ? 5.126 -42.815 -52.788 1.00 39.53 643 SER A C 1
ATOM 5196 O O . SER A 1 643 ? 4.200 -42.074 -52.457 1.00 39.53 643 SER A O 1
ATOM 5198 N N . SER A 1 644 ? 5.099 -44.125 -52.608 1.00 42.25 644 SER A N 1
ATOM 5199 C CA . SER A 1 644 ? 3.948 -44.970 -52.336 1.00 42.25 644 SER A CA 1
ATOM 5200 C C . SER A 1 644 ? 3.372 -44.838 -50.924 1.00 42.25 644 SER A C 1
ATOM 5202 O O . SER A 1 644 ? 4.041 -45.115 -49.931 1.00 42.25 644 SER A O 1
ATOM 5204 N N . LYS A 1 645 ? 2.077 -44.514 -50.888 1.00 42.72 645 LYS A N 1
ATOM 5205 C CA . LYS A 1 645 ? 0.994 -45.093 -50.071 1.00 42.72 645 LYS A CA 1
ATOM 5206 C C . LYS A 1 645 ? 1.428 -46.060 -48.943 1.00 42.72 645 LYS A C 1
ATOM 5208 O O . LYS A 1 645 ? 1.739 -47.222 -49.194 1.00 42.72 645 LYS A O 1
ATOM 5213 N N . LYS A 1 646 ? 1.301 -45.612 -47.688 1.00 41.84 646 LYS A N 1
ATOM 5214 C CA . LYS A 1 646 ? 0.976 -46.473 -46.537 1.00 41.84 646 LYS A CA 1
ATOM 5215 C C . LYS A 1 646 ? -0.310 -45.961 -45.899 1.00 41.84 646 LYS A C 1
ATOM 5217 O O . LYS A 1 646 ? -0.401 -44.804 -45.503 1.00 41.84 646 LYS A O 1
ATOM 5222 N N . GLU A 1 647 ? -1.304 -46.837 -45.861 1.00 48.75 647 GLU A N 1
ATOM 5223 C CA . GLU A 1 647 ? -2.628 -46.612 -45.290 1.00 48.75 647 GLU A CA 1
ATOM 5224 C C . GLU A 1 647 ? -2.520 -46.412 -43.772 1.00 48.75 647 GLU A C 1
ATOM 5226 O O . GLU A 1 647 ? -2.224 -47.340 -43.018 1.00 48.75 647 GLU A O 1
ATOM 5231 N N . GLY A 1 648 ? -2.730 -45.172 -43.327 1.00 40.00 648 GLY A N 1
ATOM 5232 C CA . GLY A 1 648 ? -2.898 -44.803 -41.926 1.00 40.00 648 GLY A CA 1
ATOM 5233 C C . GLY A 1 648 ? -4.377 -44.580 -41.639 1.00 40.00 648 GLY A C 1
ATOM 5234 O O . GLY A 1 648 ? -4.990 -43.684 -42.210 1.00 40.00 648 GLY A O 1
ATOM 5235 N N . LYS A 1 649 ? -4.930 -45.441 -40.785 1.00 43.19 649 LYS A N 1
ATOM 5236 C CA . LYS A 1 649 ? -6.332 -45.504 -40.358 1.00 43.19 649 LYS A CA 1
ATOM 5237 C C . LYS A 1 649 ? -6.919 -44.133 -40.005 1.00 43.19 649 LYS A C 1
ATOM 5239 O O . LYS A 1 649 ? -6.319 -43.356 -39.269 1.00 43.19 649 LYS A O 1
ATOM 5244 N N . GLU A 1 650 ? -8.138 -43.931 -40.484 1.00 37.69 650 GLU A N 1
ATOM 5245 C CA . GLU A 1 650 ? -9.093 -42.891 -40.118 1.00 37.69 650 GLU A CA 1
ATOM 5246 C C . GLU A 1 650 ? -9.135 -42.673 -38.591 1.00 37.69 650 GLU A C 1
ATOM 5248 O O . GLU A 1 650 ? -9.546 -43.543 -37.818 1.00 37.69 650 GLU A O 1
ATOM 5253 N N . ILE A 1 651 ? -8.648 -41.512 -38.141 1.00 45.59 651 ILE A N 1
ATOM 5254 C CA . ILE A 1 651 ? -8.659 -41.113 -36.731 1.00 45.59 651 ILE A CA 1
ATOM 5255 C C . ILE A 1 651 ? -10.034 -40.515 -36.431 1.00 45.59 651 ILE A C 1
ATOM 5257 O O . ILE A 1 651 ? -10.260 -39.313 -36.550 1.00 45.59 651 ILE A O 1
ATOM 5261 N N . ILE A 1 652 ? -10.959 -41.373 -36.008 1.00 39.94 652 ILE A N 1
ATOM 5262 C CA . ILE A 1 652 ? -12.162 -40.952 -35.290 1.00 39.94 652 ILE A CA 1
ATOM 5263 C C . ILE A 1 652 ? -11.707 -40.487 -33.902 1.00 39.94 652 ILE A C 1
ATOM 5265 O O . ILE A 1 652 ? -11.310 -41.301 -33.063 1.00 39.94 652 ILE A O 1
ATOM 5269 N N . PHE A 1 653 ? -11.756 -39.178 -33.647 1.00 43.75 653 PHE A N 1
ATOM 5270 C CA . PHE A 1 653 ? -11.503 -38.601 -32.326 1.00 43.75 653 PHE A CA 1
ATOM 5271 C C . PHE A 1 653 ? -12.594 -39.043 -31.340 1.00 43.75 653 PHE A C 1
ATOM 5273 O O . PHE A 1 653 ? -13.614 -38.381 -31.165 1.00 43.75 653 PHE A O 1
ATOM 5280 N N . ARG A 1 654 ? -12.370 -40.168 -30.655 1.00 46.09 654 ARG A N 1
ATOM 5281 C CA . ARG A 1 654 ? -13.050 -40.458 -29.390 1.00 46.09 654 ARG A CA 1
ATOM 5282 C C . ARG A 1 654 ? -12.241 -39.802 -28.269 1.00 46.09 654 ARG A C 1
ATOM 5284 O O . ARG A 1 654 ? -11.053 -40.111 -28.154 1.00 46.09 654 ARG A O 1
ATOM 5291 N N . PRO A 1 655 ? -12.827 -38.918 -27.442 1.00 47.34 655 PRO A N 1
ATOM 5292 C CA . PRO A 1 655 ? -12.121 -38.355 -26.300 1.00 47.34 655 PRO A CA 1
ATOM 5293 C C . PRO A 1 655 ? -11.694 -39.499 -25.375 1.00 47.34 655 PRO A C 1
ATOM 5295 O O . PRO A 1 655 ? -12.522 -40.196 -24.787 1.00 47.34 655 PRO A O 1
ATOM 5298 N N . LEU A 1 656 ? -10.384 -39.734 -25.289 1.00 43.34 656 LEU A N 1
ATOM 5299 C CA . LEU A 1 656 ? -9.800 -40.698 -24.367 1.00 43.34 656 LEU A CA 1
ATOM 5300 C C . LEU A 1 656 ? -10.052 -40.200 -22.945 1.00 43.34 656 LEU A C 1
ATOM 5302 O O . LEU A 1 656 ? -9.359 -39.312 -22.447 1.00 43.34 656 LEU A O 1
ATOM 5306 N N . VAL A 1 657 ? -11.059 -40.781 -22.293 1.00 49.00 657 VAL A N 1
ATOM 5307 C CA . VAL A 1 657 ? -11.306 -40.589 -20.866 1.00 49.00 657 VAL A CA 1
ATOM 5308 C C . VAL A 1 657 ? -10.047 -41.036 -20.129 1.00 49.00 657 VAL A C 1
ATOM 5310 O O . VAL A 1 657 ? -9.660 -42.208 -20.159 1.00 49.00 657 VAL A O 1
ATOM 5313 N N . LYS A 1 658 ? -9.365 -40.068 -19.515 1.00 56.53 658 LYS A N 1
ATOM 5314 C CA . LYS A 1 658 ? -8.148 -40.277 -18.732 1.00 56.53 658 LYS A CA 1
ATOM 5315 C C . LYS A 1 658 ? -8.464 -41.312 -17.649 1.00 56.53 658 LYS A C 1
ATOM 5317 O O . LYS A 1 658 ? -9.306 -41.070 -16.787 1.00 56.53 658 LYS A O 1
ATOM 5322 N N . LYS A 1 659 ? -7.831 -42.487 -17.706 1.00 55.62 659 LYS A N 1
ATOM 5323 C CA . LYS A 1 659 ? -7.979 -43.505 -16.658 1.00 55.62 659 LYS A CA 1
ATOM 5324 C C . LYS A 1 659 ? -7.420 -42.908 -15.368 1.00 55.62 659 LYS A C 1
ATOM 5326 O O . LYS A 1 659 ? -6.216 -42.678 -15.287 1.00 55.62 659 LYS A O 1
ATOM 5331 N N . SER A 1 660 ? -8.298 -42.617 -14.406 1.00 62.81 660 SER A N 1
ATOM 5332 C CA . SER A 1 660 ? -7.907 -42.065 -13.108 1.00 62.81 660 SER A CA 1
ATOM 5333 C C . SER A 1 660 ? -6.847 -42.967 -12.478 1.00 62.81 660 SER A C 1
ATOM 5335 O O . SER A 1 660 ? -6.999 -44.198 -12.460 1.00 62.81 660 SER A O 1
ATOM 5337 N N . SER A 1 661 ? -5.772 -42.358 -11.990 1.00 76.88 661 SER A N 1
ATOM 5338 C CA . SER A 1 661 ? -4.643 -43.070 -11.395 1.00 76.88 661 SER A CA 1
ATOM 5339 C C . SER A 1 661 ? -5.130 -43.975 -10.258 1.00 76.88 661 SER A C 1
ATOM 5341 O O . SER A 1 661 ? -6.074 -43.636 -9.540 1.00 76.88 661 SER A O 1
ATOM 5343 N N . PHE A 1 662 ? -4.502 -45.139 -10.070 1.00 78.31 662 PHE A N 1
ATOM 5344 C CA . PHE A 1 662 ? -4.836 -46.050 -8.966 1.00 78.31 662 PHE A CA 1
ATOM 5345 C C . PHE A 1 662 ? -4.764 -45.331 -7.604 1.00 78.31 662 PHE A C 1
ATOM 5347 O O . PHE A 1 662 ? -5.610 -45.554 -6.740 1.00 78.31 662 PHE A O 1
ATOM 5354 N N . PHE A 1 663 ? -3.844 -44.368 -7.470 1.00 74.94 663 PHE A N 1
ATOM 5355 C CA . PHE A 1 663 ? -3.740 -43.494 -6.300 1.00 74.94 663 PHE A CA 1
ATOM 5356 C C . PHE A 1 663 ? -4.913 -42.519 -6.149 1.00 74.94 663 PHE A C 1
ATOM 5358 O O . PHE A 1 663 ? -5.369 -42.315 -5.031 1.00 74.94 663 PHE A O 1
ATOM 5365 N N . GLU A 1 664 ? -5.460 -41.965 -7.235 1.00 75.75 664 GLU A N 1
ATOM 5366 C CA . GLU A 1 664 ? -6.646 -41.092 -7.162 1.00 75.75 664 GLU A CA 1
ATOM 5367 C C . GLU A 1 664 ? -7.882 -41.870 -6.710 1.00 75.75 664 GLU A C 1
ATOM 5369 O O . GLU A 1 664 ? -8.674 -41.370 -5.916 1.00 75.75 664 GLU A O 1
ATOM 5374 N N . LYS A 1 665 ? -8.028 -43.127 -7.150 1.00 87.00 665 LYS A N 1
ATOM 5375 C CA . LYS A 1 665 ? -9.130 -43.993 -6.703 1.00 87.00 665 LYS A CA 1
ATOM 5376 C C . LYS A 1 665 ? -9.012 -44.344 -5.222 1.00 87.00 665 LYS A C 1
ATOM 5378 O O . LYS A 1 665 ? -10.025 -44.394 -4.528 1.00 87.00 665 LYS A O 1
ATOM 5383 N N . ILE A 1 666 ? -7.795 -44.588 -4.738 1.00 87.75 666 ILE A N 1
ATOM 5384 C CA . ILE A 1 666 ? -7.545 -44.866 -3.320 1.00 87.75 666 ILE A CA 1
ATOM 5385 C C . ILE A 1 666 ? -7.778 -43.612 -2.479 1.00 87.75 666 ILE A C 1
ATOM 5387 O O . ILE A 1 666 ? -8.478 -43.686 -1.473 1.00 87.75 666 ILE A O 1
ATOM 5391 N N . LEU A 1 667 ? -7.264 -42.458 -2.911 1.00 87.56 667 LEU A N 1
ATOM 5392 C CA . LEU A 1 667 ? -7.430 -41.195 -2.198 1.00 87.56 667 LEU A CA 1
ATOM 5393 C C . LEU A 1 667 ? -8.904 -40.783 -2.127 1.00 87.56 667 LEU A C 1
ATOM 5395 O O . LEU A 1 667 ? -9.374 -40.404 -1.060 1.00 87.56 667 LEU A O 1
ATOM 5399 N N . ALA A 1 668 ? -9.654 -40.933 -3.223 1.00 86.38 668 ALA A N 1
ATOM 5400 C CA . ALA A 1 668 ? -11.089 -40.660 -3.242 1.00 86.38 668 ALA A CA 1
ATOM 5401 C C . ALA A 1 668 ? -11.865 -41.569 -2.272 1.00 86.38 668 ALA A C 1
ATOM 5403 O O . ALA A 1 668 ? -12.760 -41.098 -1.573 1.00 86.38 668 ALA A O 1
ATOM 5404 N N . ARG A 1 669 ? -11.498 -42.855 -2.167 1.00 90.50 669 ARG A N 1
ATOM 5405 C CA . ARG A 1 669 ? -12.099 -43.784 -1.190 1.00 90.50 669 ARG A CA 1
ATOM 5406 C C . ARG A 1 669 ? -11.748 -43.417 0.251 1.00 90.50 669 ARG A C 1
ATOM 5408 O O . ARG A 1 669 ? -12.616 -43.489 1.116 1.00 90.50 669 ARG A O 1
ATOM 5415 N N . PHE A 1 670 ? -10.512 -42.989 0.503 1.00 94.75 670 PHE A N 1
ATOM 5416 C CA . PHE A 1 670 ? -10.089 -42.513 1.821 1.00 94.75 670 PHE A CA 1
ATOM 5417 C C . PHE A 1 670 ? -10.827 -41.236 2.227 1.00 94.75 670 PHE A C 1
ATOM 5419 O O . PHE A 1 670 ? -11.315 -41.145 3.348 1.00 94.75 670 PHE A O 1
ATOM 5426 N N . LEU A 1 671 ? -10.964 -40.282 1.302 1.00 92.19 671 LEU A N 1
ATOM 5427 C CA . LEU A 1 671 ? -11.697 -39.038 1.528 1.00 92.19 671 LEU A CA 1
ATOM 5428 C C . LEU A 1 671 ? -13.174 -39.318 1.833 1.00 92.19 671 LEU A C 1
ATOM 5430 O O . LEU A 1 671 ? -13.732 -38.753 2.769 1.00 92.19 671 LEU A O 1
ATOM 5434 N N . PHE A 1 672 ? -13.787 -40.240 1.089 1.00 94.31 672 PHE A N 1
ATOM 5435 C CA . PHE A 1 672 ? -15.170 -40.652 1.313 1.00 94.31 672 PHE A CA 1
ATOM 5436 C C . PHE A 1 672 ? -15.365 -41.310 2.689 1.00 94.31 672 PHE A C 1
ATOM 5438 O O . PHE A 1 672 ? -16.311 -40.979 3.400 1.00 94.31 672 PHE A O 1
ATOM 5445 N N . LEU A 1 673 ? -14.436 -42.173 3.115 1.00 95.31 673 LEU A N 1
ATOM 5446 C CA . LEU A 1 673 ? -14.446 -42.754 4.463 1.00 95.31 673 LEU A CA 1
ATOM 5447 C C . LEU A 1 673 ? -14.286 -41.696 5.564 1.00 95.31 673 LEU A C 1
ATOM 5449 O O . LEU A 1 673 ? -14.959 -41.779 6.589 1.00 95.31 673 LEU A O 1
ATOM 5453 N N . LEU A 1 674 ? -13.441 -40.687 5.346 1.00 94.44 674 LEU A N 1
ATOM 5454 C CA . LEU A 1 674 ? -13.238 -39.582 6.286 1.00 94.44 674 LEU A CA 1
ATOM 5455 C C . LEU A 1 674 ? -14.517 -38.750 6.464 1.00 94.44 674 LEU A C 1
ATOM 5457 O O . LEU A 1 674 ? -14.869 -38.393 7.587 1.00 94.44 674 LEU A O 1
ATOM 5461 N N . ILE A 1 675 ? -15.246 -38.504 5.371 1.00 94.62 675 ILE A N 1
ATOM 5462 C CA . ILE A 1 675 ? -16.543 -37.814 5.400 1.00 94.62 675 ILE A CA 1
ATOM 5463 C C . ILE A 1 675 ? -17.571 -38.635 6.189 1.00 94.62 675 ILE A C 1
ATOM 5465 O O . ILE A 1 675 ? -18.263 -38.079 7.040 1.00 94.62 675 ILE A O 1
ATOM 5469 N N . ILE A 1 676 ? -17.637 -39.954 5.978 1.00 95.88 676 ILE A N 1
ATOM 5470 C CA . ILE A 1 676 ? -18.531 -40.832 6.752 1.00 95.88 676 ILE A CA 1
ATOM 5471 C C . ILE A 1 676 ? -18.189 -40.773 8.246 1.00 95.88 676 ILE A C 1
ATOM 5473 O O . ILE A 1 676 ? -19.087 -40.608 9.071 1.00 95.88 676 ILE A O 1
ATOM 5477 N N . PHE A 1 677 ? -16.905 -40.841 8.606 1.00 96.25 677 PHE A N 1
ATOM 5478 C CA . PHE A 1 677 ? -16.470 -40.739 10.001 1.00 96.25 677 PHE A CA 1
ATOM 5479 C C . PHE A 1 677 ? -16.848 -39.401 10.640 1.00 96.25 677 PHE A C 1
ATOM 5481 O O . PHE A 1 677 ? -17.311 -39.382 11.780 1.00 96.25 677 PHE A O 1
ATOM 5488 N N . ALA A 1 678 ? -16.703 -38.294 9.909 1.00 95.12 678 ALA A N 1
ATOM 5489 C CA . ALA A 1 678 ? -17.107 -36.978 10.387 1.00 95.12 678 ALA A CA 1
ATOM 5490 C C . ALA A 1 678 ? -18.619 -36.919 10.657 1.00 95.12 678 ALA A C 1
ATOM 5492 O O . ALA A 1 678 ? -19.036 -36.458 11.719 1.00 95.12 678 ALA A O 1
ATOM 5493 N N . VAL A 1 679 ? -19.445 -37.449 9.749 1.00 95.88 679 VAL A N 1
ATOM 5494 C CA . VAL A 1 679 ? -20.905 -37.498 9.933 1.00 95.88 679 VAL A CA 1
ATOM 5495 C C . VAL A 1 679 ? -21.275 -38.340 11.156 1.00 95.88 679 VAL A C 1
ATOM 5497 O O . VAL A 1 679 ? -22.047 -37.883 11.998 1.00 95.88 679 VAL A O 1
ATOM 5500 N N . VAL A 1 680 ? -20.674 -39.522 11.318 1.00 96.88 680 VAL A N 1
ATOM 5501 C CA . VAL A 1 680 ? -20.916 -40.393 12.480 1.00 96.88 680 VAL A CA 1
ATOM 5502 C C . VAL A 1 680 ? -20.502 -39.710 13.786 1.00 96.88 680 VAL A C 1
ATOM 5504 O O . VAL A 1 680 ? -21.279 -39.702 14.738 1.00 96.88 680 VAL A O 1
ATOM 5507 N N . ALA A 1 681 ? -19.328 -39.075 13.834 1.00 95.88 681 ALA A N 1
ATOM 5508 C CA . ALA A 1 681 ? -18.875 -38.334 15.012 1.00 95.88 681 ALA A CA 1
ATOM 5509 C C . ALA A 1 681 ? -19.824 -37.178 15.369 1.00 95.88 681 ALA A C 1
ATOM 5511 O O . ALA A 1 681 ? -20.099 -36.944 16.544 1.00 95.88 681 ALA A O 1
ATOM 5512 N N . THR A 1 682 ? -20.376 -36.498 14.361 1.00 94.06 682 THR A N 1
ATOM 5513 C CA . THR A 1 682 ? -21.341 -35.407 14.559 1.00 94.06 682 THR A CA 1
ATOM 5514 C C . THR A 1 682 ? -22.662 -35.926 15.132 1.00 94.06 682 THR A C 1
ATOM 5516 O O . THR A 1 682 ? -23.212 -35.325 16.052 1.00 94.06 682 THR A O 1
ATOM 5519 N N . ILE A 1 683 ? -23.149 -37.072 14.643 1.00 95.44 683 ILE A N 1
ATOM 5520 C CA . ILE A 1 683 ? -24.353 -37.728 15.174 1.00 95.44 683 ILE A CA 1
ATOM 5521 C C . ILE A 1 683 ? -24.123 -38.170 16.623 1.00 95.44 683 ILE A C 1
ATOM 5523 O O . ILE A 1 683 ? -24.967 -37.910 17.477 1.00 95.44 683 ILE A O 1
ATOM 5527 N N . ILE A 1 684 ? -22.970 -38.776 16.929 1.00 95.62 684 ILE A N 1
ATOM 5528 C CA . ILE A 1 684 ? -22.617 -39.176 18.300 1.00 95.62 684 ILE A CA 1
ATOM 5529 C C . ILE A 1 684 ? -22.561 -37.953 19.220 1.00 95.62 684 ILE A C 1
ATOM 5531 O O . ILE A 1 684 ? -23.119 -37.994 20.313 1.00 95.62 684 ILE A O 1
ATOM 5535 N N . ALA A 1 685 ? -21.943 -36.853 18.780 1.00 94.50 685 ALA A N 1
ATOM 5536 C CA . ALA A 1 685 ? -21.886 -35.615 19.550 1.00 94.50 685 ALA A CA 1
ATOM 5537 C C . ALA A 1 685 ? -23.285 -35.037 19.811 1.00 94.50 685 ALA A C 1
ATOM 5539 O O . ALA A 1 685 ? -23.574 -34.642 20.936 1.00 94.50 685 ALA A O 1
ATOM 5540 N N . LEU A 1 686 ? -24.173 -35.043 18.811 1.00 92.50 686 LEU A N 1
ATOM 5541 C CA . LEU A 1 686 ? -25.562 -34.602 18.967 1.00 92.50 686 LEU A CA 1
ATOM 5542 C C . LEU A 1 686 ? -26.340 -35.483 19.946 1.00 92.50 686 LEU A C 1
ATOM 5544 O O . LEU A 1 686 ? -27.013 -34.956 20.827 1.00 92.50 686 LEU A O 1
ATOM 5548 N N . VAL A 1 687 ? -26.221 -36.807 19.845 1.00 94.25 687 VAL A N 1
ATOM 5549 C CA . VAL A 1 687 ? -26.866 -37.735 20.788 1.00 94.25 687 VAL A CA 1
ATOM 5550 C C . VAL A 1 687 ? -26.325 -37.523 22.199 1.00 94.25 687 VAL A C 1
ATOM 5552 O O . VAL A 1 687 ? -27.101 -37.428 23.146 1.00 94.25 687 VAL A O 1
ATOM 5555 N N . TYR A 1 688 ? -25.010 -37.370 22.350 1.00 93.75 688 TYR A N 1
ATOM 5556 C CA . TYR A 1 688 ? -24.393 -37.084 23.640 1.00 93.75 688 TYR A CA 1
ATOM 5557 C C . TYR A 1 688 ? -24.924 -35.774 24.240 1.00 93.75 688 TYR A C 1
ATOM 5559 O O . TYR A 1 688 ? -25.291 -35.728 25.414 1.00 93.75 688 TYR A O 1
ATOM 5567 N N . PHE A 1 689 ? -25.045 -34.724 23.425 1.00 89.50 689 PHE A N 1
ATOM 5568 C CA . PHE A 1 689 ? -25.485 -33.412 23.893 1.00 89.50 689 PHE A CA 1
ATOM 5569 C C . PHE A 1 689 ? -26.984 -33.340 24.211 1.00 89.50 689 PHE A C 1
ATOM 5571 O O . PHE A 1 689 ? -27.373 -32.621 25.124 1.00 89.50 689 PHE A O 1
ATOM 5578 N N . TYR A 1 690 ? -27.827 -34.070 23.476 1.00 86.94 690 TYR A N 1
ATOM 5579 C CA . TYR A 1 690 ? -29.284 -34.003 23.637 1.00 86.94 690 TYR A CA 1
ATOM 5580 C C . TYR A 1 690 ? -29.874 -35.082 24.545 1.00 86.94 690 TYR A C 1
ATOM 5582 O O . TYR A 1 690 ? -30.950 -34.868 25.104 1.00 86.94 690 TYR A O 1
ATOM 5590 N N . VAL A 1 691 ? -29.213 -36.233 24.675 1.00 88.38 691 VAL A N 1
ATOM 5591 C CA . VAL A 1 691 ? -29.740 -37.384 25.426 1.00 88.38 691 VAL A CA 1
ATOM 5592 C C . VAL A 1 691 ? -29.002 -37.583 26.745 1.00 88.38 691 VAL A C 1
ATOM 5594 O O . VAL A 1 691 ? -29.632 -37.927 27.740 1.00 88.38 691 VAL A O 1
ATOM 5597 N N . ILE A 1 692 ? -27.680 -37.379 26.766 1.00 84.75 692 ILE A N 1
ATOM 5598 C CA . ILE A 1 692 ? -26.848 -37.727 27.928 1.00 84.75 692 ILE A CA 1
ATOM 5599 C C . ILE A 1 692 ? -26.605 -36.518 28.831 1.00 84.75 692 ILE A C 1
ATOM 5601 O O . ILE A 1 692 ? -26.555 -36.682 30.050 1.00 84.75 692 ILE A O 1
ATOM 5605 N N . LEU A 1 693 ? -26.484 -35.304 28.280 1.00 78.19 693 LEU A N 1
ATOM 5606 C CA . LEU A 1 693 ? -26.372 -34.114 29.120 1.00 78.19 693 LEU A CA 1
ATOM 5607 C C . LEU A 1 693 ? -27.733 -33.796 29.769 1.00 78.19 693 LEU A C 1
ATOM 5609 O O . LEU A 1 693 ? -28.703 -33.525 29.055 1.00 78.19 693 LEU A O 1
ATOM 5613 N N . PRO A 1 694 ? -27.831 -33.816 31.112 1.00 66.56 694 PRO A N 1
ATOM 5614 C CA . PRO A 1 694 ? -29.052 -33.439 31.807 1.00 66.56 694 PRO A CA 1
ATOM 5615 C C . PRO A 1 694 ? -29.383 -31.985 31.471 1.00 66.56 694 PRO A C 1
ATOM 5617 O O . PRO A 1 694 ? -28.521 -31.107 31.554 1.00 66.56 694 PRO A O 1
ATOM 5620 N N . LYS A 1 695 ? -30.632 -31.736 31.062 1.00 59.22 695 LYS A N 1
ATOM 5621 C CA . LYS A 1 695 ? -31.130 -30.382 30.807 1.00 59.22 695 LYS A CA 1
ATOM 5622 C C . LYS A 1 695 ? -30.877 -29.541 32.064 1.00 59.22 695 LYS A C 1
ATOM 5624 O O . LYS A 1 695 ? -31.397 -29.910 33.116 1.00 59.22 695 LYS A O 1
ATOM 5629 N N . PRO A 1 696 ? -30.102 -28.446 31.995 1.00 63.00 696 PRO A N 1
ATOM 5630 C CA . PRO A 1 696 ? -29.993 -27.548 33.130 1.00 63.00 696 PRO A CA 1
ATOM 5631 C C . PRO A 1 696 ? -31.378 -26.946 33.364 1.00 63.00 696 PRO A C 1
ATOM 5633 O O . PRO A 1 696 ? -31.931 -26.285 32.483 1.00 63.00 696 PRO A O 1
ATOM 5636 N N . GLU A 1 697 ? -31.963 -27.220 34.526 1.00 47.03 697 GLU A N 1
ATOM 5637 C CA . GLU A 1 697 ? -33.175 -26.552 34.982 1.00 47.03 697 GLU A CA 1
ATOM 5638 C C . GLU A 1 697 ? -32.855 -25.066 35.146 1.00 47.03 697 GLU A C 1
ATOM 5640 O O . GLU A 1 697 ? -32.239 -24.629 36.119 1.00 47.03 697 GLU A O 1
ATOM 5645 N N . ILE A 1 698 ? -33.225 -24.275 34.140 1.00 53.12 698 ILE A N 1
ATOM 5646 C CA . ILE A 1 698 ? -33.165 -22.820 34.210 1.00 53.12 698 ILE A CA 1
ATOM 5647 C C . ILE A 1 698 ? -34.316 -22.389 35.121 1.00 53.12 698 ILE A C 1
ATOM 5649 O O . ILE A 1 698 ? -35.439 -22.156 34.674 1.00 53.12 698 ILE A O 1
ATOM 5653 N N . HIS A 1 699 ? -34.037 -22.323 36.422 1.00 40.41 699 HIS A N 1
ATOM 5654 C CA . HIS A 1 699 ? -34.905 -21.672 37.393 1.00 40.41 699 HIS A CA 1
ATOM 5655 C C . HIS A 1 699 ? -34.929 -20.168 37.102 1.00 40.41 699 HIS A C 1
ATOM 5657 O O . HIS A 1 699 ? -33.998 -19.437 37.436 1.00 40.41 699 HIS A O 1
ATOM 5663 N N . PHE A 1 700 ? -36.006 -19.702 36.471 1.00 46.47 700 PHE A N 1
ATOM 5664 C CA . PHE A 1 700 ? -36.326 -18.281 36.420 1.00 46.47 700 PHE A CA 1
ATOM 5665 C C . PHE A 1 700 ? -36.768 -17.830 37.822 1.00 46.47 700 PHE A C 1
ATOM 5667 O O . PHE A 1 700 ? -37.749 -18.373 38.340 1.00 46.47 700 PHE A O 1
ATOM 5674 N N . PRO A 1 701 ? -36.082 -16.868 38.466 1.00 48.38 701 PRO A N 1
ATOM 5675 C CA . PRO A 1 701 ? -36.568 -16.304 39.715 1.00 48.38 701 PRO A CA 1
ATOM 5676 C C . PRO A 1 701 ? -37.845 -15.504 39.431 1.00 48.38 701 PRO A C 1
ATOM 5678 O O . PRO A 1 701 ? -37.821 -14.513 38.700 1.00 48.38 701 PRO A O 1
ATOM 5681 N N . LEU A 1 702 ? -38.970 -15.956 39.991 1.00 44.78 702 LEU A N 1
ATOM 5682 C CA . LEU A 1 702 ? -40.208 -15.181 40.004 1.00 44.78 702 LEU A CA 1
ATOM 5683 C C . LEU A 1 702 ? -40.003 -13.874 40.793 1.00 44.78 702 LEU A C 1
ATOM 5685 O O . LEU A 1 702 ? -39.312 -13.878 41.816 1.00 44.78 702 LEU A O 1
ATOM 5689 N N . PRO A 1 703 ? -40.614 -12.760 40.352 1.00 51.38 703 PRO A N 1
ATOM 5690 C CA . PRO A 1 703 ? -40.551 -11.494 41.069 1.00 51.38 703 PRO A CA 1
ATOM 5691 C C . PRO A 1 703 ? -41.250 -11.584 42.441 1.00 51.38 703 PRO A C 1
ATOM 5693 O O . PRO A 1 703 ? -42.231 -12.319 42.590 1.00 51.38 703 PRO A O 1
ATOM 5696 N N . PRO A 1 704 ? -40.767 -10.834 43.449 1.00 51.72 704 PRO A N 1
ATOM 5697 C CA . PRO A 1 704 ? -41.288 -10.892 44.809 1.00 51.72 704 PRO A CA 1
ATOM 5698 C C . PRO A 1 704 ? -42.713 -10.330 44.887 1.00 51.72 704 PRO A C 1
ATOM 5700 O O . PRO A 1 704 ? -42.964 -9.164 44.582 1.00 51.72 704 PRO A O 1
ATOM 5703 N N . VAL A 1 705 ? -43.638 -11.177 45.336 1.00 43.31 705 VAL A N 1
ATOM 5704 C CA . VAL A 1 705 ? -45.007 -10.808 45.706 1.00 43.31 705 VAL A CA 1
ATOM 5705 C C . VAL A 1 705 ? -44.964 -10.012 47.015 1.00 43.31 705 VAL A C 1
ATOM 5707 O O . VAL A 1 705 ? -44.428 -10.475 48.022 1.00 43.31 705 VAL A O 1
ATOM 5710 N N . LEU A 1 706 ? -45.516 -8.798 46.984 1.00 44.56 706 LEU A N 1
ATOM 5711 C CA . LEU A 1 706 ? -45.710 -7.931 48.148 1.00 44.56 706 LEU A CA 1
ATOM 5712 C C . LEU A 1 706 ? -46.777 -8.510 49.100 1.00 44.56 706 LEU A C 1
ATOM 5714 O O . LEU A 1 706 ? -47.812 -8.981 48.626 1.00 44.56 706 LEU A O 1
ATOM 5718 N N . PRO A 1 707 ? -46.587 -8.425 50.431 1.00 52.53 707 PRO A N 1
ATOM 5719 C CA . PRO A 1 707 ? -47.585 -8.847 51.405 1.00 52.53 707 PRO A CA 1
ATOM 5720 C C . PRO A 1 707 ? -48.618 -7.730 51.618 1.00 52.53 707 PRO A C 1
ATOM 5722 O O . PRO A 1 707 ? -48.317 -6.686 52.196 1.00 52.53 707 PRO A O 1
ATOM 5725 N N . GLY A 1 708 ? -49.841 -7.953 51.138 1.00 37.16 708 GLY A N 1
ATOM 5726 C CA . GLY A 1 708 ? -51.009 -7.116 51.408 1.00 37.16 708 GLY A CA 1
ATOM 5727 C C . GLY A 1 708 ? -51.902 -7.764 52.460 1.00 37.16 708 GLY A C 1
ATOM 5728 O O . GLY A 1 708 ? -52.352 -8.891 52.281 1.00 37.16 708 GLY A O 1
ATOM 5729 N N . ALA A 1 709 ? -52.101 -7.040 53.559 1.00 38.00 709 ALA A N 1
ATOM 5730 C CA . ALA A 1 709 ? -52.887 -7.385 54.734 1.00 38.00 709 ALA A CA 1
ATOM 5731 C C . ALA A 1 709 ? -54.329 -7.831 54.423 1.00 38.00 709 ALA A C 1
ATOM 5733 O O . ALA A 1 709 ? -54.959 -7.345 53.485 1.00 38.00 709 ALA A O 1
ATOM 5734 N N . GLY A 1 710 ? -54.840 -8.745 55.251 1.00 41.91 710 GLY A N 1
ATOM 5735 C CA . GLY A 1 710 ? -56.215 -9.226 55.185 1.00 41.91 710 GLY A CA 1
ATOM 5736 C C . GLY A 1 710 ? -57.254 -8.210 55.655 1.00 41.91 710 GLY A C 1
ATOM 5737 O O . GLY A 1 710 ? -56.919 -7.199 56.268 1.00 41.91 710 GLY A O 1
ATOM 5738 N N . ASN A 1 711 ? -58.517 -8.524 55.358 1.00 40.34 711 ASN A N 1
ATOM 5739 C CA . ASN A 1 711 ? -59.643 -8.461 56.289 1.00 40.34 711 ASN A CA 1
ATOM 5740 C C . ASN A 1 711 ? -60.834 -9.254 55.731 1.00 40.34 711 ASN A C 1
ATOM 5742 O O . ASN A 1 711 ? -60.998 -9.427 54.524 1.00 40.34 711 ASN A O 1
ATOM 5746 N N . GLU A 1 712 ? -61.605 -9.778 56.673 1.00 36.47 712 GLU A N 1
ATOM 5747 C CA . GLU A 1 712 ? -62.662 -10.770 56.544 1.00 36.47 712 GLU A CA 1
ATOM 5748 C C . GLU A 1 712 ? -64.007 -10.206 56.040 1.00 36.47 712 GLU A C 1
ATOM 5750 O O . GLU A 1 712 ? -64.383 -9.078 56.334 1.00 36.47 712 GLU A O 1
ATOM 5755 N N . ALA A 1 713 ? -64.731 -11.092 55.347 1.00 39.75 713 ALA A N 1
ATOM 5756 C CA . ALA A 1 713 ? -66.163 -11.395 55.452 1.00 39.75 713 ALA A CA 1
ATOM 5757 C C . ALA A 1 713 ? -67.262 -10.337 55.146 1.00 39.75 713 ALA A C 1
ATOM 5759 O O . ALA A 1 713 ? -67.473 -9.377 55.878 1.00 39.75 713 ALA A O 1
ATOM 5760 N N . THR A 1 714 ? -68.146 -10.736 54.211 1.00 33.94 714 THR A N 1
ATOM 5761 C CA . THR A 1 714 ? -69.626 -10.859 54.361 1.00 33.94 714 THR A CA 1
ATOM 5762 C C . THR A 1 714 ? -70.486 -10.114 53.316 1.00 33.94 714 THR A C 1
ATOM 5764 O O . THR A 1 714 ? -70.462 -8.895 53.200 1.00 33.94 714 THR A O 1
ATOM 5767 N N . THR A 1 715 ? -71.351 -10.911 52.665 1.00 32.78 715 THR A N 1
ATOM 5768 C CA . THR A 1 715 ? -72.679 -10.627 52.059 1.00 32.78 715 THR A CA 1
ATOM 5769 C C . THR A 1 715 ? -72.855 -9.904 50.709 1.00 32.78 715 THR A C 1
ATOM 5771 O O . THR A 1 715 ? -72.273 -8.875 50.403 1.00 32.78 715 THR A O 1
ATOM 5774 N N . SER A 1 716 ? -73.751 -10.519 49.928 1.00 36.28 716 SER A N 1
ATOM 5775 C CA . SER A 1 716 ? -74.336 -10.245 48.601 1.00 36.28 716 SER A CA 1
ATOM 5776 C C . SER A 1 716 ? -75.456 -9.160 48.589 1.00 36.28 716 SER A C 1
ATOM 5778 O O . SER A 1 716 ? -75.756 -8.635 49.656 1.00 36.28 716 SER A O 1
ATOM 5780 N N . PRO A 1 717 ? -76.262 -9.017 47.500 1.00 64.19 717 PRO A N 1
ATOM 5781 C CA . PRO A 1 717 ? -76.228 -8.098 46.329 1.00 64.19 717 PRO A CA 1
ATOM 5782 C C . PRO A 1 717 ? -77.388 -7.033 46.414 1.00 64.19 717 PRO A C 1
ATOM 5784 O O . PRO A 1 717 ? -77.821 -6.811 47.544 1.00 64.19 717 PRO A O 1
ATOM 5787 N N . PRO A 1 718 ? -78.013 -6.414 45.359 1.00 55.00 718 PRO A N 1
ATOM 5788 C CA . PRO A 1 718 ? -77.755 -6.250 43.904 1.00 55.00 718 PRO A CA 1
ATOM 5789 C C . PRO A 1 718 ? -77.913 -4.782 43.348 1.00 55.00 718 PRO A C 1
ATOM 5791 O O . PRO A 1 718 ? -78.240 -3.859 44.087 1.00 55.00 718 PRO A O 1
ATOM 5794 N N . SER A 1 719 ? -77.774 -4.627 42.011 1.00 34.34 719 SER A N 1
ATOM 5795 C CA . SER A 1 719 ? -78.521 -3.704 41.100 1.00 34.34 719 SER A CA 1
ATOM 5796 C C . SER A 1 719 ? -77.909 -2.380 40.556 1.00 34.34 719 SER A C 1
ATOM 5798 O O . SER A 1 719 ? -77.744 -1.404 41.276 1.00 34.34 719 SER A O 1
ATOM 5800 N N . THR A 1 720 ? -77.804 -2.349 39.209 1.00 32.31 720 THR A N 1
ATOM 5801 C CA . THR A 1 720 ? -78.232 -1.284 38.252 1.00 32.31 720 THR A CA 1
ATOM 5802 C C . THR A 1 720 ? -77.348 -0.054 37.947 1.00 32.31 720 THR A C 1
ATOM 5804 O O . THR A 1 720 ? -77.238 0.856 38.755 1.00 32.31 720 THR A O 1
ATOM 5807 N N . SER A 1 721 ? -76.865 0.041 36.690 1.00 34.25 721 SER A N 1
ATOM 5808 C CA . SER A 1 721 ? -77.158 1.110 35.687 1.00 34.25 721 SER A CA 1
ATOM 5809 C C . SER A 1 721 ? -75.974 1.317 34.707 1.00 34.25 721 SER A C 1
ATOM 5811 O O . SER A 1 721 ? -74.897 1.688 35.148 1.00 34.25 721 SER A O 1
ATOM 5813 N N . THR A 1 722 ? -76.012 0.888 33.439 1.00 34.41 722 THR A N 1
ATOM 5814 C CA . THR A 1 722 ? -76.528 1.540 32.201 1.00 34.41 722 THR A CA 1
ATOM 5815 C C . THR A 1 722 ? -75.728 2.744 31.636 1.00 34.41 722 THR A C 1
ATOM 5817 O O . THR A 1 722 ? -75.753 3.815 32.234 1.00 34.41 722 THR A O 1
ATOM 5820 N N . LEU A 1 723 ? -75.223 2.555 30.392 1.00 36.19 723 LEU A N 1
ATOM 5821 C CA . LEU A 1 723 ? -74.925 3.514 29.286 1.00 36.19 723 LEU A CA 1
ATOM 5822 C C . LEU A 1 723 ? -73.730 4.506 29.423 1.00 36.19 723 LEU A C 1
ATOM 5824 O O . LEU A 1 723 ? -73.343 4.825 30.541 1.00 36.19 723 LEU A O 1
ATOM 5828 N N . PRO A 1 724 ? -73.236 5.151 28.331 1.00 56.62 724 PRO A N 1
ATOM 5829 C CA . PRO A 1 724 ? -73.135 4.763 26.910 1.00 56.62 724 PRO A CA 1
ATOM 5830 C C . PRO A 1 724 ? -71.747 5.013 26.267 1.00 56.62 724 PRO A C 1
ATOM 5832 O O . PRO A 1 724 ? -70.906 5.763 26.757 1.00 56.62 724 PRO A O 1
ATOM 5835 N N . GLU A 1 725 ? -71.593 4.430 25.081 1.00 40.72 725 GLU A N 1
ATOM 5836 C CA . GLU A 1 725 ? -70.612 4.730 24.035 1.00 40.72 725 GLU A CA 1
ATOM 5837 C C . GLU A 1 725 ? -71.040 5.987 23.242 1.00 40.72 725 GLU A C 1
ATOM 5839 O O . GLU A 1 725 ? -72.218 6.138 22.916 1.00 40.72 725 GLU A O 1
ATOM 5844 N N . ILE A 1 726 ? -70.105 6.914 22.986 1.00 45.44 726 ILE A N 1
ATOM 5845 C CA . ILE A 1 726 ? -70.333 8.193 22.286 1.00 45.44 726 ILE A CA 1
ATOM 5846 C C . ILE A 1 726 ? -69.359 8.323 21.109 1.00 45.44 726 ILE A C 1
ATOM 5848 O O . ILE A 1 726 ? -68.143 8.224 21.271 1.00 45.44 726 ILE A O 1
ATOM 5852 N N . GLU A 1 727 ? -69.951 8.578 19.943 1.00 42.66 727 GLU A N 1
ATOM 5853 C CA . GLU A 1 727 ? -69.367 8.902 18.639 1.00 42.66 727 GLU A CA 1
ATOM 5854 C C . GLU A 1 727 ? -68.994 10.401 18.471 1.00 42.66 727 GLU A C 1
ATOM 5856 O O . GLU A 1 727 ? -69.400 11.248 19.267 1.00 42.66 727 GLU A O 1
ATOM 5861 N N . PHE A 1 728 ? -68.357 10.694 17.317 1.00 37.81 728 PHE A N 1
ATOM 5862 C CA . PHE A 1 728 ? -68.291 11.962 16.542 1.00 37.81 728 PHE A CA 1
ATOM 5863 C C . PHE A 1 728 ? -67.142 12.965 16.815 1.00 37.81 728 PHE A C 1
ATOM 5865 O O . PHE A 1 728 ? -66.591 12.964 17.914 1.00 37.81 728 PHE A O 1
ATOM 5872 N N . PRO A 1 729 ? -66.780 13.865 15.850 1.00 54.66 729 PRO A N 1
ATOM 5873 C CA . PRO A 1 729 ? -67.498 14.227 14.609 1.00 54.66 729 PRO A CA 1
ATOM 5874 C C . PRO A 1 729 ? -66.692 14.340 13.294 1.00 54.66 729 PRO A C 1
ATOM 5876 O O . PRO A 1 729 ? -65.465 14.381 13.248 1.00 54.66 729 PRO A O 1
ATOM 5879 N N . ALA A 1 730 ? -67.481 14.472 12.222 1.00 41.41 730 ALA A N 1
ATOM 5880 C CA . ALA A 1 730 ? -67.135 14.908 10.874 1.00 41.41 730 ALA A CA 1
ATOM 5881 C C . ALA A 1 730 ? -67.285 16.437 10.676 1.00 41.41 730 ALA A C 1
ATOM 5883 O O . ALA A 1 730 ? -67.969 17.116 11.440 1.00 41.41 730 ALA A O 1
ATOM 5884 N N . GLY A 1 731 ? -66.726 16.940 9.573 1.00 32.25 731 GLY A N 1
ATOM 5885 C CA . GLY A 1 731 ? -67.006 18.230 8.918 1.00 32.25 731 GLY A CA 1
ATOM 5886 C C . GLY A 1 731 ? -66.092 18.351 7.687 1.00 32.25 731 GLY A C 1
ATOM 5887 O O . GLY A 1 731 ? -64.996 17.807 7.711 1.00 32.25 731 GLY A O 1
ATOM 5888 N N . SER A 1 732 ? -66.410 18.978 6.557 1.00 36.91 732 SER A N 1
ATOM 5889 C CA . SER A 1 732 ? -67.612 19.606 5.998 1.00 36.91 732 SER A CA 1
ATOM 5890 C C . SER A 1 732 ? -67.324 19.881 4.503 1.00 36.91 732 SER A C 1
ATOM 5892 O O . SER A 1 732 ? -66.174 19.918 4.076 1.00 36.91 732 SER A O 1
ATOM 5894 N N . THR A 1 733 ? -68.391 20.054 3.733 1.00 36.41 733 THR A N 1
ATOM 5895 C CA . THR A 1 733 ? -68.560 20.224 2.274 1.00 36.41 733 THR A CA 1
ATOM 5896 C C . THR A 1 733 ? -68.100 21.554 1.645 1.00 36.41 733 THR A C 1
ATOM 5898 O O . THR A 1 733 ? -68.285 22.589 2.280 1.00 36.41 733 THR A O 1
ATOM 5901 N N . SER A 1 734 ? -67.734 21.533 0.347 1.00 32.34 734 SER A N 1
ATOM 5902 C CA . SER A 1 734 ? -68.158 22.488 -0.722 1.00 32.34 734 SER A CA 1
ATOM 5903 C C . SER A 1 734 ? -67.675 22.011 -2.125 1.00 32.34 734 SER A C 1
ATOM 5905 O O . SER A 1 734 ? -66.530 21.590 -2.243 1.00 32.34 734 SER A O 1
ATOM 5907 N N . THR A 1 735 ? -68.551 21.740 -3.118 1.00 33.44 735 THR A N 1
ATOM 5908 C CA . THR A 1 735 ? -69.045 22.606 -4.245 1.00 33.44 735 THR A CA 1
ATOM 5909 C C . THR A 1 735 ? -67.911 23.030 -5.215 1.00 33.44 735 THR A C 1
ATOM 5911 O O . THR A 1 735 ? -66.929 23.579 -4.747 1.00 33.44 735 THR A O 1
ATOM 5914 N N . GLU A 1 736 ? -67.881 22.767 -6.535 1.00 34.97 736 GLU A N 1
ATOM 5915 C CA . GLU A 1 736 ? -68.791 23.180 -7.624 1.00 34.97 736 GLU A CA 1
ATOM 5916 C C . GLU A 1 736 ? -68.4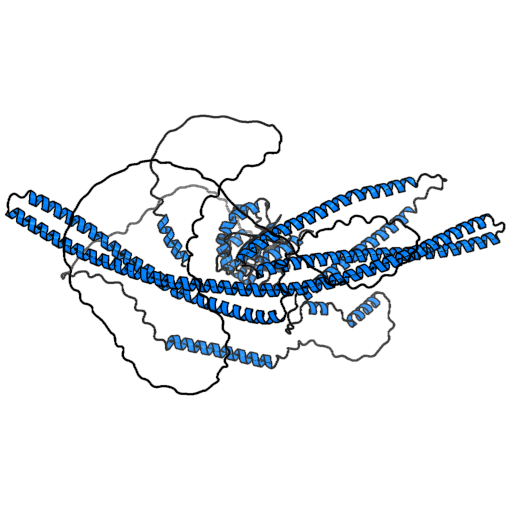55 22.498 -8.984 1.00 34.97 736 GLU A C 1
ATOM 5918 O O . GLU A 1 736 ? -67.300 22.199 -9.269 1.00 34.97 736 GLU A O 1
ATOM 5923 N N . SER A 1 737 ? -69.502 22.368 -9.817 1.00 32.97 737 SER A N 1
ATOM 5924 C CA . SER A 1 737 ? -69.607 22.617 -11.276 1.00 32.97 737 SER A CA 1
ATOM 5925 C C . SER A 1 737 ? -68.716 21.924 -12.322 1.00 32.97 737 SER A C 1
ATOM 5927 O O . SER A 1 737 ? -67.502 22.080 -12.345 1.00 32.97 737 SER A O 1
ATOM 5929 N N . GLY A 1 738 ? -69.373 21.366 -13.356 1.00 31.28 738 GLY A N 1
ATOM 5930 C CA . GLY A 1 738 ? -68.820 21.375 -14.721 1.00 31.28 738 GLY A CA 1
ATOM 5931 C C . GLY A 1 738 ? -69.308 20.290 -15.683 1.00 31.28 738 GLY A C 1
ATOM 5932 O O . GLY A 1 738 ? -68.604 19.320 -15.921 1.00 31.28 738 GLY A O 1
ATOM 5933 N N . LEU A 1 739 ? -70.493 20.480 -16.261 1.00 37.03 739 LEU A N 1
ATOM 5934 C CA . LEU A 1 739 ? -71.182 19.635 -17.248 1.00 37.03 739 LEU A CA 1
ATOM 5935 C C . LEU A 1 739 ? -70.722 19.905 -18.702 1.00 37.03 739 LEU A C 1
ATOM 5937 O O . LEU A 1 739 ? -70.529 21.068 -19.049 1.00 37.03 739 LEU A O 1
ATOM 5941 N N . SER A 1 740 ? -70.658 18.865 -19.552 1.00 32.81 740 SER A N 1
ATOM 5942 C CA . SER A 1 740 ? -71.033 18.790 -21.000 1.00 32.81 740 SER A CA 1
ATOM 5943 C C . SER A 1 740 ? -70.647 17.377 -21.489 1.00 32.81 740 SER A C 1
ATOM 5945 O O . SER A 1 740 ? -69.483 17.018 -21.380 1.00 32.81 740 SER A O 1
ATOM 5947 N N . THR A 1 741 ? -71.507 16.415 -21.843 1.00 35.34 741 THR A N 1
ATOM 5948 C CA . THR A 1 741 ? -72.623 16.300 -22.812 1.00 35.34 741 THR A CA 1
ATOM 5949 C C . THR A 1 741 ? -72.226 16.472 -24.283 1.00 35.34 741 THR A C 1
ATOM 5951 O O . THR A 1 741 ? -72.170 17.590 -24.781 1.00 35.34 741 THR A O 1
ATOM 5954 N N . THR A 1 742 ? -72.046 15.352 -24.997 1.00 32.12 742 THR A N 1
ATOM 5955 C CA . THR A 1 742 ? -72.454 15.115 -26.408 1.00 32.12 742 THR A CA 1
ATOM 5956 C C . THR A 1 742 ? -72.260 13.614 -26.704 1.00 32.12 742 THR A C 1
ATOM 5958 O O . THR A 1 742 ? -71.170 13.089 -26.526 1.00 32.12 742 THR A O 1
ATOM 5961 N N . THR A 1 743 ? -73.335 12.821 -26.774 1.00 37.69 743 THR A N 1
ATOM 5962 C CA . THR A 1 743 ? -74.138 12.470 -27.972 1.00 37.69 743 THR A CA 1
ATOM 5963 C C . THR A 1 743 ? -73.407 11.482 -28.883 1.00 37.69 743 THR A C 1
ATOM 5965 O O . THR A 1 743 ? -72.350 11.788 -29.419 1.00 37.69 743 THR A O 1
ATOM 5968 N N . GLY A 1 744 ? -73.966 10.274 -28.989 1.00 46.09 744 GLY A N 1
ATOM 5969 C CA . GLY A 1 744 ? -73.295 9.106 -29.549 1.00 46.09 744 GLY A CA 1
ATOM 5970 C C . GLY A 1 744 ? -73.370 8.933 -31.060 1.00 46.09 744 GLY A C 1
ATOM 5971 O O . GLY A 1 744 ? -74.149 9.589 -31.742 1.00 46.09 744 GLY A O 1
ATOM 5972 N N . GLU A 1 745 ? -72.603 7.951 -31.530 1.00 35.31 745 GLU A N 1
ATOM 5973 C CA . GLU A 1 745 ? -72.856 7.207 -32.760 1.00 35.31 745 GLU A CA 1
ATOM 5974 C C . GLU A 1 745 ? -72.209 5.809 -32.668 1.00 35.31 745 GLU A C 1
ATOM 5976 O O . GLU A 1 745 ? -71.322 5.558 -31.852 1.00 35.31 745 GLU A O 1
ATOM 5981 N N . ALA A 1 746 ? -72.761 4.887 -33.450 1.00 43.50 746 ALA A N 1
ATOM 5982 C CA . ALA A 1 746 ? -72.645 3.433 -33.407 1.00 43.50 746 ALA A CA 1
ATOM 5983 C C . ALA A 1 746 ? -71.255 2.878 -33.848 1.00 43.50 746 ALA A C 1
ATOM 5985 O O . ALA A 1 746 ? -70.382 3.634 -34.270 1.00 43.50 746 ALA A O 1
ATOM 5986 N N . PRO A 1 747 ? -71.009 1.555 -33.725 1.00 53.75 747 PRO A N 1
ATOM 5987 C CA . PRO A 1 747 ? -69.679 0.978 -33.576 1.00 53.75 747 PRO A CA 1
ATOM 5988 C C . PRO A 1 747 ? -68.982 0.748 -34.920 1.00 53.75 747 PRO A C 1
ATOM 5990 O O . PRO A 1 747 ? -69.520 0.092 -35.810 1.00 53.75 747 PRO A O 1
ATOM 5993 N N . VAL A 1 748 ? -67.728 1.184 -35.024 1.00 46.22 748 VAL A N 1
ATOM 5994 C CA . VAL A 1 748 ? -66.803 0.724 -36.065 1.00 46.22 748 VAL A CA 1
ATOM 5995 C C . VAL A 1 748 ? -65.685 -0.032 -35.369 1.00 46.22 748 VAL A C 1
ATOM 5997 O O . VAL A 1 748 ? -64.929 0.540 -34.593 1.00 46.22 748 VAL A O 1
ATOM 6000 N N . ILE A 1 749 ? -65.626 -1.338 -35.619 1.00 52.44 749 ILE A N 1
ATOM 6001 C CA . ILE A 1 749 ? -64.557 -2.242 -35.192 1.00 52.44 749 ILE A CA 1
ATOM 6002 C C . ILE A 1 749 ? -63.277 -1.839 -35.940 1.00 52.44 749 ILE A C 1
ATOM 6004 O O . ILE A 1 749 ? -63.246 -2.000 -37.162 1.00 52.44 749 ILE A O 1
ATOM 6008 N N . PRO A 1 750 ? -62.202 -1.376 -35.274 1.00 45.00 750 PRO A N 1
ATOM 6009 C CA . PRO A 1 750 ? -60.887 -1.331 -35.878 1.00 45.00 750 PRO A CA 1
ATOM 6010 C C . PRO A 1 750 ? -60.158 -2.620 -35.503 1.00 45.00 750 PRO A C 1
ATOM 6012 O O . PRO A 1 750 ? -59.856 -2.899 -34.343 1.00 45.00 750 PRO A O 1
ATOM 6015 N N . THR A 1 751 ? -59.902 -3.426 -36.522 1.00 47.69 751 THR A N 1
ATOM 6016 C CA . THR A 1 751 ? -58.988 -4.561 -36.514 1.00 47.69 751 THR A CA 1
ATOM 6017 C C . THR A 1 751 ? -57.690 -4.218 -35.773 1.00 47.69 751 THR A C 1
ATOM 6019 O O . THR A 1 751 ? -56.928 -3.354 -36.204 1.00 47.69 751 THR A O 1
ATOM 6022 N N . LEU A 1 752 ? -57.451 -4.917 -34.657 1.00 44.28 752 LEU A N 1
ATOM 6023 C CA . LEU A 1 752 ? -56.202 -4.936 -33.895 1.00 44.28 752 LEU A CA 1
ATOM 6024 C C . LEU A 1 752 ? -55.047 -5.365 -34.810 1.00 44.28 752 LEU A C 1
ATOM 6026 O O . LEU A 1 752 ? -54.831 -6.553 -35.052 1.00 44.28 752 LEU A O 1
ATOM 6030 N N . VAL A 1 753 ? -54.291 -4.394 -35.314 1.00 46.78 753 VAL A N 1
ATOM 6031 C CA . VAL A 1 753 ? -52.970 -4.641 -35.887 1.00 46.78 753 VAL A CA 1
ATOM 6032 C C . VAL A 1 753 ? -52.001 -4.643 -34.709 1.00 46.78 753 VAL A C 1
ATOM 6034 O O . VAL A 1 753 ? -51.708 -3.597 -34.138 1.00 46.78 753 VAL A O 1
ATOM 6037 N N . ALA A 1 754 ? -51.566 -5.830 -34.285 1.00 49.16 754 ALA A N 1
ATOM 6038 C CA . ALA A 1 754 ? -50.553 -5.994 -33.250 1.00 49.16 754 ALA A CA 1
ATOM 6039 C C . ALA A 1 754 ? -49.223 -5.392 -33.738 1.00 49.16 754 ALA A C 1
ATOM 6041 O O . ALA A 1 754 ? -48.425 -6.065 -34.389 1.00 49.16 754 ALA A O 1
ATOM 6042 N N . SER A 1 755 ? -48.992 -4.105 -33.462 1.00 48.03 755 SER A N 1
ATOM 6043 C CA . SER A 1 755 ? -47.709 -3.452 -33.703 1.00 48.03 755 SER A CA 1
ATOM 6044 C C . SER A 1 755 ? -46.704 -3.984 -32.686 1.00 48.03 755 SER A C 1
ATOM 6046 O O . SER A 1 755 ? -46.688 -3.570 -31.528 1.00 48.03 755 SER A O 1
ATOM 6048 N N . THR A 1 756 ? -45.886 -4.945 -33.103 1.00 54.28 756 THR A N 1
ATOM 6049 C CA . THR A 1 756 ? -44.736 -5.420 -32.333 1.00 54.28 756 THR A CA 1
ATOM 6050 C C . THR A 1 756 ? -43.725 -4.271 -32.267 1.00 54.28 756 THR A C 1
ATOM 6052 O O . THR A 1 756 ? -42.936 -4.080 -33.190 1.00 54.28 756 THR A O 1
ATOM 6055 N N . SER A 1 757 ? -43.795 -3.431 -31.231 1.00 65.06 757 SER A N 1
ATOM 6056 C CA . SER A 1 757 ? -42.826 -2.356 -31.013 1.00 65.06 757 SER A CA 1
ATOM 6057 C C . SER A 1 757 ? -41.473 -2.985 -30.690 1.00 65.06 757 SER A C 1
ATOM 6059 O O . SER A 1 757 ? -41.265 -3.514 -29.602 1.00 65.06 757 SER A O 1
ATOM 6061 N N . VAL A 1 758 ? -40.567 -2.983 -31.667 1.00 75.38 758 VAL A N 1
ATOM 6062 C CA . VAL A 1 758 ? -39.190 -3.450 -31.497 1.00 75.38 758 VAL A CA 1
ATOM 6063 C C . VAL A 1 758 ? -38.487 -2.510 -30.521 1.00 75.38 758 VAL A C 1
ATOM 6065 O O . VAL A 1 758 ? -38.321 -1.325 -30.798 1.00 75.38 758 VAL A O 1
ATOM 6068 N N . VAL A 1 759 ? -38.088 -3.038 -29.368 1.00 79.75 759 VAL A N 1
ATOM 6069 C CA . VAL A 1 759 ? -37.375 -2.278 -28.337 1.00 79.75 759 VAL A CA 1
ATOM 6070 C C . VAL A 1 759 ? -35.950 -2.038 -28.788 1.00 79.75 759 VAL A C 1
ATOM 6072 O O . VAL A 1 759 ? -35.186 -2.978 -29.013 1.00 79.75 759 VAL A O 1
ATOM 6075 N N . VAL A 1 760 ? -35.587 -0.767 -28.896 1.00 83.56 760 VAL A N 1
ATOM 6076 C CA . VAL A 1 760 ? -34.225 -0.343 -29.204 1.00 83.56 760 VAL A CA 1
ATOM 6077 C C . VAL A 1 760 ? -33.433 -0.333 -27.899 1.00 83.56 760 VAL A C 1
ATOM 6079 O O . VAL A 1 760 ? -33.691 0.482 -27.016 1.00 83.56 760 VAL A O 1
ATOM 6082 N N . LEU A 1 761 ? -32.484 -1.262 -27.749 1.00 86.69 761 LEU A N 1
ATOM 6083 C CA . LEU A 1 761 ? -31.557 -1.238 -26.618 1.00 86.69 761 LEU A CA 1
ATOM 6084 C C . LEU A 1 761 ? -30.559 -0.081 -26.796 1.00 86.69 761 LEU A C 1
ATOM 6086 O O . LEU A 1 761 ? -30.023 0.075 -27.895 1.00 86.69 761 LEU A O 1
ATOM 6090 N N . PRO A 1 762 ? -30.250 0.690 -25.736 1.00 86.00 762 PRO A N 1
ATOM 6091 C CA . PRO A 1 762 ? -29.286 1.780 -25.829 1.00 86.00 762 PRO A CA 1
ATOM 6092 C C . PRO A 1 762 ? -27.895 1.253 -26.199 1.00 86.00 762 PRO A C 1
ATOM 6094 O O . PRO A 1 762 ? -27.470 0.194 -25.716 1.00 86.00 762 PRO A O 1
ATOM 6097 N N . GLU A 1 763 ? -27.166 1.993 -27.031 1.00 89.38 763 GLU A N 1
ATOM 6098 C CA . GLU A 1 763 ? -25.794 1.661 -27.425 1.00 89.38 763 GLU A CA 1
ATOM 6099 C C . GLU A 1 763 ? -24.867 1.635 -26.187 1.00 89.38 763 GLU A C 1
ATOM 6101 O O . GLU A 1 763 ? -25.046 2.433 -25.263 1.00 89.38 763 GLU A O 1
ATOM 6106 N N . PRO A 1 764 ? -23.932 0.673 -26.065 1.00 88.75 764 PRO A N 1
ATOM 6107 C CA . PRO A 1 764 ? -23.033 0.629 -24.915 1.00 88.75 764 PRO A CA 1
ATOM 6108 C C . PRO A 1 764 ? -22.040 1.804 -24.934 1.00 88.75 764 PRO A C 1
ATOM 6110 O O . PRO A 1 764 ? -21.354 2.011 -25.926 1.00 88.75 764 PRO A O 1
ATOM 6113 N N . LEU A 1 765 ? -21.891 2.507 -23.801 1.00 88.00 765 LEU A N 1
ATOM 6114 C CA . LEU A 1 765 ? -20.968 3.652 -23.659 1.00 88.00 765 LEU A CA 1
ATOM 6115 C C . LEU A 1 765 ? -19.482 3.302 -23.861 1.00 88.00 765 LEU A C 1
ATOM 6117 O O . LEU A 1 765 ? -18.665 4.173 -24.137 1.00 88.00 765 LEU A O 1
ATOM 6121 N N . ILE A 1 766 ? -19.112 2.033 -23.676 1.00 89.94 766 ILE A N 1
ATOM 6122 C CA . ILE A 1 766 ? -17.754 1.526 -23.902 1.00 89.94 766 ILE A CA 1
ATOM 6123 C C . ILE A 1 766 ? -17.825 0.207 -24.686 1.00 89.94 766 ILE A C 1
ATOM 6125 O O . ILE A 1 766 ? -18.826 -0.508 -24.575 1.00 89.94 766 ILE A O 1
ATOM 6129 N N . PRO A 1 767 ? -16.782 -0.174 -25.445 1.00 89.00 767 PRO A N 1
ATOM 6130 C CA . PRO A 1 767 ? -16.777 -1.427 -26.192 1.00 89.00 767 PRO A CA 1
ATOM 6131 C C . PRO A 1 767 ? -16.821 -2.629 -25.240 1.00 89.00 767 PRO A C 1
ATOM 6133 O O . PRO A 1 767 ? -15.920 -2.831 -24.417 1.00 89.00 767 PRO A O 1
ATOM 6136 N N . ILE A 1 768 ? -17.879 -3.432 -25.364 1.00 90.00 768 ILE A N 1
ATOM 6137 C CA . ILE A 1 768 ? -18.182 -4.576 -24.498 1.00 90.00 768 ILE A CA 1
ATOM 6138 C C . ILE A 1 768 ? -18.413 -5.817 -25.346 1.00 90.00 768 ILE A C 1
ATOM 6140 O O . ILE A 1 768 ? -19.069 -5.767 -26.381 1.00 90.00 768 ILE A O 1
ATOM 6144 N N . GLU A 1 769 ? -17.886 -6.944 -24.879 1.00 88.75 769 GLU A N 1
ATOM 6145 C CA . GLU A 1 769 ? -17.941 -8.214 -25.606 1.00 88.75 769 GLU A CA 1
ATOM 6146 C C . GLU A 1 769 ? -19.254 -8.969 -25.387 1.00 88.75 769 GLU A C 1
ATOM 6148 O O . GLU A 1 769 ? -19.732 -9.658 -26.286 1.00 88.75 769 GLU A O 1
ATOM 6153 N N . LYS A 1 770 ? -19.841 -8.860 -24.189 1.00 92.25 770 LYS A N 1
ATOM 6154 C CA . LYS A 1 770 ? -21.035 -9.613 -23.802 1.00 92.25 770 LYS A CA 1
ATOM 6155 C C . LYS A 1 770 ? -22.037 -8.726 -23.075 1.00 92.25 770 LYS A C 1
ATOM 6157 O O . LYS A 1 770 ? -21.709 -8.104 -22.066 1.00 92.25 770 LYS A O 1
ATOM 6162 N N . THR A 1 771 ? -23.278 -8.758 -23.544 1.00 94.06 771 THR A N 1
ATOM 6163 C CA . THR A 1 771 ? -24.430 -8.114 -22.904 1.00 94.06 771 THR A CA 1
ATOM 6164 C C . THR A 1 771 ? -25.362 -9.186 -22.353 1.00 94.06 771 THR A C 1
ATOM 6166 O O . THR A 1 771 ? -25.687 -10.143 -23.051 1.00 94.06 771 THR A O 1
ATOM 6169 N N . THR A 1 772 ? -25.766 -9.045 -21.093 1.00 93.88 772 THR A N 1
ATOM 6170 C CA . THR A 1 772 ? -26.719 -9.927 -20.415 1.00 93.88 772 THR A CA 1
ATOM 6171 C C . THR A 1 772 ? -27.920 -9.101 -19.980 1.00 93.88 772 THR A C 1
ATOM 6173 O O . THR A 1 772 ? -27.778 -8.173 -19.183 1.00 93.88 772 THR A O 1
ATOM 6176 N N . THR A 1 773 ? -29.093 -9.446 -20.499 1.00 95.00 773 THR A N 1
ATOM 6177 C CA . THR A 1 773 ? -30.362 -8.832 -20.102 1.00 95.00 773 THR A CA 1
ATOM 6178 C C . THR A 1 773 ? -30.979 -9.635 -18.961 1.00 95.00 773 THR A C 1
ATOM 6180 O O . THR A 1 773 ? -31.044 -10.862 -19.022 1.00 95.00 773 THR A O 1
ATOM 6183 N N . LEU A 1 774 ? -31.390 -8.943 -17.903 1.00 95.62 774 LEU A N 1
ATOM 6184 C CA . LEU A 1 774 ? -31.999 -9.487 -16.697 1.00 95.62 774 LEU A CA 1
ATOM 6185 C C . LEU A 1 774 ? -33.422 -8.940 -16.601 1.00 95.62 774 LEU A C 1
ATOM 6187 O O . LEU A 1 774 ? -33.620 -7.747 -16.362 1.00 95.62 774 LEU A O 1
ATOM 6191 N N . GLU A 1 775 ? -34.402 -9.814 -16.800 1.00 96.62 775 GLU A N 1
ATOM 6192 C CA . GLU A 1 775 ? -35.816 -9.453 -16.719 1.00 96.62 775 GLU A CA 1
ATOM 6193 C C . GLU A 1 775 ? -36.305 -9.467 -15.266 1.00 96.62 775 GLU A C 1
ATOM 6195 O O . GLU A 1 775 ? -36.028 -10.417 -14.529 1.00 96.62 775 GLU A O 1
ATOM 6200 N N . PHE A 1 776 ? -37.043 -8.434 -14.851 1.00 96.50 776 PHE A N 1
ATOM 6201 C CA . PHE A 1 776 ? -37.650 -8.349 -13.517 1.00 96.50 776 PHE A CA 1
ATOM 6202 C C . PHE A 1 776 ? -39.111 -7.880 -13.583 1.00 96.50 776 PHE A C 1
ATOM 6204 O O . PHE A 1 776 ? -39.526 -7.195 -14.518 1.00 96.50 776 PHE A O 1
ATOM 6211 N N . THR A 1 777 ? -39.912 -8.277 -12.591 1.00 96.06 777 THR A N 1
ATOM 6212 C CA . THR A 1 777 ? -41.314 -7.837 -12.444 1.00 96.06 777 THR A CA 1
ATOM 6213 C C . THR A 1 777 ? -41.445 -6.766 -11.367 1.00 96.06 777 THR A C 1
ATOM 6215 O O . THR A 1 777 ? -42.218 -5.824 -11.519 1.00 96.06 777 THR A O 1
ATOM 6218 N N . THR A 1 778 ? -40.688 -6.893 -10.275 1.00 95.69 778 THR A N 1
ATOM 6219 C CA . THR A 1 778 ? -40.718 -5.947 -9.153 1.00 95.69 778 THR A CA 1
ATOM 6220 C C . THR A 1 778 ? -39.317 -5.460 -8.809 1.00 95.69 778 THR A C 1
ATOM 6222 O O . THR A 1 778 ? -38.339 -6.199 -8.912 1.00 95.69 778 THR A O 1
ATOM 6225 N N . SER A 1 779 ? -39.200 -4.217 -8.336 1.00 93.75 779 SER A N 1
ATOM 6226 C CA . SER A 1 779 ? -37.906 -3.621 -7.964 1.00 93.75 779 SER A CA 1
ATOM 6227 C C . SER A 1 779 ? -37.165 -4.402 -6.868 1.00 93.75 779 SER A C 1
ATOM 6229 O O . SER A 1 779 ? -35.939 -4.380 -6.799 1.00 93.75 779 SER A O 1
ATOM 6231 N N . THR A 1 780 ? -37.892 -5.160 -6.045 1.00 94.06 780 THR A N 1
ATOM 6232 C CA . THR A 1 780 ? -37.337 -6.050 -5.014 1.00 94.06 780 THR A CA 1
ATOM 6233 C C . THR A 1 780 ? -36.555 -7.242 -5.578 1.00 94.06 780 THR A C 1
ATOM 6235 O O . THR A 1 780 ? -35.673 -7.759 -4.893 1.00 94.06 780 THR A O 1
ATOM 6238 N N . GLU A 1 781 ? -36.827 -7.670 -6.815 1.00 96.50 781 GLU A N 1
ATOM 6239 C CA . GLU A 1 781 ? -36.128 -8.787 -7.470 1.00 96.50 781 GLU A CA 1
ATOM 6240 C C . GLU A 1 781 ? -34.722 -8.392 -7.947 1.00 96.50 781 GLU A C 1
ATOM 6242 O O . GLU A 1 781 ? -33.833 -9.244 -8.034 1.00 96.50 781 GLU A O 1
ATOM 6247 N N . ILE A 1 782 ? -34.487 -7.095 -8.188 1.00 95.56 782 ILE A N 1
ATOM 6248 C CA . ILE A 1 782 ? -33.238 -6.558 -8.754 1.00 95.56 782 ILE A CA 1
ATOM 6249 C C . ILE A 1 782 ? -32.026 -6.945 -7.901 1.00 95.56 782 ILE A C 1
ATOM 6251 O O . ILE A 1 782 ? -30.993 -7.335 -8.440 1.00 95.56 782 ILE A O 1
ATOM 6255 N N . ALA A 1 783 ? -32.146 -6.912 -6.571 1.00 94.62 783 ALA A N 1
ATOM 6256 C CA . ALA A 1 783 ? -31.058 -7.297 -5.672 1.00 94.62 783 ALA A CA 1
ATOM 6257 C C . ALA A 1 783 ? -30.645 -8.771 -5.837 1.00 94.62 783 ALA A C 1
ATOM 6259 O O . ALA A 1 783 ? -29.453 -9.088 -5.862 1.00 94.62 783 ALA A O 1
ATOM 6260 N N . GLY A 1 784 ? -31.626 -9.668 -5.977 1.00 95.06 784 GLY A N 1
ATOM 6261 C CA . GLY A 1 784 ? -31.385 -11.094 -6.195 1.00 95.06 784 GLY A CA 1
ATOM 6262 C C . GLY A 1 784 ? -30.793 -11.372 -7.575 1.00 95.06 784 GLY A C 1
ATOM 6263 O O . GLY A 1 784 ? -29.830 -12.131 -7.690 1.00 95.06 784 GLY A O 1
ATOM 6264 N N . LEU A 1 785 ? -31.319 -10.707 -8.608 1.00 95.75 785 LEU A N 1
ATOM 6265 C CA . LEU A 1 785 ? -30.829 -10.817 -9.982 1.00 95.75 785 LEU A CA 1
ATOM 6266 C C . LEU A 1 785 ? -29.410 -10.275 -10.134 1.00 95.75 785 LEU A C 1
ATOM 6268 O O . LEU A 1 785 ? -28.583 -10.928 -10.764 1.00 95.75 785 LEU A O 1
ATOM 6272 N N . LEU A 1 786 ? -29.100 -9.133 -9.512 1.00 94.31 786 LEU A N 1
ATOM 6273 C CA . LEU A 1 786 ? -27.749 -8.580 -9.494 1.00 94.31 786 LEU A CA 1
ATOM 6274 C C . LEU A 1 786 ? -26.785 -9.561 -8.830 1.00 94.31 786 LEU A C 1
ATOM 6276 O O . LEU A 1 786 ? -25.759 -9.893 -9.413 1.00 94.31 786 LEU A O 1
ATOM 6280 N N . LYS A 1 787 ? -27.123 -10.072 -7.641 1.00 92.62 787 LYS A N 1
ATOM 6281 C CA . LYS A 1 787 ? -26.274 -11.037 -6.935 1.00 92.62 787 LYS A CA 1
ATOM 6282 C C . LYS A 1 787 ? -25.991 -12.272 -7.796 1.00 92.62 787 LYS A C 1
ATOM 6284 O O . LYS A 1 787 ? -24.829 -12.629 -7.970 1.00 92.62 787 LYS A O 1
ATOM 6289 N N . LYS A 1 788 ? -27.034 -12.860 -8.390 1.00 93.56 788 LYS A N 1
ATOM 6290 C CA . LYS A 1 788 ? -26.914 -14.015 -9.287 1.00 93.56 788 LYS A CA 1
ATOM 6291 C C . LYS A 1 788 ? -26.047 -13.700 -10.509 1.00 93.56 788 LYS A C 1
ATOM 6293 O O . LYS A 1 788 ? -25.120 -14.440 -10.815 1.00 93.56 788 LYS A O 1
ATOM 6298 N N . ALA A 1 789 ? -26.280 -12.565 -11.164 1.00 92.38 789 ALA A N 1
ATOM 6299 C CA . ALA A 1 789 ? -25.496 -12.152 -12.323 1.00 92.38 789 ALA A CA 1
ATOM 6300 C C . ALA A 1 789 ? -24.011 -11.941 -11.984 1.00 92.38 789 ALA A C 1
ATOM 6302 O O . ALA A 1 789 ? -23.149 -12.228 -12.811 1.00 92.38 789 ALA A O 1
ATOM 6303 N N . LEU A 1 790 ? -23.687 -11.466 -10.778 1.00 91.06 790 LEU A N 1
ATOM 6304 C CA . LEU A 1 790 ? -22.297 -11.336 -10.332 1.00 91.06 790 LEU A CA 1
ATOM 6305 C C . LEU A 1 790 ? -21.648 -12.684 -9.994 1.00 91.06 790 LEU A C 1
ATOM 6307 O O . LEU A 1 790 ? -20.436 -12.813 -10.138 1.00 91.06 790 LEU A O 1
ATOM 6311 N N . GLU A 1 791 ? -22.422 -13.675 -9.551 1.00 90.25 791 GLU A N 1
ATOM 6312 C CA . GLU A 1 791 ? -21.944 -15.046 -9.314 1.00 90.25 791 GLU A CA 1
ATOM 6313 C C . GLU A 1 791 ? -21.691 -15.800 -10.633 1.00 90.25 791 GLU A C 1
ATOM 6315 O O . GLU A 1 791 ? -20.691 -16.516 -10.747 1.00 90.25 791 GLU A O 1
ATOM 6320 N N . ASP A 1 792 ? -22.547 -15.580 -11.638 1.00 89.25 792 ASP A N 1
ATOM 6321 C CA . ASP A 1 792 ? -22.485 -16.231 -12.954 1.00 89.25 792 ASP A CA 1
ATOM 6322 C C . ASP A 1 792 ? -21.376 -15.655 -13.863 1.00 89.25 792 ASP A C 1
ATOM 6324 O O . ASP A 1 792 ? -20.847 -16.346 -14.740 1.00 89.25 792 ASP A O 1
ATOM 6328 N N . ASN A 1 793 ? -20.984 -14.391 -13.672 1.00 82.00 793 ASN A N 1
ATOM 6329 C CA . ASN A 1 793 ? -19.998 -13.706 -14.515 1.00 82.00 793 ASN A CA 1
ATOM 6330 C C . ASN A 1 793 ? -18.548 -13.881 -14.019 1.00 82.00 793 ASN A C 1
ATOM 6332 O O . ASN A 1 793 ? -17.880 -12.925 -13.628 1.00 82.00 793 ASN A O 1
ATOM 6336 N N . GLN A 1 794 ? -18.028 -15.110 -14.096 1.00 76.88 794 GLN A N 1
ATOM 6337 C CA . GLN A 1 794 ? -16.627 -15.431 -13.778 1.00 76.88 794 GLN A CA 1
ATOM 6338 C C . GLN A 1 794 ? -15.724 -15.342 -15.025 1.00 76.88 794 GLN A C 1
ATOM 6340 O O . GLN A 1 794 ? -15.363 -16.352 -15.626 1.00 76.88 794 GLN A O 1
ATOM 6345 N N . GLY A 1 795 ? -15.338 -14.130 -15.437 1.00 77.94 795 GLY A N 1
ATOM 6346 C CA . GLY A 1 795 ? -14.438 -13.903 -16.579 1.00 77.94 795 GLY A CA 1
ATOM 6347 C C . GLY A 1 795 ? -13.646 -12.595 -16.480 1.00 77.94 795 GLY A C 1
ATOM 6348 O O . GLY A 1 795 ? -14.101 -11.662 -15.830 1.00 77.94 795 GLY A O 1
ATOM 6349 N N . ASP A 1 796 ? -12.474 -12.538 -17.127 1.00 78.19 796 ASP A N 1
ATOM 6350 C CA . ASP A 1 796 ? -11.580 -11.356 -17.192 1.00 78.19 796 ASP A CA 1
ATOM 6351 C C . ASP A 1 796 ? -12.171 -10.169 -17.970 1.00 78.19 796 ASP A C 1
ATOM 6353 O O . ASP A 1 796 ? -11.645 -9.055 -17.923 1.00 78.19 796 ASP A O 1
ATOM 6357 N N . ASN A 1 797 ? -13.278 -10.394 -18.675 1.00 84.56 797 ASN A N 1
ATOM 6358 C CA . ASN A 1 797 ? -13.870 -9.417 -19.572 1.00 84.56 797 ASN A CA 1
ATOM 6359 C C . ASN A 1 797 ? -15.015 -8.666 -18.887 1.00 84.56 797 ASN A C 1
ATOM 6361 O O . ASN A 1 797 ? -15.750 -9.211 -18.063 1.00 84.56 797 ASN A O 1
ATOM 6365 N N . LEU A 1 798 ? -15.157 -7.394 -19.255 1.00 89.94 798 LEU A N 1
ATOM 6366 C CA . LEU A 1 798 ? -16.261 -6.548 -18.825 1.00 89.94 798 LEU A CA 1
ATOM 6367 C C . LEU A 1 798 ? -17.553 -7.025 -19.497 1.00 89.94 798 LEU A C 1
ATOM 6369 O O . LEU A 1 798 ? -17.650 -6.996 -20.723 1.00 89.94 798 LEU A O 1
ATOM 6373 N N . ASN A 1 799 ? -18.535 -7.431 -18.692 1.00 91.12 799 ASN A N 1
ATOM 6374 C CA . ASN A 1 799 ? -19.861 -7.828 -19.170 1.00 91.12 799 ASN A CA 1
ATOM 6375 C C . ASN A 1 799 ? -20.882 -6.739 -18.843 1.00 91.12 799 ASN A C 1
ATOM 6377 O O . ASN A 1 799 ? -20.950 -6.289 -17.699 1.00 91.12 799 ASN A O 1
ATOM 6381 N N . ARG A 1 800 ? -21.688 -6.346 -19.834 1.00 93.44 800 ARG A N 1
ATOM 6382 C CA . ARG A 1 800 ? -22.790 -5.393 -19.670 1.00 93.44 800 ARG A CA 1
ATOM 6383 C C . ARG A 1 800 ? -23.995 -6.095 -19.066 1.00 93.44 800 ARG A C 1
ATOM 6385 O O . ARG A 1 800 ? -24.455 -7.094 -19.615 1.00 93.44 800 ARG A O 1
ATOM 6392 N N . LEU A 1 801 ? -24.530 -5.542 -17.985 1.00 94.00 801 LEU A N 1
ATOM 6393 C CA . LEU A 1 801 ? -25.794 -5.970 -17.391 1.00 94.00 801 LEU A CA 1
ATOM 6394 C C . LEU A 1 801 ? -26.879 -4.943 -17.719 1.00 94.00 801 LEU A C 1
ATOM 6396 O O . LEU A 1 801 ? -26.687 -3.750 -17.488 1.00 94.00 801 LEU A O 1
ATOM 6400 N N . ILE A 1 802 ? -28.005 -5.406 -18.258 1.00 94.12 802 ILE A N 1
ATOM 6401 C CA . ILE A 1 802 ? -29.176 -4.577 -18.565 1.00 94.12 802 ILE A CA 1
ATOM 6402 C C . ILE A 1 802 ? -30.348 -5.119 -17.765 1.00 94.12 802 ILE A C 1
ATOM 6404 O O . ILE A 1 802 ? -30.661 -6.298 -17.876 1.00 94.12 802 ILE A O 1
ATOM 6408 N N . PHE A 1 803 ? -30.989 -4.271 -16.968 1.00 94.69 803 PHE A N 1
ATOM 6409 C CA . PHE A 1 803 ? -32.206 -4.628 -16.246 1.00 94.69 803 PHE A CA 1
ATOM 6410 C C . PHE A 1 803 ? -33.406 -4.154 -17.056 1.00 94.69 803 PHE A C 1
ATOM 6412 O O . PHE A 1 803 ? -33.490 -2.971 -17.388 1.00 94.69 803 PHE A O 1
ATOM 6419 N N . GLN A 1 804 ? -34.309 -5.074 -17.384 1.00 95.06 804 GLN A N 1
ATOM 6420 C CA . GLN A 1 804 ? -35.465 -4.797 -18.229 1.00 95.06 804 GLN A CA 1
ATOM 6421 C C . GLN A 1 804 ? -36.751 -5.280 -17.551 1.00 95.06 804 GLN A C 1
ATOM 6423 O O . GLN A 1 804 ? -36.805 -6.387 -17.019 1.00 95.06 804 GLN A O 1
ATOM 6428 N N . THR A 1 805 ? -37.790 -4.453 -17.553 1.00 95.56 805 THR A N 1
ATOM 6429 C CA . THR A 1 805 ? -39.122 -4.854 -17.074 1.00 95.56 805 THR A CA 1
ATOM 6430 C C . THR A 1 805 ? -39.797 -5.757 -18.112 1.00 95.56 805 THR A C 1
ATOM 6432 O O . THR A 1 805 ? -39.443 -5.721 -19.289 1.00 95.56 805 THR A O 1
ATOM 6435 N N . LYS A 1 806 ? -40.822 -6.528 -17.727 1.00 92.62 806 LYS A N 1
ATOM 6436 C CA . LYS A 1 806 ? -41.664 -7.286 -18.682 1.00 92.62 806 LYS A CA 1
ATOM 6437 C C . LYS A 1 806 ? -42.279 -6.419 -19.787 1.00 92.62 806 LYS A C 1
ATOM 6439 O O . LYS A 1 806 ? -42.424 -6.890 -20.910 1.00 92.62 806 LYS A O 1
ATOM 6444 N N . ASP A 1 807 ? -42.540 -5.147 -19.493 1.00 92.50 807 ASP A N 1
ATOM 6445 C CA . ASP A 1 807 ? -43.016 -4.142 -20.460 1.00 92.50 807 ASP A CA 1
ATOM 6446 C C . ASP A 1 807 ? -41.891 -3.601 -21.359 1.00 92.50 807 ASP A C 1
ATOM 6448 O O . ASP A 1 807 ? -42.038 -2.589 -22.038 1.00 92.50 807 ASP A O 1
ATOM 6452 N N . GLN A 1 808 ? -40.737 -4.266 -21.333 1.00 90.81 808 GLN A N 1
ATOM 6453 C CA . GLN A 1 808 ? -39.548 -3.979 -22.115 1.00 90.81 808 GLN A CA 1
ATOM 6454 C C . GLN A 1 808 ? -38.880 -2.622 -21.832 1.00 90.81 808 GLN A C 1
ATOM 6456 O O . GLN A 1 808 ? -37.967 -2.226 -22.557 1.00 90.81 808 GLN A O 1
ATOM 6461 N N . THR A 1 809 ? -39.252 -1.947 -20.744 1.00 92.12 809 THR A N 1
ATOM 6462 C CA . THR A 1 809 ? -38.600 -0.718 -20.279 1.00 92.12 809 THR A CA 1
ATOM 6463 C C . THR A 1 809 ? -37.244 -1.027 -19.642 1.00 92.12 809 THR A C 1
ATOM 6465 O O . THR A 1 809 ? -37.133 -1.907 -18.785 1.00 92.12 809 THR A O 1
ATOM 6468 N N . VAL A 1 810 ? -36.195 -0.323 -20.076 1.00 93.12 810 VAL A N 1
ATOM 6469 C CA . VAL A 1 810 ? -34.844 -0.446 -19.506 1.00 93.12 810 VAL A CA 1
ATOM 6470 C C . VAL A 1 810 ? -34.738 0.440 -18.269 1.00 93.12 810 VAL A C 1
ATOM 6472 O O . VAL A 1 810 ? -35.143 1.600 -18.290 1.00 93.12 810 VAL A O 1
ATOM 6475 N N . LEU A 1 811 ? -34.189 -0.111 -17.192 1.00 93.62 811 LEU A N 1
ATOM 6476 C CA . LEU A 1 811 ? -34.019 0.589 -15.924 1.00 93.62 811 LEU A CA 1
ATOM 6477 C C . LEU A 1 811 ? -32.935 1.678 -16.032 1.00 93.62 811 LEU A C 1
ATOM 6479 O O . LEU A 1 811 ? -31.792 1.385 -16.393 1.00 93.62 811 LEU A O 1
ATOM 6483 N N . ASN A 1 812 ? -33.280 2.918 -15.686 1.00 93.56 812 ASN A N 1
ATOM 6484 C CA . ASN A 1 812 ? -32.342 4.044 -15.626 1.00 93.56 812 ASN A CA 1
ATOM 6485 C C . ASN A 1 812 ? -31.547 4.053 -14.296 1.00 93.56 812 ASN A C 1
ATOM 6487 O O . ASN A 1 812 ? -31.772 3.230 -13.402 1.00 93.56 812 ASN A O 1
ATOM 6491 N N . LEU A 1 813 ? -30.598 4.988 -14.147 1.00 93.38 813 LEU A N 1
ATOM 6492 C CA . LEU A 1 813 ? -29.808 5.109 -12.912 1.00 93.38 813 LEU A CA 1
ATOM 6493 C C . LEU A 1 813 ? -30.666 5.426 -11.664 1.00 93.38 813 LEU A C 1
ATOM 6495 O O . LEU A 1 813 ? -30.496 4.715 -10.672 1.00 93.38 813 LEU A O 1
ATOM 6499 N N . PRO A 1 814 ? -31.553 6.444 -11.654 1.00 94.00 814 PRO A N 1
ATOM 6500 C CA . PRO A 1 814 ? -32.394 6.735 -10.489 1.00 94.00 814 PRO A CA 1
ATOM 6501 C C . PRO A 1 814 ? -33.214 5.537 -10.003 1.00 94.00 814 PRO A C 1
ATOM 6503 O O . PRO A 1 814 ? -33.208 5.243 -8.808 1.00 94.00 814 PRO A O 1
ATOM 6506 N N . ASP A 1 815 ? -33.849 4.807 -10.917 1.00 94.06 815 ASP A N 1
ATOM 6507 C CA . ASP A 1 815 ? -34.694 3.660 -10.594 1.00 94.06 815 ASP A CA 1
ATOM 6508 C C . ASP A 1 815 ? -33.853 2.481 -10.081 1.00 94.06 815 ASP A C 1
ATOM 6510 O O . ASP A 1 815 ? -34.230 1.809 -9.114 1.00 94.06 815 ASP A O 1
ATOM 6514 N N . PHE A 1 816 ? -32.661 2.272 -10.658 1.00 95.06 816 PHE A N 1
ATOM 6515 C CA . PHE A 1 816 ? -31.687 1.308 -10.144 1.00 95.06 816 PHE A CA 1
ATOM 6516 C C . PHE A 1 816 ? -31.251 1.652 -8.718 1.00 95.06 816 PHE A C 1
ATOM 6518 O O . PHE A 1 816 ? -31.273 0.787 -7.844 1.00 95.06 816 PHE A O 1
ATOM 6525 N N . LEU A 1 817 ? -30.895 2.908 -8.443 1.00 94.81 817 LEU A N 1
ATOM 6526 C CA . LEU A 1 817 ? -30.494 3.349 -7.104 1.00 94.81 817 LEU A CA 1
ATOM 6527 C C . LEU A 1 817 ? -31.649 3.265 -6.097 1.00 94.81 817 LEU A C 1
ATOM 6529 O O . LEU A 1 817 ? -31.445 2.824 -4.960 1.00 94.81 817 LEU A O 1
ATOM 6533 N N . ALA A 1 818 ? -32.870 3.598 -6.520 1.00 95.00 818 ALA A N 1
ATOM 6534 C CA . ALA A 1 818 ? -34.074 3.489 -5.706 1.00 95.00 818 ALA A CA 1
ATOM 6535 C C . ALA A 1 818 ? -34.356 2.038 -5.281 1.00 95.00 818 ALA A C 1
ATOM 6537 O O . ALA A 1 818 ? -34.717 1.802 -4.124 1.00 95.00 818 ALA A O 1
ATOM 6538 N N . ALA A 1 819 ? -34.099 1.055 -6.154 1.00 96.06 819 ALA A N 1
ATOM 6539 C CA . ALA A 1 819 ? -34.245 -0.368 -5.831 1.00 96.06 819 ALA A CA 1
ATOM 6540 C C . ALA A 1 819 ? -33.366 -0.812 -4.643 1.00 96.06 819 ALA A C 1
ATOM 6542 O O . ALA A 1 819 ? -33.743 -1.706 -3.883 1.00 96.06 819 ALA A O 1
ATOM 6543 N N . PHE A 1 820 ? -32.226 -0.146 -4.428 1.00 96.38 820 PHE A N 1
ATOM 6544 C CA . PHE A 1 820 ? -31.321 -0.390 -3.299 1.00 96.38 820 PHE A CA 1
ATOM 6545 C C . PHE A 1 820 ? -31.462 0.632 -2.164 1.00 96.38 820 PHE A C 1
ATOM 6547 O O . PHE A 1 820 ? -30.636 0.637 -1.248 1.00 96.38 820 PHE A O 1
ATOM 6554 N N . LYS A 1 821 ? -32.504 1.475 -2.194 1.00 96.56 821 LYS A N 1
ATOM 6555 C CA . LYS A 1 821 ? -32.738 2.565 -1.231 1.00 96.56 821 LYS A CA 1
ATOM 6556 C C . LYS A 1 821 ? -31.562 3.547 -1.139 1.00 96.56 821 LYS A C 1
ATOM 6558 O O . LYS A 1 821 ? -31.287 4.073 -0.062 1.00 96.56 821 LYS A O 1
ATOM 6563 N N . VAL A 1 822 ? -30.863 3.775 -2.252 1.00 95.81 822 VAL A N 1
ATOM 6564 C CA . VAL A 1 822 ? -29.747 4.723 -2.313 1.00 95.81 822 VAL A CA 1
ATOM 6565 C C . VAL A 1 822 ? -30.285 6.125 -2.565 1.00 95.81 822 VAL A C 1
ATOM 6567 O O . VAL A 1 822 ? -30.865 6.397 -3.614 1.00 95.81 822 VAL A O 1
ATOM 6570 N N . ALA A 1 823 ? -30.087 7.021 -1.599 1.00 93.00 823 ALA A N 1
ATOM 6571 C CA . ALA A 1 823 ? -30.474 8.422 -1.722 1.00 93.00 823 ALA A CA 1
ATOM 6572 C C . ALA A 1 823 ? -29.420 9.184 -2.540 1.00 93.00 823 ALA A C 1
ATOM 6574 O O . ALA A 1 823 ? -28.379 9.572 -2.011 1.00 93.00 823 ALA A O 1
ATOM 6575 N N . LEU A 1 824 ? -29.674 9.379 -3.837 1.00 94.81 824 LEU A N 1
ATOM 6576 C CA . LEU A 1 824 ? -28.830 10.216 -4.690 1.00 94.81 824 LEU A CA 1
ATOM 6577 C C . LEU A 1 824 ? -29.123 11.702 -4.401 1.00 94.81 824 LEU A C 1
ATOM 6579 O O . LEU A 1 824 ? -30.275 12.119 -4.539 1.00 94.81 824 LEU A O 1
ATOM 6583 N N . PRO A 1 825 ? -28.125 12.522 -4.020 1.00 96.44 825 PRO A N 1
ATOM 6584 C CA . PRO A 1 825 ? -28.323 13.960 -3.868 1.00 96.44 825 PRO A CA 1
ATOM 6585 C C . PRO A 1 825 ? -28.843 14.589 -5.165 1.00 96.44 825 PRO A C 1
ATOM 6587 O O . PRO A 1 825 ? -28.269 14.353 -6.228 1.00 96.44 825 PRO A O 1
ATOM 6590 N N . ALA A 1 826 ? -29.880 15.431 -5.077 1.00 95.69 826 ALA A N 1
ATOM 6591 C CA . ALA A 1 826 ? -30.490 16.087 -6.242 1.00 95.69 826 ALA A CA 1
ATOM 6592 C C . ALA A 1 826 ? -29.452 16.831 -7.104 1.00 95.69 826 ALA A C 1
ATOM 6594 O O . ALA A 1 826 ? -29.416 16.656 -8.315 1.00 95.69 826 ALA A O 1
ATOM 6595 N N . ALA A 1 827 ? -28.506 17.519 -6.453 1.00 96.56 827 ALA A N 1
ATOM 6596 C CA . ALA A 1 827 ? -27.405 18.217 -7.115 1.00 96.56 827 ALA A CA 1
ATOM 6597 C C . ALA A 1 827 ? -26.500 17.308 -7.971 1.00 96.56 827 ALA A C 1
ATOM 6599 O O . ALA A 1 827 ? -25.832 17.800 -8.868 1.00 96.56 827 ALA A O 1
ATOM 6600 N N . ILE A 1 828 ? -26.437 16.002 -7.690 1.00 96.44 828 ILE A N 1
ATOM 6601 C CA . ILE A 1 828 ? -25.721 15.035 -8.536 1.00 96.44 828 ILE A CA 1
ATOM 6602 C C . ILE A 1 828 ? -26.634 14.558 -9.667 1.00 96.44 828 ILE A C 1
ATOM 6604 O O . ILE A 1 828 ? -26.173 14.444 -10.797 1.00 96.44 828 ILE A O 1
ATOM 6608 N N . GLY A 1 829 ? -27.917 14.311 -9.384 1.00 94.69 829 GLY A N 1
ATOM 6609 C CA . GLY A 1 829 ? -28.902 13.913 -10.394 1.00 94.69 829 GLY A CA 1
ATOM 6610 C C . GLY A 1 829 ? -29.020 14.917 -11.545 1.00 94.69 829 GLY A C 1
ATOM 6611 O O . GLY A 1 829 ? -29.051 14.508 -12.702 1.00 94.69 829 GLY A O 1
ATOM 6612 N N . ASP A 1 830 ? -28.979 16.216 -11.243 1.00 96.25 830 ASP A N 1
ATOM 6613 C CA . ASP A 1 830 ? -29.062 17.283 -12.250 1.00 96.25 830 ASP A CA 1
ATOM 6614 C C . ASP A 1 830 ? -27.839 17.327 -13.187 1.00 96.25 830 ASP A C 1
ATOM 6616 O O . ASP A 1 830 ? -27.947 17.772 -14.332 1.00 96.25 830 ASP A O 1
ATOM 6620 N N . LEU A 1 831 ? -26.686 16.824 -12.726 1.00 97.00 831 LEU A N 1
ATOM 6621 C CA . LEU A 1 831 ? -25.410 16.820 -13.455 1.00 97.00 831 LEU A CA 1
ATOM 6622 C C . LEU A 1 831 ? -25.173 15.541 -14.275 1.00 97.00 831 LEU A C 1
ATOM 6624 O O . LEU A 1 831 ? -24.197 15.476 -15.023 1.00 97.00 831 LEU A O 1
ATOM 6628 N N . LEU A 1 832 ? -26.030 14.525 -14.142 1.00 96.00 832 LEU A N 1
ATOM 6629 C CA . LEU A 1 832 ? -25.901 13.237 -14.828 1.00 96.00 832 LEU A CA 1
ATOM 6630 C C . LEU A 1 832 ? -26.982 13.064 -15.904 1.00 96.00 832 LEU A C 1
ATOM 6632 O O . LEU A 1 832 ? -28.093 13.589 -15.798 1.00 96.00 832 LEU A O 1
ATOM 6636 N N . GLU A 1 833 ? -26.668 12.302 -16.950 1.00 93.62 833 GLU A N 1
ATOM 6637 C CA . GLU A 1 833 ? -27.671 11.807 -17.896 1.00 93.62 833 GLU A CA 1
ATOM 6638 C C . GLU A 1 833 ? -28.266 10.492 -17.384 1.00 93.62 833 GLU A C 1
ATOM 6640 O O . GLU A 1 833 ? -27.550 9.554 -17.035 1.00 93.62 833 GLU A O 1
ATOM 6645 N N . THR A 1 834 ? -29.593 10.405 -17.324 1.00 83.44 834 THR A N 1
ATOM 6646 C CA . THR A 1 834 ? -30.295 9.258 -16.730 1.00 83.44 834 THR A CA 1
ATOM 6647 C C . THR A 1 834 ? -30.292 8.016 -17.617 1.00 83.44 834 THR A C 1
ATOM 6649 O O . THR A 1 834 ? -30.404 6.902 -17.101 1.00 83.44 834 THR A O 1
ATOM 6652 N N . ASP A 1 835 ? -30.104 8.191 -18.925 1.00 78.38 835 ASP A N 1
ATOM 6653 C CA . ASP A 1 835 ? -30.426 7.174 -19.935 1.00 78.38 835 ASP A CA 1
ATOM 6654 C C . ASP A 1 835 ? -29.211 6.301 -20.321 1.00 78.38 835 ASP A C 1
ATOM 6656 O O . ASP A 1 835 ? -29.337 5.319 -21.051 1.00 78.38 835 ASP A O 1
ATOM 6660 N N . GLY A 1 836 ? -28.028 6.618 -19.782 1.00 66.56 836 GLY A N 1
ATOM 6661 C CA . GLY A 1 836 ? -26.745 5.997 -20.126 1.00 66.56 836 GLY A CA 1
ATOM 6662 C C . GLY A 1 836 ? -26.207 4.987 -19.109 1.00 66.56 836 GLY A C 1
ATOM 6663 O O . GLY A 1 836 ? -24.994 4.853 -18.989 1.00 66.56 836 GLY A O 1
ATOM 6664 N N . LEU A 1 837 ? -27.047 4.297 -18.327 1.00 73.88 837 LEU A N 1
ATOM 6665 C CA . LEU A 1 837 ? -26.533 3.379 -17.303 1.00 73.88 837 LEU A CA 1
ATOM 6666 C C . LEU A 1 837 ? -25.878 2.142 -17.933 1.00 73.88 837 LEU A C 1
ATOM 6668 O O . LEU A 1 837 ? -26.542 1.266 -18.492 1.00 73.88 837 LEU A O 1
ATOM 6672 N N . LEU A 1 838 ? -24.566 2.014 -17.748 1.00 73.69 838 LEU A N 1
ATOM 6673 C CA . LEU A 1 838 ? -23.837 0.803 -18.086 1.00 73.69 838 LEU A CA 1
ATOM 6674 C C . LEU A 1 838 ? -23.324 0.110 -16.826 1.00 73.69 838 LEU A C 1
ATOM 6676 O O . LEU A 1 838 ? -22.320 0.534 -16.264 1.00 73.69 838 LEU A O 1
ATOM 6680 N N . LEU A 1 839 ? -23.955 -0.994 -16.425 1.00 75.94 839 LEU A N 1
ATOM 6681 C CA . LEU A 1 839 ? -23.466 -1.850 -15.342 1.00 75.94 839 LEU A CA 1
ATOM 6682 C C . LEU A 1 839 ? -22.449 -2.853 -15.876 1.00 75.94 839 LEU A C 1
ATOM 6684 O O . LEU A 1 839 ? -22.726 -3.582 -16.828 1.00 75.94 839 LEU A O 1
ATOM 6688 N N . VAL A 1 840 ? -21.283 -2.902 -15.238 1.00 77.19 840 VAL A N 1
ATOM 6689 C CA . VAL A 1 840 ? -20.153 -3.716 -15.668 1.00 77.19 840 VAL A CA 1
ATOM 6690 C C . VAL A 1 840 ? -19.618 -4.568 -14.523 1.00 77.19 840 VAL A C 1
ATOM 6692 O O . VAL A 1 840 ? -19.231 -4.036 -13.484 1.00 77.19 840 VAL A O 1
ATOM 6695 N N . SER A 1 841 ? -19.517 -5.881 -14.726 1.00 75.88 841 SER A N 1
ATOM 6696 C CA . SER A 1 841 ? -18.844 -6.814 -13.806 1.00 75.88 841 SER A CA 1
ATOM 6697 C C . SER A 1 841 ? -17.509 -7.295 -14.378 1.00 75.88 841 SER A C 1
ATOM 6699 O O . SER A 1 841 ? -17.423 -7.520 -15.585 1.00 75.88 841 SER A O 1
ATOM 6701 N N . GLY A 1 842 ? -16.490 -7.469 -13.534 1.00 61.66 842 GLY A N 1
ATOM 6702 C CA . GLY A 1 842 ? -15.177 -8.021 -13.901 1.00 61.66 842 GLY A CA 1
ATOM 6703 C C . GLY A 1 842 ? -14.667 -9.044 -12.876 1.00 61.66 842 GLY A C 1
ATOM 6704 O O . GLY A 1 842 ? -15.237 -9.187 -11.793 1.00 61.66 842 GLY A O 1
ATOM 6705 N N . GLN A 1 843 ? -13.620 -9.794 -13.239 1.00 63.69 843 GLN A N 1
ATOM 6706 C CA . GLN A 1 843 ? -13.189 -11.014 -12.539 1.00 63.69 843 GLN A CA 1
ATOM 6707 C C . GLN A 1 843 ? -12.595 -10.806 -11.137 1.00 63.69 843 GLN A C 1
ATOM 6709 O O . GLN A 1 843 ? -11.797 -9.902 -10.891 1.00 63.69 843 GLN A O 1
ATOM 6714 N N . GLY A 1 844 ? -12.889 -11.762 -10.250 1.00 62.03 844 GLY A N 1
ATOM 6715 C CA . GLY A 1 844 ? -12.199 -12.028 -8.988 1.00 62.03 844 GLY A CA 1
ATOM 6716 C C . GLY A 1 844 ? -12.973 -13.048 -8.143 1.00 62.03 844 GLY A C 1
ATOM 6717 O O . GLY A 1 844 ? -14.108 -13.381 -8.465 1.00 62.03 844 GLY A O 1
ATOM 6718 N N . LEU A 1 845 ? -12.408 -13.513 -7.021 1.00 55.94 845 LEU A N 1
ATOM 6719 C CA . LEU A 1 845 ? -13.107 -14.355 -6.020 1.00 55.94 845 LEU A CA 1
ATOM 6720 C C . LEU A 1 845 ? -14.320 -13.661 -5.361 1.00 55.94 845 LEU A C 1
ATOM 6722 O O . LEU A 1 845 ? -14.956 -14.223 -4.473 1.00 55.94 845 LEU A O 1
ATOM 6726 N N . SER A 1 846 ? -14.613 -12.421 -5.743 1.00 69.56 846 SER A N 1
ATOM 6727 C CA . SER A 1 846 ? -15.607 -11.570 -5.109 1.00 69.56 846 SER A CA 1
ATOM 6728 C C . SER A 1 846 ? -16.503 -10.920 -6.153 1.00 69.56 846 SER A C 1
ATOM 6730 O O . SER A 1 846 ? -15.999 -10.374 -7.130 1.00 69.56 846 SER A O 1
ATOM 6732 N N . SER A 1 847 ? -17.808 -10.907 -5.886 1.00 80.12 847 SER A N 1
ATOM 6733 C CA . SER A 1 847 ? -18.841 -10.210 -6.654 1.00 80.12 847 SER A CA 1
ATOM 6734 C C . SER A 1 847 ? -18.574 -8.700 -6.678 1.00 80.12 847 SER A C 1
ATOM 6736 O O . SER A 1 847 ? -18.945 -7.974 -5.751 1.00 80.12 847 SER A O 1
ATOM 6738 N N . ARG A 1 848 ? -17.873 -8.223 -7.713 1.00 87.69 848 ARG A N 1
ATOM 6739 C CA . ARG A 1 848 ? -17.570 -6.803 -7.930 1.00 87.69 848 ARG A CA 1
ATOM 6740 C C . ARG A 1 848 ? -18.226 -6.321 -9.212 1.00 87.69 848 ARG A C 1
ATOM 6742 O O . ARG A 1 848 ? -18.206 -6.994 -10.237 1.00 87.69 848 ARG A O 1
ATOM 6749 N N . PHE A 1 849 ? -18.768 -5.118 -9.146 1.00 92.62 849 PHE A N 1
ATOM 6750 C CA . PHE A 1 849 ? -19.283 -4.401 -10.301 1.00 92.62 849 PHE A CA 1
ATOM 6751 C C . PHE A 1 849 ? -18.937 -2.919 -10.232 1.00 92.62 849 PHE A C 1
ATOM 6753 O O . PHE A 1 849 ? -18.489 -2.409 -9.201 1.00 92.62 849 PHE A O 1
ATOM 6760 N N . GLY A 1 850 ? -19.135 -2.232 -11.340 1.00 93.94 850 GLY A N 1
ATOM 6761 C CA . GLY A 1 850 ? -19.178 -0.786 -11.417 1.00 93.94 850 GLY A CA 1
ATOM 6762 C C . GLY A 1 850 ? -20.249 -0.349 -12.395 1.00 93.94 850 GLY A C 1
ATOM 6763 O O . GLY A 1 850 ? -20.850 -1.182 -13.074 1.00 93.94 850 GLY A O 1
ATOM 6764 N N . PHE A 1 851 ? -20.492 0.948 -12.459 1.00 93.44 851 PHE A N 1
ATOM 6765 C CA . PHE A 1 851 ? -21.308 1.530 -13.501 1.00 93.44 851 PHE A CA 1
ATOM 6766 C C . PHE A 1 851 ? -20.684 2.795 -14.069 1.00 93.44 851 PHE A C 1
ATOM 6768 O O . PHE A 1 851 ? -19.904 3.477 -13.400 1.00 93.44 851 PHE A O 1
ATOM 6775 N N . ILE A 1 852 ? -21.032 3.061 -15.323 1.00 95.00 852 ILE A N 1
ATOM 6776 C CA . ILE A 1 852 ? -20.629 4.236 -16.091 1.00 95.00 852 ILE A CA 1
ATOM 6777 C C . ILE A 1 852 ? -21.899 4.984 -16.476 1.00 95.00 852 ILE A C 1
ATOM 6779 O O . ILE A 1 852 ? -22.883 4.349 -16.857 1.00 95.00 852 ILE A O 1
ATOM 6783 N N . VAL A 1 853 ? -21.873 6.304 -16.322 1.00 95.25 853 VAL A N 1
ATOM 6784 C CA . VAL A 1 853 ? -22.985 7.215 -16.614 1.00 95.25 853 VAL A CA 1
ATOM 6785 C C . VAL A 1 853 ? -22.413 8.446 -17.308 1.00 95.25 853 VAL A C 1
ATOM 6787 O O . VAL A 1 853 ? -21.342 8.914 -16.917 1.00 95.25 853 VAL A O 1
ATOM 6790 N N . SER A 1 854 ? -23.100 8.967 -18.321 1.00 94.62 854 SER A N 1
ATOM 6791 C CA . SER A 1 854 ? -22.692 10.201 -19.000 1.00 94.62 854 SER A CA 1
ATOM 6792 C C . SER A 1 854 ? -22.922 11.430 -18.114 1.00 94.62 854 SER A C 1
ATOM 6794 O O . SER A 1 854 ? -23.858 11.477 -17.309 1.00 94.62 854 SER A O 1
ATOM 6796 N N . VAL A 1 855 ? -22.056 12.430 -18.245 1.00 95.94 855 VAL A N 1
ATOM 6797 C CA . VAL A 1 855 ? -22.064 13.640 -17.412 1.00 95.94 855 VAL A CA 1
ATOM 6798 C C . VAL A 1 855 ? -22.453 14.850 -18.254 1.00 95.94 855 VAL A C 1
ATOM 6800 O O . VAL A 1 855 ? -21.886 15.064 -19.317 1.00 95.94 855 VAL A O 1
ATOM 6803 N N . LYS A 1 856 ? -23.384 15.674 -17.757 1.00 96.31 856 LYS A N 1
ATOM 6804 C CA . LYS A 1 856 ? -23.791 16.931 -18.411 1.00 96.31 856 LYS A CA 1
ATOM 6805 C C . LYS A 1 856 ? -22.800 18.069 -18.156 1.00 96.31 856 L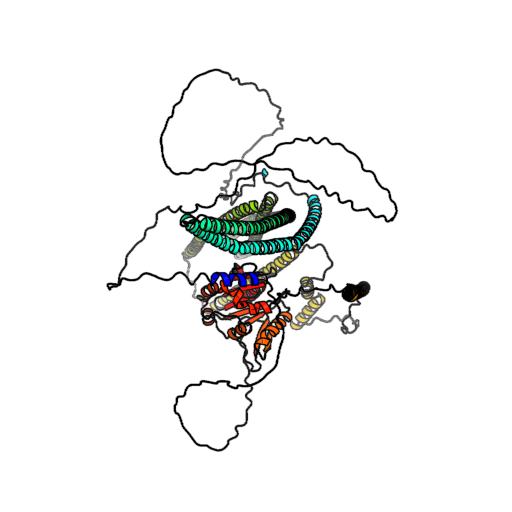YS A C 1
ATOM 6807 O O . LYS A 1 856 ? -22.559 18.886 -19.035 1.00 96.31 856 LYS A O 1
ATOM 6812 N N . ASP A 1 857 ? -22.245 18.131 -16.943 1.00 96.19 857 ASP A N 1
ATOM 6813 C CA . ASP A 1 857 ? -21.244 19.124 -16.533 1.00 96.19 857 ASP A CA 1
ATOM 6814 C C . ASP A 1 857 ? -20.166 18.476 -15.645 1.00 96.19 857 ASP A C 1
ATOM 6816 O O . ASP A 1 857 ? -20.307 18.314 -14.425 1.00 96.19 857 ASP A O 1
ATOM 6820 N N . ALA A 1 858 ? -19.064 18.082 -16.285 1.00 95.38 858 ALA A N 1
ATOM 6821 C CA . ALA A 1 858 ? -17.937 17.427 -15.629 1.00 95.38 858 ALA A CA 1
ATOM 6822 C C . ALA A 1 858 ? -17.087 18.372 -14.770 1.00 95.38 858 ALA A C 1
ATOM 6824 O O . ALA A 1 858 ? -16.350 17.903 -13.898 1.00 95.38 858 ALA A O 1
ATOM 6825 N N . ALA A 1 859 ? -17.198 19.691 -14.956 1.00 95.50 859 ALA A N 1
ATOM 6826 C CA . ALA A 1 859 ? -16.459 20.664 -14.158 1.00 95.50 859 ALA A CA 1
ATOM 6827 C C . ALA A 1 859 ? -17.093 20.842 -12.769 1.00 95.50 859 ALA A C 1
ATOM 6829 O O . ALA A 1 859 ? -16.377 20.923 -11.765 1.00 95.50 859 ALA A O 1
ATOM 6830 N N . ALA A 1 860 ? -18.428 20.849 -12.689 1.00 96.88 860 ALA A N 1
ATOM 6831 C CA . ALA A 1 860 ? -19.157 21.000 -11.430 1.00 96.88 860 ALA A CA 1
ATOM 6832 C C . ALA A 1 860 ? -19.171 19.716 -10.579 1.00 96.88 860 ALA A C 1
ATOM 6834 O O . ALA A 1 860 ? -19.044 19.778 -9.347 1.00 96.88 860 ALA A O 1
ATOM 6835 N N . LEU A 1 861 ? -19.272 18.545 -11.219 1.00 97.12 861 LEU A N 1
ATOM 6836 C CA . LEU A 1 861 ? -19.502 17.257 -10.555 1.00 97.12 861 LEU A CA 1
ATOM 6837 C C . LEU A 1 861 ? -18.476 16.890 -9.452 1.00 97.12 861 LEU A C 1
ATOM 6839 O O . LEU A 1 861 ? -18.900 16.464 -8.371 1.00 97.12 861 LEU A O 1
ATOM 6843 N N . PRO A 1 862 ? -17.148 17.084 -9.615 1.00 97.31 862 PRO A N 1
ATOM 6844 C CA . PRO A 1 862 ? -16.168 16.742 -8.582 1.00 97.31 862 PRO A CA 1
ATOM 6845 C C . PRO A 1 862 ? -16.370 17.483 -7.256 1.00 97.31 862 PRO A C 1
ATOM 6847 O O . PRO A 1 862 ? -16.069 16.930 -6.195 1.00 97.31 862 PRO A O 1
ATOM 6850 N N . SER A 1 863 ? -16.858 18.726 -7.301 1.00 96.88 863 SER A N 1
ATOM 6851 C CA . SER A 1 863 ? -17.095 19.538 -6.102 1.00 96.88 863 SER A CA 1
ATOM 6852 C C . SER A 1 863 ? -18.288 19.012 -5.296 1.00 96.88 863 SER A C 1
ATOM 6854 O O . SER A 1 863 ? -18.179 18.830 -4.082 1.00 96.88 863 SER A O 1
ATOM 6856 N N . VAL A 1 864 ? -19.376 18.656 -5.986 1.00 97.75 864 VAL A N 1
ATOM 6857 C CA . VAL A 1 864 ? -20.590 18.087 -5.387 1.00 97.75 864 VAL A CA 1
ATOM 6858 C C . VAL A 1 864 ? -20.310 16.697 -4.815 1.00 97.75 864 VAL A C 1
ATOM 6860 O O . VAL A 1 864 ? -20.691 16.403 -3.681 1.00 97.75 864 VAL A O 1
ATOM 6863 N N . LEU A 1 865 ? -19.558 15.863 -5.545 1.00 97.94 865 LEU A N 1
ATOM 6864 C CA . LEU A 1 865 ? -19.166 14.531 -5.078 1.00 97.94 865 LEU A CA 1
ATOM 6865 C C . LEU A 1 865 ? -18.357 14.582 -3.780 1.00 97.94 865 LEU A C 1
ATOM 6867 O O . LEU A 1 865 ? -18.624 13.791 -2.880 1.00 97.94 865 LEU A O 1
ATOM 6871 N N . ARG A 1 866 ? -17.423 15.535 -3.638 1.00 97.69 866 ARG A N 1
ATOM 6872 C CA . ARG A 1 866 ? -16.658 15.714 -2.389 1.00 97.69 866 ARG A CA 1
ATOM 6873 C C . ARG A 1 866 ? -17.550 16.054 -1.198 1.00 97.69 866 ARG A C 1
ATOM 6875 O O . ARG A 1 866 ? -17.283 15.588 -0.096 1.00 97.69 866 ARG A O 1
ATOM 6882 N N . GLY A 1 867 ? -18.613 16.830 -1.415 1.00 97.50 867 GLY A N 1
ATOM 6883 C CA . GLY A 1 867 ? -19.620 17.092 -0.384 1.00 97.50 867 GLY A CA 1
ATOM 6884 C C . GLY A 1 867 ? -20.375 15.826 0.036 1.00 97.50 867 GLY A C 1
ATOM 6885 O O . GLY A 1 867 ? -20.703 15.663 1.211 1.00 97.50 867 GLY A O 1
ATOM 6886 N N . TRP A 1 868 ? -20.592 14.901 -0.903 1.00 97.69 868 TRP A N 1
ATOM 6887 C CA . TRP A 1 868 ? -21.321 13.654 -0.666 1.00 97.69 868 TRP A CA 1
ATOM 6888 C C . TRP A 1 868 ? -20.488 12.550 0.000 1.00 97.69 868 TRP A C 1
ATOM 6890 O O . TRP A 1 868 ? -21.049 11.675 0.657 1.00 97.69 868 TRP A O 1
ATOM 6900 N N . GLU A 1 869 ? -19.157 12.594 -0.097 1.00 98.06 869 GLU A N 1
ATOM 6901 C CA . GLU A 1 869 ? -18.250 11.572 0.457 1.00 98.06 869 GLU A CA 1
ATOM 6902 C C . GLU A 1 869 ? -18.516 11.219 1.930 1.00 98.06 869 GLU A C 1
ATOM 6904 O O . GLU A 1 869 ? -18.363 10.063 2.321 1.00 98.06 869 GLU A O 1
ATOM 6909 N N . THR A 1 870 ? -18.935 12.191 2.746 1.00 97.12 870 THR A N 1
ATOM 6910 C CA . THR A 1 870 ? -19.211 11.992 4.181 1.00 97.12 870 THR A CA 1
ATOM 6911 C C . THR A 1 870 ? -20.445 11.127 4.449 1.00 97.12 870 THR A C 1
ATOM 6913 O O . THR A 1 870 ? -20.504 10.451 5.476 1.00 97.12 870 THR A O 1
ATOM 6916 N N . ASN A 1 871 ? -21.404 11.106 3.519 1.00 97.38 871 ASN A N 1
ATOM 6917 C CA . ASN A 1 871 ? -22.652 10.348 3.626 1.00 97.38 871 ASN A CA 1
ATOM 6918 C C . ASN A 1 871 ? -22.699 9.138 2.682 1.00 97.38 871 ASN A C 1
ATOM 6920 O O . ASN A 1 871 ? -23.495 8.229 2.905 1.00 97.38 871 ASN A O 1
ATOM 6924 N N . MET A 1 872 ? -21.807 9.065 1.689 1.00 96.81 872 MET A N 1
ATOM 6925 C CA . MET A 1 872 ? -21.818 8.040 0.641 1.00 96.81 872 MET A CA 1
ATOM 6926 C C . MET A 1 872 ? -21.799 6.605 1.202 1.00 96.81 872 MET A C 1
ATOM 6928 O O . MET A 1 872 ? -22.508 5.736 0.707 1.00 96.81 872 MET A O 1
ATOM 6932 N N . GLU A 1 873 ? -21.064 6.326 2.283 1.00 96.31 873 GLU A N 1
ATOM 6933 C CA . GLU A 1 873 ? -21.083 4.994 2.910 1.00 96.31 873 GLU A CA 1
ATOM 6934 C C . GLU A 1 873 ? -22.471 4.608 3.456 1.00 96.31 873 GLU A C 1
ATOM 6936 O O . GLU A 1 873 ? -22.882 3.447 3.343 1.00 96.31 873 GLU A O 1
ATOM 6941 N N . LYS A 1 874 ? -23.173 5.577 4.055 1.00 96.38 874 LYS A N 1
ATOM 6942 C CA . LYS A 1 874 ? -24.489 5.409 4.682 1.00 96.38 874 LYS A CA 1
ATOM 6943 C C . LYS A 1 874 ? -25.588 5.331 3.628 1.00 96.38 874 LYS A C 1
ATOM 6945 O O . LYS A 1 874 ? -26.409 4.414 3.681 1.00 96.38 874 LYS A O 1
ATOM 6950 N N . ASP A 1 875 ? -25.569 6.250 2.668 1.00 96.88 875 ASP A N 1
ATOM 6951 C CA . ASP A 1 875 ? -26.585 6.352 1.620 1.00 96.88 875 ASP A CA 1
ATOM 6952 C C . ASP A 1 875 ? -26.583 5.109 0.727 1.00 96.88 875 ASP A C 1
ATOM 6954 O O . ASP A 1 875 ? -27.631 4.666 0.278 1.00 96.88 875 ASP A O 1
ATOM 6958 N N . TRP A 1 876 ? -25.427 4.466 0.550 1.00 95.69 876 TRP A N 1
ATOM 6959 C CA . TRP A 1 876 ? -25.292 3.242 -0.240 1.00 95.69 876 TRP A CA 1
ATOM 6960 C C . TRP A 1 876 ? -25.444 1.936 0.560 1.00 95.69 876 TRP A C 1
ATOM 6962 O O . TRP A 1 876 ? -25.192 0.845 0.042 1.00 95.69 876 TRP A O 1
ATOM 6972 N N . SER A 1 877 ? -25.849 2.012 1.830 1.00 94.69 877 SER A N 1
ATOM 6973 C CA . SER A 1 877 ? -25.898 0.853 2.734 1.00 94.69 877 SER A CA 1
ATOM 6974 C C . SER A 1 877 ? -26.741 -0.311 2.206 1.00 94.69 877 SER A C 1
ATOM 6976 O O . SER A 1 877 ? -26.303 -1.457 2.313 1.00 94.69 877 SER A O 1
ATOM 6978 N N . GLY A 1 878 ? -27.890 -0.037 1.576 1.00 94.44 878 GLY A N 1
ATOM 6979 C CA . GLY A 1 878 ? -28.759 -1.075 1.015 1.00 94.44 878 GLY A CA 1
ATOM 6980 C C . GLY A 1 878 ? -28.077 -1.895 -0.082 1.00 94.44 878 GLY A C 1
ATOM 6981 O O . GLY A 1 878 ? -28.141 -3.125 -0.066 1.00 94.44 878 GLY A O 1
ATOM 6982 N N . LEU A 1 879 ? -27.327 -1.241 -0.972 1.00 94.38 879 LEU A N 1
ATOM 6983 C CA . LEU A 1 879 ? -26.542 -1.926 -1.999 1.00 94.38 879 LEU A CA 1
ATOM 6984 C C . LEU A 1 879 ? -25.374 -2.714 -1.393 1.00 94.38 879 LEU A C 1
ATOM 6986 O O . LEU A 1 879 ? -25.108 -3.850 -1.785 1.00 94.38 879 LEU A O 1
ATOM 6990 N N . TRP A 1 880 ? -24.697 -2.153 -0.390 1.00 92.94 880 TRP A N 1
ATOM 6991 C CA . TRP A 1 880 ? -23.582 -2.826 0.277 1.00 92.94 880 TRP A CA 1
ATOM 6992 C C . TRP A 1 880 ? -23.995 -4.080 1.035 1.00 92.94 880 TRP A C 1
ATOM 6994 O O . TRP A 1 880 ? -23.236 -5.050 1.049 1.00 92.94 880 TRP A O 1
ATOM 7004 N N . SER A 1 881 ? -25.190 -4.097 1.623 1.00 92.19 881 SER A N 1
ATOM 7005 C CA . SER A 1 881 ? -25.744 -5.298 2.246 1.00 92.19 881 SER A CA 1
ATOM 7006 C C . SER A 1 881 ? -25.938 -6.426 1.231 1.00 92.19 881 SER A C 1
ATOM 7008 O O . SER A 1 881 ? -25.587 -7.567 1.526 1.00 92.19 881 SER A O 1
ATOM 7010 N N . VAL A 1 882 ? -26.408 -6.112 0.018 1.00 91.75 882 VAL A N 1
ATOM 7011 C CA . VAL A 1 882 ? -26.576 -7.100 -1.066 1.00 91.75 882 VAL A CA 1
ATOM 7012 C C . VAL A 1 882 ? -25.227 -7.669 -1.519 1.00 91.75 882 VAL A C 1
ATOM 7014 O O . VAL A 1 882 ? -25.116 -8.866 -1.774 1.00 91.75 882 VAL A O 1
ATOM 7017 N N . LEU A 1 883 ? -24.180 -6.840 -1.533 1.00 91.00 883 LEU A N 1
ATOM 7018 C CA . LEU A 1 883 ? -22.808 -7.244 -1.866 1.00 91.00 883 LEU A CA 1
ATOM 7019 C C . LEU A 1 883 ? -22.032 -7.892 -0.704 1.00 91.00 883 LEU A C 1
ATOM 7021 O O . LEU A 1 883 ? -20.838 -8.163 -0.838 1.00 91.00 883 LEU A O 1
ATOM 7025 N N . GLY A 1 884 ? -22.675 -8.135 0.443 1.00 89.06 884 GLY A N 1
ATOM 7026 C CA . GLY A 1 884 ? -22.066 -8.843 1.572 1.00 89.06 884 GLY A CA 1
ATOM 7027 C C . GLY A 1 884 ? -21.153 -7.990 2.460 1.00 89.06 884 GLY A C 1
ATOM 7028 O O . GLY A 1 884 ? -20.268 -8.527 3.128 1.00 89.06 884 GLY A O 1
ATOM 7029 N N . LYS A 1 885 ? -21.338 -6.665 2.509 1.00 91.44 885 LYS A N 1
ATOM 7030 C CA . LYS A 1 885 ? -20.637 -5.812 3.480 1.00 91.44 885 LYS A CA 1
ATOM 7031 C C . LYS A 1 885 ? -21.105 -6.127 4.904 1.00 91.44 885 LYS A C 1
ATOM 7033 O O . LYS A 1 885 ? -22.259 -5.895 5.245 1.00 91.44 885 LYS A O 1
ATOM 7038 N N . THR A 1 886 ? -20.188 -6.579 5.760 1.00 89.69 886 THR A N 1
ATOM 7039 C CA . THR A 1 886 ? -20.488 -6.902 7.171 1.00 89.69 886 THR A CA 1
ATOM 7040 C C . THR A 1 886 ? -19.908 -5.910 8.180 1.00 89.69 886 THR A C 1
ATOM 7042 O O . THR A 1 886 ? -20.224 -5.987 9.363 1.00 89.69 886 THR A O 1
ATOM 7045 N N . LYS A 1 887 ? -18.992 -5.031 7.758 1.00 93.69 887 LYS A N 1
ATOM 7046 C CA . LYS A 1 887 ? -18.227 -4.124 8.631 1.00 93.69 887 LYS A CA 1
ATOM 7047 C C . LYS A 1 887 ? -18.169 -2.715 8.028 1.00 93.69 887 LYS A C 1
ATOM 7049 O O . LYS A 1 887 ? -18.263 -2.604 6.803 1.00 93.69 887 LYS A O 1
ATOM 7054 N N . PRO A 1 888 ? -18.015 -1.661 8.851 1.00 95.12 888 PRO A N 1
ATOM 7055 C CA . PRO A 1 888 ? -17.783 -0.305 8.356 1.00 95.12 888 PRO A CA 1
ATOM 7056 C C . PRO A 1 888 ? -16.466 -0.212 7.574 1.00 95.12 888 PRO A C 1
ATOM 7058 O O . PRO A 1 888 ? -15.635 -1.126 7.626 1.00 95.12 888 PRO A O 1
ATOM 7061 N N . ALA A 1 889 ? -16.277 0.891 6.851 1.00 95.31 889 ALA A N 1
ATOM 7062 C CA . ALA A 1 889 ? -15.032 1.162 6.149 1.00 95.31 889 ALA A CA 1
ATOM 7063 C C . ALA A 1 889 ? -13.801 1.103 7.066 1.00 95.31 889 ALA A C 1
ATOM 7065 O O . ALA A 1 889 ? -13.844 1.528 8.219 1.00 95.31 889 ALA A O 1
ATOM 7066 N N . LEU A 1 890 ? -12.678 0.602 6.534 1.00 96.00 890 LEU A N 1
ATOM 7067 C CA . LEU A 1 890 ? -11.392 0.599 7.243 1.00 96.00 890 LEU A CA 1
ATOM 7068 C C . LEU A 1 890 ? -10.909 2.026 7.518 1.00 96.00 890 LEU A C 1
ATOM 7070 O O . LEU A 1 890 ? -10.237 2.269 8.519 1.00 96.00 890 LEU A O 1
ATOM 7074 N N . THR A 1 891 ? -11.255 2.956 6.626 1.00 93.94 891 THR A N 1
ATOM 7075 C CA . THR A 1 891 ? -10.981 4.385 6.756 1.00 93.94 891 THR A CA 1
ATOM 7076 C C . THR A 1 891 ? -12.282 5.178 6.599 1.00 93.94 891 THR A C 1
ATOM 7078 O O . THR A 1 891 ? -13.009 4.962 5.627 1.00 93.94 891 THR A O 1
ATOM 7081 N N . PRO A 1 892 ? -12.587 6.133 7.497 1.00 94.94 892 PRO A N 1
ATOM 7082 C CA . PRO A 1 892 ? -13.834 6.904 7.448 1.00 94.94 892 PRO A CA 1
ATOM 7083 C C . PRO A 1 892 ? -13.820 8.041 6.406 1.00 94.94 892 PRO A C 1
ATOM 7085 O O . PRO A 1 892 ? -14.689 8.902 6.425 1.00 94.94 892 PRO A O 1
ATOM 7088 N N . TYR A 1 893 ? -12.818 8.088 5.525 1.00 96.62 893 TYR A N 1
ATOM 7089 C CA . TYR A 1 893 ? -12.639 9.131 4.516 1.00 96.62 893 TYR A CA 1
ATOM 7090 C C . TYR A 1 893 ? -12.138 8.539 3.196 1.00 96.62 893 TYR A C 1
ATOM 7092 O O . TYR A 1 893 ? -11.531 7.461 3.174 1.00 96.62 893 TYR A O 1
ATOM 7100 N N . PHE A 1 894 ? -12.372 9.271 2.104 1.00 98.12 894 PHE A N 1
ATOM 7101 C CA . PHE A 1 894 ? -11.903 8.914 0.769 1.00 98.12 894 PHE A CA 1
ATOM 7102 C C . PHE A 1 894 ? -10.434 9.310 0.561 1.00 98.12 894 PHE A C 1
ATOM 7104 O O . PHE A 1 894 ? -9.999 10.432 0.850 1.00 98.12 894 PHE A O 1
ATOM 7111 N N . LEU A 1 895 ? -9.670 8.378 0.004 1.00 97.62 895 LEU A N 1
ATOM 7112 C CA . LEU A 1 895 ? -8.278 8.515 -0.404 1.00 97.62 895 LEU A CA 1
ATOM 7113 C C . LEU A 1 895 ? -8.179 8.835 -1.902 1.00 97.62 895 LEU A C 1
ATOM 7115 O O . LEU A 1 895 ? -9.095 8.561 -2.674 1.00 97.62 895 LEU A O 1
ATOM 7119 N N . ASN A 1 896 ? -7.049 9.407 -2.319 1.00 97.75 896 ASN A N 1
ATOM 7120 C CA . ASN A 1 896 ? -6.732 9.642 -3.730 1.00 97.75 896 ASN A CA 1
ATOM 7121 C C . ASN A 1 896 ? -5.836 8.526 -4.267 1.00 97.75 896 ASN A C 1
ATOM 7123 O O . ASN A 1 896 ? -4.838 8.170 -3.641 1.00 97.75 896 ASN A O 1
ATOM 7127 N N . ALA A 1 897 ? -6.151 8.024 -5.455 1.00 97.31 897 ALA A N 1
ATOM 7128 C CA . ALA A 1 897 ? -5.292 7.142 -6.232 1.00 97.31 897 ALA A CA 1
ATOM 7129 C C . ALA A 1 897 ? -5.109 7.679 -7.650 1.00 97.31 897 ALA A C 1
ATOM 7131 O O . ALA A 1 897 ? -5.910 8.473 -8.141 1.00 97.31 897 ALA A O 1
ATOM 7132 N N . LYS A 1 898 ? -4.038 7.236 -8.312 1.00 96.50 898 LYS A N 1
ATOM 7133 C CA . LYS A 1 898 ? -3.773 7.529 -9.722 1.00 96.50 898 LYS A CA 1
ATOM 7134 C C . LYS A 1 898 ? -3.548 6.234 -10.494 1.00 96.50 898 LYS A C 1
ATOM 7136 O O . LYS A 1 898 ? -2.820 5.359 -10.028 1.00 96.50 898 LYS A O 1
ATOM 7141 N N . TYR A 1 899 ? -4.130 6.134 -11.684 1.00 96.00 899 TYR A N 1
ATOM 7142 C CA . TYR A 1 899 ? -3.899 5.042 -12.627 1.00 96.00 899 TYR A CA 1
ATOM 7143 C C . TYR A 1 899 ? -3.796 5.582 -14.053 1.00 96.00 899 TYR A C 1
ATOM 7145 O O . TYR A 1 899 ? -4.707 6.250 -14.523 1.00 96.00 899 TYR A O 1
ATOM 7153 N N . LYS A 1 900 ? -2.674 5.323 -14.743 1.00 93.12 900 LYS A N 1
ATOM 7154 C CA . LYS A 1 900 ? -2.398 5.838 -16.104 1.00 93.12 900 LYS A CA 1
ATOM 7155 C C . LYS A 1 900 ? -2.680 7.351 -16.253 1.00 93.12 900 LYS A C 1
ATOM 7157 O O . LYS A 1 900 ? -3.255 7.772 -17.252 1.00 93.12 900 LYS A O 1
ATOM 7162 N N . ASN A 1 901 ? -2.263 8.142 -15.258 1.00 92.44 901 ASN A N 1
ATOM 7163 C CA . ASN A 1 901 ? -2.490 9.592 -15.110 1.00 92.44 901 ASN A CA 1
ATOM 7164 C C . ASN A 1 901 ? -3.930 10.039 -14.801 1.00 92.44 901 ASN A C 1
ATOM 7166 O O . ASN A 1 901 ? -4.142 11.225 -14.585 1.00 92.44 901 ASN A O 1
ATOM 7170 N N . MET A 1 902 ? -4.888 9.121 -14.679 1.00 94.12 902 MET A N 1
ATOM 7171 C CA . MET A 1 902 ? -6.246 9.435 -14.228 1.00 94.12 902 MET A CA 1
ATOM 7172 C C . MET A 1 902 ? -6.316 9.338 -12.706 1.00 94.12 902 MET A C 1
ATOM 7174 O O . MET A 1 902 ? -5.906 8.329 -12.122 1.00 94.12 902 MET A O 1
ATOM 7178 N N . SER A 1 903 ? -6.799 10.391 -12.049 1.00 96.25 903 SER A N 1
ATOM 7179 C CA . SER A 1 903 ? -7.028 10.385 -10.604 1.00 96.25 903 SER A CA 1
ATOM 7180 C C . SER A 1 903 ? -8.430 9.893 -10.274 1.00 96.25 903 SER A C 1
ATOM 7182 O O . SER A 1 903 ? -9.401 10.345 -10.871 1.00 96.25 903 SER A O 1
ATOM 7184 N N . PHE A 1 904 ? -8.541 9.028 -9.273 1.00 97.88 904 PHE A N 1
ATOM 7185 C CA . PHE A 1 904 ? -9.824 8.580 -8.746 1.00 97.88 904 PHE A CA 1
ATOM 7186 C C . PHE A 1 904 ? -9.810 8.555 -7.218 1.00 97.88 904 PHE A C 1
ATOM 7188 O O . PHE A 1 904 ? -8.753 8.500 -6.579 1.00 97.88 904 PHE A O 1
ATOM 7195 N N . ARG A 1 905 ? -11.003 8.635 -6.637 1.00 98.31 905 ARG A N 1
ATOM 7196 C CA . ARG A 1 905 ? -11.250 8.640 -5.195 1.00 98.31 905 ARG A CA 1
ATOM 7197 C C . ARG A 1 905 ? -11.660 7.242 -4.762 1.00 98.31 905 ARG A C 1
ATOM 7199 O O . ARG A 1 905 ? -12.379 6.571 -5.498 1.00 98.31 905 ARG A O 1
ATOM 7206 N N . TYR A 1 906 ? -11.214 6.786 -3.594 1.00 98.06 906 TYR A N 1
ATOM 7207 C CA . TYR A 1 906 ? -11.629 5.483 -3.076 1.00 98.06 906 TYR A CA 1
ATOM 7208 C C . TYR A 1 906 ? -11.744 5.426 -1.551 1.00 98.06 906 TYR A C 1
ATOM 7210 O O . TYR A 1 906 ? -11.002 6.093 -0.837 1.00 98.06 906 TYR A O 1
ATOM 7218 N N . GLN A 1 907 ? -12.642 4.580 -1.054 1.00 97.69 907 GLN A N 1
ATOM 7219 C CA . GLN A 1 907 ? -12.810 4.246 0.358 1.00 97.69 907 GLN A CA 1
ATOM 7220 C C . GLN A 1 907 ? -12.894 2.723 0.508 1.00 97.69 907 GLN A C 1
ATOM 7222 O O . GLN A 1 907 ? -13.775 2.085 -0.065 1.00 97.69 907 GLN A O 1
ATOM 7227 N N . THR A 1 908 ? -11.985 2.124 1.278 1.00 95.50 908 THR A N 1
ATOM 7228 C CA . THR A 1 908 ? -11.847 0.661 1.364 1.00 95.50 908 THR A CA 1
ATOM 7229 C C . THR A 1 908 ? -12.617 0.083 2.554 1.00 95.50 908 THR A C 1
ATOM 7231 O O . THR A 1 908 ? -12.420 0.493 3.696 1.00 95.50 908 THR A O 1
ATOM 7234 N N . PHE A 1 909 ? -13.451 -0.929 2.312 1.00 93.88 909 PHE A N 1
ATOM 7235 C CA . PHE A 1 909 ? -14.196 -1.678 3.330 1.00 93.88 909 PHE A CA 1
ATOM 7236 C C . PHE A 1 909 ? -13.457 -2.916 3.840 1.00 93.88 909 PHE A C 1
ATOM 7238 O O . PHE A 1 909 ? -13.564 -3.267 5.012 1.00 93.88 909 PHE A O 1
ATOM 7245 N N . THR A 1 910 ? -12.699 -3.599 2.978 1.00 90.81 910 THR A N 1
ATOM 7246 C CA . THR A 1 910 ? -11.965 -4.817 3.357 1.00 90.81 910 THR A CA 1
ATOM 7247 C C . THR A 1 910 ? -10.576 -4.851 2.733 1.00 90.81 910 THR A C 1
ATOM 7249 O O . THR A 1 910 ? -10.323 -4.217 1.714 1.00 90.81 910 THR A O 1
ATOM 7252 N N . LYS A 1 911 ? -9.673 -5.662 3.298 1.00 87.44 911 LYS A N 1
ATOM 7253 C CA . LYS A 1 911 ? -8.337 -5.896 2.720 1.00 87.44 911 LYS A CA 1
ATOM 7254 C C . LYS A 1 911 ? -8.375 -6.623 1.362 1.00 87.44 911 LYS A C 1
ATOM 7256 O O . LYS A 1 911 ? -7.348 -6.706 0.704 1.00 87.44 911 LYS A O 1
ATOM 7261 N N . GLN A 1 912 ? -9.530 -7.152 0.954 1.00 86.50 912 GLN A N 1
ATOM 7262 C CA . GLN A 1 912 ? -9.738 -7.947 -0.265 1.00 86.50 912 GLN A CA 1
ATOM 7263 C C . GLN A 1 912 ? -10.291 -7.090 -1.414 1.00 86.50 912 GLN A C 1
ATOM 7265 O O . GLN A 1 912 ? -11.163 -7.531 -2.163 1.00 86.50 912 GLN A O 1
ATOM 7270 N N . ASP A 1 913 ? -9.836 -5.841 -1.503 1.00 89.00 913 ASP A N 1
ATOM 7271 C CA . ASP A 1 913 ? -10.241 -4.907 -2.553 1.00 89.00 913 ASP A CA 1
ATOM 7272 C C . ASP A 1 913 ? -11.774 -4.774 -2.690 1.00 89.00 913 ASP A C 1
ATOM 7274 O O . ASP A 1 913 ? -12.360 -4.968 -3.753 1.00 89.00 913 ASP A O 1
ATOM 7278 N N . PHE A 1 914 ? -12.451 -4.524 -1.565 1.00 92.88 914 PHE A N 1
ATOM 7279 C CA . PHE A 1 914 ? -13.860 -4.122 -1.546 1.00 92.88 914 PHE A CA 1
ATOM 7280 C C . PHE A 1 914 ? -13.952 -2.692 -1.053 1.00 92.88 914 PHE A C 1
ATOM 7282 O O . PHE A 1 914 ? -13.397 -2.397 0.008 1.00 92.88 914 PHE A O 1
ATOM 7289 N N . GLY A 1 915 ? -14.677 -1.834 -1.752 1.00 95.06 915 GLY A N 1
ATOM 7290 C CA . GLY A 1 915 ? -14.833 -0.446 -1.351 1.00 95.06 915 GLY A CA 1
ATOM 7291 C C . GLY A 1 915 ? -15.724 0.337 -2.297 1.00 95.06 915 GLY A C 1
ATOM 7292 O O . GLY A 1 915 ? -16.358 -0.232 -3.176 1.00 95.06 915 GLY A O 1
ATOM 7293 N N . ILE A 1 916 ? -15.741 1.651 -2.126 1.00 96.88 916 ILE A N 1
ATOM 7294 C CA . ILE A 1 916 ? -16.328 2.584 -3.086 1.00 96.88 916 ILE A CA 1
ATOM 7295 C C . ILE A 1 916 ? -15.170 3.236 -3.816 1.00 96.88 916 ILE A C 1
ATOM 7297 O O . ILE A 1 916 ? -14.307 3.822 -3.174 1.00 96.88 916 ILE A O 1
ATOM 7301 N N . CYS A 1 917 ? -15.128 3.134 -5.135 1.00 97.69 917 CYS A N 1
ATOM 7302 C CA . CYS A 1 917 ? -14.187 3.854 -5.983 1.00 97.69 917 CYS A CA 1
ATOM 7303 C C . CYS A 1 917 ? -14.992 4.715 -6.948 1.00 97.69 917 CYS A C 1
ATOM 7305 O O . CYS A 1 917 ? -15.944 4.210 -7.535 1.00 97.69 917 CYS A O 1
ATOM 7307 N N . TYR A 1 918 ? -14.614 5.971 -7.160 1.00 98.12 918 TYR A N 1
ATOM 7308 C CA . TYR A 1 918 ? -15.239 6.788 -8.194 1.00 98.12 918 TYR A CA 1
ATOM 7309 C C . TYR A 1 918 ? -14.242 7.691 -8.917 1.00 98.12 918 TYR A C 1
ATOM 7311 O O . TYR A 1 918 ? -13.238 8.127 -8.348 1.00 98.12 918 TYR A O 1
ATOM 7319 N N . CYS A 1 919 ? -14.526 7.972 -10.182 1.00 97.62 919 CYS A N 1
ATOM 7320 C CA . CYS A 1 919 ? -13.739 8.836 -11.049 1.00 97.62 919 CYS A CA 1
ATOM 7321 C C . CYS A 1 919 ? -14.685 9.689 -11.900 1.00 97.62 919 CYS A C 1
ATOM 7323 O O . CYS A 1 919 ? -15.727 9.202 -12.332 1.00 97.62 919 CYS A O 1
ATOM 7325 N N . VAL A 1 920 ? -14.315 10.949 -12.120 1.00 97.38 920 VAL A N 1
ATOM 7326 C CA . VAL A 1 920 ? -14.960 11.828 -13.101 1.00 97.38 920 VAL A CA 1
ATOM 7327 C C . VAL A 1 920 ? -13.961 12.004 -14.236 1.00 97.38 920 VAL A C 1
ATOM 7329 O O . VAL A 1 920 ? -12.827 12.423 -13.997 1.00 97.38 920 VAL A O 1
ATOM 7332 N N . LEU A 1 921 ? -14.375 11.610 -15.430 1.00 94.50 921 LEU A N 1
ATOM 7333 C CA . LEU A 1 921 ? -13.694 11.819 -16.702 1.00 94.50 921 LEU A CA 1
ATOM 7334 C C . LEU A 1 921 ? -14.491 12.857 -17.502 1.00 94.50 921 LEU A C 1
ATOM 7336 O O . LEU A 1 921 ? -15.603 13.190 -17.097 1.00 94.50 921 LEU A O 1
ATOM 7340 N N . ASP A 1 922 ? -13.935 13.336 -18.615 1.00 91.06 922 ASP A N 1
ATOM 7341 C CA . ASP A 1 922 ? -14.492 14.459 -19.386 1.00 91.06 922 ASP A CA 1
ATOM 7342 C C . ASP A 1 922 ? -15.997 14.303 -19.669 1.00 91.06 922 ASP A C 1
ATOM 7344 O O . ASP A 1 922 ? -16.764 15.189 -19.312 1.00 91.06 922 ASP A O 1
ATOM 7348 N N . ASP A 1 923 ? -16.428 13.137 -20.165 1.00 93.56 923 ASP A N 1
ATOM 7349 C CA . ASP A 1 923 ? -17.845 12.876 -20.480 1.00 93.56 923 ASP A CA 1
ATOM 7350 C C . ASP A 1 923 ? -18.497 11.819 -19.571 1.00 93.56 923 ASP A C 1
ATOM 7352 O O . ASP A 1 923 ? -19.683 11.515 -19.704 1.00 93.56 923 ASP A O 1
ATOM 7356 N N . TYR A 1 924 ? -17.738 11.222 -18.644 1.00 95.38 924 TYR A N 1
ATOM 7357 C CA . TYR A 1 924 ? -18.170 10.022 -17.921 1.00 95.38 924 TYR A CA 1
ATOM 7358 C C . TYR A 1 924 ? -17.948 10.106 -16.417 1.00 95.38 924 TYR A C 1
ATOM 7360 O O . TYR A 1 924 ? -16.863 10.420 -15.926 1.00 95.38 924 TYR A O 1
ATOM 7368 N N . PHE A 1 925 ? -18.954 9.671 -15.671 1.00 96.31 925 PHE A N 1
ATOM 7369 C CA . PHE A 1 925 ? -18.860 9.374 -14.258 1.00 96.31 925 PHE A CA 1
ATOM 7370 C C . PHE A 1 925 ? -18.798 7.863 -14.064 1.00 96.31 925 PHE A C 1
ATOM 7372 O O . PHE A 1 925 ? -19.687 7.123 -14.487 1.00 96.31 925 PHE A O 1
ATOM 7379 N N . VAL A 1 926 ? -17.732 7.403 -13.415 1.00 96.62 926 VAL A N 1
ATOM 7380 C CA . VAL A 1 926 ? -17.491 5.985 -13.152 1.00 96.62 926 VAL A CA 1
ATOM 7381 C C . VAL A 1 926 ? -17.545 5.743 -11.653 1.00 96.62 926 VAL A C 1
ATOM 7383 O O . VAL A 1 926 ? -16.781 6.353 -10.906 1.00 96.62 926 VAL A O 1
ATOM 7386 N N . ILE A 1 927 ? -18.373 4.795 -11.214 1.00 96.62 927 ILE A N 1
ATOM 7387 C CA . ILE A 1 927 ? -18.337 4.228 -9.860 1.00 96.62 927 ILE A CA 1
ATOM 7388 C C . ILE A 1 927 ? -18.001 2.741 -9.960 1.00 96.62 927 ILE A C 1
ATOM 7390 O O . ILE A 1 927 ? -18.518 2.031 -10.814 1.00 96.62 927 ILE A O 1
ATOM 7394 N N . ALA A 1 928 ? -17.157 2.241 -9.064 1.00 96.25 928 ALA A N 1
ATOM 7395 C CA . ALA A 1 928 ? -16.829 0.828 -8.951 1.00 96.25 928 ALA A CA 1
ATOM 7396 C C . ALA A 1 928 ? -16.777 0.374 -7.490 1.00 96.25 928 ALA A C 1
ATOM 7398 O O . ALA A 1 928 ? -16.461 1.140 -6.583 1.00 96.25 928 ALA A O 1
ATOM 7399 N N . THR A 1 929 ? -17.042 -0.911 -7.274 1.00 95.56 929 THR A N 1
ATOM 7400 C CA . THR A 1 929 ? -17.041 -1.547 -5.943 1.00 95.56 929 THR A CA 1
ATOM 7401 C C . THR A 1 929 ? -15.674 -2.115 -5.534 1.00 95.56 929 THR A C 1
ATOM 7403 O O . THR A 1 929 ? -15.522 -2.707 -4.462 1.00 95.56 929 THR A O 1
ATOM 7406 N N . SER A 1 930 ? -14.660 -1.957 -6.388 1.00 93.94 930 SER A N 1
ATOM 7407 C CA . SER A 1 930 ? -13.270 -2.319 -6.110 1.00 93.94 930 SER A CA 1
ATOM 7408 C C . SER A 1 930 ? -12.288 -1.484 -6.924 1.00 93.94 930 SER A C 1
ATOM 7410 O O . SER A 1 930 ? -12.618 -0.943 -7.985 1.00 93.94 930 SER A O 1
ATOM 7412 N N . TYR A 1 931 ? -11.054 -1.415 -6.434 1.00 93.88 931 TYR A N 1
ATOM 7413 C CA . TYR A 1 931 ? -9.942 -0.751 -7.098 1.00 93.88 931 TYR A CA 1
ATOM 7414 C C . TYR A 1 931 ? -9.554 -1.475 -8.394 1.00 93.88 931 TYR A C 1
ATOM 7416 O O . TYR A 1 931 ? -9.268 -0.833 -9.406 1.00 93.88 931 TYR A O 1
ATOM 7424 N N . ALA A 1 932 ? -9.570 -2.812 -8.395 1.00 91.94 932 ALA A N 1
ATOM 7425 C CA . ALA A 1 932 ? -9.334 -3.626 -9.584 1.00 91.94 932 ALA A CA 1
ATOM 7426 C C . ALA A 1 932 ? -10.399 -3.387 -10.665 1.00 91.94 932 ALA A C 1
ATOM 7428 O O . ALA A 1 932 ? -10.043 -3.170 -11.823 1.00 91.94 932 ALA A O 1
ATOM 7429 N N . GLN A 1 933 ? -11.683 -3.335 -10.294 1.00 92.50 933 GLN A N 1
ATOM 7430 C CA . GLN A 1 933 ? -12.763 -3.064 -11.245 1.00 92.50 933 GLN A CA 1
ATOM 7431 C C . GLN A 1 933 ? -12.654 -1.651 -11.823 1.00 92.50 933 GLN A C 1
ATOM 7433 O O . GLN A 1 933 ? -12.806 -1.470 -13.029 1.00 92.50 933 GLN A O 1
ATOM 7438 N N . MET A 1 934 ? -12.323 -0.660 -10.986 1.00 95.31 934 MET A N 1
ATOM 7439 C CA . MET A 1 934 ? -12.055 0.706 -11.443 1.00 95.31 934 MET A CA 1
ATOM 7440 C C . MET A 1 934 ? -10.950 0.726 -12.506 1.00 95.31 934 MET A C 1
ATOM 7442 O O . MET A 1 934 ? -11.120 1.339 -13.555 1.00 95.31 934 MET A O 1
ATOM 7446 N N . LYS A 1 935 ? -9.840 0.008 -12.290 1.00 93.69 935 LYS A N 1
ATOM 7447 C CA . LYS A 1 935 ? -8.772 -0.099 -13.296 1.00 93.69 935 LYS A CA 1
ATOM 7448 C C . LYS A 1 935 ? -9.281 -0.672 -14.611 1.00 93.69 935 LYS A C 1
ATOM 7450 O O . LYS A 1 935 ? -9.032 -0.055 -15.639 1.00 93.69 935 LYS A O 1
ATOM 7455 N N . LEU A 1 936 ? -9.991 -1.801 -14.582 1.00 91.44 936 LEU A N 1
ATOM 7456 C CA . LEU A 1 936 ? -10.497 -2.445 -15.799 1.00 91.44 936 LEU A CA 1
ATOM 7457 C C . LEU A 1 936 ? -11.418 -1.515 -16.597 1.00 91.44 936 LEU A C 1
ATOM 7459 O O . LEU A 1 936 ? -11.281 -1.413 -17.816 1.00 91.44 936 LEU A O 1
ATOM 7463 N N . ILE A 1 937 ? -12.307 -0.789 -15.910 1.00 93.56 937 ILE A N 1
ATOM 7464 C CA . ILE A 1 937 ? -13.177 0.204 -16.548 1.00 93.56 937 ILE A CA 1
ATOM 7465 C C . ILE A 1 937 ? -12.337 1.318 -17.188 1.00 93.56 937 ILE A C 1
ATOM 7467 O O . ILE A 1 937 ? -12.491 1.593 -18.376 1.00 93.56 937 ILE A O 1
ATOM 7471 N N . LEU A 1 938 ? -11.390 1.904 -16.447 1.00 93.75 938 LEU A N 1
ATOM 7472 C CA . LEU A 1 938 ? -10.521 2.974 -16.950 1.00 93.75 938 LEU A CA 1
ATOM 7473 C C . LEU A 1 938 ? -9.657 2.541 -18.150 1.00 93.75 938 LEU A C 1
ATOM 7475 O O . LEU A 1 938 ? -9.320 3.364 -19.000 1.00 93.75 938 LEU A O 1
ATOM 7479 N N . GLU A 1 939 ? -9.287 1.262 -18.252 1.00 92.44 939 GLU A N 1
ATOM 7480 C CA . GLU A 1 939 ? -8.571 0.743 -19.424 1.00 92.44 939 GLU A CA 1
ATOM 7481 C C . GLU A 1 939 ? -9.427 0.711 -20.681 1.00 92.44 939 GLU A C 1
ATOM 7483 O O . GLU A 1 939 ? -8.917 1.012 -21.761 1.00 92.44 939 GLU A O 1
ATOM 7488 N N . LYS A 1 940 ? -10.708 0.365 -20.543 1.00 91.19 940 LYS A N 1
ATOM 7489 C CA . LYS A 1 940 ? -11.640 0.304 -21.668 1.00 91.19 940 LYS A CA 1
ATOM 7490 C C . LYS A 1 940 ? -12.119 1.687 -22.085 1.00 91.19 940 LYS A C 1
ATOM 7492 O O . LYS A 1 940 ? -12.179 1.933 -23.281 1.00 91.19 940 LYS A O 1
ATOM 7497 N N . VAL A 1 941 ? -12.343 2.601 -21.137 1.00 90.44 941 VAL A N 1
ATOM 7498 C CA . VAL A 1 941 ? -12.697 3.998 -21.449 1.00 90.44 941 VAL A CA 1
ATOM 7499 C C . VAL A 1 941 ? -11.575 4.687 -22.236 1.00 90.44 941 VAL A C 1
ATOM 7501 O O . VAL A 1 941 ? -11.836 5.357 -23.226 1.00 90.44 941 VAL A O 1
ATOM 7504 N N . LYS A 1 942 ? -10.303 4.467 -21.877 1.00 79.00 942 LYS A N 1
ATOM 7505 C CA . LYS A 1 942 ? -9.172 5.080 -22.598 1.00 79.00 942 LYS A CA 1
ATOM 7506 C C . LYS A 1 942 ? -8.958 4.514 -24.008 1.00 79.00 942 LYS A C 1
ATOM 7508 O O . LYS A 1 942 ? -8.388 5.190 -24.851 1.00 79.00 942 LYS A O 1
ATOM 7513 N N . GLY A 1 943 ? -9.414 3.290 -24.279 1.00 69.25 943 GLY A N 1
ATOM 7514 C CA . GLY A 1 943 ? -9.370 2.708 -25.625 1.00 69.25 943 GLY A CA 1
ATOM 7515 C C . GLY A 1 943 ? -10.296 3.395 -26.639 1.00 69.25 943 GLY A C 1
ATOM 7516 O O . GLY A 1 943 ? -10.274 3.016 -27.804 1.00 69.25 943 GLY A O 1
ATOM 7517 N N . ILE A 1 944 ? -11.107 4.362 -26.194 1.00 52.12 944 ILE A N 1
ATOM 7518 C CA . ILE A 1 944 ? -12.119 5.070 -26.993 1.00 52.12 944 ILE A CA 1
ATOM 7519 C C . ILE A 1 944 ? -11.574 6.393 -27.557 1.00 52.12 944 ILE A C 1
ATOM 7521 O O . ILE A 1 944 ? -12.157 6.943 -28.484 1.00 52.12 944 ILE A O 1
ATOM 7525 N N . THR A 1 945 ? -10.431 6.884 -27.069 1.00 36.91 945 THR A N 1
ATOM 7526 C CA . THR A 1 945 ? -9.765 8.076 -27.616 1.00 36.91 945 THR A CA 1
ATOM 7527 C C . THR A 1 945 ? -8.580 7.671 -28.507 1.00 36.91 945 THR A C 1
ATOM 7529 O O . THR A 1 945 ? -7.584 7.174 -27.970 1.00 36.91 945 THR A O 1
ATOM 7532 N N . PRO A 1 946 ? -8.677 7.814 -29.848 1.00 33.06 946 PRO A N 1
ATOM 7533 C CA . PRO A 1 946 ? -7.514 7.772 -30.735 1.00 33.06 946 PRO A CA 1
ATOM 7534 C C . PRO A 1 946 ? -6.539 8.929 -30.484 1.00 33.06 946 PRO A C 1
ATOM 7536 O O . PRO A 1 946 ? -6.999 10.031 -30.103 1.00 33.06 946 PRO A O 1
#

pLDDT: mean 72.79, std 25.64, range [25.8, 98.31]

Foldseek 3Di:
DVVVVVVVVVVVVVVVPPPPDDDDDDDDDDDDDDDDDDDDDDDDDDDDDDDDDDDDDDDDDDDDDDDDDDDDDDDDDDDDDDDDDDDDDDDDDDDDDDDDDDDDDDDDDDDDDDDDDDDDDDDDDDDDDDDDDDDDDDDDDDDYDDDDDDDDDDDDDDDDDDDDDDDDDDDDDDDDDDDDDDPDPPDPPPPPDPPVLDDDDDDPVVLVVLVVLLVVLVVLLVVLVVVLVVLVVVLVVLVVQLVVLVVVLVVLVVVLVVLVVVLVVLVVVLVVLVVVLVVDPDPVSNVVSVVVSVVSVVVNVVSVVVSVVSVVVSVVSVVVSVVSVVVSVVSVVVSVVSVVVSVVSVLSSVLSVLVVLLVVLVVVLVVLVVVLVVLVVLLVVLVVVLVVLVVVLVVLVVVLVVLVVVLVVLVVVLVVDPDPVSNVVSVVVNVVSVVVNVVSVVVNVVSVVSSVVSVVVSVVSVVVSVVSVVVSVVSVVSSSLSSLSNPDPVVVSVVVVVVVVVVVVVVVVVVVVVVVVVVVVVVVVVVVVVVVVVVVVVVVPDDDDDDDDDDDPPPPVVVVVVVVVVVVVVVVVVVVVVVVVVVVVVVVVVVVVVVVDPDPDDPDDDDPVNVVVVVVPQDPVNVVVVVVVVCVVVVNDDDDDDDDDDDDDDDPDDPPDPDPDPVNVVVVVVVVVVVVVVVVVVVVVVCCVPPVDPDPPPDDDDDDDDDDDDDDDDDDDDDDDDDDDDDDDDDDDDDDDDDDDDDDDDDDDDPDPPPPPDDDDDDAPFDFDAEDEDEDADLLCLLVSLLVVLVVPAAQGKYWYWYAYPVRDTAWPVSNLVSLQQDDPVVLVVFWDGRHWTKIFGHDPFRKIKIKTWTNDLPVNVVVVQVCQQCNQVSRVSVVVSRPQDFGWPDNGWDWDDDPNFIKIWTHRDPRFATWIWGRDPTMTMIIRGPVNVNNVVVRSVVVDD

Secondary structure (DSSP, 8-state):
-HHHHHHHHHHHHHTTTSSS-------------------------------------------------------------------------------------------------------------------------------------------------------------PPPP--------SPPPPGGGPPPPPPTHHHHHHHHHHHHHHHHHHHHHHHHHHHHHHHHHHHHHHHHHHHHHHHHHHHTHHHHHHHHHHHHHHHHHHHHHHH--SHHHHHHHHHHHHHHHHHHHHHHHHHHHHHHHHHHHHHHHHHHHHHHHHHHHHHHHHHHHHHHHHHHHHHHHHHHHHHHHHHHHHHHHHHHHHHHHHHHHHHHHHHHHHHHHHHHHHHHHHHHHHHHHHHHHHHH--SHHHHHHHHHHHHHHHHHHHHHHHHHHHHHHHHHHHHHHHHHHHHHHHHHHHHHHHHHHHHHHHHHHHHS-HHHHHHHHHHHHHHHHHHHHHHHHHHHHHHHHHTTHHHHHHHHHHHHHHTTS-----------TTSHHHHHHHHHHHHHHHHHHHHHHHHHHHHHHHHHHHHHHHHT-----------HHHHHHHHHS--HHHHHHHHHHHHHHTT--PPP---------------------HHHHHHHHHHHHHHHHHHHHHHHHHHIIIIISPPP-----PPPPP-PPP--------------------------------------------------PPPPSS--SEEEEEEESSGGGHHHHHHHHHHH--SSS-EEEEEEETT-PBP-HHHHHHHTT----HHHHTTB-TT--EEEE--SSS--EEEEEEBS-TTTHHHHHHHHHHHHHHHTHHHHHHTT--S--SSSSPEEEEETTEEEEEEEEETTTEEEEEEE-SSEEEEESSHHHHHHHHHHHHTT--

Radius of gyration: 52.18 Å; chains: 1; bounding box: 148×104×171 Å